Protein 6NMX (pdb70)

CATH classification: 3.40.50.1100 (+1 more: 3.40.50.1100)

Nearest PDB structures (foldseek):
  6cgq-assembly1_B-2  TM=9.811E-01  e=1.646E-68  Bacillus spizizenii
  6cgq-assembly1_A  TM=9.699E-01  e=2.214E-63  Bacillus spizizenii
  3aey-assembly1_B  TM=9.269E-01  e=1.026E-44  Thermus thermophilus HB8
  1uin-assembly1_B  TM=9.259E-01  e=4.878E-44  Thermus thermophilus
  2rkb-assembly1_A  TM=8.582E-01  e=3.346E-19  Homo sapiens

InterPro domains:
  IPR000634 Serine/threonine dehydratase, pyridoxal-phosphate-binding site [PS00165] (50-63)
  IPR001926 Tryptophan synthase beta chain-like, PALP domain [PF00291] (23-315)
  IPR004450 Threonine synthase-like [TIGR00260] (6-322)
  IPR026260 Threonine synthase, bacterial/archaeal [PIRSF038945] (2-335)
  IPR036052 Tryptophan synthase beta chain-like, PALP domain superfamily [G3DSA:3.40.50.1100] (11-323)
  IPR036052 Tryptophan synthase beta chain-like, PALP domain superfamily [G3DSA:3.40.50.1100] (58-154)
  IPR036052 Tryptophan synthase beta chain-like, PALP domain superfamily [SSF53686] (4-346)
  IPR050147 Serine/Threonine Dehydratase [PTHR48078] (28-316)

Structure (mmCIF, N/CA/C/O backbone):
data_6NMX
#
_entry.id   6NMX
#
_cell.length_a   49.532
_cell.length_b   104.174
_cell.length_c   125.573
_cell.angle_alpha   90.00
_cell.angle_beta   99.56
_cell.angle_gamma   90.00
#
_symmetry.space_group_name_H-M   'P 1 21 1'
#
loop_
_entity.id
_entity.type
_entity.pdbx_description
1 polymer 'Threonine synthase'
2 non-polymer '(2E,3Z)-2-{[(Z)-{3-hydroxy-2-methyl-5-[(phosphonooxy)methyl]pyridin-4(1H)-ylidene}methyl]imino}-5-phosphonopent-3-enoic acid'
3 water water
#
loop_
_atom_site.group_PDB
_atom_site.id
_atom_site.type_symbol
_atom_site.label_atom_id
_atom_site.label_alt_id
_atom_site.label_comp_id
_atom_site.label_asym_id
_atom_site.label_entity_id
_atom_site.label_seq_id
_atom_site.pdbx_PDB_ins_code
_atom_site.Cartn_x
_atom_site.Cartn_y
_atom_site.Cartn_z
_atom_site.occupancy
_atom_site.B_iso_or_equiv
_atom_site.auth_seq_id
_atom_site.auth_comp_id
_atom_site.auth_asym_id
_atom_site.auth_atom_id
_atom_site.pdbx_PDB_model_num
ATOM 1 N N . ALA A 1 2 ? 0.338 26.289 -6.170 1.00 47.34 0 ALA A N 1
ATOM 2 C CA . ALA A 1 2 ? 0.417 27.418 -7.091 1.00 43.60 0 ALA A CA 1
ATOM 3 C C . ALA A 1 2 ? -0.731 27.388 -8.110 1.00 52.97 0 ALA A C 1
ATOM 4 O O . ALA A 1 2 ? -1.826 26.903 -7.809 1.00 54.30 0 ALA A O 1
ATOM 6 N N . SER A 1 3 ? -0.477 27.900 -9.311 1.00 43.31 1 SER A N 1
ATOM 7 C CA . SER A 1 3 ? -1.502 28.053 -10.335 1.00 50.78 1 SER A CA 1
ATOM 8 C C . SER A 1 3 ? -1.505 26.862 -11.294 1.00 48.94 1 SER A C 1
ATOM 9 O O . SER A 1 3 ? -0.587 26.036 -11.312 1.00 47.90 1 SER A O 1
ATOM 12 N N . TRP A 1 4 ? -2.567 26.780 -12.098 1.00 35.70 2 TRP A N 1
ATOM 13 C CA . TRP A 1 4 ? -2.697 25.728 -13.104 1.00 35.15 2 TRP A CA 1
ATOM 14 C C . TRP A 1 4 ? -3.331 26.309 -14.363 1.00 31.02 2 TRP A C 1
ATOM 15 O O . TRP A 1 4 ? -4.484 26.751 -14.331 1.00 26.53 2 TRP A O 1
ATOM 26 N N . LYS A 1 5 ? -2.588 26.285 -15.473 1.00 32.11 3 LYS A N 1
ATOM 27 C CA . LYS A 1 5 ? -2.996 26.945 -16.710 1.00 33.73 3 LYS A CA 1
ATOM 28 C C . LYS A 1 5 ? -3.346 25.959 -17.826 1.00 32.56 3 LYS A C 1
ATOM 29 O O . LYS A 1 5 ? -3.365 26.344 -19.003 1.00 32.82 3 LYS A O 1
ATOM 35 N N . GLY A 1 6 ? -3.616 24.701 -17.492 1.00 25.35 4 GLY A N 1
ATOM 36 C CA . GLY A 1 6 ? -3.950 23.723 -18.505 1.00 21.50 4 GLY A CA 1
ATOM 37 C C . GLY A 1 6 ? -2.731 22.986 -19.043 1.00 18.81 4 GLY A C 1
ATOM 38 O O . GLY A 1 6 ? -1.589 23.414 -18.900 1.00 22.40 4 GLY A O 1
ATOM 39 N N . LEU A 1 7 ? -3.008 21.870 -19.716 1.00 19.02 5 LEU A N 1
ATOM 40 C CA . LEU A 1 7 ? -1.965 20.910 -20.063 1.00 19.17 5 LEU A CA 1
ATOM 41 C C . LEU A 1 7 ? -0.933 21.498 -21.017 1.00 19.69 5 LEU A C 1
ATOM 42 O O . LEU A 1 7 ? 0.270 21.307 -20.830 1.00 20.86 5 LEU A O 1
ATOM 47 N N . ILE A 1 8 ? -1.386 22.174 -22.074 1.00 16.32 6 ILE A N 1
ATOM 48 C CA . ILE A 1 8 ? -0.462 22.611 -23.119 1.00 21.17 6 ILE A CA 1
ATOM 49 C C . ILE A 1 8 ? 0.644 23.477 -22.531 1.00 20.83 6 ILE A C 1
ATOM 50 O O . ILE A 1 8 ? 1.825 23.301 -22.844 1.00 26.09 6 ILE A O 1
ATOM 55 N N . HIS A 1 9 ? 0.285 24.414 -21.665 1.00 23.38 7 HIS A N 1
ATOM 56 C CA . HIS A 1 9 ? 1.305 25.201 -20.991 1.00 27.72 7 HIS A CA 1
ATOM 57 C C . HIS A 1 9 ? 2.142 24.330 -20.062 1.00 27.23 7 HIS A C 1
ATOM 58 O O . HIS A 1 9 ? 3.378 24.345 -20.121 1.00 27.06 7 HIS A O 1
ATOM 65 N N . GLN A 1 10 ? 1.484 23.538 -19.214 1.00 25.21 8 GLN A N 1
ATOM 66 C CA . GLN A 1 10 ? 2.199 22.903 -18.115 1.00 25.92 8 GLN A CA 1
ATOM 67 C C . GLN A 1 10 ? 3.104 21.784 -18.600 1.00 19.37 8 GLN A C 1
ATOM 68 O O . GLN A 1 10 ? 4.155 21.553 -18.002 1.00 21.71 8 GLN A O 1
ATOM 74 N N . TYR A 1 11 ? 2.749 21.096 -19.684 1.00 16.85 9 TYR A N 1
ATOM 75 C CA . TYR A 1 11 ? 3.575 20.003 -20.182 1.00 18.38 9 TYR A CA 1
ATOM 76 C C . TYR A 1 11 ? 4.145 20.288 -21.568 1.00 21.65 9 TYR A C 1
ATOM 77 O O . TYR A 1 11 ? 4.356 19.363 -22.361 1.00 20.50 9 TYR A O 1
ATOM 86 N N . LYS A 1 12 ? 4.436 21.562 -21.853 1.00 22.73 10 LYS A N 1
ATOM 87 C CA . LYS A 1 12 ? 4.830 21.966 -23.203 1.00 25.52 10 LYS A CA 1
ATOM 88 C C . LYS A 1 12 ? 6.048 21.204 -23.714 1.00 24.20 10 LYS A C 1
ATOM 89 O O . LYS A 1 12 ? 6.141 20.929 -24.912 1.00 22.58 10 LYS A O 1
ATOM 95 N N . GLU A 1 13 ? 6.985 20.851 -22.837 1.00 25.84 11 GLU A N 1
ATOM 96 C CA . GLU A 1 13 ? 8.198 20.179 -23.284 1.00 28.44 11 GLU A CA 1
ATOM 97 C C . GLU A 1 13 ? 7.938 18.752 -23.745 1.00 28.72 11 GLU A C 1
ATOM 98 O O . GLU A 1 13 ? 8.766 18.193 -24.471 1.00 25.03 11 GLU A O 1
ATOM 104 N N . PHE A 1 14 ? 6.825 18.145 -23.323 1.00 20.91 12 PHE A N 1
ATOM 105 C CA . PHE A 1 14 ? 6.452 16.797 -23.721 1.00 18.86 12 PHE A CA 1
ATOM 106 C C . PHE A 1 14 ? 5.500 16.776 -24.912 1.00 22.50 12 PHE A C 1
ATOM 107 O O . PHE A 1 14 ? 5.049 15.697 -25.303 1.00 20.10 12 PHE A O 1
ATOM 115 N N . LEU A 1 15 ? 5.168 17.932 -25.481 1.00 19.64 13 LEU A N 1
ATOM 116 C CA . LEU A 1 15 ? 4.056 18.038 -26.409 1.00 21.70 13 LEU A CA 1
ATOM 117 C C . LEU A 1 15 ? 4.483 18.730 -27.695 1.00 20.46 13 LEU A C 1
ATOM 118 O O . LEU A 1 15 ? 5.403 19.550 -27.691 1.00 21.50 13 LEU A O 1
ATOM 123 N N . PRO A 1 16 ? 3.828 18.421 -28.811 1.00 22.40 14 PRO A N 1
ATOM 124 C CA . PRO A 1 16 ? 4.196 19.045 -30.093 1.00 27.07 14 PRO A CA 1
ATOM 125 C C . PRO A 1 16 ? 3.646 20.466 -30.210 1.00 19.28 14 PRO A C 1
ATOM 126 O O . PRO A 1 16 ? 2.820 20.785 -31.056 1.00 21.83 14 PRO A O 1
ATOM 130 N N . VAL A 1 17 ? 4.125 21.335 -29.342 1.00 20.05 15 VAL A N 1
ATOM 131 C CA . VAL A 1 17 ? 3.691 22.724 -29.268 1.00 22.81 15 VAL A CA 1
ATOM 132 C C . VAL A 1 17 ? 4.762 23.604 -29.896 1.00 27.46 15 VAL A C 1
ATOM 133 O O . VAL A 1 17 ? 5.960 23.409 -29.652 1.00 31.99 15 VAL A O 1
ATOM 137 N N . THR A 1 18 ? 4.338 24.567 -30.711 1.00 25.65 16 THR A N 1
ATOM 138 C CA . THR A 1 18 ? 5.205 25.575 -31.310 1.00 24.04 16 THR A CA 1
ATOM 139 C C . THR A 1 18 ? 4.753 26.949 -30.839 1.00 31.48 16 THR A C 1
ATOM 140 O O . THR A 1 18 ? 3.793 27.090 -30.072 1.00 26.23 16 THR A O 1
ATOM 144 N N . ASP A 1 19 ? 5.454 27.979 -31.309 1.00 36.97 17 ASP A N 1
ATOM 145 C CA . ASP A 1 19 ? 5.037 29.333 -30.975 1.00 38.56 17 ASP A CA 1
ATOM 146 C C . ASP A 1 19 ? 3.712 29.684 -31.625 1.00 33.44 17 ASP A C 1
ATOM 147 O O . ASP A 1 19 ? 3.019 30.578 -31.136 1.00 34.27 17 ASP A O 1
ATOM 152 N N . GLN A 1 20 ? 3.349 28.993 -32.701 1.00 25.32 18 GLN A N 1
ATOM 153 C CA . GLN A 1 20 ? 2.094 29.193 -33.411 1.00 30.66 18 GLN A CA 1
ATOM 154 C C . GLN A 1 20 ? 0.958 28.332 -32.872 1.00 27.54 18 GLN A C 1
ATOM 155 O O . GLN A 1 20 ? -0.142 28.379 -33.422 1.00 23.24 18 GLN A O 1
ATOM 161 N N . THR A 1 21 ? 1.185 27.543 -31.830 1.00 27.33 19 THR A N 1
ATOM 162 C CA . THR A 1 21 ? 0.105 26.737 -31.278 1.00 21.80 19 THR A CA 1
ATOM 163 C C . THR A 1 21 ? -0.807 27.640 -30.447 1.00 23.44 19 THR A C 1
ATOM 164 O O . THR A 1 21 ? -0.317 28.319 -29.546 1.00 18.98 19 THR A O 1
ATOM 168 N N . PRO A 1 22 ? -2.103 27.707 -30.752 1.00 20.82 20 PRO A N 1
ATOM 169 C CA . PRO A 1 22 ? -2.993 28.569 -29.954 1.00 24.01 20 PRO A CA 1
ATOM 170 C C . PRO A 1 22 ? -2.977 28.148 -28.495 1.00 21.43 20 PRO A C 1
ATOM 171 O O . PRO A 1 22 ? -2.806 26.970 -28.173 1.00 20.07 20 PRO A O 1
ATOM 175 N N . ALA A 1 23 ? -3.157 29.130 -27.604 1.00 22.71 21 ALA A N 1
ATOM 176 C CA . ALA A 1 23 ? -3.181 28.886 -26.159 1.00 22.66 21 ALA A CA 1
ATOM 177 C C . ALA A 1 23 ? -4.568 28.415 -25.697 1.00 17.77 21 ALA A C 1
ATOM 178 O O . ALA A 1 23 ? -5.226 29.013 -24.847 1.00 24.63 21 ALA A O 1
ATOM 180 N N . LEU A 1 24 ? -5.002 27.303 -26.262 1.00 16.03 22 LEU A N 1
ATOM 181 C CA . LEU A 1 24 ? -6.317 26.758 -25.953 1.00 14.62 22 LEU A CA 1
ATOM 182 C C . LEU A 1 24 ? -6.288 26.026 -24.611 1.00 18.39 22 LEU A C 1
ATOM 183 O O . LEU A 1 24 ? -5.457 25.139 -24.405 1.00 12.58 22 LEU A O 1
ATOM 188 N N . THR A 1 25 ? -7.190 26.394 -23.695 1.00 15.78 23 THR A N 1
ATOM 189 C CA . THR A 1 25 ? -7.303 25.663 -22.440 1.00 12.21 23 THR A CA 1
ATOM 190 C C . THR A 1 25 ? -8.700 25.825 -21.846 1.00 13.78 23 THR A C 1
ATOM 191 O O . THR A 1 25 ? -9.294 26.903 -21.919 1.00 12.97 23 THR A O 1
ATOM 195 N N . LEU A 1 26 ? -9.201 24.745 -21.237 1.00 13.75 24 LEU A N 1
ATOM 196 C CA . LEU A 1 26 ? -10.317 24.801 -20.297 1.00 14.86 24 LEU A CA 1
ATOM 197 C C . LEU A 1 26 ? -9.858 24.422 -18.895 1.00 15.59 24 LEU A C 1
ATOM 198 O O . LEU A 1 26 ? -10.678 24.048 -18.041 1.00 13.46 24 LEU A O 1
ATOM 203 N N . HIS A 1 27 ? -8.549 24.526 -18.657 1.00 13.86 25 HIS A N 1
ATOM 204 C CA . HIS A 1 27 ? -7.890 24.195 -17.393 1.00 13.80 25 HIS A CA 1
ATOM 205 C C . HIS A 1 27 ? -7.958 22.707 -17.085 1.00 14.41 25 HIS A C 1
ATOM 206 O O . HIS A 1 27 ? -7.900 22.294 -15.920 1.00 18.71 25 HIS A O 1
ATOM 213 N N . GLU A 1 28 ? -8.064 21.904 -18.137 1.00 11.63 26 GLU A N 1
ATOM 214 C CA . GLU A 1 28 ? -8.072 20.458 -18.018 1.00 15.16 26 GLU A CA 1
ATOM 215 C C . GLU A 1 28 ? -6.780 19.957 -17.374 1.00 13.65 26 GLU A C 1
ATOM 216 O O . GLU A 1 28 ? -5.772 20.665 -17.302 1.00 10.81 26 GLU A O 1
ATOM 222 N N . GLY A 1 29 ? -6.825 18.705 -16.912 1.00 14.24 27 GLY A N 1
ATOM 223 C CA . GLY A 1 29 ? -5.679 18.077 -16.287 1.00 14.07 27 GLY A CA 1
ATOM 224 C C . GLY A 1 29 ? -5.570 18.448 -14.818 1.00 14.67 27 GLY A C 1
ATOM 225 O O . GLY A 1 29 ? -6.448 19.086 -14.236 1.00 12.63 27 GLY A O 1
ATOM 226 N N . ASN A 1 30 ? -4.452 18.028 -14.213 1.00 14.13 28 ASN A N 1
ATOM 227 C CA . ASN A 1 30 ? -4.198 18.242 -12.782 1.00 13.46 28 ASN A CA 1
ATOM 228 C C . ASN A 1 30 ? -5.340 17.686 -11.930 1.00 15.71 28 ASN A C 1
ATOM 229 O O . ASN A 1 30 ? -5.790 18.309 -10.966 1.00 13.96 28 ASN A O 1
ATOM 234 N N . THR A 1 31 ? -5.825 16.512 -12.289 1.00 11.85 29 THR A N 1
ATOM 235 C CA . THR A 1 31 ? -6.949 15.965 -11.555 1.00 12.01 29 THR A CA 1
ATOM 236 C C . THR A 1 31 ? -6.465 15.254 -10.300 1.00 10.37 29 THR A C 1
ATOM 237 O O . THR A 1 31 ? -5.334 14.773 -10.244 1.00 13.60 29 THR A O 1
ATOM 241 N N . PRO A 1 32 ? -7.311 15.177 -9.275 1.00 10.38 30 PRO A N 1
ATOM 242 C CA . PRO A 1 32 ? -6.907 14.505 -8.035 1.00 11.09 30 PRO A CA 1
ATOM 243 C C . PRO A 1 32 ? -6.504 13.049 -8.251 1.00 11.84 30 PRO A C 1
ATOM 244 O O . PRO A 1 32 ? -7.042 12.349 -9.115 1.00 11.14 30 PRO A O 1
ATOM 248 N N . LEU A 1 33 ? -5.523 12.622 -7.463 1.00 9.96 31 LEU A N 1
ATOM 249 C CA . LEU A 1 33 ? -5.213 11.221 -7.197 1.00 11.78 31 LEU A CA 1
ATOM 250 C C . LEU A 1 33 ? -5.625 10.962 -5.748 1.00 10.52 31 LEU A C 1
ATOM 251 O O . LEU A 1 33 ? -4.927 11.372 -4.819 1.00 10.84 31 LEU A O 1
ATOM 256 N N . ILE A 1 34 ? -6.749 10.283 -5.549 1.00 14.26 32 ILE A N 1
ATOM 257 C CA . ILE A 1 34 ? -7.347 10.140 -4.223 1.00 7.92 32 ILE A CA 1
ATOM 258 C C . ILE A 1 34 ? -7.039 8.762 -3.643 1.00 10.67 32 ILE A C 1
ATOM 259 O O . ILE A 1 34 ? -7.359 7.728 -4.249 1.00 9.58 32 ILE A O 1
ATOM 264 N N . HIS A 1 35 ? -6.462 8.744 -2.443 1.00 10.37 33 HIS A N 1
ATOM 265 C CA . HIS A 1 35 ? -6.264 7.487 -1.732 1.00 12.10 33 HIS A CA 1
ATOM 266 C C . HIS A 1 35 ? -7.599 6.976 -1.195 1.00 10.96 33 HIS A C 1
ATOM 267 O O . HIS A 1 35 ? -8.398 7.748 -0.659 1.00 11.69 33 HIS A O 1
ATOM 274 N N . LEU A 1 36 ? -7.853 5.672 -1.376 1.00 10.83 34 LEU A N 1
ATOM 275 C CA . LEU A 1 36 ? -9.052 4.995 -0.877 1.00 11.07 34 LEU A CA 1
ATOM 276 C C . LEU A 1 36 ? -8.696 4.124 0.322 1.00 14.26 34 LEU A C 1
ATOM 277 O O . LEU A 1 36 ? -8.431 2.919 0.165 1.00 11.17 34 LEU A O 1
ATOM 282 N N . PRO A 1 37 ? -8.704 4.671 1.539 1.00 14.31 35 PRO A N 1
ATOM 283 C CA . PRO A 1 37 ? -8.201 3.905 2.687 1.00 14.71 35 PRO A CA 1
ATOM 284 C C . PRO A 1 37 ? -9.086 2.746 3.107 1.00 15.91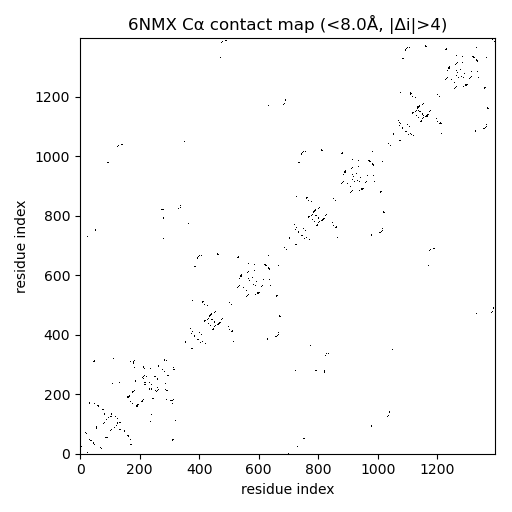 35 PRO A C 1
ATOM 285 O O . PRO A 1 37 ? -8.549 1.735 3.575 1.00 12.31 35 PRO A O 1
ATOM 289 N N . LYS A 1 38 ? -10.411 2.851 2.984 1.00 14.41 36 LYS A N 1
ATOM 290 C CA . LYS A 1 38 ? -11.255 1.724 3.370 1.00 16.25 36 LYS A CA 1
ATOM 291 C C . LYS A 1 38 ? -11.103 0.568 2.391 1.00 15.96 36 LYS A C 1
ATOM 292 O O . LYS A 1 38 ? -10.895 -0.582 2.799 1.00 15.95 36 LYS A O 1
ATOM 298 N N . LEU A 1 39 ? -11.178 0.854 1.088 1.00 17.16 37 LEU A N 1
ATOM 299 C CA . LEU A 1 39 ? -10.996 -0.200 0.098 1.00 13.92 37 LEU A CA 1
ATOM 300 C C . LEU A 1 39 ? -9.582 -0.758 0.128 1.00 16.71 37 LEU A C 1
ATOM 301 O O . LEU A 1 39 ? -9.388 -1.952 -0.128 1.00 13.50 37 LEU A O 1
ATOM 306 N N . SER A 1 40 ? -8.586 0.087 0.414 1.00 11.92 38 SER A N 1
ATOM 307 C CA . SER A 1 40 ? -7.221 -0.415 0.580 1.00 14.68 38 SER A CA 1
ATOM 308 C C . SER A 1 40 ? -7.158 -1.437 1.708 1.00 16.49 38 SER A C 1
ATOM 309 O O . SER A 1 40 ? -6.615 -2.534 1.540 1.00 22.09 38 SER A O 1
ATOM 312 N N . GLU A 1 41 ? -7.717 -1.085 2.868 1.00 17.43 39 GLU A N 1
ATOM 313 C CA . GLU A 1 41 ? -7.763 -2.018 3.988 1.00 21.03 39 GLU A CA 1
ATOM 314 C C . GLU A 1 41 ? -8.436 -3.322 3.586 1.00 19.20 39 GLU A C 1
ATOM 315 O O . GLU A 1 41 ? -7.886 -4.404 3.801 1.00 20.74 39 GLU A O 1
ATOM 321 N N . GLN A 1 42 ? -9.624 -3.234 2.984 1.00 16.20 40 GLN A N 1
ATOM 322 C CA . GLN A 1 42 ? -10.368 -4.435 2.621 1.00 15.19 40 GLN A CA 1
ATOM 323 C C . GLN A 1 42 ? -9.615 -5.294 1.610 1.00 19.40 40 GLN A C 1
ATOM 324 O O . GLN A 1 42 ? -9.716 -6.526 1.641 1.00 18.16 40 GLN A O 1
ATOM 330 N N . LEU A 1 43 ? -8.893 -4.670 0.681 1.00 13.00 41 LEU A N 1
ATOM 331 C CA . LEU A 1 43 ? -8.232 -5.422 -0.382 1.00 15.54 41 LEU A CA 1
ATOM 332 C C . LEU A 1 43 ? -6.822 -5.854 -0.024 1.00 14.23 41 LEU A C 1
ATOM 333 O O . LEU A 1 43 ? -6.277 -6.758 -0.677 1.00 15.32 41 LEU A O 1
ATOM 338 N N . GLY A 1 44 ? -6.210 -5.225 0.973 1.00 16.04 42 GLY A N 1
ATOM 339 C CA . GLY A 1 44 ? -4.827 -5.529 1.280 1.00 14.42 42 GLY A CA 1
ATOM 340 C C . GLY A 1 44 ? -3.842 -4.972 0.278 1.00 16.29 42 GLY A C 1
ATOM 341 O O . GLY A 1 44 ? -2.771 -5.545 0.087 1.00 17.20 42 GLY A O 1
ATOM 342 N N . ILE A 1 45 ? -4.185 -3.867 -0.382 1.00 13.43 43 ILE A N 1
ATOM 343 C CA . ILE A 1 45 ? -3.278 -3.156 -1.268 1.00 13.39 43 ILE A CA 1
ATOM 344 C C . ILE A 1 45 ? -3.343 -1.672 -0.918 1.00 14.42 43 ILE A C 1
ATOM 345 O O . ILE A 1 45 ? -4.159 -1.240 -0.104 1.00 12.10 43 ILE A O 1
ATOM 350 N N . GLU A 1 46 ? -2.486 -0.882 -1.564 1.00 15.84 44 GLU A N 1
ATOM 351 C CA . GLU A 1 46 ? -2.555 0.574 -1.454 1.00 16.57 44 GLU A CA 1
ATOM 352 C C . GLU A 1 46 ? -3.193 1.087 -2.742 1.00 15.66 44 GLU A C 1
ATOM 353 O O . GLU A 1 46 ? -2.536 1.180 -3.783 1.00 12.07 44 GLU A O 1
ATOM 359 N N . LEU A 1 47 ? -4.484 1.400 -2.672 1.00 12.31 45 LEU A N 1
ATOM 360 C CA . LEU A 1 47 ? -5.273 1.744 -3.846 1.00 10.12 45 LEU A CA 1
ATOM 361 C C . LEU A 1 47 ? -5.499 3.251 -3.895 1.00 10.09 45 LEU A C 1
ATOM 362 O O . LEU A 1 47 ? -5.986 3.844 -2.922 1.00 10.45 45 LEU A O 1
ATOM 367 N N . HIS A 1 48 ? -5.137 3.865 -5.016 1.00 9.09 46 HIS A N 1
ATOM 368 C CA . HIS A 1 48 ? -5.490 5.251 -5.310 1.00 9.20 46 HIS A CA 1
ATOM 369 C C . HIS A 1 48 ? -6.309 5.266 -6.588 1.00 11.16 46 HIS A C 1
ATOM 370 O O . HIS A 1 48 ? -6.139 4.386 -7.440 1.00 11.39 46 HIS A O 1
ATOM 377 N N . VAL A 1 49 ? -7.193 6.266 -6.729 1.00 8.88 47 VAL A N 1
ATOM 378 C CA . VAL A 1 49 ? -7.963 6.463 -7.956 1.00 7.66 47 VAL A CA 1
ATOM 379 C C . VAL A 1 49 ? -7.612 7.822 -8.545 1.00 10.30 47 VAL A C 1
ATOM 380 O O . VAL A 1 49 ? -7.639 8.845 -7.844 1.00 9.35 47 VAL A O 1
ATOM 384 N N . LYS A 1 50 ? -7.272 7.822 -9.826 1.00 8.97 48 LYS A N 1
ATOM 385 C CA . LYS A 1 50 ? -7.097 9.046 -10.604 1.00 11.57 48 LYS A CA 1
ATOM 386 C C . LYS A 1 50 ? -8.475 9.471 -11.108 1.00 10.36 48 LYS A C 1
ATOM 387 O O . LYS A 1 50 ? -9.062 8.798 -11.960 1.00 11.92 48 LYS A O 1
ATOM 393 N N . THR A 1 51 ? -9.022 10.563 -10.574 1.00 11.48 49 THR A N 1
ATOM 394 C CA . THR A 1 51 ? -10.429 10.902 -10.806 1.00 9.36 49 THR A CA 1
ATOM 395 C C . THR A 1 51 ? -10.501 11.900 -11.957 1.00 8.18 49 THR A C 1
ATOM 396 O O . THR A 1 51 ? -10.524 13.118 -11.754 1.00 7.30 49 THR A O 1
ATOM 400 N N . GLU A 1 52 ? -10.580 11.360 -13.167 1.00 6.99 50 GLU A N 1
ATOM 401 C CA . GLU A 1 52 ? -10.622 12.145 -14.387 1.00 10.96 50 GLU A CA 1
ATOM 402 C C . GLU A 1 52 ? -11.980 12.782 -14.638 1.00 10.46 50 GLU A C 1
ATOM 403 O O . GLU A 1 52 ? -12.107 13.561 -15.584 1.00 9.54 50 GLU A O 1
ATOM 409 N N . GLY A 1 53 ? -12.990 12.465 -13.826 1.00 11.33 51 GLY A N 1
ATOM 410 C CA . GLY A 1 53 ? -14.296 13.087 -13.937 1.00 9.02 51 GLY A CA 1
ATOM 411 C C . GLY A 1 53 ? -14.344 14.550 -13.530 1.00 11.01 51 GLY A C 1
ATOM 412 O O . GLY A 1 53 ? -15.376 15.199 -13.745 1.00 12.26 51 GLY A O 1
ATOM 413 N N . VAL A 1 54 ? -13.274 15.089 -12.948 1.00 10.49 52 VAL A N 1
ATOM 414 C CA . VAL A 1 54 ? -13.264 16.510 -12.611 1.00 18.27 52 VAL A CA 1
ATOM 415 C C . VAL A 1 54 ? -12.582 17.337 -13.694 1.00 10.57 52 VAL A C 1
ATOM 416 O O . VAL A 1 54 ? -12.397 18.540 -13.518 1.00 11.78 52 VAL A O 1
ATOM 420 N N . ASN A 1 55 ? -12.204 16.713 -14.823 1.00 11.20 53 ASN A N 1
ATOM 421 C CA . ASN A 1 55 ? -11.827 17.467 -16.009 1.00 13.20 53 ASN A CA 1
ATOM 422 C C . ASN A 1 55 ? -13.017 18.306 -16.472 1.00 13.33 53 ASN A C 1
ATOM 423 O O . ASN A 1 55 ? -14.161 18.001 -16.138 1.00 10.97 53 ASN A O 1
ATOM 428 N N . PRO A 1 56 ? -12.765 19.363 -17.265 1.00 16.35 54 PRO A N 1
ATOM 429 C CA . PRO A 1 56 ? -13.848 20.307 -17.606 1.00 12.94 54 PRO A CA 1
ATOM 430 C C . PRO A 1 56 ? -15.089 19.685 -18.247 1.00 15.11 54 PRO A C 1
ATOM 431 O O . PRO A 1 56 ? -16.203 20.081 -17.883 1.00 14.81 54 PRO A O 1
ATOM 435 N N . THR A 1 57 ? -14.971 18.742 -19.183 1.00 10.50 55 THR A N 1
ATOM 436 C CA . THR A 1 57 ? -16.179 18.083 -19.670 1.00 11.81 55 THR A CA 1
ATOM 437 C C . THR A 1 57 ? -16.440 16.761 -18.966 1.00 10.19 55 THR A C 1
ATOM 438 O O . THR A 1 57 ? -17.310 16.010 -19.399 1.00 11.60 55 THR A O 1
ATOM 442 N N . GLY A 1 58 ? -15.744 16.483 -17.865 1.00 13.38 56 GLY A N 1
ATOM 443 C CA . GLY A 1 58 ? -16.075 15.339 -17.031 1.00 10.87 56 GLY A CA 1
ATOM 444 C C . GLY A 1 58 ? -15.479 14.014 -17.453 1.00 12.25 56 GLY A C 1
ATOM 445 O O . GLY A 1 58 ? -15.961 12.966 -17.008 1.00 11.17 56 GLY A O 1
ATOM 446 N N . SER A 1 59 ? -14.443 14.015 -18.291 1.00 11.30 57 SER A N 1
ATOM 447 C CA . SER A 1 59 ? -13.760 12.779 -18.640 1.00 10.03 57 SER A CA 1
ATOM 448 C C . SER A 1 59 ? -12.329 13.110 -19.023 1.00 10.82 57 SER A C 1
ATOM 449 O O . SER A 1 59 ? -11.993 14.263 -19.282 1.00 10.85 57 SER A O 1
ATOM 452 N N . PHE A 1 60 ? -11.493 12.065 -19.087 1.00 9.40 58 PHE A N 1
ATOM 453 C CA . PHE A 1 60 ? -10.104 12.208 -19.492 1.00 10.63 58 PHE A CA 1
ATOM 454 C C . PHE A 1 60 ? -9.958 12.624 -20.947 1.00 11.77 58 PHE A C 1
ATOM 455 O O . PHE A 1 60 ? -8.858 13.025 -21.353 1.00 11.02 58 PHE A O 1
ATOM 463 N N . LYS A 1 61 ? -11.028 12.509 -21.740 1.00 11.41 59 LYS A N 1
ATOM 464 C CA . LYS A 1 61 ? -10.941 12.878 -23.146 1.00 11.64 59 LYS A CA 1
ATOM 465 C C . LYS A 1 61 ? -10.465 14.314 -23.330 1.00 13.16 59 LYS A C 1
ATOM 466 O O . LYS A 1 61 ? -9.859 14.634 -24.361 1.00 13.78 59 LYS A O 1
ATOM 472 N N . ASP A 1 62 ? -10.706 15.186 -22.342 1.00 11.13 60 ASP A N 1
ATOM 473 C CA . ASP A 1 62 ? -10.243 16.569 -22.442 1.00 10.77 60 ASP A CA 1
ATOM 474 C C . ASP A 1 62 ? -8.741 16.659 -22.648 1.00 13.06 60 ASP A C 1
ATOM 475 O O . ASP A 1 62 ? -8.271 17.593 -23.311 1.00 10.88 60 ASP A O 1
ATOM 480 N N . ARG A 1 63 ? -7.974 15.718 -22.084 1.00 9.28 61 ARG A N 1
ATOM 481 C CA . ARG A 1 63 ? -6.518 15.757 -22.244 1.00 8.93 61 ARG A CA 1
ATOM 482 C C . ARG A 1 63 ? -6.123 15.656 -23.709 1.00 11.18 61 ARG A C 1
ATOM 483 O O . ARG A 1 63 ? -5.345 16.471 -24.213 1.00 12.32 61 ARG A O 1
ATOM 491 N N . GLY A 1 64 ? -6.637 14.650 -24.407 1.00 10.99 62 GLY A N 1
ATOM 492 C CA . GLY A 1 64 ? -6.326 14.527 -25.819 1.00 12.96 62 GLY A CA 1
ATOM 493 C C . GLY A 1 64 ? -6.975 15.594 -26.671 1.00 12.76 62 GLY A C 1
ATOM 494 O O . GLY A 1 64 ? -6.390 16.041 -27.665 1.00 10.58 62 GLY A O 1
ATOM 495 N N . MET A 1 65 ? -8.190 16.011 -26.311 1.00 11.29 63 MET A N 1
ATOM 496 C CA . MET A 1 65 ? -8.925 16.920 -27.179 1.00 8.81 63 MET A CA 1
ATOM 497 C C . MET A 1 65 ? -8.321 18.318 -27.182 1.00 9.97 63 MET A C 1
ATOM 498 O O . MET A 1 65 ? -8.319 18.983 -28.218 1.00 12.74 63 MET A O 1
ATOM 503 N N . VAL A 1 66 ? -7.841 18.807 -26.037 1.00 10.08 64 VAL A N 1
ATOM 504 C CA . VAL A 1 66 ? -7.243 20.139 -26.060 1.00 12.55 64 VAL A CA 1
ATOM 505 C C . VAL A 1 66 ? -6.056 20.152 -27.019 1.00 10.52 64 VAL A C 1
ATOM 506 O O . VAL A 1 66 ? -5.873 21.096 -27.788 1.00 12.66 64 VAL A O 1
ATOM 510 N N . MET A 1 67 ? -5.293 19.063 -27.051 1.00 12.54 65 MET A N 1
ATOM 511 C CA . MET A 1 67 ? -4.139 18.971 -27.944 1.00 16.35 65 MET A CA 1
ATOM 512 C C . MET A 1 67 ? -4.594 18.860 -29.393 1.00 17.29 65 MET A C 1
ATOM 513 O O . MET A 1 67 ? -4.140 19.618 -30.259 1.00 16.04 65 MET A O 1
ATOM 518 N N . ALA A 1 68 ? -5.516 17.934 -29.665 1.00 13.60 66 ALA A N 1
ATOM 519 C CA . ALA A 1 68 ? -5.988 17.730 -31.028 1.00 13.33 66 ALA A CA 1
ATOM 520 C C . ALA A 1 68 ? -6.596 19.006 -31.605 1.00 15.93 66 ALA A C 1
ATOM 521 O O . ALA A 1 68 ? -6.299 19.392 -32.744 1.00 14.02 66 ALA A O 1
ATOM 523 N N . VAL A 1 69 ? -7.455 19.678 -30.835 1.00 15.25 67 VAL A N 1
ATOM 524 C CA . VAL A 1 69 ? -8.147 20.847 -31.372 1.00 12.49 67 VAL A CA 1
ATOM 525 C C . VAL A 1 69 ? -7.190 22.017 -31.535 1.00 13.28 67 VAL A C 1
ATOM 526 O O . VAL A 1 69 ? -7.305 22.802 -32.487 1.00 13.26 67 VAL A O 1
ATOM 530 N N . ALA A 1 70 ? -6.252 22.182 -30.597 1.00 15.14 68 ALA A N 1
ATOM 531 C CA . ALA A 1 70 ? -5.274 23.255 -30.741 1.00 17.28 68 ALA A CA 1
ATOM 532 C C . ALA A 1 70 ? -4.405 23.038 -31.978 1.00 15.08 68 ALA A C 1
ATOM 533 O O . ALA A 1 70 ? -4.122 23.986 -32.720 1.00 15.31 68 ALA A O 1
ATOM 535 N N . LYS A 1 71 ? -3.981 21.794 -32.215 1.00 13.43 69 LYS A N 1
ATOM 536 C CA . LYS A 1 71 ? -3.200 21.497 -33.414 1.00 14.99 69 LYS A CA 1
ATOM 537 C C . LYS A 1 71 ? -4.052 21.596 -34.672 1.00 17.45 69 LYS A C 1
ATOM 538 O O . LYS A 1 71 ? -3.577 22.093 -35.694 1.00 13.54 69 LYS A O 1
ATOM 544 N N . ALA A 1 72 ? -5.321 21.152 -34.613 1.00 13.83 70 ALA A N 1
ATOM 545 C CA . ALA A 1 72 ? -6.212 21.301 -35.764 1.00 14.35 70 ALA A CA 1
ATOM 546 C C . ALA A 1 72 ? -6.365 22.761 -36.166 1.00 17.29 70 ALA A C 1
ATOM 547 O O . ALA A 1 72 ? -6.347 23.093 -37.361 1.00 17.86 70 ALA A O 1
ATOM 549 N N . LYS A 1 73 ? -6.531 23.648 -35.182 1.00 15.57 71 LYS A N 1
ATOM 550 C CA . LYS A 1 73 ? -6.631 25.075 -35.471 1.00 17.05 71 LYS A CA 1
ATOM 551 C C . LYS A 1 73 ? -5.305 25.631 -35.980 1.00 20.38 71 LYS A C 1
ATOM 552 O O . LYS A 1 73 ? -5.281 26.433 -36.923 1.00 18.14 71 LYS A O 1
ATOM 558 N N . GLU A 1 74 ? -4.195 25.228 -35.350 1.00 19.86 72 GLU A N 1
ATOM 559 C CA . GLU A 1 74 ? -2.878 25.677 -35.783 1.00 20.93 72 GLU A CA 1
ATOM 560 C C . GLU A 1 74 ? -2.639 25.306 -37.236 1.00 18.55 72 GLU A C 1
ATOM 561 O O . GLU A 1 74 ? -2.110 26.105 -38.016 1.00 21.51 72 GLU A O 1
ATOM 567 N N . GLU A 1 75 ? -3.056 24.112 -37.625 1.00 20.00 73 GLU A N 1
ATOM 568 C CA . GLU A 1 75 ? -2.787 23.600 -38.951 1.00 22.22 73 GLU A CA 1
ATOM 569 C C . GLU A 1 75 ? -3.823 24.050 -39.977 1.00 20.09 73 GLU A C 1
ATOM 570 O O . GLU A 1 75 ? -3.776 23.601 -41.124 1.00 20.88 73 GLU A O 1
ATOM 576 N N . GLY A 1 76 ? -4.726 24.965 -39.612 1.00 19.45 74 GLY A N 1
ATOM 577 C CA . GLY A 1 76 ? -5.537 25.638 -40.610 1.00 21.16 74 GLY A CA 1
ATOM 578 C C . GLY A 1 76 ? -6.907 25.054 -40.883 1.00 20.71 74 GLY A C 1
ATOM 579 O O . GLY A 1 76 ? -7.543 25.443 -41.872 1.00 14.94 74 GLY A O 1
ATOM 580 N N . ASN A 1 77 ? -7.381 24.134 -40.056 1.00 22.12 75 ASN A N 1
ATOM 581 C CA . ASN A 1 77 ? -8.743 23.641 -40.185 1.00 20.70 75 ASN A CA 1
ATOM 582 C C . ASN A 1 77 ? -9.714 24.590 -39.488 1.00 20.12 75 ASN A C 1
ATOM 583 O O . ASN A 1 77 ? -9.326 25.428 -38.671 1.00 20.56 75 ASN A O 1
ATOM 588 N N . ASP A 1 78 ? -10.994 24.441 -39.810 1.00 20.34 76 ASP A N 1
ATOM 589 C CA . ASP A 1 78 ? -12.039 25.169 -39.101 1.00 23.61 76 ASP A CA 1
ATOM 590 C C . ASP A 1 78 ? -13.165 24.278 -38.593 1.00 20.10 76 ASP A C 1
ATOM 591 O O . ASP A 1 78 ? -14.082 24.787 -37.946 1.00 20.49 76 ASP A O 1
ATOM 596 N N . THR A 1 79 ? -13.128 22.981 -38.882 1.00 20.56 77 THR A N 1
ATOM 597 C CA . THR A 1 79 ? -14.180 22.041 -38.532 1.00 20.28 77 THR A CA 1
ATOM 598 C C . THR A 1 79 ? -13.534 20.749 -38.053 1.00 20.19 77 THR A C 1
ATOM 599 O O . THR A 1 79 ? -12.546 20.288 -38.636 1.00 20.22 77 THR A O 1
ATOM 603 N N . ILE A 1 80 ? -14.079 20.171 -36.986 1.00 16.03 78 ILE A N 1
ATOM 604 C CA . ILE A 1 80 ? -13.588 18.899 -36.481 1.00 13.29 78 ILE A CA 1
ATOM 605 C C . ILE A 1 80 ? -14.741 17.906 -36.443 1.00 17.03 78 ILE A C 1
ATOM 606 O O . ILE A 1 80 ? -15.913 18.287 -36.422 1.00 21.07 78 ILE A O 1
ATOM 611 N N . MET A 1 81 ? -14.396 16.614 -36.412 1.00 14.89 79 MET A N 1
ATOM 612 C CA . MET A 1 81 ? -15.398 15.557 -36.361 1.00 18.13 79 MET A CA 1
ATOM 613 C C . MET A 1 81 ? -14.865 14.383 -35.559 1.00 19.13 79 MET A C 1
ATOM 614 O O . MET A 1 81 ? -13.668 14.092 -35.597 1.00 14.88 79 MET A O 1
ATOM 619 N N . CYS A 1 82 ? -15.762 13.700 -34.839 1.00 16.84 80 CYS A N 1
ATOM 620 C CA . CYS A 1 82 ? -15.409 12.425 -34.230 1.00 14.75 80 CYS A CA 1
ATOM 621 C C . CYS A 1 82 ? -16.642 11.546 -34.098 1.00 19.05 80 CYS A C 1
ATOM 622 O O . CYS A 1 82 ? -17.773 12.034 -34.047 1.00 19.69 80 CYS A O 1
ATOM 625 N N . ALA A 1 83 ? -16.399 10.236 -34.044 1.00 14.76 81 ALA A N 1
ATOM 626 C CA . ALA A 1 83 ? -17.360 9.249 -33.565 1.00 16.63 81 ALA A CA 1
ATOM 627 C C . ALA A 1 83 ? -17.182 9.045 -32.062 1.00 16.83 81 ALA A C 1
ATOM 628 O O . ALA A 1 83 ? -16.065 9.109 -31.536 1.00 18.50 81 ALA A O 1
ATOM 630 N N . SER A 1 84 ? -18.283 8.808 -31.360 1.00 13.91 82 SER A N 1
ATOM 631 C CA . SER A 1 84 ? -18.130 8.761 -29.913 1.00 17.45 82 SER A CA 1
ATOM 632 C C . SER A 1 84 ? -19.211 7.913 -29.267 1.00 17.20 82 SER A C 1
ATOM 633 O O . SER A 1 84 ? -20.353 7.868 -29.736 1.00 19.43 82 SER A O 1
ATOM 636 N N . THR A 1 85 ? -18.834 7.256 -28.167 1.00 14.96 83 THR A N 1
ATOM 637 C CA . THR A 1 85 ? -19.829 6.762 -27.227 1.00 15.10 83 THR A CA 1
ATOM 638 C C . THR A 1 85 ? -20.311 7.858 -26.279 1.00 18.30 83 THR A C 1
ATOM 639 O O . THR A 1 85 ? -21.116 7.572 -25.386 1.00 15.96 83 THR A O 1
ATOM 643 N N . GLY A 1 86 ? -19.841 9.094 -26.462 1.00 16.19 84 GLY A N 1
ATOM 644 C CA . GLY A 1 86 ? -20.339 10.227 -25.713 1.00 16.81 84 GLY A CA 1
ATOM 645 C C . GLY A 1 86 ? -19.297 11.110 -25.049 1.00 15.72 84 GLY A C 1
ATOM 646 O O . GLY A 1 86 ? -19.477 12.328 -24.961 1.00 14.08 84 GLY A O 1
ATOM 647 N N . ASN A 1 87 ? -18.203 10.543 -24.562 1.00 13.12 85 ASN A N 1
ATOM 648 C CA . ASN A 1 87 ? -17.274 11.429 -23.873 1.00 14.41 85 ASN A CA 1
ATOM 649 C C . ASN A 1 87 ? -16.354 12.173 -24.845 1.00 14.11 85 ASN A C 1
ATOM 650 O O . ASN A 1 87 ? -16.051 13.351 -24.626 1.00 12.53 85 ASN A O 1
ATOM 655 N N . THR A 1 88 ? -15.916 11.525 -25.925 1.00 12.21 86 THR A N 1
ATOM 656 C CA . THR A 1 88 ? -15.073 12.212 -26.905 1.00 13.88 86 THR A CA 1
ATOM 657 C C . THR A 1 88 ? -15.852 13.306 -27.637 1.00 12.22 86 THR A C 1
ATOM 658 O O . THR A 1 88 ? -15.320 14.399 -27.877 1.00 13.66 86 THR A O 1
ATOM 662 N N . SER A 1 89 ? -17.125 13.048 -27.961 1.00 13.68 87 SER A N 1
ATOM 663 C CA . SER A 1 89 ? -17.951 14.067 -28.610 1.00 14.61 87 SER A CA 1
ATOM 664 C C . SER A 1 89 ? -18.214 15.252 -27.690 1.00 13.49 87 SER A C 1
ATOM 665 O O . SER A 1 89 ? -18.225 16.402 -28.143 1.00 11.82 87 SER A O 1
ATOM 668 N N . ALA A 1 90 ? -18.431 15.000 -26.397 1.00 12.78 88 ALA A N 1
ATOM 669 C CA . ALA A 1 90 ? -18.591 16.117 -25.467 1.00 14.94 88 ALA A CA 1
ATOM 670 C C . ALA A 1 90 ? -17.330 16.970 -25.417 1.00 12.13 88 ALA A C 1
ATOM 671 O O . ALA A 1 90 ? -17.404 18.207 -25.440 1.00 11.67 88 ALA A O 1
ATOM 673 N N . ALA A 1 91 ? -16.164 16.327 -25.339 1.00 11.39 89 ALA A N 1
ATOM 674 C CA . ALA A 1 91 ? -14.907 17.071 -25.302 1.00 10.45 89 ALA A CA 1
ATOM 675 C C . ALA A 1 91 ? -14.690 17.843 -26.596 1.00 10.13 89 ALA A C 1
ATOM 676 O O . ALA A 1 91 ? -14.347 19.033 -26.572 1.00 10.04 89 ALA A O 1
ATOM 678 N N . ALA A 1 92 ? -14.917 17.184 -27.738 1.00 9.69 90 ALA A N 1
ATOM 679 C CA . ALA A 1 92 ? -14.708 17.847 -29.018 1.00 11.75 90 ALA A CA 1
ATOM 680 C C . ALA A 1 92 ? -15.595 19.076 -29.138 1.00 12.15 90 ALA A C 1
ATOM 681 O O . ALA A 1 92 ? -15.134 20.148 -29.556 1.00 12.01 90 ALA A O 1
ATOM 683 N N . ALA A 1 93 ? -16.859 18.947 -28.719 1.00 15.17 91 ALA A N 1
ATOM 684 C CA . ALA A 1 93 ? -17.805 20.050 -28.816 1.00 13.76 91 ALA A CA 1
ATOM 685 C C . ALA A 1 93 ? -17.383 21.226 -27.947 1.00 10.96 91 ALA A C 1
ATOM 686 O O . ALA A 1 93 ? -17.418 22.373 -28.402 1.00 12.11 91 ALA A O 1
ATOM 688 N N . ALA A 1 94 ? -16.959 20.963 -26.703 1.00 14.68 92 ALA A N 1
ATOM 689 C CA . ALA A 1 94 ? -16.550 22.042 -25.803 1.00 11.27 92 ALA A CA 1
ATOM 690 C C . ALA A 1 94 ? -15.312 22.771 -26.318 1.00 13.62 92 ALA A C 1
ATOM 691 O O . ALA A 1 94 ? -15.264 24.010 -26.329 1.00 13.89 92 ALA A O 1
ATOM 693 N N . TYR A 1 95 ? -14.275 22.020 -26.694 1.00 8.86 93 TYR A N 1
ATOM 694 C CA . TYR A 1 95 ? -13.058 22.658 -27.194 1.00 15.11 93 TYR A CA 1
ATOM 695 C C . TYR A 1 95 ? -13.266 23.331 -28.555 1.00 12.73 93 TYR A C 1
ATOM 696 O O . TYR A 1 95 ? -12.632 24.354 -28.837 1.00 12.61 93 TYR A O 1
ATOM 705 N N . ALA A 1 96 ? -14.138 22.791 -29.406 1.00 12.95 94 ALA A N 1
ATOM 706 C CA . ALA A 1 96 ? -14.443 23.491 -30.657 1.00 14.49 94 ALA A CA 1
ATOM 707 C C . ALA A 1 96 ? -15.123 24.832 -30.388 1.00 15.35 94 ALA A C 1
ATOM 708 O O . ALA A 1 96 ? -14.806 25.842 -31.032 1.00 12.79 94 ALA A O 1
ATOM 710 N N . ALA A 1 97 ? -16.056 24.871 -29.431 1.00 12.76 95 ALA A N 1
ATOM 711 C CA . ALA A 1 97 ? -16.718 26.137 -29.117 1.00 11.42 95 ALA A CA 1
ATOM 712 C C . ALA A 1 97 ? -15.716 27.132 -28.564 1.00 17.06 95 ALA A C 1
ATOM 713 O O . ALA A 1 97 ? -15.704 28.309 -28.953 1.00 18.13 95 ALA A O 1
ATOM 715 N N . ARG A 1 98 ? -14.859 26.663 -27.658 1.00 14.97 96 ARG A N 1
ATOM 716 C CA . ARG A 1 98 ? -13.825 27.509 -27.078 1.00 17.66 96 ARG A CA 1
ATOM 717 C C . ARG A 1 98 ? -12.882 28.040 -28.152 1.00 19.40 96 ARG A C 1
ATOM 718 O O . ARG A 1 98 ? -12.451 29.199 -28.092 1.00 21.06 96 ARG A O 1
ATOM 726 N N . ALA A 1 99 ? -12.567 27.215 -29.151 1.00 15.22 97 ALA A N 1
ATOM 727 C CA . ALA A 1 99 ? -11.576 27.546 -30.174 1.00 17.56 97 ALA A CA 1
ATOM 728 C C . ALA A 1 99 ? -12.167 28.247 -31.390 1.00 19.13 97 ALA A C 1
ATOM 729 O O . ALA A 1 99 ? -11.411 28.595 -32.303 1.00 18.84 97 ALA A O 1
ATOM 731 N N . ASN A 1 100 ? -13.496 28.413 -31.429 1.00 19.01 98 ASN A N 1
ATOM 732 C CA . ASN A 1 100 ? -14.242 28.996 -32.550 1.00 18.87 98 ASN A CA 1
ATOM 733 C C . ASN A 1 100 ? -14.180 28.132 -33.802 1.00 18.41 98 ASN A C 1
ATOM 734 O O . ASN A 1 100 ? -14.001 28.630 -34.915 1.00 19.54 98 ASN A O 1
ATOM 739 N N . MET A 1 101 ? -14.355 26.832 -33.627 1.00 19.57 99 MET A N 1
ATOM 740 C CA . MET A 1 101 ? -14.410 25.906 -34.742 1.00 18.02 99 MET A CA 1
ATOM 741 C C . MET A 1 101 ? -15.748 25.195 -34.725 1.00 18.98 99 MET A C 1
ATOM 742 O O . MET A 1 101 ? -16.373 25.066 -33.669 1.00 16.64 99 MET A O 1
ATOM 747 N N . LYS A 1 102 ? -16.179 24.740 -35.903 1.00 17.45 100 LYS A N 1
ATOM 748 C CA . LYS A 1 102 ? -17.381 23.931 -36.036 1.00 19.88 100 LYS A CA 1
ATOM 749 C C . LYS A 1 102 ? -17.078 22.499 -35.622 1.00 21.99 100 LYS A C 1
ATOM 750 O O . LYS A 1 102 ? -15.955 22.014 -35.785 1.00 16.26 100 LYS A O 1
ATOM 756 N N . CYS A 1 103 ? -18.087 21.823 -35.075 1.00 15.37 101 CYS A N 1
ATOM 757 C CA . CYS A 1 103 ? -17.927 20.477 -34.546 1.00 14.59 101 CYS A CA 1
ATOM 758 C C . CYS A 1 103 ? -19.076 19.594 -35.017 1.00 23.20 101 CYS A C 1
ATOM 759 O O . CYS A 1 103 ? -20.247 19.967 -34.883 1.00 21.18 101 CYS A O 1
ATOM 762 N N . ILE A 1 104 ? -18.745 18.423 -35.556 1.00 18.83 102 ILE A N 1
ATOM 763 C CA . ILE A 1 104 ? -19.731 17.443 -35.997 1.00 17.85 102 ILE A CA 1
ATOM 764 C C . ILE A 1 104 ? -19.414 16.129 -35.305 1.00 17.38 102 ILE A C 1
ATOM 765 O O . ILE A 1 104 ? -18.256 15.704 -35.275 1.00 15.09 102 ILE A O 1
ATOM 770 N N . VAL A 1 105 ? -20.427 15.481 -34.747 1.00 17.77 103 VAL A N 1
ATOM 771 C CA . VAL A 1 105 ? -20.203 14.238 -34.021 1.00 19.83 103 VAL A CA 1
ATOM 772 C C . VAL A 1 105 ? -21.197 13.188 -34.493 1.00 19.54 103 VAL A C 1
ATOM 773 O O . VAL A 1 105 ? -22.350 13.502 -34.814 1.00 20.46 103 VAL A O 1
ATOM 777 N N . ILE A 1 106 ? -20.729 11.945 -34.573 1.00 16.57 104 ILE A N 1
ATOM 778 C CA . ILE A 1 106 ? -21.556 10.805 -34.953 1.00 17.26 104 ILE A CA 1
ATOM 779 C C . ILE A 1 106 ? -21.609 9.866 -33.761 1.00 18.79 104 ILE A C 1
ATOM 780 O O . ILE A 1 106 ? -20.558 9.458 -33.246 1.00 14.95 104 ILE A O 1
ATOM 785 N N . ILE A 1 107 ? -22.823 9.543 -33.310 1.00 18.63 105 ILE A N 1
ATOM 786 C CA . ILE A 1 107 ? -23.010 8.778 -32.078 1.00 18.61 105 ILE A CA 1
ATOM 787 C C . ILE A 1 107 ? -23.940 7.598 -32.320 1.00 19.55 105 ILE A C 1
ATOM 788 O O . ILE A 1 107 ? -24.781 7.644 -33.232 1.00 20.82 105 ILE A O 1
ATOM 793 N N . PRO A 1 108 ? -23.837 6.534 -31.526 1.00 18.37 106 PRO A N 1
ATOM 794 C CA . PRO A 1 108 ? -24.720 5.377 -31.710 1.00 20.47 106 PRO A CA 1
ATOM 795 C C . PRO A 1 108 ? -26.046 5.609 -31.022 1.00 21.59 106 PRO A C 1
ATOM 796 O O . PRO A 1 108 ? -26.130 5.692 -29.782 1.00 20.19 106 PRO A O 1
ATOM 800 N N . ASN A 1 109 ? -27.109 5.722 -31.818 1.00 21.32 107 ASN A N 1
ATOM 801 C CA . ASN A 1 109 ? -28.446 6.042 -31.343 1.00 24.30 107 ASN A CA 1
ATOM 802 C C . ASN A 1 109 ? -28.852 5.173 -30.162 1.00 22.78 107 ASN A C 1
ATOM 803 O O . ASN A 1 109 ? -28.718 3.947 -30.196 1.00 19.69 107 ASN A O 1
ATOM 808 N N . GLY A 1 110 ? -29.341 5.820 -29.106 1.00 24.76 108 GLY A N 1
ATOM 809 C CA . GLY A 1 110 ? -29.760 5.086 -27.930 1.00 21.61 108 GLY A CA 1
ATOM 810 C C . GLY A 1 110 ? -28.653 4.413 -27.149 1.00 24.63 108 GLY A C 1
ATOM 811 O O . GLY A 1 110 ? -28.946 3.597 -26.269 1.00 27.47 108 GLY A O 1
ATOM 812 N N . LYS A 1 111 ? -27.386 4.722 -27.430 1.00 23.52 109 LYS A N 1
ATOM 813 C CA . LYS A 1 111 ? -26.277 4.033 -26.777 1.00 23.76 109 LYS A CA 1
ATOM 814 C C . LYS A 1 111 ? -25.229 5.017 -26.266 1.00 23.60 109 LYS A C 1
ATOM 815 O O . LYS A 1 111 ? -24.054 4.667 -26.126 1.00 19.84 109 LYS A O 1
ATOM 821 N N . ILE A 1 112 ? -25.630 6.255 -25.994 1.00 20.89 110 ILE A N 1
ATOM 822 C CA . ILE A 1 112 ? -24.782 7.170 -25.247 1.00 22.24 110 ILE A CA 1
ATOM 823 C C . ILE A 1 112 ? -25.578 7.740 -24.083 1.00 24.25 110 ILE A C 1
ATOM 824 O O . ILE A 1 112 ? -26.796 7.941 -24.162 1.00 17.80 110 ILE A O 1
ATOM 829 N N . ALA A 1 113 ? -24.864 8.006 -22.996 1.00 15.64 111 ALA A N 1
ATOM 830 C CA . ALA A 1 113 ? -25.490 8.379 -21.744 1.00 14.56 111 ALA A CA 1
ATOM 831 C C . ALA A 1 113 ? -26.110 9.772 -21.820 1.00 12.92 111 ALA A C 1
ATOM 832 O O . ALA A 1 113 ? -25.671 10.635 -22.586 1.00 18.97 111 ALA A O 1
ATOM 834 N N . PHE A 1 114 ? -27.157 9.968 -21.013 1.00 16.33 112 PHE A N 1
ATOM 835 C CA . PHE A 1 114 ? -27.943 11.204 -21.008 1.00 12.94 112 PHE A CA 1
ATOM 836 C C . PHE A 1 114 ? -27.065 12.439 -20.823 1.00 14.62 112 PHE A C 1
ATOM 837 O O . PHE A 1 114 ? -27.223 13.446 -21.528 1.00 15.48 112 PHE A O 1
ATOM 845 N N . GLY A 1 115 ? -26.137 12.391 -19.862 1.00 14.62 113 GLY A N 1
ATOM 846 C CA . GLY A 1 115 ? -25.321 13.567 -19.592 1.00 14.39 113 GLY A CA 1
ATOM 847 C C . GLY A 1 115 ? -24.432 13.930 -20.767 1.00 13.24 113 GLY A C 1
ATOM 848 O O . GLY A 1 115 ? -24.246 15.109 -21.086 1.00 10.41 113 GLY A O 1
ATOM 849 N N . LYS A 1 116 ? -23.872 12.920 -21.428 1.00 12.96 114 LYS A N 1
ATOM 850 C CA . LYS A 1 116 ? -23.035 13.173 -22.596 1.00 14.46 114 LYS A CA 1
ATOM 851 C C . LYS A 1 116 ? -23.846 13.791 -23.725 1.00 16.30 114 LYS A C 1
ATOM 852 O O . LYS A 1 116 ? -23.356 14.670 -24.448 1.00 15.04 114 LYS A O 1
ATOM 858 N N . LEU A 1 117 ? -25.091 13.340 -23.903 1.00 14.93 115 LEU A N 1
ATOM 859 C CA . LEU A 1 117 ? -25.932 13.944 -24.929 1.00 16.25 115 LEU A CA 1
ATOM 860 C C . LEU A 1 117 ? -26.215 15.401 -24.595 1.00 16.26 115 LEU A C 1
ATOM 861 O O . LEU A 1 117 ? -26.127 16.276 -25.466 1.00 16.25 115 LEU A O 1
ATOM 866 N N . ALA A 1 118 ? -26.530 15.686 -23.326 1.00 16.51 116 ALA A N 1
ATOM 867 C CA . ALA A 1 118 ? -26.824 17.062 -22.936 1.00 17.70 116 ALA A CA 1
ATOM 868 C C . ALA A 1 118 ? -25.644 17.990 -23.230 1.00 14.54 116 ALA A C 1
ATOM 869 O O . ALA A 1 118 ? -25.833 19.129 -23.683 1.00 18.02 116 ALA A O 1
ATOM 871 N N . GLN A 1 119 ? -24.415 17.514 -23.000 1.00 14.21 117 GLN A N 1
ATOM 872 C CA . GLN A 1 119 ? -23.241 18.340 -23.275 1.00 11.99 117 GLN A CA 1
ATOM 873 C C . GLN A 1 119 ? -23.122 18.651 -24.760 1.00 13.01 117 GLN A C 1
ATOM 874 O O . GLN A 1 119 ? -22.866 19.798 -25.148 1.00 11.33 117 GLN A O 1
ATOM 880 N N . ALA A 1 120 ? -23.239 17.623 -25.601 1.00 12.00 118 ALA A N 1
ATOM 881 C CA . ALA A 1 120 ? -23.065 17.818 -27.036 1.00 16.93 118 ALA A CA 1
ATOM 882 C C . ALA A 1 120 ? -24.073 18.824 -27.560 1.00 16.27 118 ALA A C 1
ATOM 883 O O . ALA A 1 120 ? -23.722 19.730 -28.326 1.00 13.88 118 ALA A O 1
ATOM 885 N N . VAL A 1 121 ? -25.319 18.722 -27.090 1.00 17.44 119 VAL A N 1
ATOM 886 C CA . VAL A 1 121 ? -26.327 19.704 -27.466 1.00 19.30 119 VAL A CA 1
ATOM 887 C C . VAL A 1 121 ? -25.938 21.092 -26.960 1.00 16.67 119 VAL A C 1
ATOM 888 O O . VAL A 1 121 ? -25.962 22.075 -27.710 1.00 16.03 119 VAL A O 1
ATOM 892 N N . MET A 1 122 ? -25.518 21.188 -25.701 1.00 12.93 120 MET A N 1
ATOM 893 C CA . MET A 1 122 ? -25.260 22.512 -25.138 1.00 13.99 120 MET A CA 1
ATOM 894 C C . MET A 1 122 ? -24.043 23.167 -25.776 1.00 19.41 120 MET A C 1
ATOM 895 O O . MET A 1 122 ? -24.051 24.375 -26.055 1.00 13.17 120 MET A O 1
ATOM 900 N N . TYR A 1 123 ? -22.981 22.395 -26.003 1.00 13.60 121 TYR A N 1
ATOM 901 C CA . TYR A 1 123 ? -21.779 22.996 -26.548 1.00 13.78 121 TYR A CA 1
ATOM 902 C C . TYR A 1 123 ? -21.927 23.389 -28.007 1.00 19.95 121 TYR A C 1
ATOM 903 O O . TYR A 1 123 ? -21.058 24.100 -28.520 1.00 19.79 121 TYR A O 1
ATOM 912 N N . GLY A 1 124 ? -22.972 22.928 -28.686 1.00 18.85 122 GLY A N 1
ATOM 913 C CA . GLY A 1 124 ? -23.282 23.400 -30.017 1.00 20.99 122 GLY A CA 1
ATOM 914 C C . GLY A 1 124 ? -22.780 22.542 -31.155 1.00 24.28 122 GLY A C 1
ATOM 915 O O . GLY A 1 124 ? -22.584 23.066 -32.260 1.00 20.29 122 GLY A O 1
ATOM 916 N N . ALA A 1 125 ? -22.567 21.252 -30.926 1.00 15.67 123 ALA A N 1
ATOM 917 C CA . ALA A 1 125 ? -22.176 20.361 -32.003 1.00 17.15 123 ALA A CA 1
ATOM 918 C C . ALA A 1 125 ? -23.339 20.117 -32.952 1.00 20.50 123 ALA A C 1
ATOM 919 O O . ALA A 1 125 ? -24.509 20.180 -32.566 1.00 20.42 123 ALA A O 1
ATOM 921 N N . GLU A 1 126 ? -23.008 19.824 -34.208 1.00 18.09 124 GLU A N 1
ATOM 922 C CA . GLU A 1 126 ? -23.965 19.197 -35.105 1.00 18.29 124 GLU A CA 1
ATOM 923 C C . GLU A 1 126 ? -23.913 17.696 -34.862 1.00 21.51 124 GLU A C 1
ATOM 924 O O . GLU A 1 126 ? -22.863 17.074 -35.056 1.00 20.80 124 GLU A O 1
ATOM 930 N N . ILE A 1 127 ? -25.023 17.121 -34.398 1.00 22.62 125 ILE A N 1
ATOM 931 C CA . ILE A 1 127 ? -25.046 15.760 -33.867 1.00 22.57 125 ILE A CA 1
ATOM 932 C C . ILE A 1 127 ? -25.771 14.856 -34.853 1.00 26.95 125 ILE A C 1
ATOM 933 O O . ILE A 1 127 ? -26.947 15.084 -35.164 1.00 25.84 125 ILE A O 1
ATOM 938 N N . ILE A 1 128 ? -25.073 13.823 -35.332 1.00 22.65 126 ILE A N 1
ATOM 939 C CA . ILE A 1 128 ? -25.634 12.815 -36.227 1.00 24.71 126 ILE A CA 1
ATOM 940 C C . ILE A 1 128 ? -25.703 11.489 -35.484 1.00 23.32 126 ILE A C 1
ATOM 941 O O . ILE A 1 128 ? -24.690 11.015 -34.960 1.00 21.05 126 ILE A O 1
ATOM 946 N N . ALA A 1 129 ? -26.887 10.887 -35.443 1.00 22.33 127 ALA A N 1
ATOM 947 C CA . ALA A 1 129 ? -27.090 9.605 -34.785 1.00 24.05 127 ALA A CA 1
ATOM 948 C C . ALA A 1 129 ? -27.318 8.513 -35.826 1.00 25.88 127 ALA A C 1
ATOM 949 O O . ALA A 1 129 ? -28.004 8.727 -36.830 1.00 27.96 127 ALA A O 1
ATOM 951 N N . ILE A 1 130 ? -26.730 7.345 -35.593 1.00 22.91 128 ILE A N 1
ATOM 952 C CA . ILE A 1 130 ? -26.895 6.204 -36.480 1.00 26.61 128 ILE A CA 1
ATOM 953 C C . ILE A 1 130 ? -27.445 5.042 -35.664 1.00 27.40 128 ILE A C 1
ATOM 954 O O . ILE A 1 130 ? -27.265 4.962 -34.447 1.00 22.41 128 ILE A O 1
ATOM 959 N N . ASP A 1 131 ? -28.129 4.125 -36.343 1.00 26.45 129 ASP A N 1
ATOM 960 C CA . ASP A 1 131 ? -28.582 2.951 -35.614 1.00 27.52 129 ASP A CA 1
ATOM 961 C C . ASP A 1 131 ? -27.489 1.904 -35.470 1.00 26.82 129 ASP A C 1
ATOM 962 O O . ASP A 1 131 ? -27.701 0.908 -34.774 1.00 31.80 129 ASP A O 1
ATOM 967 N N . GLY A 1 132 ? -26.328 2.119 -36.081 1.00 25.01 130 GLY A N 1
ATOM 968 C CA . GLY A 1 132 ? -25.176 1.278 -35.840 1.00 23.61 130 GLY A CA 1
ATOM 969 C C . GLY A 1 132 ? -24.531 1.584 -34.498 1.00 26.17 130 GLY A C 1
ATOM 970 O O . GLY A 1 132 ? -24.986 2.433 -33.729 1.00 22.51 130 GLY A O 1
ATOM 971 N N . ASN A 1 133 ? -23.442 0.859 -34.209 1.00 23.01 131 ASN A N 1
ATOM 972 C CA . ASN A 1 133 ? -22.719 1.032 -32.951 1.00 24.89 131 ASN A CA 1
ATOM 973 C C . ASN A 1 133 ? -21.558 2.016 -33.130 1.00 21.99 131 ASN A C 1
ATOM 974 O O . ASN A 1 133 ? -21.371 2.610 -34.199 1.00 17.81 131 ASN A O 1
ATOM 979 N N . PHE A 1 134 ? -20.771 2.197 -32.060 1.00 21.42 132 PHE A N 1
ATOM 980 C CA . PHE A 1 134 ? -19.610 3.074 -32.148 1.00 17.63 132 PHE A CA 1
ATOM 981 C C . PHE A 1 134 ? -18.699 2.673 -33.303 1.00 18.34 132 PHE A C 1
ATOM 982 O O . PHE A 1 134 ? -18.203 3.533 -34.040 1.00 18.88 132 PHE A O 1
ATOM 990 N N . ASP A 1 135 ? -18.444 1.369 -33.455 1.00 17.79 133 ASP A N 1
ATOM 991 C CA . ASP A 1 135 ? -17.498 0.910 -34.471 1.00 21.87 133 ASP A CA 1
ATOM 992 C C . ASP A 1 135 ? -17.954 1.320 -35.862 1.00 22.41 133 ASP A C 1
ATOM 993 O O . ASP A 1 135 ? -17.139 1.749 -36.690 1.00 22.84 133 ASP A O 1
ATOM 998 N N . ASP A 1 136 ? -19.257 1.188 -36.133 1.00 22.82 134 ASP A N 1
ATOM 999 C CA . ASP A 1 136 ? -19.829 1.705 -37.373 1.00 21.59 134 ASP A CA 1
ATOM 1000 C C . ASP A 1 136 ? -19.544 3.186 -37.520 1.00 20.79 134 ASP A C 1
ATOM 1001 O O . ASP A 1 136 ? -19.111 3.647 -38.581 1.00 26.67 134 ASP A O 1
ATOM 1006 N N . ALA A 1 137 ? -19.809 3.953 -36.461 1.00 19.53 135 ALA A N 1
ATOM 1007 C CA . ALA A 1 137 ? -19.615 5.395 -36.525 1.00 21.03 135 ALA A CA 1
ATOM 1008 C C . ALA A 1 137 ? -18.165 5.742 -36.827 1.00 20.76 135 ALA A C 1
ATOM 1009 O O . ALA A 1 137 ? -17.888 6.608 -37.669 1.00 19.91 135 ALA A O 1
ATOM 1011 N N . LEU A 1 138 ? -17.219 5.061 -36.169 1.00 19.17 136 LEU A N 1
ATOM 1012 C CA . LEU A 1 138 ? -15.807 5.372 -36.393 1.00 20.65 136 LEU A CA 1
ATOM 1013 C C . LEU A 1 138 ? -15.410 5.155 -37.851 1.00 20.79 136 LEU A C 1
ATOM 1014 O O . LEU A 1 138 ? -14.722 5.993 -38.443 1.00 21.00 136 LEU A O 1
ATOM 1019 N N . LYS A 1 139 ? -15.825 4.030 -38.438 1.00 22.94 137 LYS A N 1
ATOM 1020 C CA . LYS A 1 139 ? -15.559 3.769 -39.853 1.00 24.98 137 LYS A CA 1
ATOM 1021 C C . LYS A 1 139 ? -16.058 4.912 -40.731 1.00 23.73 137 LYS A C 1
ATOM 1022 O O . LYS A 1 139 ? -15.349 5.387 -41.629 1.00 24.81 137 LYS A O 1
ATOM 1028 N N . ILE A 1 140 ? -17.288 5.361 -40.483 1.00 20.11 138 ILE A N 1
ATOM 1029 C CA . ILE A 1 140 ? -17.874 6.434 -41.277 1.00 24.62 138 ILE A CA 1
ATOM 1030 C C . ILE A 1 140 ? -17.111 7.737 -41.069 1.00 26.50 138 ILE A C 1
ATOM 1031 O O . ILE A 1 140 ? -16.832 8.475 -42.027 1.00 20.86 138 ILE A O 1
ATOM 1036 N N . VAL A 1 141 ? -16.757 8.043 -39.818 1.00 21.95 139 VAL A N 1
ATOM 1037 C CA . VAL A 1 141 ? -16.079 9.306 -39.533 1.00 19.70 139 VAL A CA 1
ATOM 1038 C C . VAL A 1 141 ? -14.707 9.337 -40.201 1.00 22.74 139 VAL A C 1
ATOM 1039 O O . VAL A 1 141 ? -14.308 10.347 -40.800 1.00 21.81 139 VAL A O 1
ATOM 1043 N N . ARG A 1 142 ? -13.965 8.237 -40.116 1.00 19.91 140 ARG A N 1
ATOM 1044 C CA . ARG A 1 142 ? -12.634 8.230 -40.714 1.00 23.84 140 ARG A CA 1
ATOM 1045 C C . ARG A 1 142 ? -12.720 8.374 -42.228 1.00 26.99 140 ARG A C 1
ATOM 1046 O O . ARG A 1 142 ? -11.904 9.074 -42.841 1.00 27.11 140 ARG A O 1
ATOM 1054 N N . SER A 1 143 ? -13.712 7.720 -42.844 1.00 27.68 141 SER A N 1
ATOM 1055 C CA . SER A 1 143 ? -13.930 7.857 -44.281 1.00 30.46 141 SER A CA 1
ATOM 1056 C C . SER A 1 143 ? -14.162 9.318 -44.659 1.00 28.28 141 SER A C 1
ATOM 1057 O O . SER A 1 143 ? -13.541 9.839 -45.593 1.00 26.83 141 SER A O 1
ATOM 1060 N N . ILE A 1 144 ? -15.014 10.010 -43.899 1.00 23.02 142 ILE A N 1
ATOM 1061 C CA . ILE A 1 144 ? -15.398 11.381 -44.233 1.00 27.24 142 ILE A CA 1
ATOM 1062 C C . ILE A 1 144 ? -14.217 12.340 -44.079 1.00 27.03 142 ILE A C 1
ATOM 1063 O O . ILE A 1 144 ? -13.979 13.198 -44.938 1.00 26.91 142 ILE A O 1
ATOM 1068 N N . CYS A 1 145 ? -13.467 12.232 -42.978 1.00 25.87 143 CYS A N 1
ATOM 1069 C CA . CYS A 1 145 ? -12.324 13.128 -42.810 1.00 26.32 143 CYS A CA 1
ATOM 1070 C C . CYS A 1 145 ? -11.221 12.845 -43.836 1.00 28.73 143 CYS A C 1
ATOM 1071 O O . CYS A 1 145 ? -10.448 13.748 -44.186 1.00 25.89 143 CYS A O 1
ATOM 1074 N N . GLU A 1 146 ? -11.137 11.610 -44.332 1.00 31.24 144 GLU A N 1
ATOM 1075 C CA . GLU A 1 146 ? -10.261 11.338 -45.469 1.00 34.03 144 GLU A CA 1
ATOM 1076 C C . GLU A 1 146 ? -10.746 12.044 -46.729 1.00 31.36 144 GLU A C 1
ATOM 1077 O O . GLU A 1 146 ? -9.927 12.444 -47.564 1.00 38.76 144 GLU A O 1
ATOM 1083 N N . LYS A 1 147 ? -12.061 12.212 -46.884 1.00 29.87 145 LYS A N 1
ATOM 1084 C CA . LYS A 1 147 ? -12.633 12.735 -48.118 1.00 31.30 145 LYS A CA 1
ATOM 1085 C C . LYS A 1 147 ? -13.093 14.188 -48.000 1.00 37.80 145 LYS A C 1
ATOM 1086 O O . LYS A 1 147 ? -13.852 14.656 -48.855 1.00 41.06 145 LYS A O 1
ATOM 1092 N N . SER A 1 148 ? -12.646 14.911 -46.977 1.00 36.25 146 SER A N 1
ATOM 1093 C CA . SER A 1 148 ? -13.055 16.294 -46.774 1.00 34.17 146 SER A CA 1
ATOM 1094 C C . SER A 1 148 ? -11.935 17.014 -46.023 1.00 31.38 146 SER A C 1
ATOM 1095 O O . SER A 1 148 ? -10.994 16.371 -45.549 1.00 34.07 146 SER A O 1
ATOM 1098 N N . PRO A 1 149 ? -12.005 18.339 -45.935 1.00 33.24 147 PRO A N 1
ATOM 1099 C CA . PRO A 1 149 ? -11.039 19.079 -45.097 1.00 31.43 147 PRO A CA 1
ATOM 1100 C C . PRO A 1 149 ? -11.387 19.117 -43.616 1.00 30.88 147 PRO A C 1
ATOM 1101 O O . PRO A 1 149 ? -10.775 19.895 -42.878 1.00 32.68 147 PRO A O 1
ATOM 1105 N N . ILE A 1 150 ? -12.346 18.313 -43.168 1.00 27.37 148 ILE A N 1
ATOM 1106 C CA . ILE A 1 150 ? -12.723 18.250 -41.757 1.00 26.21 148 ILE A CA 1
ATOM 1107 C C . ILE A 1 150 ? -11.675 17.452 -40.989 1.00 19.17 148 ILE A C 1
ATOM 1108 O O . ILE A 1 150 ? -11.292 16.351 -41.402 1.00 19.28 148 ILE A O 1
ATOM 1113 N N . ALA A 1 151 ? -11.230 17.991 -39.854 1.00 19.61 149 ALA A N 1
ATOM 1114 C CA . ALA A 1 151 ? -10.158 17.372 -39.081 1.00 17.54 149 ALA A CA 1
ATOM 1115 C C . ALA A 1 151 ? -10.702 16.278 -38.169 1.00 14.51 149 ALA A C 1
ATOM 1116 O O . ALA A 1 151 ? -11.629 16.511 -37.388 1.00 14.96 149 ALA A O 1
ATOM 1118 N N . LEU A 1 152 ? -10.117 15.083 -38.262 1.00 14.59 150 LEU A N 1
ATOM 1119 C CA . LEU A 1 152 ? -10.510 13.964 -37.409 1.00 13.26 150 LEU A CA 1
ATOM 1120 C C . LEU A 1 152 ? -9.889 14.098 -36.020 1.00 17.11 150 LEU A C 1
ATOM 1121 O O . LEU A 1 152 ? -8.668 14.229 -35.887 1.00 12.93 150 LEU A O 1
ATOM 1126 N N . VAL A 1 153 ? -10.724 14.041 -34.977 1.00 16.42 151 VAL A N 1
ATOM 1127 C CA . VAL A 1 153 ? -10.218 14.204 -33.617 1.00 11.21 151 VAL A CA 1
ATOM 1128 C C . VAL A 1 153 ? -10.508 12.985 -32.750 1.00 14.79 151 VAL A C 1
ATOM 1129 O O . VAL A 1 153 ? -10.449 13.067 -31.516 1.00 15.34 151 VAL A O 1
ATOM 1133 N N . ASN A 1 154 ? -10.777 11.842 -33.377 1.00 12.20 152 ASN A N 1
ATOM 1134 C CA . ASN A 1 154 ? -10.754 10.581 -32.654 1.00 16.09 152 ASN A CA 1
ATOM 1135 C C . ASN A 1 154 ? -9.320 10.235 -32.250 1.00 17.86 152 ASN A C 1
ATOM 1136 O O . ASN A 1 154 ? -8.351 10.856 -32.693 1.00 20.24 152 ASN A O 1
ATOM 1141 N N . SER A 1 155 ? -9.192 9.204 -31.413 1.00 18.09 153 SER A N 1
ATOM 1142 C CA . SER A 1 155 ? -7.904 8.838 -30.827 1.00 19.22 153 SER A CA 1
ATOM 1143 C C . SER A 1 155 ? -6.868 8.367 -31.845 1.00 19.94 153 SER A C 1
ATOM 1144 O O . SER A 1 155 ? -5.684 8.284 -31.496 1.00 22.24 153 SER A O 1
ATOM 1147 N N . VAL A 1 156 ? -7.272 8.045 -33.075 1.00 20.27 154 VAL A N 1
ATOM 1148 C CA . VAL A 1 156 ? -6.285 7.698 -34.092 1.00 19.12 154 VAL A CA 1
ATOM 1149 C C . VAL A 1 156 ? -5.466 8.921 -34.488 1.00 19.36 154 VAL A C 1
ATOM 1150 O O . VAL A 1 156 ? -4.308 8.788 -34.906 1.00 21.37 154 VAL A O 1
ATOM 1154 N N . ASN A 1 157 ? -6.033 10.118 -34.368 1.00 19.14 155 ASN A N 1
ATOM 1155 C CA . ASN A 1 157 ? -5.249 11.349 -34.407 1.00 16.98 155 ASN A CA 1
ATOM 1156 C C . ASN A 1 157 ? -4.165 11.272 -33.331 1.00 19.07 155 ASN A C 1
ATOM 1157 O O . ASN A 1 157 ? -4.493 11.172 -32.139 1.00 16.38 155 ASN A O 1
ATOM 1162 N N . PRO A 1 158 ? -2.880 11.302 -33.692 1.00 18.68 156 PRO A N 1
ATOM 1163 C CA . PRO A 1 158 ? -1.840 11.089 -32.671 1.00 16.86 156 PRO A CA 1
ATOM 1164 C C . PRO A 1 158 ? -1.755 12.196 -31.635 1.00 14.39 156 PRO A C 1
ATOM 1165 O O . PRO A 1 158 ? -1.266 11.946 -30.528 1.00 16.58 156 PRO A O 1
ATOM 1169 N N . TYR A 1 159 ? -2.193 13.414 -31.954 1.00 13.27 157 TYR A N 1
ATOM 1170 C CA . TYR A 1 159 ? -2.199 14.464 -30.944 1.00 15.09 157 TYR A CA 1
ATOM 1171 C C . TYR A 1 159 ? -3.092 14.106 -29.752 1.00 17.79 157 TYR A C 1
ATOM 1172 O O . TYR A 1 159 ? -2.851 14.578 -28.635 1.00 16.93 157 TYR A O 1
ATOM 1181 N N . ARG A 1 160 ? -4.113 13.266 -29.964 1.00 16.60 158 ARG A N 1
ATOM 1182 C CA . ARG A 1 160 ? -4.952 12.815 -28.857 1.00 15.19 158 ARG A CA 1
ATOM 1183 C C . ARG A 1 160 ? -4.133 12.024 -27.843 1.00 16.21 158 ARG A C 1
ATOM 1184 O O . ARG A 1 160 ? -4.220 12.261 -26.635 1.00 14.45 158 ARG A O 1
ATOM 1192 N N . LEU A 1 161 ? -3.326 11.076 -28.318 1.00 17.22 159 LEU A N 1
ATOM 1193 C CA . LEU A 1 161 ? -2.549 10.271 -27.388 1.00 17.61 159 LEU A CA 1
ATOM 1194 C C . LEU A 1 161 ? -1.429 11.074 -26.743 1.00 14.91 159 LEU A C 1
ATOM 1195 O O . LEU A 1 161 ? -1.038 10.774 -25.612 1.00 13.70 159 LEU A O 1
ATOM 1200 N N . GLU A 1 162 ? -0.881 12.072 -27.450 1.00 15.53 160 GLU A N 1
ATOM 1201 C CA . GLU A 1 162 ? 0.105 12.958 -26.835 1.00 16.31 160 GLU A CA 1
ATOM 1202 C C . GLU A 1 162 ? -0.493 13.730 -25.663 1.00 15.11 160 GLU A C 1
ATOM 1203 O O . GLU A 1 162 ? 0.154 13.889 -24.618 1.00 11.44 160 GLU A O 1
ATOM 1209 N N . GLY A 1 163 ? -1.718 14.241 -25.824 1.00 13.39 161 GLY A N 1
ATOM 1210 C CA . GLY A 1 163 ? -2.373 14.901 -24.704 1.00 11.57 161 GLY A CA 1
ATOM 1211 C C . GLY A 1 163 ? -2.703 13.935 -23.580 1.00 12.79 161 GLY A C 1
ATOM 1212 O O . GLY A 1 163 ? -2.511 14.248 -22.398 1.00 11.36 161 GLY A O 1
ATOM 1213 N N . GLN A 1 164 ? -3.164 12.734 -23.930 1.00 12.00 162 GLN A N 1
ATOM 1214 C CA . GLN A 1 164 ? -3.633 11.812 -22.894 1.00 13.62 162 GLN A CA 1
ATOM 1215 C C . GLN A 1 164 ? -2.489 11.210 -22.076 1.00 12.28 162 GLN A C 1
ATOM 1216 O O . GLN A 1 164 ? -2.719 10.788 -20.942 1.00 10.01 162 GLN A O 1
ATOM 1222 N N . LYS A 1 165 ? -1.258 11.186 -22.607 1.00 12.82 163 LYS A N 1
ATOM 1223 C CA . LYS A 1 165 ? -0.144 10.614 -21.851 1.00 12.36 163 LYS A CA 1
ATOM 1224 C C . LYS A 1 165 ? 0.198 11.434 -20.611 1.00 14.56 163 LYS A C 1
ATOM 1225 O O . LYS A 1 165 ? 0.859 10.917 -19.701 1.00 12.60 163 LYS A O 1
ATOM 1231 N N . THR A 1 166 ? -0.241 12.694 -20.546 1.00 10.94 164 THR A N 1
ATOM 1232 C CA . THR A 1 166 ? 0.082 13.522 -19.390 1.00 9.63 164 THR A CA 1
ATOM 1233 C C . THR A 1 166 ? -0.537 12.975 -18.121 1.00 13.27 164 THR A C 1
ATOM 1234 O O . THR A 1 166 ? -0.079 13.317 -17.023 1.00 12.76 164 THR A O 1
ATOM 1238 N N . ALA A 1 167 ? -1.585 12.155 -18.246 1.00 10.73 165 ALA A N 1
ATOM 1239 C CA . ALA A 1 167 ? -2.179 11.563 -17.060 1.00 11.60 165 ALA A CA 1
ATOM 1240 C C . ALA A 1 167 ? -1.190 10.643 -16.357 1.00 12.98 165 ALA A C 1
ATOM 1241 O O . ALA A 1 167 ? -1.186 10.571 -15.118 1.00 12.22 165 ALA A O 1
ATOM 1243 N N . ALA A 1 168 ? -0.323 9.958 -17.116 1.00 8.76 166 ALA A N 1
ATOM 1244 C CA . ALA A 1 168 ? 0.700 9.132 -16.478 1.00 12.14 166 ALA A CA 1
ATOM 1245 C C . ALA A 1 168 ? 1.751 9.997 -15.802 1.00 10.60 166 ALA A C 1
ATOM 1246 O O . ALA A 1 168 ? 2.235 9.650 -14.716 1.00 9.26 166 ALA A O 1
ATOM 1248 N N . PHE A 1 169 ? 2.119 11.126 -16.428 1.00 11.01 167 PHE A N 1
ATOM 1249 C CA . PHE A 1 169 ? 3.026 12.066 -15.772 1.00 12.52 167 PHE A CA 1
ATOM 1250 C C . PHE A 1 169 ? 2.473 12.478 -14.421 1.00 10.42 167 PHE A C 1
ATOM 1251 O O . PHE A 1 169 ? 3.179 12.441 -13.404 1.00 11.62 167 PHE A O 1
ATOM 1259 N N . GLU A 1 170 ? 1.216 12.929 -14.408 1.00 10.54 168 GLU A N 1
ATOM 1260 C CA . GLU A 1 170 ? 0.613 13.430 -13.176 1.00 10.79 168 GLU A CA 1
ATOM 1261 C C . GLU A 1 170 ? 0.581 12.360 -12.095 1.00 11.93 168 GLU A C 1
ATOM 1262 O O . GLU A 1 170 ? 0.892 12.643 -10.935 1.00 8.67 168 GLU A O 1
ATOM 1268 N N . VAL A 1 171 ? 0.200 11.129 -12.453 1.00 10.69 169 VAL A N 1
ATOM 1269 C CA . VAL A 1 171 ? 0.168 10.044 -11.471 1.00 10.94 169 VAL A CA 1
ATOM 1270 C C . VAL A 1 171 ? 1.536 9.874 -10.803 1.00 13.24 169 VAL A C 1
ATOM 1271 O O . VAL A 1 171 ? 1.635 9.710 -9.581 1.00 12.23 169 VAL A O 1
ATOM 1275 N N . CYS A 1 172 ? 2.614 9.877 -11.598 1.00 11.58 170 CYS A N 1
ATOM 1276 C CA . CYS A 1 172 ? 3.949 9.762 -11.005 1.00 12.47 170 CYS A CA 1
ATOM 1277 C C . CYS A 1 172 ? 4.238 10.919 -10.046 1.00 12.77 170 CYS A C 1
ATOM 1278 O O . CYS A 1 172 ? 4.768 10.713 -8.946 1.00 13.18 170 CYS A O 1
ATOM 1281 N N . GLU A 1 173 ? 3.877 12.142 -10.438 1.00 9.50 171 GLU A N 1
ATOM 1282 C CA . GLU A 1 173 ? 4.153 13.305 -9.600 1.00 16.30 171 GLU A CA 1
ATOM 1283 C C . GLU A 1 173 ? 3.306 13.298 -8.337 1.00 13.44 171 GLU A C 1
ATOM 1284 O O . GLU A 1 173 ? 3.780 13.678 -7.262 1.00 16.20 171 GLU A O 1
ATOM 1290 N N . GLN A 1 174 ? 2.053 12.866 -8.444 1.00 14.19 172 GLN A N 1
ATOM 1291 C CA . GLN A 1 174 ? 1.159 12.900 -7.294 1.00 13.55 172 GLN A CA 1
ATOM 1292 C C . GLN A 1 174 ? 1.439 11.767 -6.316 1.00 16.41 172 GLN A C 1
ATOM 1293 O O . GLN A 1 174 ? 1.277 11.941 -5.104 1.00 15.93 172 GLN A O 1
ATOM 1299 N N . LEU A 1 175 ? 1.861 10.609 -6.818 1.00 15.72 173 LEU A N 1
ATOM 1300 C CA . LEU A 1 175 ? 2.241 9.492 -5.964 1.00 15.62 173 LEU A CA 1
ATOM 1301 C C . LEU A 1 175 ? 3.667 9.625 -5.432 1.00 17.67 173 LEU A C 1
ATOM 1302 O O . LEU A 1 175 ? 3.986 9.056 -4.382 1.00 18.45 173 LEU A O 1
ATOM 1307 N N . GLY A 1 176 ? 4.519 10.383 -6.113 1.00 14.92 174 GLY A N 1
ATOM 1308 C CA . GLY A 1 176 ? 5.911 10.493 -5.751 1.00 18.38 174 GLY A CA 1
ATOM 1309 C C . GLY A 1 176 ? 6.789 9.449 -6.398 1.00 21.44 174 GLY A C 1
ATOM 1310 O O . GLY A 1 176 ? 8.004 9.442 -6.157 1.00 21.29 174 GLY A O 1
ATOM 1311 N N . GLU A 1 177 ? 6.208 8.578 -7.217 1.00 15.47 175 GLU A N 1
ATOM 1312 C CA . GLU A 1 177 ? 6.864 7.455 -7.868 1.00 20.24 175 GLU A CA 1
ATOM 1313 C C . GLU A 1 177 ? 5.824 6.820 -8.775 1.00 15.66 175 GLU A C 1
ATOM 1314 O O . GLU A 1 177 ? 4.623 7.077 -8.627 1.00 15.34 175 GLU A O 1
ATOM 1320 N N . ALA A 1 178 ? 6.290 6.004 -9.718 1.00 12.28 176 ALA A N 1
ATOM 1321 C CA . ALA A 1 178 ? 5.362 5.220 -10.516 1.00 12.71 176 ALA A CA 1
ATOM 1322 C C . ALA A 1 178 ? 4.743 4.118 -9.659 1.00 13.94 176 ALA A C 1
ATOM 1323 O O . ALA A 1 178 ? 5.417 3.546 -8.795 1.00 13.79 176 ALA A O 1
ATOM 1325 N N . PRO A 1 179 ? 3.463 3.815 -9.861 1.00 12.53 177 PRO A N 1
ATOM 1326 C CA . PRO A 1 179 ? 2.831 2.717 -9.119 1.00 9.87 177 PRO A CA 1
ATOM 1327 C C . PRO A 1 179 ? 3.287 1.359 -9.647 1.00 11.17 177 PRO A C 1
ATOM 1328 O O . PRO A 1 179 ? 3.851 1.243 -10.733 1.00 10.07 177 PRO A O 1
ATOM 1332 N N . ASP A 1 180 ? 3.063 0.322 -8.838 1.00 11.32 178 ASP A N 1
ATOM 1333 C CA . ASP A 1 180 ? 3.292 -1.046 -9.305 1.00 13.13 178 ASP A CA 1
ATOM 1334 C C . ASP A 1 180 ? 2.349 -1.407 -10.442 1.00 13.59 178 ASP A C 1
ATOM 1335 O O . ASP A 1 180 ? 2.729 -2.117 -11.376 1.00 11.59 178 ASP A O 1
ATOM 1340 N N . VAL A 1 181 ? 1.095 -0.977 -10.353 1.00 12.57 179 VAL A N 1
ATOM 1341 C CA . VAL A 1 181 ? 0.068 -1.373 -11.310 1.00 11.53 179 VAL A CA 1
ATOM 1342 C C . VAL A 1 181 ? -0.722 -0.135 -11.695 1.00 11.20 179 VAL A C 1
ATOM 1343 O O . VAL A 1 181 ? -1.124 0.637 -10.821 1.00 10.77 179 VAL A O 1
ATOM 1347 N N . LEU A 1 182 ? -0.932 0.058 -12.992 1.00 10.73 180 LEU A N 1
ATOM 1348 C CA . LEU A 1 182 ? -1.882 1.037 -13.513 1.00 10.65 180 LEU A CA 1
ATOM 1349 C C . LEU A 1 182 ? -3.055 0.241 -14.068 1.00 10.32 180 LEU A C 1
ATOM 1350 O O . LEU A 1 182 ? -2.911 -0.437 -15.094 1.00 10.22 180 LEU A O 1
ATOM 1355 N N . ALA A 1 183 ? -4.209 0.341 -13.398 1.00 9.51 181 ALA A N 1
ATOM 1356 C CA . ALA A 1 183 ? -5.442 -0.335 -13.796 1.00 12.05 181 ALA A CA 1
ATOM 1357 C C . ALA A 1 183 ? -6.352 0.642 -14.537 1.00 9.89 181 ALA A C 1
ATOM 1358 O O . ALA A 1 183 ? -6.539 1.781 -14.098 1.00 9.75 181 ALA A O 1
ATOM 1360 N N . ILE A 1 184 ? -6.922 0.208 -15.658 1.00 9.47 182 ILE A N 1
ATOM 1361 C CA . ILE A 1 184 ? -7.498 1.180 -16.588 1.00 10.64 182 ILE A CA 1
ATOM 1362 C C . ILE A 1 184 ? -8.558 0.497 -17.449 1.00 10.09 182 ILE A C 1
ATOM 1363 O O . ILE A 1 184 ? -8.373 -0.664 -17.839 1.00 11.36 182 ILE A O 1
ATOM 1368 N N . PRO A 1 185 ? -9.678 1.160 -17.746 1.00 10.17 183 PRO A N 1
ATOM 1369 C CA . PRO A 1 185 ? -10.650 0.589 -18.685 1.00 10.52 183 PRO A CA 1
ATOM 1370 C C . PRO A 1 185 ? -10.103 0.616 -20.096 1.00 12.31 183 PRO A C 1
ATOM 1371 O O . PRO A 1 185 ? -9.295 1.470 -20.460 1.00 11.68 183 PRO A O 1
ATOM 1375 N N . VAL A 1 186 ? -10.561 -0.329 -20.903 1.00 12.06 184 VAL A N 1
ATOM 1376 C CA . VAL A 1 186 ? -10.167 -0.389 -22.299 1.00 11.66 184 VAL A CA 1
ATOM 1377 C C . VAL A 1 186 ? -11.440 -0.393 -23.131 1.00 11.36 184 VAL A C 1
ATOM 1378 O O . VAL A 1 186 ? -12.270 -1.290 -22.990 1.00 11.24 184 VAL A O 1
ATOM 1382 N N . GLY A 1 187 ? -11.616 0.632 -23.950 1.00 13.27 185 GLY A N 1
ATOM 1383 C CA . GLY A 1 187 ? -12.645 0.611 -24.969 1.00 12.61 185 GLY A CA 1
ATOM 1384 C C . GLY A 1 187 ? -11.994 0.581 -26.342 1.00 17.55 185 GLY A C 1
ATOM 1385 O O . GLY A 1 187 ? -11.802 -0.491 -26.930 1.00 14.79 185 GLY A O 1
ATOM 1386 N N . ASN A 1 188 ? -11.635 1.759 -26.854 1.00 13.01 186 ASN A N 1
ATOM 1387 C CA . ASN A 1 188 ? -10.914 1.875 -28.119 1.00 15.87 186 ASN A CA 1
ATOM 1388 C C . ASN A 1 188 ? -9.404 1.711 -27.950 1.00 20.87 186 ASN A C 1
ATOM 1389 O O . ASN A 1 188 ? -8.670 1.822 -28.941 1.00 19.97 186 ASN A O 1
ATOM 1394 N N . ALA A 1 189 ? -8.944 1.491 -26.717 1.00 13.22 187 ALA A N 1
ATOM 1395 C CA . ALA A 1 189 ? -7.581 1.161 -26.302 1.00 17.31 187 ALA A CA 1
ATOM 1396 C C . ALA A 1 189 ? -6.571 2.298 -26.464 1.00 16.24 187 ALA A C 1
ATOM 1397 O O . ALA A 1 189 ? -5.386 2.067 -26.243 1.00 18.16 187 ALA A O 1
ATOM 1399 N N . GLY A 1 190 ? -6.990 3.512 -26.829 1.00 15.79 188 GLY A N 1
ATOM 1400 C CA . GLY A 1 190 ? -6.035 4.608 -26.902 1.00 14.58 188 GLY A CA 1
ATOM 1401 C C . GLY A 1 190 ? -5.460 4.994 -25.547 1.00 15.10 188 GLY A C 1
ATOM 1402 O O . GLY A 1 190 ? -4.282 5.342 -25.443 1.00 12.96 188 GLY A O 1
ATOM 1403 N N . ASN A 1 191 ? -6.265 4.908 -24.484 1.00 11.42 189 ASN A N 1
ATOM 1404 C CA . ASN A 1 191 ? -5.826 5.445 -23.192 1.00 11.60 189 ASN A CA 1
ATOM 1405 C C . ASN A 1 191 ? -4.728 4.593 -22.569 1.00 12.72 189 ASN A C 1
ATOM 1406 O O . ASN A 1 191 ? -3.741 5.131 -22.054 1.00 12.90 189 ASN A O 1
ATOM 1411 N N . ILE A 1 192 ? -4.883 3.265 -22.575 1.00 12.22 190 ILE A N 1
ATOM 1412 C CA . ILE A 1 192 ? -3.827 2.428 -22.019 1.00 9.51 190 ILE A CA 1
ATOM 1413 C C . ILE A 1 192 ? -2.532 2.613 -22.803 1.00 10.30 190 ILE A C 1
ATOM 1414 O O . ILE A 1 192 ? -1.440 2.585 -22.223 1.00 11.60 190 ILE A O 1
ATOM 1419 N N . SER A 1 193 ? -2.632 2.818 -24.120 1.00 11.34 191 SER A N 1
ATOM 1420 C CA . SER A 1 193 ? -1.452 3.084 -24.939 1.00 12.29 191 SER A CA 1
ATOM 1421 C C . SER A 1 193 ? -0.776 4.383 -24.529 1.00 11.86 191 SER A C 1
ATOM 1422 O O . SER A 1 193 ? 0.461 4.458 -24.475 1.00 11.83 191 SER A O 1
ATOM 1425 N N . ALA A 1 194 ? -1.577 5.424 -24.260 1.00 11.06 192 ALA A N 1
ATOM 1426 C CA . ALA A 1 194 ? -1.040 6.732 -23.890 1.00 11.82 192 ALA A CA 1
ATOM 1427 C C . ALA A 1 194 ? -0.370 6.694 -22.520 1.00 10.90 192 ALA A C 1
ATOM 1428 O O . ALA A 1 194 ? 0.730 7.231 -22.342 1.00 12.03 192 ALA A O 1
ATOM 1430 N N . TYR A 1 195 ? -1.021 6.076 -21.532 1.00 8.65 193 TYR A N 1
ATOM 1431 C CA . TYR A 1 195 ? -0.386 5.929 -20.221 1.00 9.42 193 TYR A CA 1
ATOM 1432 C C . TYR A 1 195 ? 0.966 5.230 -20.342 1.00 10.63 193 TYR A C 1
ATOM 1433 O O . TYR A 1 195 ? 1.960 5.675 -19.761 1.00 9.72 193 TYR A O 1
ATOM 1442 N N . TRP A 1 196 ? 1.011 4.111 -21.065 1.00 10.54 194 TRP A N 1
ATOM 1443 C CA . TRP A 1 196 ? 2.271 3.384 -21.206 1.00 12.51 194 TRP A CA 1
ATOM 1444 C C . TRP A 1 196 ? 3.323 4.254 -21.878 1.00 10.73 194 TRP A C 1
ATOM 1445 O O . TRP A 1 196 ? 4.460 4.338 -21.408 1.00 11.29 194 TRP A O 1
ATOM 1456 N N . LYS A 1 197 ? 2.956 4.927 -22.970 1.00 11.99 195 LYS A N 1
ATOM 1457 C CA . LYS A 1 197 ? 3.891 5.866 -23.588 1.00 14.68 195 LYS A CA 1
ATOM 1458 C C . LYS A 1 197 ? 4.368 6.903 -22.574 1.00 12.23 195 LYS A C 1
ATOM 1459 O O . LYS A 1 197 ? 5.567 7.216 -22.498 1.00 13.74 195 LYS A O 1
ATOM 1465 N N . GLY A 1 198 ? 3.449 7.412 -21.756 1.00 10.26 196 GLY A N 1
ATOM 1466 C CA . GLY A 1 198 ? 3.827 8.361 -20.718 1.00 11.96 196 GLY A CA 1
ATOM 1467 C C . GLY A 1 198 ? 4.785 7.781 -19.693 1.00 15.83 196 GLY A C 1
ATOM 1468 O O . GLY A 1 198 ? 5.770 8.421 -19.318 1.00 13.07 196 GLY A O 1
ATOM 1469 N N . PHE A 1 199 ? 4.501 6.568 -19.205 1.00 12.26 197 PHE A N 1
ATOM 1470 C CA . PHE A 1 199 ? 5.383 5.978 -18.198 1.00 12.93 197 PHE A CA 1
ATOM 1471 C C . PHE A 1 199 ? 6.790 5.750 -18.757 1.00 11.42 197 PHE A C 1
ATOM 1472 O O . PHE A 1 199 ? 7.787 5.927 -18.042 1.00 12.32 197 PHE A O 1
ATOM 1480 N N . LYS A 1 200 ? 6.893 5.337 -20.023 1.00 13.13 198 LYS A N 1
ATOM 1481 C CA . LYS A 1 200 ? 8.216 5.127 -20.620 1.00 14.21 198 LYS A CA 1
ATOM 1482 C C . LYS A 1 200 ? 8.986 6.438 -20.735 1.00 14.18 198 LYS A C 1
ATOM 1483 O O . LYS A 1 200 ? 10.184 6.488 -20.427 1.00 12.13 198 LYS A O 1
ATOM 1489 N N . GLU A 1 201 ? 8.322 7.509 -21.189 1.00 12.32 199 GLU A N 1
ATOM 1490 C CA . GLU A 1 201 ? 9.001 8.795 -21.319 1.00 14.04 199 GLU A CA 1
ATOM 1491 C C . GLU A 1 201 ? 9.463 9.310 -19.968 1.00 14.40 199 GLU A C 1
ATOM 1492 O O . GLU A 1 201 ? 10.563 9.858 -19.849 1.00 14.75 199 GLU A O 1
ATOM 1498 N N . TYR A 1 202 ? 8.636 9.137 -18.934 1.00 13.70 200 TYR A N 1
ATOM 1499 C CA . TYR A 1 202 ? 9.014 9.589 -17.603 1.00 14.14 200 TYR A CA 1
ATOM 1500 C C . TYR A 1 202 ? 10.124 8.724 -17.017 1.00 12.75 200 TYR A C 1
ATOM 1501 O O . TYR A 1 202 ? 10.991 9.218 -16.288 1.00 13.49 200 TYR A O 1
ATOM 1510 N N . HIS A 1 203 ? 10.074 7.421 -17.284 1.00 11.94 201 HIS A N 1
ATOM 1511 C CA . HIS A 1 203 ? 11.173 6.531 -16.925 1.00 12.09 201 HIS A CA 1
ATOM 1512 C C . HIS A 1 203 ? 12.494 7.023 -17.520 1.00 14.65 201 HIS A C 1
ATOM 1513 O O . HIS A 1 203 ? 13.518 7.086 -16.823 1.00 15.29 201 HIS A O 1
ATOM 1520 N N . GLU A 1 204 ? 12.485 7.396 -18.803 1.00 12.93 202 GLU A N 1
ATOM 1521 C CA . GLU A 1 204 ? 13.724 7.809 -19.467 1.00 13.42 202 GLU A CA 1
ATOM 1522 C C . GLU A 1 204 ? 14.224 9.156 -18.956 1.00 14.33 202 GLU A C 1
ATOM 1523 O O . GLU A 1 204 ? 15.436 9.360 -18.801 1.00 16.17 202 GLU A O 1
ATOM 1529 N N . LYS A 1 205 ? 13.317 10.097 -18.709 1.00 13.38 203 LYS A N 1
ATOM 1530 C CA . LYS A 1 205 ? 13.707 11.454 -18.347 1.00 14.12 203 LYS A CA 1
ATOM 1531 C C . LYS A 1 205 ? 13.894 11.662 -16.847 1.00 15.72 203 LYS A C 1
ATOM 1532 O O . LYS A 1 205 ? 14.741 12.470 -16.446 1.00 16.38 203 LYS A O 1
ATOM 1538 N N . ASN A 1 206 ? 13.146 10.947 -16.008 1.00 12.69 204 ASN A N 1
ATOM 1539 C CA . ASN A 1 206 ? 13.153 11.201 -14.573 1.00 12.64 204 ASN A CA 1
ATOM 1540 C C . ASN A 1 206 ? 13.450 9.969 -13.718 1.00 14.16 204 ASN A C 1
ATOM 1541 O O . ASN A 1 206 ? 13.491 10.085 -12.487 1.00 14.74 204 ASN A O 1
ATOM 1546 N N . GLY A 1 207 ? 13.626 8.797 -14.316 1.00 13.59 205 GLY A N 1
ATOM 1547 C CA . GLY A 1 207 ? 14.034 7.643 -13.547 1.00 14.12 205 GLY A CA 1
ATOM 1548 C C . GLY A 1 207 ? 12.934 6.917 -12.806 1.00 17.02 205 GLY A C 1
ATOM 1549 O O . GLY A 1 207 ? 13.238 6.018 -12.019 1.00 19.56 205 GLY A O 1
ATOM 1550 N N . THR A 1 208 ? 11.671 7.276 -13.015 1.00 13.50 206 THR A N 1
ATOM 1551 C CA . THR A 1 208 ? 10.578 6.519 -12.421 1.00 15.66 206 THR A CA 1
ATOM 1552 C C . THR A 1 208 ? 10.517 5.105 -13.010 1.00 12.02 206 THR A C 1
ATOM 1553 O O . THR A 1 208 ? 10.989 4.841 -14.118 1.00 14.41 206 THR A O 1
ATOM 1557 N N . SER A 1 209 ? 9.906 4.195 -12.259 1.00 12.25 207 SER A N 1
ATOM 1558 C CA . SER A 1 209 ? 9.846 2.798 -12.662 1.00 15.47 207 SER A CA 1
ATOM 1559 C C . SER A 1 209 ? 8.714 2.581 -13.670 1.00 16.16 207 SER A C 1
ATOM 1560 O O . SER A 1 209 ? 7.981 3.502 -14.035 1.00 12.21 207 SER A O 1
ATOM 1563 N N . LEU A 1 210 ? 8.581 1.345 -14.143 1.00 13.75 208 LEU A N 1
ATOM 1564 C CA . LEU A 1 210 ? 7.633 1.027 -15.199 1.00 11.92 208 LEU A CA 1
ATOM 1565 C C . LEU A 1 210 ? 6.485 0.212 -14.623 1.00 15.57 208 LEU A C 1
ATOM 1566 O O . LEU A 1 210 ? 6.694 -0.951 -14.241 1.00 12.77 208 LEU A O 1
ATOM 1571 N N . PRO A 1 211 ? 5.271 0.751 -14.533 1.00 13.86 209 PRO A N 1
ATOM 1572 C CA . PRO A 1 211 ? 4.168 -0.032 -13.967 1.00 8.52 209 PRO A CA 1
ATOM 1573 C C . PRO A 1 211 ? 3.764 -1.172 -14.880 1.00 11.97 209 PRO A C 1
ATOM 1574 O O . PRO A 1 211 ? 3.980 -1.144 -16.093 1.00 13.62 209 PRO A O 1
ATOM 1578 N N . LYS A 1 212 ? 3.144 -2.186 -14.277 1.00 12.93 210 LYS A N 1
ATOM 1579 C CA . LYS A 1 212 ? 2.417 -3.165 -15.068 1.00 15.27 210 LYS A CA 1
ATOM 1580 C C . LYS A 1 212 ? 1.094 -2.550 -15.514 1.00 13.89 210 LYS A C 1
ATOM 1581 O O . LYS A 1 212 ? 0.334 -2.032 -14.690 1.00 11.87 210 LYS A O 1
ATOM 1587 N N . MET A 1 213 ? 0.847 -2.569 -16.821 1.00 11.26 211 MET A N 1
ATOM 1588 C CA . MET A 1 213 ? -0.359 -2.004 -17.404 1.00 11.55 211 MET A CA 1
ATOM 1589 C C . MET A 1 213 ? -1.453 -3.065 -17.383 1.00 14.35 211 MET A C 1
ATOM 1590 O O . MET A 1 213 ? -1.310 -4.115 -18.022 1.00 13.22 211 MET A O 1
ATOM 1595 N N . ARG A 1 214 ? -2.537 -2.804 -16.652 1.00 8.83 212 ARG A N 1
ATOM 1596 C CA . ARG A 1 214 ? -3.592 -3.796 -16.454 1.00 9.19 212 ARG A CA 1
ATOM 1597 C C . ARG A 1 214 ? -4.908 -3.219 -16.959 1.00 11.12 212 ARG A C 1
ATOM 1598 O O . ARG A 1 214 ? -5.575 -2.442 -16.262 1.00 11.12 212 ARG A O 1
ATOM 1606 N N . GLY A 1 215 ? -5.260 -3.593 -18.186 1.00 14.63 213 GLY A N 1
ATOM 1607 C CA . GLY A 1 215 ? -6.440 -3.079 -18.852 1.00 12.89 213 GLY A CA 1
ATOM 1608 C C . GLY A 1 215 ? -7.612 -4.032 -18.720 1.00 14.79 213 GLY A C 1
ATOM 1609 O O . GLY A 1 215 ? -7.444 -5.250 -18.658 1.00 11.33 213 GLY A O 1
ATOM 1610 N N . PHE A 1 216 ? -8.814 -3.464 -18.715 1.00 12.51 214 PHE A N 1
ATOM 1611 C CA . PHE A 1 216 ? -10.021 -4.257 -18.525 1.00 12.22 214 PHE A CA 1
ATOM 1612 C C . PHE A 1 216 ? -11.099 -3.830 -19.507 1.00 11.61 214 PHE A C 1
ATOM 1613 O O . PHE A 1 216 ? -11.573 -2.692 -19.466 1.00 10.55 214 PHE A O 1
ATOM 1621 N N . GLU A 1 217 ? -11.485 -4.759 -20.382 1.00 14.60 215 GLU A N 1
ATOM 1622 C CA . GLU A 1 217 ? -12.643 -4.621 -21.249 1.00 12.43 215 GLU A CA 1
ATOM 1623 C C . GLU A 1 217 ? -13.894 -5.165 -20.562 1.00 11.06 215 GLU A C 1
ATOM 1624 O O . GLU A 1 217 ? -13.826 -6.040 -19.698 1.00 13.43 215 GLU A O 1
ATOM 1630 N N . ALA A 1 218 ? -15.047 -4.642 -20.958 1.00 13.31 216 ALA A N 1
ATOM 1631 C CA . ALA A 1 218 ? -16.304 -5.278 -20.582 1.00 15.76 216 ALA A CA 1
ATOM 1632 C C . ALA A 1 218 ? -16.428 -6.613 -21.309 1.00 13.80 216 ALA A C 1
ATOM 1633 O O . ALA A 1 218 ? -16.206 -6.682 -22.520 1.00 11.27 216 ALA A O 1
ATOM 1635 N N . GLU A 1 219 ? -16.790 -7.668 -20.573 1.00 14.13 217 GLU A N 1
ATOM 1636 C CA . GLU A 1 219 ? -16.872 -9.009 -21.164 1.00 14.47 217 GLU A CA 1
ATOM 1637 C C . GLU A 1 219 ? -17.620 -9.014 -22.499 1.00 20.57 217 GLU A C 1
ATOM 1638 O O . GLU A 1 219 ? -17.186 -9.657 -23.466 1.00 17.15 217 GLU A O 1
ATOM 1644 N N . GLY A 1 220 ? -18.720 -8.272 -22.589 1.00 16.65 218 GLY A N 1
ATOM 1645 C CA . GLY A 1 220 ? -19.475 -8.264 -23.830 1.00 18.61 218 GLY A CA 1
ATOM 1646 C C . GLY A 1 220 ? -18.809 -7.557 -24.993 1.00 19.16 218 GLY A C 1
ATOM 1647 O O . GLY A 1 220 ? -19.307 -7.666 -26.118 1.00 18.62 218 GLY A O 1
ATOM 1648 N N . SER A 1 221 ? -17.712 -6.835 -24.759 1.00 17.50 219 SER A N 1
ATOM 1649 C CA . SER A 1 221 ? -17.003 -6.124 -25.816 1.00 16.86 219 SER A CA 1
ATOM 1650 C C . SER A 1 221 ? -15.505 -6.422 -25.772 1.00 16.91 219 SER A C 1
ATOM 1651 O O . SER A 1 221 ? -14.707 -5.617 -26.228 1.00 17.64 219 SER A O 1
ATOM 1654 N N . ALA A 1 222 ? -15.110 -7.577 -25.224 1.00 15.03 220 ALA A N 1
ATOM 1655 C CA . ALA A 1 222 ? -13.702 -7.866 -24.939 1.00 16.55 220 ALA A CA 1
ATOM 1656 C C . ALA A 1 222 ? -12.994 -8.415 -26.178 1.00 18.12 220 ALA A C 1
ATOM 1657 O O . ALA A 1 222 ? -12.494 -9.539 -26.203 1.00 17.59 220 ALA A O 1
ATOM 1659 N N . ALA A 1 223 ? -12.942 -7.572 -27.210 1.00 14.29 221 ALA A N 1
ATOM 1660 C CA . ALA A 1 223 ? -12.380 -7.992 -28.487 1.00 17.85 221 ALA A CA 1
ATOM 1661 C C . ALA A 1 223 ? -10.916 -8.381 -28.343 1.00 22.67 221 ALA A C 1
ATOM 1662 O O . ALA A 1 223 ? -10.463 -9.359 -28.949 1.00 19.76 221 ALA A O 1
ATOM 1664 N N . ILE A 1 224 ? -10.164 -7.638 -27.528 1.00 21.07 222 ILE A N 1
ATOM 1665 C CA . ILE A 1 224 ? -8.743 -7.929 -27.370 1.00 21.95 222 ILE A CA 1
ATOM 1666 C C . ILE A 1 224 ? -8.544 -9.228 -26.594 1.00 21.65 222 ILE A C 1
ATOM 1667 O O . ILE A 1 224 ? -7.676 -10.042 -26.939 1.00 17.38 222 ILE A O 1
ATOM 1672 N N . VAL A 1 225 ? -9.357 -9.456 -25.554 1.00 17.43 223 VAL A N 1
ATOM 1673 C CA . VAL A 1 225 ? -9.227 -10.675 -24.749 1.00 18.09 223 VAL A CA 1
ATOM 1674 C C . VAL A 1 225 ? -9.560 -11.910 -25.583 1.00 23.66 223 VAL A C 1
ATOM 1675 O O . VAL A 1 225 ? -8.901 -12.952 -25.467 1.00 19.48 223 VAL A O 1
ATOM 1679 N N . ARG A 1 226 ? -10.616 -11.827 -26.397 1.00 20.97 224 ARG A N 1
ATOM 1680 C CA . ARG A 1 226 ? -11.005 -12.913 -27.288 1.00 21.07 224 ARG A CA 1
ATOM 1681 C C . ARG A 1 226 ? -10.098 -13.023 -28.503 1.00 22.40 224 ARG A C 1
ATOM 1682 O O . ARG A 1 226 ? -10.186 -14.017 -29.232 1.00 26.62 224 ARG A O 1
ATOM 1690 N N . ASN A 1 227 ? -9.248 -12.024 -28.743 1.00 22.08 225 ASN A N 1
ATOM 1691 C CA . ASN A 1 227 ? -8.415 -11.955 -29.944 1.00 21.14 225 ASN A CA 1
ATOM 1692 C C . ASN A 1 227 ? -9.274 -12.015 -31.206 1.00 30.28 225 ASN A C 1
ATOM 1693 O O . ASN A 1 227 ? -8.875 -12.586 -32.223 1.00 26.50 225 ASN A O 1
ATOM 1698 N N . GLU A 1 228 ? -10.465 -11.414 -31.143 1.00 23.63 226 GLU A N 1
ATOM 1699 C CA . GLU A 1 228 ? -11.354 -11.378 -32.291 1.00 29.29 226 GLU A CA 1
ATOM 1700 C C . GLU A 1 228 ? -12.172 -10.096 -32.268 1.00 26.82 226 GLU A C 1
ATOM 1701 O O . GLU A 1 228 ? -12.621 -9.658 -31.202 1.00 23.17 226 GLU A O 1
ATOM 1707 N N . VAL A 1 229 ? -12.356 -9.505 -33.455 1.00 19.18 227 VAL A N 1
ATOM 1708 C CA . VAL A 1 229 ? -13.314 -8.420 -33.625 1.00 24.48 227 VAL A CA 1
ATOM 1709 C C . VAL A 1 229 ? -14.697 -8.905 -33.220 1.00 26.30 227 VAL A C 1
ATOM 1710 O O . VAL A 1 229 ? -15.121 -10.007 -33.587 1.00 23.96 227 VAL A O 1
ATOM 1714 N N . ILE A 1 230 ? -15.393 -8.097 -32.429 1.00 26.02 228 ILE A N 1
ATOM 1715 C CA . ILE A 1 230 ? -16.757 -8.391 -32.007 1.00 21.98 228 ILE A CA 1
ATOM 1716 C C . ILE A 1 230 ? -17.692 -7.514 -32.827 1.00 20.93 228 ILE A C 1
ATOM 1717 O O . ILE A 1 230 ? -17.626 -6.280 -32.747 1.00 19.50 228 ILE A O 1
ATOM 1722 N N . GLU A 1 231 ? -18.557 -8.151 -33.629 1.00 26.94 229 GLU A N 1
ATOM 1723 C CA . GLU A 1 231 ? -19.388 -7.407 -34.571 1.00 23.49 229 GLU A CA 1
ATOM 1724 C C . GLU A 1 231 ? -20.582 -6.752 -33.893 1.00 22.08 229 GLU A C 1
ATOM 1725 O O . GLU A 1 231 ? -21.087 -5.742 -34.393 1.00 27.06 229 GLU A O 1
ATOM 1731 N N . ASN A 1 232 ? -21.037 -7.294 -32.768 1.00 18.97 230 ASN A N 1
ATOM 1732 C CA . ASN A 1 232 ? -22.164 -6.743 -32.015 1.00 24.79 230 ASN A CA 1
ATOM 1733 C C . ASN A 1 232 ? -21.778 -6.643 -30.545 1.00 24.70 230 ASN A C 1
ATOM 1734 O O . ASN A 1 232 ? -22.325 -7.360 -29.697 1.00 21.10 230 ASN A O 1
ATOM 1739 N N . PRO A 1 233 ? -20.843 -5.748 -30.206 1.00 21.35 231 PRO A N 1
ATOM 1740 C CA . PRO A 1 233 ? -20.432 -5.615 -28.802 1.00 21.63 231 PRO A CA 1
ATOM 1741 C C . PRO A 1 233 ? -21.613 -5.219 -27.933 1.00 19.44 231 PRO A C 1
ATOM 1742 O O . PRO A 1 233 ? -22.531 -4.518 -28.364 1.00 19.62 231 PRO A O 1
ATOM 1746 N N . GLU A 1 234 ? -21.592 -5.689 -26.696 1.00 16.01 232 GLU A N 1
ATOM 1747 C CA . GLU A 1 234 ? -22.644 -5.326 -25.760 1.00 19.87 232 GLU A CA 1
ATOM 1748 C C . GLU A 1 234 ? -22.004 -4.988 -24.428 1.00 22.31 232 GLU A C 1
ATOM 1749 O O . GLU A 1 234 ? -20.883 -5.414 -24.150 1.00 18.04 232 GLU A O 1
ATOM 1755 N N . THR A 1 235 ? -22.713 -4.179 -23.636 1.00 17.73 233 THR A N 1
ATOM 1756 C CA . THR A 1 235 ? -22.419 -3.923 -22.229 1.00 16.76 233 THR A CA 1
ATOM 1757 C C . THR A 1 235 ? -23.250 -2.742 -21.757 1.00 18.10 233 THR A C 1
ATOM 1758 O O . THR A 1 235 ? -23.464 -1.795 -22.523 1.00 14.17 233 THR A O 1
ATOM 1762 N N . ILE A 1 236 ? -23.723 -2.792 -20.503 1.00 14.95 234 ILE A N 1
ATOM 1763 C CA . ILE A 1 236 ? -24.424 -1.649 -19.932 1.00 16.92 234 ILE A CA 1
ATOM 1764 C C . ILE A 1 236 ? -23.490 -0.454 -19.794 1.00 17.00 234 ILE A C 1
ATOM 1765 O O . ILE A 1 236 ? -23.950 0.686 -19.752 1.00 15.94 234 ILE A O 1
ATOM 1770 N N . ALA A 1 237 ? -22.175 -0.687 -19.767 1.00 16.03 235 ALA A N 1
ATOM 1771 C CA . ALA A 1 237 ? -21.176 0.375 -19.658 1.00 13.72 235 ALA A CA 1
ATOM 1772 C C . ALA A 1 237 ? -20.906 0.921 -21.055 1.00 19.10 235 ALA A C 1
ATOM 1773 O O . ALA A 1 237 ? -19.895 0.612 -21.695 1.00 12.30 235 ALA A O 1
ATOM 1775 N N . THR A 1 238 ? -21.834 1.767 -21.528 1.00 14.81 236 THR A N 1
ATOM 1776 C CA . THR A 1 238 ? -21.845 2.139 -22.937 1.00 14.61 236 THR A CA 1
ATOM 1777 C C . THR A 1 238 ? -20.605 2.920 -23.349 1.00 18.93 236 THR A C 1
ATOM 1778 O O . THR A 1 238 ? -20.303 2.986 -24.551 1.00 15.51 236 THR A O 1
ATOM 1782 N N . ALA A 1 239 ? -19.879 3.506 -22.390 1.00 12.79 237 ALA A N 1
ATOM 1783 C CA . ALA A 1 239 ? -18.626 4.186 -22.721 1.00 16.02 237 ALA A CA 1
ATOM 1784 C C . ALA A 1 239 ? -17.656 3.270 -23.458 1.00 13.73 237 ALA A C 1
ATOM 1785 O O . ALA A 1 239 ? -16.927 3.729 -24.343 1.00 17.53 237 ALA A O 1
ATOM 1787 N N . ILE A 1 240 ? -17.644 1.978 -23.125 1.00 13.88 238 ILE A N 1
ATOM 1788 C CA . ILE A 1 240 ? -16.621 1.056 -23.616 1.00 12.02 238 ILE A CA 1
ATOM 1789 C C . ILE A 1 240 ? -17.253 -0.063 -24.444 1.00 16.73 238 ILE A C 1
ATOM 1790 O O . ILE A 1 240 ? -16.704 -1.170 -24.545 1.00 15.14 238 ILE A O 1
ATOM 1795 N N . ARG A 1 241 ? -18.395 0.238 -25.064 1.00 13.29 239 ARG A N 1
ATOM 1796 C CA . ARG A 1 241 ? -19.140 -0.711 -25.898 1.00 17.76 239 ARG A CA 1
ATOM 1797 C C . ARG A 1 241 ? -18.569 -0.673 -27.315 1.00 14.38 239 ARG A C 1
ATOM 1798 O O . ARG A 1 241 ? -19.128 -0.088 -28.244 1.00 18.81 239 ARG A O 1
ATOM 1806 N N . ILE A 1 242 ? -17.398 -1.294 -27.456 1.00 17.26 240 ILE A N 1
ATOM 1807 C CA . ILE A 1 242 ? -16.529 -1.111 -28.619 1.00 16.25 240 ILE A CA 1
ATOM 1808 C C . ILE A 1 242 ? -15.903 -2.458 -28.947 1.00 18.45 240 ILE A C 1
ATOM 1809 O O . ILE A 1 242 ? -15.190 -3.031 -28.115 1.00 16.25 240 ILE A O 1
ATOM 1814 N N . GLY A 1 243 ? -16.160 -2.963 -30.146 1.00 16.96 241 GLY A N 1
ATOM 1815 C CA . GLY A 1 243 ? -15.744 -4.308 -30.471 1.00 15.79 241 GLY A CA 1
ATOM 1816 C C . GLY A 1 243 ? -14.594 -4.432 -31.454 1.00 17.54 241 GLY A C 1
ATOM 1817 O O . GLY A 1 243 ? -14.211 -5.554 -31.785 1.00 19.11 241 GLY A O 1
ATOM 1818 N N . ASN A 1 244 ? -14.039 -3.317 -31.930 1.00 17.16 242 ASN A N 1
ATOM 1819 C CA . ASN A 1 244 ? -12.864 -3.330 -32.814 1.00 17.76 242 ASN A CA 1
ATOM 1820 C C . ASN A 1 244 ? -11.952 -2.165 -32.457 1.00 15.10 242 ASN A C 1
ATOM 1821 O O . ASN A 1 244 ? -11.874 -1.173 -33.191 1.00 16.32 242 ASN A O 1
ATOM 1826 N N . PRO A 1 245 ? -11.269 -2.234 -31.310 1.00 17.87 243 PRO A N 1
ATOM 1827 C CA . PRO A 1 245 ? -10.509 -1.065 -30.828 1.00 16.73 243 PRO A CA 1
ATOM 1828 C C . PRO A 1 245 ? -9.477 -0.603 -31.840 1.00 19.78 243 PRO A C 1
ATOM 1829 O O . PRO A 1 245 ? -8.692 -1.401 -32.361 1.00 16.42 243 PRO A O 1
ATOM 1833 N N . ALA A 1 246 ? -9.472 0.709 -32.099 1.00 16.18 244 ALA A N 1
ATOM 1834 C CA . ALA A 1 246 ? -8.564 1.267 -33.096 1.00 20.64 244 ALA A CA 1
ATOM 1835 C C . ALA A 1 246 ? -7.104 1.220 -32.665 1.00 19.95 244 ALA A C 1
ATOM 1836 O O . ALA A 1 246 ? -6.222 1.252 -33.528 1.00 20.02 244 ALA A O 1
ATOM 1838 N N . SER A 1 247 ? -6.820 1.159 -31.363 1.00 17.33 245 SER A N 1
ATOM 1839 C CA . SER A 1 247 ? -5.447 1.081 -30.872 1.00 17.05 245 SER A CA 1
ATOM 1840 C C . SER A 1 247 ? -5.128 -0.301 -30.312 1.00 20.43 245 SER A C 1
ATOM 1841 O O . SER A 1 247 ? -4.290 -0.446 -29.415 1.00 20.31 245 SER A O 1
ATOM 1844 N N . TRP A 1 248 ? -5.812 -1.318 -30.838 1.00 19.03 246 TRP A N 1
ATOM 1845 C CA . TRP A 1 248 ? -5.575 -2.712 -30.481 1.00 19.54 246 TRP A CA 1
ATOM 1846 C C . TRP A 1 248 ? -4.090 -3.076 -30.368 1.00 17.01 246 TRP A C 1
ATOM 1847 O O . TRP A 1 248 ? -3.644 -3.615 -29.344 1.00 15.31 246 TRP A O 1
ATOM 1858 N N . ASP A 1 249 ? -3.304 -2.803 -31.416 1.00 18.68 247 ASP A N 1
ATOM 1859 C CA . ASP A 1 249 ? -1.916 -3.281 -31.420 1.00 15.44 247 ASP A CA 1
ATOM 1860 C C . ASP A 1 249 ? -1.057 -2.536 -30.399 1.00 18.68 247 ASP A C 1
ATOM 1861 O O . ASP A 1 249 ? -0.250 -3.158 -29.697 1.00 21.23 247 ASP A O 1
ATOM 1866 N N . LYS A 1 250 ? -1.228 -1.213 -30.282 1.00 15.47 248 LYS A N 1
ATOM 1867 C CA . LYS A 1 250 ? -0.520 -0.463 -29.245 1.00 17.31 248 LYS A CA 1
ATOM 1868 C C . LYS A 1 250 ? -0.864 -0.973 -27.848 1.00 16.27 248 LYS A C 1
ATOM 1869 O O . LYS A 1 250 ? 0.001 -1.025 -26.968 1.00 17.85 248 LYS A O 1
ATOM 1875 N N . ALA A 1 251 ? -2.131 -1.324 -27.614 1.00 15.36 249 ALA A N 1
ATOM 1876 C CA . ALA A 1 251 ? -2.543 -1.778 -26.289 1.00 14.66 249 ALA A CA 1
ATOM 1877 C C . ALA A 1 251 ? -1.948 -3.140 -25.954 1.00 14.10 249 ALA A C 1
ATOM 1878 O O . ALA A 1 251 ? -1.514 -3.379 -24.818 1.00 14.95 249 ALA A O 1
ATOM 1880 N N . VAL A 1 252 ? -1.974 -4.066 -26.911 1.00 14.20 250 VAL A N 1
ATOM 1881 C CA . VAL A 1 252 ? -1.323 -5.353 -26.698 1.00 16.01 250 VAL A CA 1
ATOM 1882 C C . VAL A 1 252 ? 0.173 -5.152 -26.473 1.00 16.20 250 VAL A C 1
ATOM 1883 O O . VAL A 1 252 ? 0.764 -5.755 -25.576 1.00 17.40 250 VAL A O 1
ATOM 1887 N N . LYS A 1 253 ? 0.792 -4.252 -27.239 1.00 18.61 251 LYS A N 1
ATOM 1888 C CA . LYS A 1 253 ? 2.201 -3.939 -27.004 1.00 20.84 251 LYS A CA 1
ATOM 1889 C C . LYS A 1 253 ? 2.420 -3.376 -25.599 1.00 19.73 251 LYS A C 1
ATOM 1890 O O . LYS A 1 253 ? 3.350 -3.788 -24.894 1.00 17.97 251 LYS A O 1
ATOM 1896 N N . ALA A 1 254 ? 1.545 -2.473 -25.148 1.00 15.66 252 ALA A N 1
ATOM 1897 C CA . ALA A 1 254 ? 1.691 -1.934 -23.798 1.00 14.97 252 ALA A CA 1
ATOM 1898 C C . ALA A 1 254 ? 1.642 -3.043 -22.755 1.00 13.41 252 ALA A C 1
ATOM 1899 O O . ALA A 1 254 ? 2.458 -3.082 -21.825 1.00 16.44 252 ALA A O 1
ATOM 1901 N N . ALA A 1 255 ? 0.678 -3.954 -22.889 1.00 18.20 253 ALA A N 1
ATOM 1902 C CA . ALA A 1 255 ? 0.579 -5.056 -21.943 1.00 15.07 253 ALA A CA 1
ATOM 1903 C C . ALA A 1 255 ? 1.841 -5.898 -21.975 1.00 17.50 253 ALA A C 1
ATOM 1904 O O . ALA A 1 255 ? 2.390 -6.251 -20.926 1.00 18.15 253 ALA A O 1
ATOM 1906 N N . GLU A 1 256 ? 2.337 -6.192 -23.173 1.00 18.13 254 GLU A N 1
ATOM 1907 C CA . GLU A 1 256 ? 3.500 -7.058 -23.296 1.00 19.57 254 GLU A CA 1
ATOM 1908 C C . GLU A 1 256 ? 4.761 -6.368 -22.794 1.00 17.68 254 GLU A C 1
ATOM 1909 O O . GLU A 1 256 ? 5.491 -6.924 -21.972 1.00 21.65 254 GLU A O 1
ATOM 1915 N N . GLU A 1 257 ? 5.018 -5.141 -23.250 1.00 19.41 255 GLU A N 1
ATOM 1916 C CA . GLU A 1 257 ? 6.243 -4.466 -22.838 1.00 18.36 255 GLU A CA 1
ATOM 1917 C C . GLU A 1 257 ? 6.266 -4.206 -21.337 1.00 18.16 255 GLU A C 1
ATOM 1918 O O . GLU A 1 257 ? 7.346 -4.195 -20.735 1.00 15.07 255 GLU A O 1
ATOM 1924 N N . SER A 1 258 ? 5.098 -4.011 -20.710 1.00 16.03 256 SER A N 1
ATOM 1925 C CA . SER A 1 258 ? 5.030 -3.689 -19.287 1.00 12.60 256 SER A CA 1
ATOM 1926 C C . SER A 1 258 ? 4.936 -4.910 -18.388 1.00 12.19 256 SER A C 1
ATOM 1927 O O . SER A 1 258 ? 4.914 -4.748 -17.161 1.00 14.22 256 SER A O 1
ATOM 1930 N N . ASN A 1 259 ? 4.863 -6.116 -18.954 1.00 15.10 257 ASN A N 1
ATOM 1931 C CA . ASN A 1 259 ? 4.558 -7.330 -18.188 1.00 14.30 257 ASN A CA 1
ATOM 1932 C C . ASN A 1 259 ? 3.178 -7.223 -17.531 1.00 15.63 257 ASN A C 1
ATOM 1933 O O . ASN A 1 259 ? 2.949 -7.717 -16.423 1.00 14.95 257 ASN A O 1
ATOM 1938 N N . GLY A 1 260 ? 2.252 -6.583 -18.224 1.00 17.07 258 GLY A N 1
ATOM 1939 C CA . GLY A 1 260 ? 0.876 -6.446 -17.777 1.00 16.41 258 GLY A CA 1
ATOM 1940 C C . GLY A 1 260 ? -0.062 -7.390 -18.501 1.00 16.98 258 GLY A C 1
ATOM 1941 O O . GLY A 1 260 ? 0.297 -8.517 -18.856 1.00 15.30 258 GLY A O 1
ATOM 1942 N N . LYS A 1 261 ? -1.295 -6.937 -18.717 1.00 15.08 259 LYS A N 1
ATOM 1943 C CA . LYS A 1 261 ? -2.310 -7.859 -19.206 1.00 13.21 259 LYS A CA 1
ATOM 1944 C C . LYS A 1 261 ? -3.561 -7.077 -19.561 1.00 13.48 259 LYS A C 1
ATOM 1945 O O . LYS A 1 261 ? -3.906 -6.108 -18.880 1.00 14.36 259 LYS A O 1
ATOM 1951 N N . ILE A 1 262 ? -4.247 -7.514 -20.609 1.00 13.52 260 ILE A N 1
ATOM 1952 C CA . ILE A 1 262 ? -5.593 -7.046 -20.892 1.00 15.69 260 ILE A CA 1
ATOM 1953 C C . ILE A 1 262 ? -6.542 -8.174 -20.516 1.00 16.79 260 ILE A C 1
ATOM 1954 O O . ILE A 1 262 ? -6.394 -9.313 -20.981 1.00 16.69 260 ILE A O 1
ATOM 1959 N N . ASP A 1 263 ? -7.467 -7.867 -19.628 1.00 14.17 261 ASP A N 1
ATOM 1960 C CA . ASP A 1 263 ? -8.394 -8.804 -19.018 1.00 12.73 261 ASP A CA 1
ATOM 1961 C C . ASP A 1 263 ? -9.795 -8.308 -19.326 1.00 13.30 261 ASP A C 1
ATOM 1962 O O . ASP A 1 263 ? -9.972 -7.280 -19.987 1.00 14.45 261 ASP A O 1
ATOM 1967 N N . GLU A 1 264 ? -10.794 -9.038 -18.834 1.00 11.97 262 GLU A N 1
ATOM 1968 C CA . GLU A 1 264 ? -12.193 -8.683 -19.021 1.00 13.61 262 GLU A CA 1
ATOM 1969 C C . GLU A 1 264 ? -12.907 -8.730 -17.676 1.00 11.16 262 GLU A C 1
ATOM 1970 O O . GLU A 1 264 ? -12.491 -9.428 -16.751 1.00 15.17 262 GLU A O 1
ATOM 1976 N N . VAL A 1 265 ? -13.994 -7.972 -17.575 1.00 14.06 263 VAL A N 1
ATOM 1977 C CA . VAL A 1 265 ? -14.834 -7.958 -16.382 1.00 14.01 263 VAL A CA 1
ATOM 1978 C C . VAL A 1 265 ? -16.280 -8.050 -16.845 1.00 12.04 263 VAL A C 1
ATOM 1979 O O . VAL A 1 265 ? -16.638 -7.504 -17.891 1.00 11.80 263 VAL A O 1
ATOM 1983 N N . THR A 1 266 ? -17.101 -8.777 -16.099 1.00 13.93 264 THR A N 1
ATOM 1984 C CA . THR A 1 266 ? -18.510 -8.859 -16.468 1.00 17.27 264 THR A CA 1
ATOM 1985 C C . THR A 1 266 ? -19.232 -7.565 -16.106 1.00 14.56 264 THR A C 1
ATOM 1986 O O . THR A 1 266 ? -18.761 -6.761 -15.297 1.00 13.69 264 THR A O 1
ATOM 1990 N N . ASP A 1 267 ? -20.416 -7.389 -16.695 1.00 15.03 265 ASP A N 1
ATOM 1991 C CA . ASP A 1 267 ? -21.259 -6.259 -16.320 1.00 12.94 265 ASP A CA 1
ATOM 1992 C C . ASP A 1 267 ? -21.596 -6.290 -14.835 1.00 12.18 265 ASP A C 1
ATOM 1993 O O . ASP A 1 267 ? -21.606 -5.245 -14.176 1.00 10.32 265 ASP A O 1
ATOM 1998 N N . ASP A 1 268 ? -21.858 -7.478 -14.280 1.00 11.88 266 ASP A N 1
ATOM 1999 C CA . ASP A 1 268 ? -22.156 -7.553 -12.854 1.00 13.98 266 ASP A CA 1
ATOM 2000 C C . ASP A 1 268 ? -20.946 -7.137 -12.022 1.00 12.53 266 ASP A C 1
ATOM 2001 O O . ASP A 1 268 ? -21.087 -6.514 -10.963 1.00 9.57 266 ASP A O 1
ATOM 2006 N N . GLU A 1 269 ? -19.743 -7.502 -12.473 1.00 12.63 267 GLU A N 1
ATOM 2007 C CA . GLU A 1 269 ? -18.544 -7.067 -11.769 1.00 8.82 267 GLU A CA 1
ATOM 2008 C C . GLU A 1 269 ? -18.382 -5.551 -11.853 1.00 9.25 267 GLU A C 1
ATOM 2009 O O . GLU A 1 269 ? -18.041 -4.894 -10.859 1.00 12.21 267 GLU A O 1
ATOM 2015 N N . ILE A 1 270 ? -18.634 -4.987 -13.032 1.00 8.86 268 ILE A N 1
ATOM 2016 C CA . ILE A 1 270 ? -18.561 -3.544 -13.217 1.00 8.38 268 ILE A CA 1
ATOM 2017 C C . ILE A 1 270 ? -19.557 -2.844 -12.307 1.00 9.53 268 ILE A C 1
ATOM 2018 O O . ILE A 1 270 ? -19.212 -1.886 -11.603 1.00 9.67 268 ILE A O 1
ATOM 2023 N N . LEU A 1 271 ? -20.807 -3.328 -12.280 1.00 8.19 269 LEU A N 1
ATOM 2024 C CA . LEU A 1 271 ? -21.835 -2.626 -11.507 1.00 9.20 269 LEU A CA 1
ATOM 2025 C C . LEU A 1 271 ? -21.593 -2.735 -10.010 1.00 12.21 269 LEU A C 1
ATOM 2026 O O . LEU A 1 271 ? -21.978 -1.835 -9.237 1.00 10.70 269 LEU A O 1
ATOM 2031 N N . HIS A 1 272 ? -20.979 -3.832 -9.573 1.00 12.18 270 HIS A N 1
ATOM 2032 C CA . HIS A 1 272 ? -20.622 -3.943 -8.167 1.00 15.31 270 HIS A CA 1
ATOM 2033 C C . HIS A 1 272 ? -19.560 -2.913 -7.797 1.00 12.13 270 HIS A C 1
ATOM 2034 O O . HIS A 1 272 ? -19.667 -2.239 -6.766 1.00 13.55 270 HIS A O 1
ATOM 2041 N N . ALA A 1 273 ? -18.519 -2.782 -8.625 1.00 11.74 271 ALA A N 1
ATOM 2042 C CA . ALA A 1 273 ? -17.466 -1.814 -8.336 1.00 11.70 271 ALA A CA 1
ATOM 2043 C C . ALA A 1 273 ? -18.010 -0.399 -8.407 1.00 11.55 271 ALA A C 1
ATOM 2044 O O . ALA A 1 273 ? -17.610 0.467 -7.622 1.00 11.23 271 ALA A O 1
ATOM 2046 N N . TYR A 1 274 ? -18.924 -0.165 -9.351 1.00 10.30 272 TYR A N 1
ATOM 2047 C CA . TYR A 1 274 ? -19.620 1.113 -9.505 1.00 10.93 272 TYR A CA 1
ATOM 2048 C C . TYR A 1 274 ? -20.284 1.541 -8.197 1.00 12.52 272 TYR A C 1
ATOM 2049 O O . TYR A 1 274 ? -20.076 2.661 -7.711 1.00 12.63 272 TYR A O 1
ATOM 2058 N N . GLN A 1 275 ? -21.055 0.639 -7.581 1.00 9.97 273 GLN A N 1
ATOM 2059 C CA . GLN A 1 275 ? -21.703 0.987 -6.319 1.00 12.89 273 GLN A CA 1
ATOM 2060 C C . GLN A 1 275 ? -20.703 1.006 -5.170 1.00 12.64 273 GLN A C 1
ATOM 2061 O O . GLN A 1 275 ? -20.801 1.837 -4.256 1.00 11.88 273 GLN A O 1
ATOM 2067 N N . LEU A 1 276 ? -19.729 0.101 -5.211 1.00 11.66 274 LEU A N 1
ATOM 2068 C CA . LEU A 1 276 ? -18.773 -0.040 -4.121 1.00 12.86 274 LEU A CA 1
ATOM 2069 C C . LEU A 1 276 ? -18.063 1.276 -3.822 1.00 13.68 274 LEU A C 1
ATOM 2070 O O . LEU A 1 276 ? -18.086 1.765 -2.687 1.00 13.80 274 LEU A O 1
ATOM 2075 N N . ILE A 1 277 ? -17.437 1.879 -4.834 1.00 12.46 275 ILE A N 1
ATOM 2076 C CA . ILE A 1 277 ? -16.624 3.059 -4.543 1.00 12.14 275 ILE A CA 1
ATOM 2077 C C . ILE A 1 277 ? -17.485 4.233 -4.108 1.00 12.50 275 ILE A C 1
ATOM 2078 O O . ILE A 1 277 ? -17.048 5.064 -3.302 1.00 11.57 275 ILE A O 1
ATOM 2083 N N . ALA A 1 278 ? -18.702 4.342 -4.638 1.00 10.94 276 ALA A N 1
ATOM 2084 C CA . ALA A 1 278 ? -19.574 5.438 -4.224 1.00 12.49 276 ALA A CA 1
ATOM 2085 C C . ALA A 1 278 ? -20.038 5.258 -2.784 1.00 13.48 276 ALA A C 1
ATOM 2086 O O . ALA A 1 278 ? -20.004 6.216 -1.997 1.00 12.46 276 ALA A O 1
ATOM 2088 N N . ARG A 1 279 ? -20.452 4.031 -2.415 1.00 12.15 277 ARG A N 1
ATOM 2089 C CA . ARG A 1 279 ? -20.990 3.774 -1.077 1.00 14.01 277 ARG A CA 1
ATOM 2090 C C . ARG A 1 279 ? -19.907 3.802 -0.011 1.00 13.65 277 ARG A C 1
ATOM 2091 O O . ARG A 1 279 ? -20.151 4.260 1.109 1.00 13.99 277 ARG A O 1
ATOM 2099 N N . GLU A 1 280 ? -18.726 3.259 -0.314 1.00 13.22 278 GLU A N 1
ATOM 2100 C CA . GLU A 1 280 ? -17.695 3.129 0.704 1.00 15.24 278 GLU A CA 1
ATOM 2101 C C . GLU A 1 280 ? -16.718 4.291 0.714 1.00 12.17 278 GLU A C 1
ATOM 2102 O O . GLU A 1 280 ? -16.156 4.592 1.765 1.00 14.71 278 GLU A O 1
ATOM 2108 N N . GLU A 1 281 ? -16.499 4.963 -0.409 1.00 10.59 279 GLU A N 1
ATOM 2109 C CA . GLU A 1 281 ? -15.494 6.022 -0.438 1.00 13.17 279 GLU A CA 1
ATOM 2110 C C . GLU A 1 281 ? -16.018 7.384 -0.872 1.00 13.42 279 GLU A C 1
ATOM 2111 O O . GLU A 1 281 ? -15.234 8.338 -0.906 1.00 14.02 279 GLU A O 1
ATOM 2117 N N . GLY A 1 282 ? -17.305 7.516 -1.197 1.00 11.28 280 GLY A N 1
ATOM 2118 C CA . GLY A 1 282 ? -17.805 8.802 -1.654 1.00 11.56 280 GLY A CA 1
ATOM 2119 C C . GLY A 1 282 ? -17.300 9.232 -3.017 1.00 13.76 280 GLY A C 1
ATOM 2120 O O . GLY A 1 282 ? -17.300 10.431 -3.327 1.00 10.86 280 GLY A O 1
ATOM 2121 N N . VAL A 1 283 ? -16.898 8.286 -3.859 1.00 9.84 281 VAL A N 1
ATOM 2122 C CA . VAL A 1 283 ? -16.374 8.592 -5.185 1.00 11.45 281 VAL A CA 1
ATOM 2123 C C . VAL A 1 283 ? -17.318 7.996 -6.214 1.00 13.50 281 VAL A C 1
ATOM 2124 O O . VAL A 1 283 ? -17.544 6.779 -6.221 1.00 10.89 281 VAL A O 1
ATOM 2128 N N . PHE A 1 284 ? -17.832 8.845 -7.104 1.00 11.95 282 PHE A N 1
ATOM 2129 C CA . PHE A 1 284 ? -18.873 8.481 -8.063 1.00 13.61 282 PHE A CA 1
ATOM 2130 C C . PHE A 1 284 ? -18.319 8.587 -9.479 1.00 13.42 282 PHE A C 1
ATOM 2131 O O . PHE A 1 284 ? -18.109 9.693 -9.984 1.00 13.28 282 PHE A O 1
ATOM 2139 N N . ALA A 1 285 ? -18.129 7.447 -10.139 1.00 10.53 283 ALA A N 1
ATOM 2140 C CA . ALA A 1 285 ? -17.670 7.428 -11.522 1.00 9.65 283 ALA A CA 1
ATOM 2141 C C . ALA A 1 285 ? -18.649 6.655 -12.400 1.00 8.91 283 ALA A C 1
ATOM 2142 O O . ALA A 1 285 ? -19.379 5.777 -11.921 1.00 10.84 283 ALA A O 1
ATOM 2144 N N . GLU A 1 286 ? -18.656 6.975 -13.702 1.00 11.73 284 GLU A N 1
ATOM 2145 C CA . GLU A 1 286 ? -19.587 6.308 -14.609 1.00 11.51 284 GLU A CA 1
ATOM 2146 C C . GLU A 1 286 ? -19.231 4.820 -14.744 1.00 11.08 284 GLU A C 1
ATOM 2147 O O . GLU A 1 286 ? -18.114 4.400 -14.409 1.00 10.80 284 GLU A O 1
ATOM 2153 N N . PRO A 1 287 ? -20.197 3.989 -15.169 1.00 11.54 285 PRO A N 1
ATOM 2154 C CA . PRO A 1 287 ? -19.962 2.530 -15.164 1.00 12.94 285 PRO A CA 1
ATOM 2155 C C . PRO A 1 287 ? -18.705 2.092 -15.893 1.00 12.65 285 PRO A C 1
ATOM 2156 O O . PRO A 1 287 ? -17.932 1.294 -15.343 1.00 12.34 285 PRO A O 1
ATOM 2160 N N . GLY A 1 288 ? -18.458 2.613 -17.100 1.00 9.36 286 GLY A N 1
ATOM 2161 C CA . GLY A 1 288 ? -17.296 2.175 -17.861 1.00 11.86 286 GLY A CA 1
ATOM 2162 C C . GLY A 1 288 ? -15.995 2.423 -17.117 1.00 13.66 286 GLY A C 1
ATOM 2163 O O . GLY A 1 288 ? -15.064 1.613 -17.176 1.00 10.79 286 GLY A O 1
ATOM 2164 N N . SER A 1 289 ? -15.934 3.530 -16.377 1.00 11.84 287 SER A N 1
ATOM 2165 C CA . SER A 1 289 ? -14.771 3.832 -15.555 1.00 8.77 287 SER A CA 1
ATOM 2166 C C . SER A 1 289 ? -14.527 2.758 -14.504 1.00 12.88 287 SER A C 1
ATOM 2167 O O . SER A 1 289 ? -13.373 2.415 -14.204 1.00 9.46 287 SER A O 1
ATOM 2170 N N . CYS A 1 290 ? -15.599 2.208 -13.938 1.00 8.39 288 CYS A N 1
ATOM 2171 C CA . CYS A 1 290 ? -15.461 1.251 -12.851 1.00 12.41 288 CYS A CA 1
ATOM 2172 C C . CYS A 1 290 ? -14.982 -0.125 -13.320 1.00 10.90 288 CYS A C 1
ATOM 2173 O O . CYS A 1 290 ? -14.783 -1.019 -12.488 1.00 12.41 288 CYS A O 1
ATOM 2176 N N . ALA A 1 291 ? -14.760 -0.313 -14.619 1.00 9.97 289 ALA A N 1
ATOM 2177 C CA . ALA A 1 291 ? -14.073 -1.519 -15.066 1.00 11.37 289 ALA A CA 1
ATOM 2178 C C . ALA A 1 291 ? -12.689 -1.630 -14.437 1.00 11.47 289 ALA A C 1
ATOM 2179 O O . ALA A 1 291 ? -12.215 -2.739 -14.170 1.00 12.13 289 ALA A O 1
ATOM 2181 N N . SER A 1 292 ? -12.022 -0.500 -14.195 1.00 13.21 290 SER A N 1
ATOM 2182 C CA . SER A 1 292 ? -10.681 -0.571 -13.619 1.00 11.47 290 SER A CA 1
ATOM 2183 C C . SER A 1 292 ? -10.739 -1.068 -12.182 1.00 11.11 290 SER A C 1
ATOM 2184 O O . SER A 1 292 ? -9.921 -1.900 -11.773 1.00 11.92 290 SER A O 1
ATOM 2187 N N . ILE A 1 293 ? -11.725 -0.594 -11.409 1.00 11.76 291 ILE A N 1
ATOM 2188 C CA . ILE A 1 293 ? -11.870 -1.046 -10.030 1.00 12.91 291 ILE A CA 1
ATOM 2189 C C . ILE A 1 293 ? -12.323 -2.503 -9.994 1.00 11.26 291 ILE A C 1
ATOM 2190 O O . ILE A 1 293 ? -11.802 -3.310 -9.220 1.00 11.56 291 ILE A O 1
ATOM 2195 N N . ALA A 1 294 ? -13.323 -2.850 -10.811 1.00 12.39 292 ALA A N 1
ATOM 2196 C CA . ALA A 1 294 ? -13.714 -4.251 -10.945 1.00 11.79 292 ALA A CA 1
ATOM 2197 C C . ALA A 1 294 ? -12.511 -5.112 -11.320 1.00 13.21 292 ALA A C 1
ATOM 2198 O O . ALA A 1 294 ? -12.333 -6.220 -10.800 1.00 11.69 292 ALA A O 1
ATOM 2200 N N . GLY A 1 295 ? -11.662 -4.599 -12.212 1.00 10.80 293 GLY A N 1
ATOM 2201 C CA . GLY A 1 295 ? -10.462 -5.329 -12.579 1.00 10.88 293 GLY A CA 1
ATOM 2202 C C . GLY A 1 295 ? -9.500 -5.515 -11.420 1.00 11.62 293 GLY A C 1
ATOM 2203 O O . GLY A 1 295 ? -8.859 -6.569 -11.290 1.00 13.50 293 GLY A O 1
ATOM 2204 N N . VAL A 1 296 ? -9.393 -4.506 -10.557 1.00 10.62 294 VAL A N 1
ATOM 2205 C CA . VAL A 1 296 ? -8.531 -4.636 -9.385 1.00 10.93 294 VAL A CA 1
ATOM 2206 C C . VAL A 1 296 ? -9.086 -5.684 -8.437 1.00 12.07 294 VAL A C 1
ATOM 2207 O O . VAL A 1 296 ? -8.340 -6.510 -7.909 1.00 11.37 294 VAL A O 1
ATOM 2211 N N . LEU A 1 297 ? -10.402 -5.671 -8.197 1.00 9.20 295 LEU A N 1
ATOM 2212 C CA . LEU A 1 297 ? -10.968 -6.674 -7.297 1.00 12.75 295 LEU A CA 1
ATOM 2213 C C . LEU A 1 297 ? -10.743 -8.082 -7.830 1.00 11.57 295 LEU A C 1
ATOM 2214 O O . LEU A 1 297 ? -10.430 -8.998 -7.062 1.00 12.44 295 LEU A O 1
ATOM 2219 N N . LYS A 1 298 ? -10.940 -8.279 -9.136 1.00 13.17 296 LYS A N 1
ATOM 2220 C CA . LYS A 1 298 ? -10.728 -9.595 -9.739 1.00 11.21 296 LYS A CA 1
ATOM 2221 C C . LYS A 1 298 ? -9.274 -10.046 -9.591 1.00 14.07 296 LYS A C 1
ATOM 2222 O O . LYS A 1 298 ? -9.003 -11.196 -9.221 1.00 14.97 296 LYS A O 1
ATOM 2228 N N . GLN A 1 299 ? -8.321 -9.157 -9.842 1.00 13.67 297 GLN A N 1
ATOM 2229 C CA . GLN A 1 299 ? -6.939 -9.622 -9.862 1.00 14.08 297 GLN A CA 1
ATOM 2230 C C . GLN A 1 299 ? -6.280 -9.592 -8.488 1.00 12.96 297 GLN A C 1
ATOM 2231 O O . GLN A 1 299 ? -5.275 -10.285 -8.280 1.00 16.70 297 GLN A O 1
ATOM 2237 N N . VAL A 1 300 ? -6.806 -8.814 -7.549 1.00 13.03 298 VAL A N 1
ATOM 2238 C CA . VAL A 1 300 ? -6.381 -8.963 -6.162 1.00 11.91 298 VAL A CA 1
ATOM 2239 C C . VAL A 1 300 ? -6.821 -10.323 -5.628 1.00 15.00 298 VAL A C 1
ATOM 2240 O O . VAL A 1 300 ? -6.055 -11.022 -4.943 1.00 15.25 298 VAL A O 1
ATOM 2244 N N . LYS A 1 301 ? -8.057 -10.722 -5.950 1.00 12.29 299 LYS A N 1
ATOM 2245 C CA . LYS A 1 301 ? -8.576 -12.025 -5.550 1.00 15.16 299 LYS A CA 1
ATOM 2246 C C . LYS A 1 301 ? -7.693 -13.161 -6.059 1.00 15.48 299 LYS A C 1
ATOM 2247 O O . LYS A 1 301 ? -7.380 -14.096 -5.316 1.00 18.67 299 LYS A O 1
ATOM 2253 N N . SER A 1 302 ? -7.279 -13.092 -7.317 1.00 14.74 300 SER A N 1
ATOM 2254 C CA . SER A 1 302 ? -6.512 -14.169 -7.926 1.00 21.42 300 SER A CA 1
ATOM 2255 C C . SER A 1 302 ? -5.041 -14.149 -7.535 1.00 22.43 300 SER A C 1
ATOM 2256 O O . SER A 1 302 ? -4.349 -15.148 -7.745 1.00 20.55 300 SER A O 1
ATOM 2259 N N . GLY A 1 303 ? -4.544 -13.046 -6.975 1.00 21.18 301 GLY A N 1
ATOM 2260 C CA . GLY A 1 303 ? -3.123 -12.885 -6.740 1.00 18.72 301 GLY A CA 1
ATOM 2261 C C . GLY A 1 303 ? -2.344 -12.241 -7.873 1.00 19.26 301 GLY A C 1
ATOM 2262 O O . GLY A 1 303 ? -1.147 -11.966 -7.703 1.00 21.63 301 GLY A O 1
ATOM 2263 N N . GLU A 1 304 ? -2.969 -12.000 -9.026 1.00 17.35 302 GLU A N 1
ATOM 2264 C CA . GLU A 1 304 ? -2.263 -11.334 -10.117 1.00 17.22 302 GLU A CA 1
ATOM 2265 C C . GLU A 1 304 ? -1.854 -9.918 -9.747 1.00 17.58 302 GLU A C 1
ATOM 2266 O O . GLU A 1 304 ? -0.926 -9.368 -10.354 1.00 16.27 302 GLU A O 1
ATOM 2272 N N . ILE A 1 305 ? -2.570 -9.300 -8.819 1.00 13.78 303 ILE A N 1
ATOM 2273 C CA . ILE A 1 305 ? -2.111 -8.086 -8.137 1.00 12.59 303 ILE A CA 1
ATOM 2274 C C . ILE A 1 305 ? -1.690 -8.504 -6.736 1.00 13.61 303 ILE A C 1
ATOM 2275 O O . ILE A 1 305 ? -2.549 -8.804 -5.892 1.00 16.08 303 ILE A O 1
ATOM 2280 N N . PRO A 1 306 ? -0.395 -8.593 -6.447 1.00 19.33 304 PRO A N 1
ATOM 2281 C CA . PRO A 1 306 ? 0.034 -9.064 -5.125 1.00 16.93 304 PRO A CA 1
ATOM 2282 C C . PRO A 1 306 ? -0.432 -8.130 -4.026 1.00 17.07 304 PRO A C 1
ATOM 2283 O O . PRO A 1 306 ? -0.494 -6.913 -4.209 1.00 18.47 304 PRO A O 1
ATOM 2287 N N . LYS A 1 307 ? -0.768 -8.717 -2.875 1.00 15.39 305 LYS A N 1
ATOM 2288 C CA . LYS A 1 307 ? -1.021 -7.936 -1.674 1.00 15.06 305 LYS A CA 1
ATOM 2289 C C . LYS A 1 307 ? 0.127 -6.964 -1.440 1.00 18.16 305 LYS A C 1
ATOM 2290 O O . LYS A 1 307 ? 1.284 -7.264 -1.746 1.00 18.07 305 LYS A O 1
ATOM 2296 N N . GLY A 1 308 ? -0.205 -5.780 -0.930 1.00 15.34 306 GLY A N 1
ATOM 2297 C CA . GLY A 1 308 ? 0.782 -4.744 -0.690 1.00 16.47 306 GLY A CA 1
ATOM 2298 C C . GLY A 1 308 ? 1.141 -3.890 -1.890 1.00 16.38 306 GLY A C 1
ATOM 2299 O O . GLY A 1 308 ? 1.878 -2.912 -1.731 1.00 19.42 306 GLY A O 1
ATOM 2300 N N . SER A 1 309 ? 0.649 -4.219 -3.081 1.00 17.07 307 SER A N 1
ATOM 2301 C CA . SER A 1 309 ? 0.951 -3.427 -4.269 1.00 14.95 307 SER A CA 1
ATOM 2302 C C . SER A 1 309 ? 0.398 -2.010 -4.135 1.00 15.89 307 SER A C 1
ATOM 2303 O O . SER A 1 309 ? -0.660 -1.784 -3.546 1.00 13.31 307 SER A O 1
ATOM 2306 N N . LYS A 1 310 ? 1.113 -1.055 -4.714 1.00 13.27 308 LYS A N 1
ATOM 2307 C CA . LYS A 1 310 ? 0.618 0.312 -4.855 1.00 14.95 308 LYS A CA 1
ATOM 2308 C C . LYS A 1 310 ? -0.060 0.404 -6.220 1.00 13.61 308 LYS A C 1
ATOM 2309 O O . LYS A 1 310 ? 0.592 0.275 -7.263 1.00 11.95 308 LYS A O 1
ATOM 2315 N N . VAL A 1 311 ? -1.379 0.566 -6.209 1.00 12.26 309 VAL A N 1
ATOM 2316 C CA . VAL A 1 311 ? -2.200 0.437 -7.402 1.00 11.05 309 VAL A CA 1
ATOM 2317 C C . VAL A 1 311 ? -2.909 1.755 -7.648 1.00 10.90 309 VAL A C 1
ATOM 2318 O O . VAL A 1 311 ? -3.474 2.347 -6.719 1.00 11.63 309 VAL A O 1
ATOM 2322 N N . VAL A 1 312 ? -2.882 2.201 -8.897 1.00 8.60 310 VAL A N 1
ATOM 2323 C CA . VAL A 1 312 ? -3.647 3.351 -9.356 1.00 11.12 310 VAL A CA 1
ATOM 2324 C C . VAL A 1 312 ? -4.689 2.838 -10.338 1.00 7.92 310 VAL A C 1
ATOM 2325 O O . VAL A 1 312 ? -4.339 2.247 -11.363 1.00 10.13 310 VAL A O 1
ATOM 2329 N N . ALA A 1 313 ? -5.963 3.053 -10.017 1.00 8.44 311 ALA A N 1
ATOM 2330 C CA . ALA A 1 313 ? -7.064 2.769 -10.926 1.00 9.71 311 ALA A CA 1
ATOM 2331 C C . ALA A 1 313 ? -7.549 4.081 -11.521 1.00 8.65 311 ALA A C 1
ATOM 2332 O O . ALA A 1 313 ? -7.812 5.045 -10.787 1.00 9.46 311 ALA A O 1
ATOM 2334 N N . VAL A 1 314 ? -7.642 4.125 -12.845 1.00 6.67 312 VAL A N 1
ATOM 2335 C CA . VAL A 1 314 ? -8.097 5.325 -13.540 1.00 7.36 312 VAL A CA 1
ATOM 2336 C C . VAL A 1 314 ? -9.619 5.337 -13.556 1.00 11.05 312 VAL A C 1
ATOM 2337 O O . VAL A 1 314 ? -10.251 4.412 -14.085 1.00 8.87 312 VAL A O 1
ATOM 2341 N N . LEU A 1 315 ? -10.212 6.395 -12.999 1.00 9.93 313 LEU A N 1
ATOM 2342 C CA . LEU A 1 315 ? -11.667 6.586 -13.044 1.00 11.08 313 LEU A CA 1
ATOM 2343 C C . LEU A 1 315 ? -11.933 7.626 -14.129 1.00 10.05 313 LEU A C 1
ATOM 2344 O O . LEU A 1 315 ? -11.891 8.840 -13.899 1.00 9.70 313 LEU A O 1
ATOM 2349 N N . THR A 1 316 ? -12.239 7.114 -15.318 1.00 6.54 314 THR A N 1
ATOM 2350 C CA . THR A 1 316 ? -12.123 7.873 -16.555 1.00 9.66 314 THR A CA 1
ATOM 2351 C C . THR A 1 316 ? -13.213 8.929 -16.712 1.00 12.80 314 THR A C 1
ATOM 2352 O O . THR A 1 316 ? -13.021 9.910 -17.440 1.00 10.01 314 THR A O 1
ATOM 2356 N N . GLY A 1 317 ? -14.358 8.746 -16.066 1.00 10.28 315 GLY A N 1
ATOM 2357 C CA . GLY A 1 317 ? -15.504 9.598 -16.338 1.00 10.61 315 GLY A CA 1
ATOM 2358 C C . GLY A 1 317 ? -16.335 9.853 -15.103 1.00 10.19 315 GLY A C 1
ATOM 2359 O O . GLY A 1 317 ? -16.457 8.997 -14.218 1.00 8.02 315 GLY A O 1
ATOM 2360 N N . ASN A 1 318 ? -16.937 11.046 -15.068 1.00 7.25 316 ASN A N 1
ATOM 2361 C CA . ASN A 1 318 ? -17.776 11.499 -13.972 1.00 9.39 316 ASN A CA 1
ATOM 2362 C C . ASN A 1 318 ? -19.046 10.665 -13.900 1.00 7.97 316 ASN A C 1
ATOM 2363 O O . ASN A 1 318 ? -19.688 10.422 -14.918 1.00 7.72 316 ASN A O 1
ATOM 2368 N N . GLY A 1 319 ? -19.419 10.235 -12.689 1.00 10.67 317 GLY A N 1
ATOM 2369 C CA . GLY A 1 319 ? -20.661 9.490 -12.526 1.00 8.94 317 GLY A CA 1
ATOM 2370 C C . GLY A 1 319 ? -21.894 10.245 -13.011 1.00 9.94 317 GLY A C 1
ATOM 2371 O O . GLY A 1 319 ? -22.888 9.628 -13.407 1.00 9.28 317 GLY A O 1
ATOM 2372 N N . LEU A 1 320 ? -21.853 11.578 -12.977 1.00 7.99 318 LEU A N 1
ATOM 2373 C CA . LEU A 1 320 ? -22.955 12.393 -13.485 1.00 10.69 318 LEU A CA 1
ATOM 2374 C C . LEU A 1 320 ? -23.180 12.224 -14.982 1.00 11.76 318 LEU A C 1
ATOM 2375 O O . LEU A 1 320 ? -24.234 12.629 -15.480 1.00 13.12 318 LEU A O 1
ATOM 2380 N N . LYS A 1 321 ? -22.228 11.630 -15.713 1.00 9.96 319 LYS A N 1
ATOM 2381 C CA . LYS A 1 321 ? -22.452 11.352 -17.132 1.00 11.57 319 LYS A CA 1
ATOM 2382 C C . LYS A 1 321 ? -23.672 10.464 -17.363 1.00 11.97 319 LYS A C 1
ATOM 2383 O O . LYS A 1 321 ? -24.330 10.573 -18.404 1.00 10.77 319 LYS A O 1
ATOM 2389 N N . ASP A 1 322 ? -23.954 9.542 -16.448 1.00 10.88 320 ASP A N 1
ATOM 2390 C CA . ASP A 1 322 ? -24.929 8.479 -16.694 1.00 8.10 320 ASP A CA 1
ATOM 2391 C C . ASP A 1 322 ? -25.864 8.328 -15.503 1.00 10.03 320 ASP A C 1
ATOM 2392 O O . ASP A 1 322 ? -25.794 7.348 -14.749 1.00 9.80 320 ASP A O 1
ATOM 2397 N N . PRO A 1 323 ? -26.785 9.268 -15.324 1.00 10.68 321 PRO A N 1
ATOM 2398 C CA . PRO A 1 323 ? -27.712 9.156 -14.192 1.00 10.79 321 PRO A CA 1
ATOM 2399 C C . PRO A 1 323 ? -28.683 7.988 -14.307 1.00 11.76 321 PRO A C 1
ATOM 2400 O O . PRO A 1 323 ? -29.166 7.505 -13.276 1.00 12.13 321 PRO A O 1
ATOM 2404 N N . ASN A 1 324 ? -28.981 7.508 -15.512 1.00 11.53 322 ASN A N 1
ATOM 2405 C CA . ASN A 1 324 ? -29.965 6.433 -15.638 1.00 13.02 322 ASN A CA 1
ATOM 2406 C C . ASN A 1 324 ? -29.486 5.133 -14.991 1.00 13.20 322 ASN A C 1
ATOM 2407 O O . ASN A 1 324 ? -30.230 4.502 -14.233 1.00 11.44 322 ASN A O 1
ATOM 2412 N N . THR A 1 325 ? -28.258 4.700 -15.288 1.00 10.86 323 THR A N 1
ATOM 2413 C CA . THR A 1 325 ? -27.755 3.479 -14.656 1.00 11.50 323 THR A CA 1
ATOM 2414 C C . THR A 1 325 ? -27.797 3.597 -13.138 1.00 10.93 323 THR A C 1
ATOM 2415 O O . THR A 1 325 ? -28.245 2.676 -12.445 1.00 13.40 323 THR A O 1
ATOM 2419 N N . ALA A 1 326 ? -27.377 4.743 -12.608 1.00 12.26 324 ALA A N 1
ATOM 2420 C CA . ALA A 1 326 ? -27.363 4.943 -11.164 1.00 15.00 324 ALA A CA 1
ATOM 2421 C C . ALA A 1 326 ? -28.728 4.652 -10.550 1.00 16.06 324 ALA A C 1
ATOM 2422 O O . ALA A 1 326 ? -28.846 3.853 -9.614 1.00 18.98 324 ALA A O 1
ATOM 2424 N N . VAL A 1 327 ? -29.780 5.259 -11.094 1.00 13.01 325 VAL A N 1
ATOM 2425 C CA . VAL A 1 327 ? -31.099 5.079 -10.486 1.00 16.80 325 VAL A CA 1
ATOM 2426 C C . VAL A 1 327 ? -31.679 3.720 -10.860 1.00 20.20 325 VAL A C 1
ATOM 2427 O O . VAL A 1 327 ? -32.401 3.108 -10.064 1.00 22.18 325 VAL A O 1
ATOM 2431 N N . ASP A 1 328 ? -31.344 3.210 -12.046 1.00 18.45 326 ASP A N 1
ATOM 2432 C CA . ASP A 1 328 ? -31.907 1.942 -12.503 1.00 19.34 326 ASP A CA 1
ATOM 2433 C C . ASP A 1 328 ? -31.444 0.770 -11.646 1.00 25.09 326 ASP A C 1
ATOM 2434 O O . ASP A 1 328 ? -32.213 -0.167 -11.406 1.00 26.42 326 ASP A O 1
ATOM 2439 N N . ILE A 1 329 ? -30.191 0.781 -11.190 1.00 20.55 327 ILE A N 1
ATOM 2440 C CA . ILE A 1 329 ? -29.632 -0.423 -10.586 1.00 25.18 327 ILE A CA 1
ATOM 2441 C C . ILE A 1 329 ? -29.680 -0.347 -9.072 1.00 31.98 327 ILE A C 1
ATOM 2442 O O . ILE A 1 329 ? -29.747 -1.376 -8.392 1.00 27.11 327 ILE A O 1
ATOM 2447 N N . SER A 1 330 ? -29.648 0.863 -8.531 1.00 32.99 328 SER A N 1
ATOM 2448 C CA . SER A 1 330 ? -29.431 1.014 -7.106 1.00 35.43 328 SER A CA 1
ATOM 2449 C C . SER A 1 330 ? -30.686 0.665 -6.327 1.00 34.64 328 SER A C 1
ATOM 2450 O O . SER A 1 330 ? -31.800 1.056 -6.688 1.00 33.37 328 SER A O 1
ATOM 2453 N N . GLU A 1 331 ? -30.477 -0.105 -5.259 1.00 42.06 329 GLU A N 1
ATOM 2454 C CA . GLU A 1 331 ? -31.534 -0.538 -4.359 1.00 39.51 329 GLU A CA 1
ATOM 2455 C C . GLU A 1 331 ? -32.053 0.603 -3.495 1.00 36.14 329 GLU A C 1
ATOM 2456 O O . GLU A 1 331 ? -33.116 0.469 -2.881 1.00 31.50 329 GLU A O 1
ATOM 2462 N N . ILE A 1 332 ? -31.325 1.714 -3.437 1.00 35.42 330 ILE A N 1
ATOM 2463 C CA . ILE A 1 332 ? -31.721 2.867 -2.635 1.00 36.67 330 ILE A CA 1
ATOM 2464 C C . ILE A 1 332 ? -32.709 3.701 -3.443 1.00 32.93 330 ILE A C 1
ATOM 2465 O O . ILE A 1 332 ? -32.425 4.102 -4.577 1.00 29.81 330 ILE A O 1
ATOM 2470 N N . LYS A 1 333 ? -33.882 3.942 -2.874 1.00 34.34 331 LYS A N 1
ATOM 2471 C CA . LYS A 1 333 ? -34.878 4.747 -3.556 1.00 36.68 331 LYS A CA 1
ATOM 2472 C C . LYS A 1 333 ? -35.444 5.782 -2.596 1.00 34.13 331 LYS A C 1
ATOM 2473 O O . LYS A 1 333 ? -35.526 5.536 -1.388 1.00 33.83 331 LYS A O 1
ATOM 2479 N N . PRO A 1 334 ? -35.840 6.950 -3.106 1.00 28.66 332 PRO A N 1
ATOM 2480 C CA . PRO A 1 334 ? -36.509 7.937 -2.247 1.00 23.48 332 PRO A CA 1
ATOM 2481 C C . PRO A 1 334 ? -37.854 7.407 -1.770 1.00 29.37 332 PRO A C 1
ATOM 2482 O O . PRO A 1 334 ? -38.674 6.947 -2.566 1.00 30.18 332 PRO A O 1
ATOM 2486 N N . VAL A 1 335 ? -38.073 7.471 -0.466 1.00 28.05 333 VAL A N 1
ATOM 2487 C CA . VAL A 1 335 ? -39.362 7.153 0.135 1.00 24.09 333 VAL A CA 1
ATOM 2488 C C . VAL A 1 335 ? -40.116 8.463 0.319 1.00 25.13 333 VAL A C 1
ATOM 2489 O O . VAL A 1 335 ? -39.535 9.466 0.758 1.00 21.03 333 VAL A O 1
ATOM 2493 N N . THR A 1 336 ? -41.394 8.477 -0.051 1.00 23.18 334 THR A N 1
ATOM 2494 C CA . THR A 1 336 ? -42.187 9.700 -0.058 1.00 24.10 334 THR A CA 1
ATOM 2495 C C . THR A 1 336 ? -43.024 9.756 1.212 1.00 27.31 334 THR A C 1
ATOM 2496 O O . THR A 1 336 ? -43.774 8.820 1.507 1.00 29.92 334 THR A O 1
ATOM 2500 N N . LEU A 1 337 ? -42.890 10.847 1.955 1.00 22.07 335 LEU A N 1
ATOM 2501 C CA . LEU A 1 337 ? -43.512 11.021 3.258 1.00 22.54 335 LEU A CA 1
ATOM 2502 C C . LEU A 1 337 ? -44.301 12.320 3.265 1.00 21.53 335 LEU A C 1
ATOM 2503 O O . LEU A 1 337 ? -43.996 13.240 2.492 1.00 23.40 335 LEU A O 1
ATOM 2508 N N . PRO A 1 338 ? -45.325 12.427 4.111 1.00 26.07 336 PRO A N 1
ATOM 2509 C CA . PRO A 1 338 ? -46.045 13.700 4.212 1.00 25.89 336 PRO A CA 1
ATOM 2510 C C . PRO A 1 338 ? -45.146 14.763 4.820 1.00 20.48 336 PRO A C 1
ATOM 2511 O O . PRO A 1 338 ? -44.194 14.462 5.543 1.00 22.52 336 PRO A O 1
ATOM 2515 N N . THR A 1 339 ? -45.441 16.021 4.491 1.00 25.05 337 THR A N 1
ATOM 2516 C CA . THR A 1 339 ? -44.664 17.153 4.993 1.00 24.60 337 THR A CA 1
ATOM 2517 C C . THR A 1 339 ? -45.076 17.365 6.443 1.00 23.31 337 THR A C 1
ATOM 2518 O O . THR A 1 339 ? -45.848 18.257 6.798 1.00 24.04 337 THR A O 1
ATOM 2522 N N . ASN A 1 340 ? -44.558 16.496 7.291 1.00 20.74 338 ASN A N 1
ATOM 2523 C CA . ASN A 1 340 ? -44.990 16.437 8.677 1.00 28.49 338 ASN A CA 1
ATOM 2524 C C . ASN A 1 340 ? -43.819 15.933 9.498 1.00 23.54 338 ASN A C 1
ATOM 2525 O O . ASN A 1 340 ? -43.372 14.797 9.306 1.00 20.84 338 ASN A O 1
ATOM 2530 N N . GLU A 1 341 ? -43.341 16.770 10.419 1.00 24.09 339 GLU A N 1
ATOM 2531 C CA . GLU A 1 341 ? -42.146 16.427 11.178 1.00 25.52 339 GLU A CA 1
ATOM 2532 C C . GLU A 1 341 ? -42.315 15.116 11.944 1.00 26.86 339 GLU A C 1
ATOM 2533 O O . GLU A 1 341 ? -41.383 14.306 12.019 1.00 23.26 339 GLU A O 1
ATOM 2539 N N . ASP A 1 342 ? -43.497 14.888 12.517 1.00 28.59 340 ASP A N 1
ATOM 2540 C CA . ASP A 1 342 ? -43.703 13.701 13.344 1.00 25.29 340 ASP A CA 1
ATOM 2541 C C . ASP A 1 342 ? -43.631 12.423 12.524 1.00 24.79 340 ASP A C 1
ATOM 2542 O O . ASP A 1 342 ? -43.029 11.437 12.961 1.00 26.07 340 ASP A O 1
ATOM 2547 N N . SER A 1 343 ? -44.272 12.404 11.352 1.00 19.88 341 SER A N 1
ATOM 2548 C CA . SER A 1 343 ? -44.185 11.236 10.480 1.00 24.96 341 SER A CA 1
ATOM 2549 C C . SER A 1 343 ? -42.742 10.967 10.076 1.00 24.22 341 SER A C 1
ATOM 2550 O O . SER A 1 343 ? -42.259 9.834 10.166 1.00 26.78 341 SER A O 1
ATOM 2553 N N . ILE A 1 344 ? -42.025 12.015 9.669 1.00 23.78 342 ILE A N 1
ATOM 2554 C CA . ILE A 1 344 ? -40.653 11.852 9.192 1.00 24.01 342 ILE A CA 1
ATOM 2555 C C . ILE A 1 344 ? -39.759 11.329 10.305 1.00 23.90 342 ILE A C 1
ATOM 2556 O O . ILE A 1 344 ? -39.014 10.358 10.124 1.00 24.10 342 ILE A O 1
ATOM 2561 N N . LEU A 1 345 ? -39.823 11.966 11.476 1.00 26.56 343 LEU A N 1
ATOM 2562 C CA . LEU A 1 345 ? -39.020 11.520 12.608 1.00 25.41 343 LEU A CA 1
ATOM 2563 C C . LEU A 1 345 ? -39.360 10.086 12.977 1.00 25.82 343 LEU A C 1
ATOM 2564 O O . LEU A 1 345 ? -38.471 9.289 13.294 1.00 25.82 343 LEU A O 1
ATOM 2569 N N . GLU A 1 346 ? -40.646 9.740 12.938 1.00 23.89 344 GLU A N 1
ATOM 2570 C CA . GLU A 1 346 ? -41.047 8.363 13.200 1.00 31.00 344 GLU A CA 1
ATOM 2571 C C . GLU A 1 346 ? -40.435 7.412 12.182 1.00 29.58 344 GLU A C 1
ATOM 2572 O O . GLU A 1 346 ? -39.937 6.339 12.546 1.00 30.84 344 GLU A O 1
ATOM 2578 N N . TYR A 1 347 ? -40.467 7.785 10.900 1.00 22.53 345 TYR A N 1
ATOM 2579 C CA . TYR A 1 347 ? -39.830 6.967 9.875 1.00 25.86 345 TYR A CA 1
ATOM 2580 C C . TYR A 1 347 ? -38.329 6.855 10.114 1.00 25.79 345 TYR A C 1
ATOM 2581 O O . TYR A 1 347 ? -37.748 5.770 9.993 1.00 27.72 345 TYR A O 1
ATOM 2590 N N . VAL A 1 348 ? -37.677 7.983 10.413 1.00 22.00 346 VAL A N 1
ATOM 2591 C CA . VAL A 1 348 ? -36.241 7.983 10.698 1.00 24.13 346 VAL A CA 1
ATOM 2592 C C . VAL A 1 348 ? -35.906 6.988 11.803 1.00 27.86 346 VAL A C 1
ATOM 2593 O O . VAL A 1 348 ? -34.950 6.209 11.691 1.00 27.55 346 VAL A O 1
ATOM 2597 N N . LYS A 1 349 ? -36.687 6.992 12.886 1.00 27.48 347 LYS A N 1
ATOM 2598 C CA . LYS A 1 349 ? -36.379 6.101 14.001 1.00 35.06 347 LYS A CA 1
ATOM 2599 C C . LYS A 1 349 ? -36.792 4.663 13.716 1.00 28.15 347 LYS A C 1
ATOM 2600 O O . LYS A 1 349 ? -36.124 3.732 14.172 1.00 38.95 347 LYS A O 1
ATOM 2606 N N . GLY A 1 350 ? -37.860 4.455 12.958 1.00 27.68 348 GLY A N 1
ATOM 2607 C CA . GLY A 1 350 ? -38.324 3.110 12.684 1.00 34.50 348 GLY A CA 1
ATOM 2608 C C . GLY A 1 350 ? -37.831 2.559 11.363 1.00 34.37 348 GLY A C 1
ATOM 2609 O O . GLY A 1 350 ? -38.620 2.034 10.570 1.00 40.88 348 GLY A O 1
ATOM 2610 N N . ALA A 1 351 ? -36.527 2.672 11.122 1.00 39.96 349 ALA A N 1
ATOM 2611 C CA . ALA A 1 351 ? -35.918 2.276 9.853 1.00 41.76 349 ALA A CA 1
ATOM 2612 C C . ALA A 1 351 ? -34.402 2.383 9.935 1.00 36.22 349 ALA A C 1
ATOM 2613 O O . ALA A 1 351 ? -33.779 3.010 9.084 1.00 40.64 349 ALA A O 1
ATOM 2615 N N . ALA B 1 2 ? -39.439 13.272 43.696 1.00 50.57 0 ALA B N 1
ATOM 2616 C CA . ALA B 1 2 ? -38.252 13.801 43.022 1.00 50.24 0 ALA B CA 1
ATOM 2617 C C . ALA B 1 2 ? -37.464 12.698 42.299 1.00 46.28 0 ALA B C 1
ATOM 2618 O O . ALA B 1 2 ? -36.286 12.474 42.598 1.00 51.30 0 ALA B O 1
ATOM 2620 N N . SER B 1 3 ? -38.107 12.023 41.344 1.00 38.17 1 SER B N 1
ATOM 2621 C CA . SER B 1 3 ? -37.510 10.846 40.724 1.00 40.62 1 SER B CA 1
ATOM 2622 C C . SER B 1 3 ? -36.273 11.228 39.916 1.00 41.08 1 SER B C 1
ATOM 2623 O O . SER B 1 3 ? -36.237 12.277 39.263 1.00 38.86 1 SER B O 1
ATOM 2626 N N . TRP B 1 4 ? -35.249 10.375 39.969 1.00 36.34 2 TRP B N 1
ATOM 2627 C CA . TRP B 1 4 ? -33.998 10.654 39.267 1.00 31.31 2 TRP B CA 1
ATOM 2628 C C . TRP B 1 4 ? -33.347 9.350 38.842 1.00 25.90 2 TRP B C 1
ATOM 2629 O O . TRP B 1 4 ? -33.003 8.521 39.689 1.00 24.72 2 TRP B O 1
ATOM 2640 N N . LYS B 1 5 ? -33.152 9.173 37.538 1.00 23.68 3 LYS B N 1
ATOM 2641 C CA . LYS B 1 5 ? -32.635 7.912 37.025 1.00 27.10 3 LYS B CA 1
ATOM 2642 C C . LYS B 1 5 ? -31.249 8.039 36.399 1.00 22.82 3 LYS B C 1
ATOM 2643 O O . LYS B 1 5 ? -30.735 7.047 35.881 1.00 21.07 3 LYS B O 1
ATOM 2649 N N . GLY B 1 6 ? -30.632 9.212 36.445 1.00 18.63 4 GLY B N 1
ATOM 2650 C CA . GLY B 1 6 ? -29.320 9.434 35.867 1.00 17.58 4 GLY B CA 1
ATOM 2651 C C . GLY B 1 6 ? -29.389 10.336 34.643 1.00 17.12 4 GLY B C 1
ATOM 2652 O O . GLY B 1 6 ? -30.458 10.710 34.161 1.00 18.52 4 GLY B O 1
ATOM 2653 N N . LEU B 1 7 ? -28.205 10.662 34.120 1.00 15.20 5 LEU B N 1
ATOM 2654 C CA . LEU B 1 7 ? -28.112 11.731 33.128 1.00 15.78 5 LEU B CA 1
ATOM 2655 C C . LEU B 1 7 ? -28.684 11.311 31.786 1.00 15.59 5 LEU B C 1
ATOM 2656 O O . LEU B 1 7 ? -29.300 12.122 31.087 1.00 16.73 5 LEU B O 1
ATOM 2661 N N . ILE B 1 8 ? -28.438 10.065 31.385 1.00 15.67 6 ILE B N 1
ATOM 2662 C CA . ILE B 1 8 ? -28.803 9.635 30.043 1.00 19.24 6 ILE B CA 1
ATOM 2663 C C . ILE B 1 8 ? -30.310 9.671 29.859 1.00 17.95 6 ILE B C 1
ATOM 2664 O O . ILE B 1 8 ? -30.801 10.048 28.788 1.00 20.96 6 ILE B O 1
ATOM 2669 N N . HIS B 1 9 ? -31.069 9.342 30.905 1.00 14.98 7 HIS B N 1
ATOM 2670 C CA . HIS B 1 9 ? -32.521 9.428 30.822 1.00 22.30 7 HIS B CA 1
ATOM 2671 C C . HIS B 1 9 ? -33.011 10.868 30.942 1.00 27.72 7 HIS B C 1
ATOM 2672 O O . HIS B 1 9 ? -33.849 11.320 30.149 1.00 20.40 7 HIS B O 1
ATOM 2679 N N . GLN B 1 10 ? -32.507 11.598 31.941 1.00 22.33 8 GLN B N 1
ATOM 2680 C CA . GLN B 1 10 ? -33.095 12.887 32.284 1.00 20.83 8 GLN B CA 1
ATOM 2681 C C . GLN B 1 10 ? -32.769 13.966 31.262 1.00 22.86 8 GLN B C 1
ATOM 2682 O O . GLN B 1 10 ? -33.595 14.850 31.018 1.00 25.00 8 GLN B O 1
ATOM 2688 N N . TYR B 1 11 ? -31.584 13.924 30.653 1.00 21.01 9 TYR B N 1
ATOM 2689 C CA . TYR B 1 11 ? -31.176 14.942 29.692 1.00 20.96 9 TYR B CA 1
ATOM 2690 C C . TYR B 1 11 ? -31.017 14.369 28.282 1.00 21.22 9 TYR B C 1
ATOM 2691 O O . TYR B 1 11 ? -30.221 14.873 27.489 1.00 21.07 9 TYR B O 1
ATOM 2700 N N . LYS B 1 12 ? -31.788 13.321 27.966 1.00 19.74 10 LYS B N 1
ATOM 2701 C CA . LYS B 1 12 ? -31.702 12.635 26.674 1.00 20.77 10 LYS B CA 1
ATOM 2702 C C . LYS B 1 12 ? -31.729 13.604 25.500 1.00 20.30 10 LYS B C 1
ATOM 2703 O O . LYS B 1 12 ? -30.974 13.446 24.534 1.00 24.66 10 LYS B O 1
ATOM 2709 N N . GLU B 1 13 ? -32.589 14.619 25.572 1.00 22.39 11 GLU B N 1
ATOM 2710 C CA . GLU B 1 13 ? -32.752 15.552 24.463 1.00 28.63 11 GLU B CA 1
ATOM 2711 C C . GLU B 1 13 ? -31.490 16.361 24.182 1.00 26.64 11 GLU B C 1
ATOM 2712 O O . GLU B 1 13 ? -31.322 16.854 23.061 1.00 28.38 11 GLU B O 1
ATOM 2718 N N . PHE B 1 14 ? -30.590 16.490 25.160 1.00 22.57 12 PHE B N 1
ATOM 2719 C CA . PHE B 1 14 ? -29.387 17.300 25.013 1.00 22.51 12 PHE B CA 1
ATOM 2720 C C . PHE B 1 14 ? -28.133 16.463 24.819 1.00 18.73 12 PHE B C 1
ATOM 2721 O O . PHE B 1 14 ? -27.019 17.009 24.836 1.00 22.29 12 PHE B O 1
ATOM 2729 N N . LEU B 1 15 ? -28.272 15.156 24.659 1.00 19.63 13 LEU B N 1
ATOM 2730 C CA . LEU B 1 15 ? -27.143 14.250 24.672 1.00 19.78 13 LEU B CA 1
ATOM 2731 C C . LEU B 1 15 ? -27.153 13.396 23.409 1.00 19.45 13 LEU B C 1
ATOM 2732 O O . LEU B 1 15 ? -28.203 13.211 22.796 1.00 16.41 13 LEU B O 1
ATOM 2737 N N . PRO B 1 16 ? -25.990 12.866 23.006 1.00 20.43 14 PRO B N 1
ATOM 2738 C CA . PRO B 1 16 ? -25.955 11.936 21.854 1.00 21.84 14 PRO B CA 1
ATOM 2739 C C . PRO B 1 16 ? -26.448 10.545 22.234 1.00 21.08 14 PRO B C 1
ATOM 2740 O O . PRO B 1 16 ? -25.707 9.554 22.238 1.00 20.61 14 PRO B O 1
ATOM 2744 N N . VAL B 1 17 ? -27.736 10.449 22.576 1.00 19.02 15 VAL B N 1
ATOM 2745 C CA . VAL B 1 17 ? -28.332 9.201 23.038 1.00 19.01 15 VAL B CA 1
ATOM 2746 C C . VAL B 1 17 ? -29.495 8.837 22.128 1.00 20.14 15 VAL B C 1
ATOM 2747 O O . VAL B 1 17 ? -30.348 9.682 21.831 1.00 18.27 15 VAL B O 1
ATOM 2751 N N . THR B 1 18 ? -29.502 7.588 21.656 1.00 21.33 16 THR B N 1
ATOM 2752 C CA . THR B 1 18 ? -30.647 7.021 20.947 1.00 25.94 16 THR B CA 1
ATOM 2753 C C . THR B 1 18 ? -31.054 5.689 21.554 1.00 31.03 16 THR B C 1
ATOM 2754 O O . THR B 1 18 ? -30.528 5.289 22.597 1.00 23.47 16 THR B O 1
ATOM 2758 N N . ASP B 1 19 ? -31.963 4.983 20.871 1.00 31.50 17 ASP B N 1
ATOM 2759 C CA . ASP B 1 19 ? -32.356 3.642 21.296 1.00 32.28 17 ASP B CA 1
ATOM 2760 C C . ASP B 1 19 ? -31.185 2.665 21.292 1.00 24.23 17 ASP B C 1
ATOM 2761 O O . ASP B 1 19 ? -31.201 1.680 22.038 1.00 25.84 17 ASP B O 1
ATOM 2766 N N . GLN B 1 20 ? -30.175 2.903 20.449 1.00 23.17 18 GLN B N 1
ATOM 2767 C CA . GLN B 1 20 ? -28.967 2.082 20.467 1.00 23.73 18 GLN B CA 1
ATOM 2768 C C . GLN B 1 20 ? -28.133 2.275 21.723 1.00 22.27 18 GLN B C 1
ATOM 2769 O O . GLN B 1 20 ? -27.274 1.434 22.016 1.00 21.73 18 GLN B O 1
ATOM 2775 N N . THR B 1 21 ? -28.318 3.373 22.434 1.00 21.20 19 THR B N 1
ATOM 2776 C CA . THR B 1 21 ? -27.434 3.650 23.556 1.00 22.86 19 THR B CA 1
ATOM 2777 C C . THR B 1 21 ? -27.822 2.777 24.740 1.00 17.36 19 THR B C 1
ATOM 2778 O O . THR B 1 21 ? -28.998 2.763 25.132 1.00 14.23 19 THR B O 1
ATOM 2782 N N . PRO B 1 22 ? -26.869 2.061 25.336 1.00 17.57 20 PRO B N 1
ATOM 2783 C CA . PRO B 1 22 ? -27.153 1.317 26.571 1.00 20.85 20 PRO B CA 1
ATOM 2784 C C . PRO B 1 22 ? -27.676 2.236 27.659 1.00 16.27 20 PRO B C 1
ATOM 2785 O O . PRO B 1 22 ? -27.228 3.376 27.794 1.00 18.92 20 PRO B O 1
ATOM 2789 N N . ALA B 1 23 ? -28.603 1.717 28.467 1.00 17.54 21 ALA B N 1
ATOM 2790 C CA . ALA B 1 23 ? -29.155 2.463 29.604 1.00 20.34 21 ALA B CA 1
ATOM 2791 C C . ALA B 1 23 ? -28.214 2.399 30.813 1.00 20.85 21 ALA B C 1
ATOM 2792 O O . ALA B 1 23 ? -28.536 1.872 31.882 1.00 21.50 21 ALA B O 1
ATOM 2794 N N . LEU B 1 24 ? -27.023 2.953 30.631 1.00 16.48 22 LEU B N 1
ATOM 2795 C CA . LEU B 1 24 ? -26.008 2.916 31.673 1.00 18.36 22 LEU B CA 1
ATOM 2796 C C . LEU B 1 24 ? -26.259 4.034 32.678 1.00 16.55 22 LEU B C 1
ATOM 2797 O O . LEU B 1 24 ? -26.399 5.195 32.289 1.00 15.43 22 LEU B O 1
ATOM 2802 N N . THR B 1 25 ? -26.291 3.692 33.972 1.00 16.09 23 THR B N 1
ATOM 2803 C CA . THR B 1 25 ? -26.506 4.707 34.994 1.00 12.18 23 THR B CA 1
ATOM 2804 C C . THR B 1 25 ? -26.004 4.220 36.350 1.00 17.95 23 THR B C 1
ATOM 2805 O O . THR B 1 25 ? -26.141 3.041 36.701 1.00 13.60 23 THR B O 1
ATOM 2809 N N . LEU B 1 26 ? -25.375 5.133 37.084 1.00 11.84 24 LEU B N 1
ATOM 2810 C CA . LEU B 1 26 ? -25.212 5.017 38.526 1.00 16.70 24 LEU B CA 1
ATOM 2811 C C . LEU B 1 26 ? -25.991 6.117 39.243 1.00 12.93 24 LEU B C 1
ATOM 2812 O O . LEU B 1 26 ? -25.677 6.463 40.389 1.00 13.59 24 LEU B O 1
ATOM 2817 N N . HIS B 1 27 ? -26.997 6.677 38.562 1.00 12.53 25 HIS B N 1
ATOM 2818 C CA . HIS B 1 27 ? -27.859 7.742 39.081 1.00 16.74 25 HIS B CA 1
ATOM 2819 C C . HIS B 1 27 ? -27.071 9.022 39.349 1.00 16.00 25 HIS B C 1
ATOM 2820 O O . HIS B 1 27 ? -27.444 9.830 40.204 1.00 16.80 25 HIS B O 1
ATOM 2827 N N . GLU B 1 28 ? -25.995 9.222 38.592 1.00 14.29 26 GLU B N 1
ATOM 2828 C CA . GLU B 1 28 ? -25.181 10.424 38.689 1.00 14.34 26 GLU B CA 1
ATOM 2829 C C . GLU B 1 28 ? -25.981 11.679 38.315 1.00 15.53 26 GLU B C 1
ATOM 2830 O O . GLU B 1 28 ? -27.059 11.624 37.704 1.00 12.50 26 GLU B O 1
ATOM 2836 N N . GLY B 1 29 ? -25.444 12.825 38.709 1.00 13.93 27 GLY B N 1
ATOM 2837 C CA . GLY B 1 29 ? -26.095 14.081 38.412 1.00 16.00 27 GLY B CA 1
ATOM 2838 C C . GLY B 1 29 ? -27.139 14.447 39.451 1.00 15.54 27 GLY B C 1
ATOM 2839 O O . GLY B 1 29 ? -27.332 13.757 40.456 1.00 16.74 27 GLY B O 1
ATOM 2840 N N . ASN B 1 30 ? -27.841 15.548 39.174 1.00 15.63 28 ASN B N 1
ATOM 2841 C CA . ASN B 1 30 ? -28.862 16.095 40.075 1.00 15.94 28 ASN B CA 1
ATOM 2842 C C . ASN B 1 30 ? -28.271 16.375 41.455 1.00 17.27 28 ASN B C 1
ATOM 2843 O O . ASN B 1 30 ? -28.862 16.058 42.487 1.00 14.86 28 ASN B O 1
ATOM 2848 N N . THR B 1 31 ? -27.067 16.979 41.463 1.00 16.67 29 THR B N 1
ATOM 2849 C CA . THR B 1 31 ? -26.397 17.158 42.744 1.00 17.34 29 THR B CA 1
ATOM 2850 C C . THR B 1 31 ? -26.828 18.464 43.402 1.00 18.28 29 THR B C 1
ATOM 2851 O O . THR B 1 31 ? -27.224 19.412 42.714 1.00 15.03 29 THR B O 1
ATOM 2855 N N . PRO B 1 32 ? -26.738 18.519 44.734 1.00 19.07 30 PRO B N 1
ATOM 2856 C CA . PRO B 1 32 ? -27.157 19.724 45.462 1.00 20.90 30 PRO B CA 1
ATOM 2857 C C . PRO B 1 32 ? -26.469 20.992 44.985 1.00 21.33 30 PRO B C 1
ATOM 2858 O O . PRO B 1 32 ? -25.293 20.994 44.608 1.00 18.76 30 PRO B O 1
ATOM 2862 N N . LEU B 1 33 ? -27.225 22.085 45.023 1.00 19.36 31 LEU B N 1
ATOM 2863 C CA . LEU B 1 33 ? -26.692 23.437 44.897 1.00 20.89 31 LEU B CA 1
ATOM 2864 C C . LEU B 1 33 ? -27.004 24.138 46.217 1.00 23.34 31 LEU B C 1
ATOM 2865 O O . LEU B 1 33 ? -28.164 24.467 46.494 1.00 21.62 31 LEU B O 1
ATOM 2870 N N . ILE B 1 34 ? -25.979 24.326 47.044 1.00 19.67 32 ILE B N 1
ATOM 2871 C CA . ILE B 1 34 ? -26.143 24.670 48.455 1.00 20.97 32 ILE B CA 1
ATOM 2872 C C . ILE B 1 34 ? -25.805 26.143 48.655 1.00 20.02 32 ILE B C 1
ATOM 2873 O O . ILE B 1 34 ? -24.692 26.581 48.342 1.00 17.22 32 ILE B O 1
ATOM 2878 N N . HIS B 1 35 ? -26.751 26.900 49.205 1.00 24.55 33 HIS B N 1
ATOM 2879 C CA . HIS B 1 35 ? -26.483 28.292 49.550 1.00 19.46 33 HIS B CA 1
ATOM 2880 C C . HIS B 1 35 ? -25.548 28.365 50.754 1.00 20.35 33 HIS B C 1
ATOM 2881 O O . HIS B 1 35 ? -25.689 27.613 51.722 1.00 22.43 33 HIS B O 1
ATOM 2888 N N . LEU B 1 36 ? -24.570 29.267 50.683 1.00 22.31 34 LEU B N 1
ATOM 2889 C CA . LEU B 1 36 ? -23.623 29.477 51.775 1.00 26.30 34 LEU B CA 1
ATOM 2890 C C . LEU B 1 36 ? -23.956 30.810 52.444 1.00 29.68 34 LEU B C 1
ATOM 2891 O O . LEU B 1 36 ? -23.410 31.857 52.069 1.00 26.36 34 LEU B O 1
ATOM 2896 N N . PRO B 1 37 ? -24.860 30.829 53.428 1.00 28.91 35 PRO B N 1
ATOM 2897 C CA . PRO B 1 37 ? -25.320 32.123 53.967 1.00 33.89 35 PRO B CA 1
ATOM 2898 C C . PRO B 1 37 ? -24.265 32.863 54.773 1.00 31.58 35 PRO B C 1
ATOM 2899 O O . PRO B 1 37 ? -24.227 34.099 54.727 1.00 35.68 35 PRO B O 1
ATOM 2903 N N . LYS B 1 38 ? -23.417 32.156 55.519 1.00 30.38 36 LYS B N 1
ATOM 2904 C CA . LYS B 1 38 ? -22.410 32.850 56.311 1.00 31.20 36 LYS B CA 1
ATOM 2905 C C . LYS B 1 38 ? -21.303 33.428 55.445 1.00 36.43 36 LYS B C 1
ATOM 2906 O O . LYS B 1 38 ? -20.862 34.565 55.668 1.00 31.57 36 LYS B O 1
ATOM 2912 N N . LEU B 1 39 ? -20.830 32.663 54.463 1.00 32.60 37 LEU B N 1
ATOM 2913 C CA . LEU B 1 39 ? -19.780 33.182 53.600 1.00 31.14 37 LEU B CA 1
ATOM 2914 C C . LEU B 1 39 ? -20.323 34.283 52.702 1.00 35.82 37 LEU B C 1
ATOM 2915 O O . LEU B 1 39 ? -19.624 35.266 52.431 1.00 32.37 37 LEU B O 1
ATOM 2920 N N . SER B 1 40 ? -21.577 34.137 52.245 1.00 30.50 38 SER B N 1
ATOM 2921 C CA . SER B 1 40 ? -22.230 35.192 51.473 1.00 33.40 38 SER B CA 1
ATOM 2922 C C . SER B 1 40 ? -22.208 36.517 52.222 1.00 34.96 38 SER B C 1
ATOM 2923 O O . SER B 1 40 ? -21.918 37.573 51.639 1.00 35.84 38 SER B O 1
ATOM 2926 N N . GLU B 1 41 ? -22.502 36.473 53.522 1.00 32.71 39 GLU B N 1
ATOM 2927 C CA . GLU B 1 41 ? -22.546 37.688 54.327 1.00 38.27 39 GLU B CA 1
ATOM 2928 C C . GLU B 1 41 ? -21.159 38.295 54.481 1.00 33.55 39 GLU B C 1
ATOM 2929 O O . GLU B 1 41 ? -20.972 39.500 54.278 1.00 38.27 39 GLU B O 1
ATOM 2935 N N . GLN B 1 42 ? -20.170 37.476 54.839 1.00 36.17 40 GLN B N 1
ATOM 2936 C CA . GLN B 1 42 ? -18.817 37.991 55.007 1.00 36.60 40 GLN B CA 1
ATOM 2937 C C . GLN B 1 42 ? -18.321 38.651 53.731 1.00 40.85 40 GLN B C 1
ATOM 2938 O O . GLN B 1 42 ? -17.740 39.741 53.769 1.00 42.94 40 GLN B O 1
ATOM 2944 N N . LEU B 1 43 ? -18.572 38.025 52.590 1.00 33.97 41 LEU B N 1
ATOM 2945 C CA . LEU B 1 43 ? -18.060 38.515 51.321 1.00 36.55 41 LEU B CA 1
ATOM 2946 C C . LEU B 1 43 ? -18.947 39.569 50.679 1.00 34.90 41 LEU B C 1
ATOM 2947 O O . LEU B 1 43 ? -18.476 40.305 49.804 1.00 35.48 41 LEU B O 1
ATOM 2952 N N . GLY B 1 44 ? -20.207 39.673 51.091 1.00 33.39 42 GLY B N 1
ATOM 2953 C CA . GLY B 1 44 ? -21.089 40.619 50.443 1.00 35.30 42 GLY B CA 1
ATOM 2954 C C . GLY B 1 44 ? -21.549 40.183 49.073 1.00 37.87 42 GLY B C 1
ATOM 2955 O O . GLY B 1 44 ? -21.786 41.028 48.202 1.00 35.72 42 GLY B O 1
ATOM 2956 N N . ILE B 1 45 ? -21.676 38.877 48.858 1.00 37.09 43 ILE B N 1
ATOM 2957 C CA . ILE B 1 45 ? -22.176 38.306 47.620 1.00 29.50 43 ILE B CA 1
ATOM 2958 C C . ILE B 1 45 ? -23.249 37.278 47.970 1.00 31.30 43 ILE B C 1
ATOM 2959 O O . ILE B 1 45 ? -23.478 36.969 49.135 1.00 29.41 43 ILE B O 1
ATOM 2964 N N . GLU B 1 46 ? -23.898 36.738 46.945 1.00 28.77 44 GLU B N 1
ATOM 2965 C CA . GLU B 1 46 ? -24.767 35.579 47.102 1.00 32.81 44 GLU B CA 1
ATOM 2966 C C . GLU B 1 46 ? -24.046 34.390 46.474 1.00 29.95 44 GLU B C 1
ATOM 2967 O O . GLU B 1 46 ? -23.931 34.300 45.245 1.00 25.47 44 GLU B O 1
ATOM 2973 N N . LEU B 1 47 ? -23.559 33.489 47.325 1.00 25.89 45 LEU B N 1
ATOM 2974 C CA . LEU B 1 47 ? -22.669 32.403 46.931 1.00 22.85 45 LEU B CA 1
ATOM 2975 C C . LEU B 1 47 ? -23.347 31.066 47.199 1.00 26.08 45 LEU B C 1
ATOM 2976 O O . LEU B 1 47 ? -23.756 30.789 48.333 1.00 25.49 45 LEU B O 1
ATOM 2981 N N . HIS B 1 48 ? -23.481 30.254 46.151 1.00 23.79 46 HIS B N 1
ATOM 2982 C CA . HIS B 1 48 ? -23.877 28.857 46.254 1.00 24.06 46 HIS B CA 1
ATOM 2983 C C . HIS B 1 48 ? -22.730 27.976 45.778 1.00 21.53 46 HIS B C 1
ATOM 2984 O O . HIS B 1 48 ? -21.882 28.403 44.990 1.00 20.75 46 HIS B O 1
ATOM 2991 N N . VAL B 1 49 ? -22.712 26.737 46.256 1.00 21.11 47 VAL B N 1
ATOM 2992 C CA . VAL B 1 49 ? -21.739 25.747 45.809 1.00 17.26 47 VAL B CA 1
ATOM 2993 C C . VAL B 1 49 ? -22.470 24.553 45.191 1.00 20.35 47 VAL B C 1
ATOM 2994 O O . VAL B 1 49 ? -23.392 23.981 45.794 1.00 18.84 47 VAL B O 1
ATOM 2998 N N . LYS B 1 50 ? -22.068 24.197 43.977 1.00 19.03 48 LYS B N 1
ATOM 2999 C CA . LYS B 1 50 ? -22.514 22.970 43.323 1.00 19.67 48 LYS B CA 1
ATOM 3000 C C . LYS B 1 50 ? -21.670 21.821 43.862 1.00 20.27 48 LYS B C 1
ATOM 3001 O O . LYS B 1 50 ? -20.487 21.710 43.518 1.00 17.25 48 LYS B O 1
ATOM 3007 N N . THR B 1 51 ? -22.260 20.967 44.710 1.00 17.15 49 THR B N 1
ATOM 3008 C CA . THR B 1 51 ? -21.501 19.952 45.456 1.00 18.26 49 THR B CA 1
ATOM 3009 C C . THR B 1 51 ? -21.454 18.655 44.654 1.00 18.44 49 THR B C 1
ATOM 3010 O O . THR B 1 51 ? -22.278 17.752 44.825 1.00 17.94 49 THR B O 1
ATOM 3014 N N . GLU B 1 52 ? -20.439 18.539 43.807 1.00 18.04 50 GLU B N 1
ATOM 3015 C CA . GLU B 1 52 ? -20.338 17.393 42.914 1.00 15.91 50 GLU B CA 1
ATOM 3016 C C . GLU B 1 52 ? -19.783 16.144 43.586 1.00 19.75 50 GLU B C 1
ATOM 3017 O O . GLU B 1 52 ? -19.752 15.084 42.946 1.00 15.81 50 GLU B O 1
ATOM 3023 N N . GLY B 1 53 ? -19.338 16.248 44.845 1.00 16.14 51 GLY B N 1
ATOM 3024 C CA . GLY B 1 53 ? -18.862 15.110 45.613 1.00 14.21 51 GLY B CA 1
ATOM 3025 C C . GLY B 1 53 ? -19.928 14.089 45.954 1.00 15.82 51 GLY B C 1
ATOM 3026 O O . GLY B 1 53 ? -19.583 12.990 46.406 1.00 17.62 51 GLY B O 1
ATOM 3027 N N . VAL B 1 54 ? -21.210 14.419 45.749 1.00 13.92 52 VAL B N 1
ATOM 3028 C CA . VAL B 1 54 ? -22.280 13.458 45.993 1.00 13.45 52 VAL B CA 1
ATOM 3029 C C . VAL B 1 54 ? -22.605 12.618 44.763 1.00 15.92 52 VAL B C 1
ATOM 3030 O O . VAL B 1 54 ? -23.540 11.808 44.812 1.00 14.40 52 VAL B O 1
ATOM 3034 N N . ASN B 1 55 ? -21.879 12.800 43.653 1.00 12.48 53 ASN B N 1
ATOM 3035 C CA . ASN B 1 55 ? -21.961 11.867 42.538 1.00 12.65 53 ASN B CA 1
ATOM 3036 C C . ASN B 1 55 ? -21.488 10.485 42.995 1.00 13.99 53 ASN B C 1
ATOM 3037 O O . ASN B 1 55 ? -20.826 10.360 44.030 1.00 17.61 53 ASN B O 1
ATOM 3042 N N . PRO B 1 56 ? -21.847 9.422 42.261 1.00 15.52 54 PRO B N 1
ATOM 3043 C CA . PRO B 1 56 ? -21.592 8.060 42.780 1.00 13.78 54 PRO B CA 1
ATOM 3044 C C . PRO B 1 56 ? -20.141 7.735 43.081 1.00 19.55 54 PRO B C 1
ATOM 3045 O O . PRO B 1 56 ? -19.889 7.068 44.095 1.00 19.35 54 PRO B O 1
ATOM 3049 N N . THR B 1 57 ? -19.179 8.137 42.243 1.00 13.44 55 THR B N 1
ATOM 3050 C CA . THR B 1 57 ? -17.774 7.952 42.610 1.00 14.27 55 THR B CA 1
ATOM 3051 C C . THR B 1 57 ? -17.188 9.169 43.318 1.00 18.93 55 THR B C 1
ATOM 3052 O O . THR B 1 57 ? -15.979 9.195 43.569 1.00 19.78 55 THR B O 1
ATOM 3056 N N . GLY B 1 58 ? -18.010 10.171 43.640 1.00 14.92 56 GLY B N 1
ATOM 3057 C CA . GLY B 1 58 ? -17.555 11.295 44.435 1.00 13.88 56 GLY B CA 1
ATOM 3058 C C . GLY B 1 58 ? -16.912 12.443 43.693 1.00 17.77 56 GLY B C 1
ATOM 3059 O O . GLY B 1 58 ? -16.206 13.245 44.321 1.00 16.58 56 GLY B O 1
ATOM 3060 N N . SER B 1 59 ? -17.130 12.569 42.386 1.00 13.61 57 SER B N 1
ATOM 3061 C CA . SER B 1 59 ? -16.628 13.721 41.654 1.00 13.82 57 SER B CA 1
ATOM 3062 C C . SER B 1 59 ? -17.519 13.968 40.447 1.00 14.36 57 SER B C 1
ATOM 3063 O O . SER B 1 59 ? -18.263 13.082 40.019 1.00 13.70 57 SER B O 1
ATOM 3066 N N . PHE B 1 60 ? -17.428 15.183 39.889 1.00 10.26 58 PHE B N 1
ATOM 3067 C CA . PHE B 1 60 ? -18.174 15.491 38.670 1.00 13.06 58 PHE B CA 1
ATOM 3068 C C . PHE B 1 60 ? -17.775 14.625 37.481 1.00 16.50 58 PHE B C 1
ATOM 3069 O O . PHE B 1 60 ? -18.473 14.669 36.456 1.00 13.47 58 PHE B O 1
ATOM 3077 N N . LYS B 1 61 ? -16.667 13.869 37.573 1.00 13.49 59 LYS B N 1
ATOM 3078 C CA . LYS B 1 61 ? -16.245 13.034 36.442 1.00 14.95 59 LYS B CA 1
ATOM 3079 C C . LYS B 1 61 ? -17.324 12.039 36.021 1.00 14.23 59 LYS B C 1
ATOM 3080 O O . LYS B 1 61 ? -17.357 11.626 34.854 1.00 14.82 59 LYS B O 1
ATOM 3086 N N . ASP B 1 62 ? -18.210 11.651 36.942 1.00 10.77 60 ASP B N 1
ATOM 3087 C CA . ASP B 1 62 ? -19.256 10.696 36.599 1.00 13.07 60 ASP B CA 1
ATOM 3088 C C . ASP B 1 62 ? -20.145 11.207 35.471 1.00 12.20 60 ASP B C 1
ATOM 3089 O O . ASP B 1 62 ? -20.694 10.407 34.708 1.00 12.06 60 ASP B O 1
ATOM 3094 N N . ARG B 1 63 ? -20.356 12.524 35.393 1.00 13.67 61 ARG B N 1
ATOM 3095 C CA . ARG B 1 63 ? -21.228 13.079 34.361 1.00 14.01 61 ARG B CA 1
ATOM 3096 C C . ARG B 1 63 ? -20.673 12.779 32.984 1.00 14.44 61 ARG B C 1
ATOM 3097 O O . ARG B 1 63 ? -21.407 12.378 32.077 1.00 15.67 61 ARG B O 1
ATOM 3105 N N . GLY B 1 64 ? -19.374 13.014 32.801 1.00 13.87 62 GLY B N 1
ATOM 3106 C CA . GLY B 1 64 ? -18.766 12.729 31.513 1.00 10.88 62 GLY B CA 1
ATOM 3107 C C . GLY B 1 64 ? -18.571 11.244 31.303 1.00 14.02 62 GLY B C 1
ATOM 3108 O O . GLY B 1 64 ? -18.736 10.738 30.188 1.00 13.50 62 GLY B O 1
ATOM 3109 N N . MET B 1 65 ? -18.226 10.522 32.378 1.00 13.66 63 MET B N 1
ATOM 3110 C CA . MET B 1 65 ? -17.884 9.113 32.234 1.00 12.67 63 MET B CA 1
ATOM 3111 C C . MET B 1 65 ? -19.094 8.257 31.893 1.00 11.32 63 MET B C 1
ATOM 3112 O O . MET B 1 65 ? -18.960 7.266 31.165 1.00 13.62 63 MET B O 1
ATOM 3117 N N . VAL B 1 66 ? -20.280 8.589 32.404 1.00 12.81 64 VAL B N 1
ATOM 3118 C CA . VAL B 1 66 ? -21.418 7.763 32.031 1.00 12.07 64 VAL B CA 1
ATOM 3119 C C . VAL B 1 66 ? -21.667 7.890 30.533 1.00 15.36 64 VAL B C 1
ATOM 3120 O O . VAL B 1 66 ? -21.929 6.892 29.847 1.00 13.73 64 VAL B O 1
ATOM 3124 N N . MET B 1 67 ? -21.521 9.104 29.989 1.00 13.71 65 MET B N 1
ATOM 3125 C CA . MET B 1 67 ? -21.716 9.285 28.553 1.00 14.42 65 MET B CA 1
ATOM 3126 C C . MET B 1 67 ? -20.620 8.576 27.768 1.00 15.30 65 MET B C 1
ATOM 3127 O O . MET B 1 67 ? -20.901 7.858 26.801 1.00 17.67 65 MET B O 1
ATOM 3132 N N . ALA B 1 68 ? -19.356 8.767 28.166 1.00 13.91 66 ALA B N 1
ATOM 3133 C CA . ALA B 1 68 ? -18.262 8.192 27.389 1.00 13.24 66 ALA B CA 1
ATOM 3134 C C . ALA B 1 68 ? -18.338 6.669 27.375 1.00 18.15 66 ALA B C 1
ATOM 3135 O O . ALA B 1 68 ? -18.156 6.036 26.321 1.00 15.48 66 ALA B O 1
ATOM 3137 N N . VAL B 1 69 ? -18.647 6.062 28.525 1.00 12.10 67 VAL B N 1
ATOM 3138 C CA . VAL B 1 69 ? -18.643 4.604 28.594 1.00 12.43 67 VAL B CA 1
ATOM 3139 C C . VAL B 1 69 ? -19.857 4.024 27.876 1.00 13.19 67 VAL B C 1
ATOM 3140 O O . VAL B 1 69 ? -19.750 3.002 27.185 1.00 12.99 67 VAL B O 1
ATOM 3144 N N . ALA B 1 70 ? -21.026 4.667 28.000 1.00 14.35 68 ALA B N 1
ATOM 3145 C CA . ALA B 1 70 ? -22.193 4.195 27.254 1.00 15.76 68 ALA B CA 1
ATOM 3146 C C . ALA B 1 70 ? -21.959 4.256 25.747 1.00 18.16 68 ALA B C 1
ATOM 3147 O O . ALA B 1 70 ? -22.372 3.349 25.018 1.00 15.57 68 ALA B O 1
ATOM 3149 N N . LYS B 1 71 ? -21.303 5.313 25.255 1.00 16.24 69 LYS B N 1
ATOM 3150 C CA . LYS B 1 71 ? -21.040 5.384 23.820 1.00 18.83 69 LYS B CA 1
ATOM 3151 C C . LYS B 1 71 ? -19.969 4.375 23.403 1.00 17.77 69 LYS B C 1
ATOM 3152 O O . LYS B 1 71 ? -20.070 3.764 22.333 1.00 18.55 69 LYS B O 1
ATOM 3158 N N . ALA B 1 72 ? -18.943 4.176 24.235 1.00 17.65 70 ALA B N 1
ATOM 3159 C CA . ALA B 1 72 ? -17.933 3.162 23.927 1.00 18.43 70 ALA B CA 1
ATOM 3160 C C . ALA B 1 72 ? -18.559 1.774 23.824 1.00 20.02 70 ALA B C 1
ATOM 3161 O O . ALA B 1 72 ? -18.250 1.010 22.903 1.00 20.00 70 ALA B O 1
ATOM 3163 N N . LYS B 1 73 ? -19.443 1.438 24.765 1.00 18.09 71 LYS B N 1
ATOM 3164 C CA . LYS B 1 73 ? -20.144 0.157 24.725 1.00 19.81 71 LYS B CA 1
ATOM 3165 C C . LYS B 1 73 ? -21.081 0.080 23.527 1.00 23.68 71 LYS B C 1
ATOM 3166 O O . LYS B 1 73 ? -21.186 -0.971 22.877 1.00 20.60 71 LYS B O 1
ATOM 3172 N N . GLU B 1 74 ? -21.769 1.189 23.229 1.00 18.74 72 GLU B N 1
ATOM 3173 C CA . GLU B 1 74 ? -22.636 1.264 22.059 1.00 18.73 72 GLU B CA 1
ATOM 3174 C C . GLU B 1 74 ? -21.871 0.938 20.788 1.00 25.34 72 GLU B C 1
ATOM 3175 O O . GLU B 1 74 ? -22.402 0.274 19.886 1.00 26.11 72 GLU B O 1
ATOM 3181 N N . GLU B 1 75 ? -20.620 1.398 20.697 1.00 17.61 73 GLU B N 1
ATOM 3182 C CA . GLU B 1 75 ? -19.800 1.153 19.520 1.00 26.99 73 GLU B CA 1
ATOM 3183 C C . GLU B 1 75 ? -19.261 -0.270 19.458 1.00 25.49 73 GLU B C 1
ATOM 3184 O O . GLU B 1 75 ? -18.683 -0.655 18.437 1.00 29.30 73 GLU B O 1
ATOM 3190 N N . GLY B 1 76 ? -19.441 -1.057 20.505 1.00 26.02 74 GLY B N 1
ATOM 3191 C CA . GLY B 1 76 ? -18.957 -2.416 20.502 1.00 26.14 74 GLY B CA 1
ATOM 3192 C C . GLY B 1 76 ? -17.615 -2.613 21.157 1.00 27.05 74 GLY B C 1
ATOM 3193 O O . GLY B 1 76 ? -17.064 -3.714 21.068 1.00 25.67 74 GLY B O 1
ATOM 3194 N N . ASN B 1 77 ? -17.074 -1.587 21.812 1.00 23.50 75 ASN B N 1
ATOM 3195 C CA . ASN B 1 77 ? -15.837 -1.732 22.563 1.00 22.65 75 ASN B CA 1
ATOM 3196 C C . ASN B 1 77 ? -16.041 -2.629 23.771 1.00 23.86 75 ASN B C 1
ATOM 3197 O O . ASN B 1 77 ? -17.133 -2.701 24.339 1.00 26.79 75 ASN B O 1
ATOM 3202 N N . ASP B 1 78 ? -14.964 -3.283 24.192 1.00 24.95 76 ASP B N 1
ATOM 3203 C CA . ASP B 1 78 ? -14.973 -4.017 25.448 1.00 29.63 76 ASP B CA 1
ATOM 3204 C C . ASP B 1 78 ? -13.987 -3.470 26.472 1.00 19.60 76 ASP B C 1
ATOM 3205 O O . ASP B 1 78 ? -13.982 -3.939 27.612 1.00 25.65 76 ASP B O 1
ATOM 3210 N N . THR B 1 79 ? -13.170 -2.487 26.112 1.00 22.15 77 THR B N 1
ATOM 3211 C CA . THR B 1 79 ? -12.130 -1.967 26.990 1.00 20.47 77 THR B CA 1
ATOM 3212 C C . THR B 1 79 ? -12.087 -0.453 26.858 1.00 25.75 77 THR B C 1
ATOM 3213 O O . THR B 1 79 ? -12.241 0.078 25.754 1.00 20.20 77 THR B O 1
ATOM 3217 N N . ILE B 1 80 ? -11.875 0.235 27.988 1.00 19.13 78 ILE B N 1
ATOM 3218 C CA . ILE B 1 80 ? -11.638 1.671 28.005 1.00 16.73 78 ILE B CA 1
ATOM 3219 C C . ILE B 1 80 ? -10.309 1.940 28.696 1.00 18.25 78 ILE B C 1
ATOM 3220 O O . ILE B 1 80 ? -9.795 1.110 29.449 1.00 14.74 78 ILE B O 1
ATOM 3225 N N . MET B 1 81 ? -9.765 3.130 28.445 1.00 15.07 79 MET B N 1
ATOM 3226 C CA . MET B 1 81 ? -8.503 3.541 29.047 1.00 16.78 79 MET B CA 1
ATOM 3227 C C . MET B 1 81 ? -8.507 5.046 29.287 1.00 17.37 79 MET B C 1
ATOM 3228 O O . MET B 1 81 ? -9.070 5.811 28.499 1.00 16.01 79 MET B O 1
ATOM 3233 N N . CYS B 1 82 ? -7.847 5.468 30.369 1.00 13.59 80 CYS B N 1
ATOM 3234 C CA . CYS B 1 82 ? -7.634 6.889 30.603 1.00 15.43 80 CYS B CA 1
ATOM 3235 C C . CYS B 1 82 ? -6.380 7.095 31.445 1.00 16.26 80 CYS B C 1
ATOM 3236 O O . CYS B 1 82 ? -5.925 6.192 32.151 1.00 17.03 80 CYS B O 1
ATOM 3239 N N . ALA B 1 83 ? -5.804 8.290 31.328 1.00 16.03 81 ALA B N 1
ATOM 3240 C CA . ALA B 1 83 ? -4.855 8.802 32.306 1.00 14.82 81 ALA B CA 1
ATOM 3241 C C . ALA B 1 83 ? -5.628 9.622 33.331 1.00 16.49 81 ALA B C 1
ATOM 3242 O O . ALA B 1 83 ? -6.668 10.195 33.013 1.00 15.12 81 ALA B O 1
ATOM 3244 N N . SER B 1 84 ? -5.135 9.666 34.572 1.00 19.35 82 SER B N 1
ATOM 3245 C CA . SER B 1 84 ? -5.922 10.354 35.590 1.00 18.26 82 SER B CA 1
ATOM 3246 C C . SER B 1 84 ? -5.066 10.798 36.767 1.00 20.89 82 SER B C 1
ATOM 3247 O O . SER B 1 84 ? -4.084 10.144 37.131 1.00 18.03 82 SER B O 1
ATOM 3250 N N . THR B 1 85 ? -5.465 11.918 37.363 1.00 19.29 83 THR B N 1
ATOM 3251 C CA . THR B 1 85 ? -5.003 12.279 38.692 1.00 17.02 83 THR B CA 1
ATOM 3252 C C . THR B 1 85 ? -5.840 11.612 39.782 1.00 20.15 83 THR B C 1
ATOM 3253 O O . THR B 1 85 ? -5.688 11.945 40.964 1.00 19.30 83 THR B O 1
ATOM 3257 N N . GLY B 1 86 ? -6.731 10.695 39.403 1.00 18.79 84 GLY B N 1
ATOM 3258 C CA . GLY B 1 86 ? -7.460 9.901 40.370 1.00 18.95 84 GLY B CA 1
ATOM 3259 C C . GLY B 1 86 ? -8.965 9.865 40.196 1.00 15.05 84 GLY B C 1
ATOM 3260 O O . GLY B 1 86 ? -9.586 8.815 40.381 1.00 17.42 84 GLY B O 1
ATOM 3261 N N . ASN B 1 87 ? -9.579 10.996 39.866 1.00 12.94 85 ASN B N 1
ATOM 3262 C CA . ASN B 1 87 ? -11.040 11.020 39.842 1.00 16.53 85 ASN B CA 1
ATOM 3263 C C . ASN B 1 87 ? -11.608 10.502 38.525 1.00 17.19 85 ASN B C 1
ATOM 3264 O O . ASN B 1 87 ? -12.644 9.818 38.512 1.00 14.08 85 ASN B O 1
ATOM 3269 N N . THR B 1 88 ? -10.954 10.818 37.410 1.00 15.48 86 THR B N 1
ATOM 3270 C CA . THR B 1 88 ? -11.402 10.268 36.140 1.00 16.81 86 THR B CA 1
ATOM 3271 C C . THR B 1 88 ? -11.208 8.759 36.115 1.00 13.76 86 THR B C 1
ATOM 3272 O O . THR B 1 88 ? -12.078 8.029 35.624 1.00 11.49 86 THR B O 1
ATOM 3276 N N . SER B 1 89 ? -10.093 8.266 36.677 1.00 13.83 87 SER B N 1
ATOM 3277 C CA . SER B 1 89 ? -9.891 6.819 36.740 1.00 15.16 87 SER B CA 1
ATOM 3278 C C . SER B 1 89 ? -10.894 6.153 37.678 1.00 16.47 87 SER B C 1
ATOM 3279 O O . SER B 1 89 ? -11.339 5.029 37.417 1.00 15.07 87 SER B O 1
ATOM 3282 N N . ALA B 1 90 ? -11.254 6.809 38.787 1.00 14.58 88 ALA B N 1
ATOM 3283 C CA . ALA B 1 90 ? -12.239 6.182 39.662 1.00 17.19 88 ALA B CA 1
ATOM 3284 C C . ALA B 1 90 ? -13.577 6.062 38.948 1.00 14.51 88 ALA B C 1
ATOM 3285 O O . ALA B 1 90 ? -14.248 5.026 39.036 1.00 15.16 88 ALA B O 1
ATOM 3287 N N . ALA B 1 91 ? -13.956 7.097 38.203 1.00 13.09 89 ALA B N 1
ATOM 3288 C CA . ALA B 1 91 ? -15.212 7.069 37.465 1.00 13.30 89 ALA B CA 1
ATOM 3289 C C . ALA B 1 91 ? -15.168 6.036 36.345 1.00 11.85 89 ALA B C 1
ATOM 3290 O O . ALA B 1 91 ? -16.111 5.257 36.174 1.00 12.04 89 ALA B O 1
ATOM 3292 N N . ALA B 1 92 ? -14.096 6.044 35.543 1.00 10.07 90 ALA B N 1
ATOM 3293 C CA . ALA B 1 92 ? -13.939 5.040 34.495 1.00 12.56 90 ALA B CA 1
ATOM 3294 C C . ALA B 1 92 ? -14.066 3.628 35.052 1.00 13.19 90 ALA B C 1
ATOM 3295 O O . ALA B 1 92 ? -14.754 2.785 34.469 1.00 14.39 90 ALA B O 1
ATOM 3297 N N . ALA B 1 93 ? -13.403 3.348 36.177 1.00 14.15 91 ALA B N 1
ATOM 3298 C CA . ALA B 1 93 ? -13.428 1.992 36.728 1.00 16.17 91 ALA B CA 1
ATOM 3299 C C . ALA B 1 93 ? -14.839 1.583 37.149 1.00 12.60 91 ALA B C 1
ATOM 3300 O O . ALA B 1 93 ? -15.268 0.448 36.892 1.00 12.65 91 ALA B O 1
ATOM 3302 N N . ALA B 1 94 ? -15.579 2.495 37.786 1.00 13.03 92 ALA B N 1
ATOM 3303 C CA . ALA B 1 94 ? -16.924 2.158 38.252 1.00 15.29 92 ALA B CA 1
ATOM 3304 C C . ALA B 1 94 ? -17.880 1.943 37.086 1.00 15.43 92 ALA B C 1
ATOM 3305 O O . ALA B 1 94 ? -18.654 0.976 37.072 1.00 14.00 92 ALA B O 1
ATOM 3307 N N . TYR B 1 95 ? -17.864 2.846 36.103 1.00 12.01 93 TYR B N 1
ATOM 3308 C CA . TYR B 1 95 ? -18.786 2.675 34.985 1.00 12.56 93 TYR B CA 1
ATOM 3309 C C . TYR B 1 95 ? -18.411 1.472 34.126 1.00 14.26 93 TYR B C 1
ATOM 3310 O O . TYR B 1 95 ? -19.297 0.803 33.589 1.00 16.46 93 TYR B O 1
ATOM 3319 N N . ALA B 1 96 ? -17.120 1.167 34.005 1.00 14.32 94 ALA B N 1
ATOM 3320 C CA . ALA B 1 96 ? -16.713 -0.030 33.274 1.00 18.38 94 ALA B CA 1
ATOM 3321 C C . ALA B 1 96 ? -17.217 -1.287 33.966 1.00 17.13 94 ALA B C 1
ATOM 3322 O O . ALA B 1 96 ? -17.711 -2.214 33.311 1.00 18.92 94 ALA B O 1
ATOM 3324 N N . ALA B 1 97 ? -17.081 -1.344 35.291 1.00 15.26 95 ALA B N 1
ATOM 3325 C CA . ALA B 1 97 ? -17.601 -2.485 36.032 1.00 15.76 95 ALA B CA 1
ATOM 3326 C C . ALA B 1 97 ? -19.102 -2.613 35.825 1.00 20.66 95 ALA B C 1
ATOM 3327 O O . ALA B 1 97 ? -19.610 -3.707 35.541 1.00 21.87 95 ALA B O 1
ATOM 3329 N N . ARG B 1 98 ? -19.821 -1.491 35.899 1.00 17.11 96 ARG B N 1
ATOM 3330 C CA . ARG B 1 98 ? -21.262 -1.521 35.692 1.00 17.85 96 ARG B CA 1
ATOM 3331 C C . ARG B 1 98 ? -21.613 -1.959 34.273 1.00 22.25 96 ARG B C 1
ATOM 3332 O O . ARG B 1 98 ? -22.559 -2.730 34.075 1.00 21.88 96 ARG B O 1
ATOM 3340 N N . ALA B 1 99 ? -20.860 -1.485 33.270 1.00 18.45 97 ALA B N 1
ATOM 3341 C CA . ALA B 1 99 ? -21.123 -1.817 31.877 1.00 19.92 97 ALA B CA 1
ATOM 3342 C C . ALA B 1 99 ? -20.474 -3.127 31.431 1.00 21.66 97 ALA B C 1
ATOM 3343 O O . ALA B 1 99 ? -20.538 -3.457 30.244 1.00 25.03 97 ALA B O 1
ATOM 3345 N N . ASN B 1 100 ? -19.849 -3.866 32.343 1.00 20.54 98 ASN B N 1
ATOM 3346 C CA . ASN B 1 100 ? -19.133 -5.101 32.005 1.00 27.27 98 ASN B CA 1
ATOM 3347 C C . ASN B 1 100 ? -18.023 -4.853 30.989 1.00 24.86 98 ASN B C 1
ATOM 3348 O O . ASN B 1 100 ? -17.950 -5.513 29.952 1.00 25.94 98 ASN B O 1
ATOM 3353 N N . MET B 1 101 ? -17.147 -3.896 31.292 1.00 23.85 99 MET B N 1
ATOM 3354 C CA . MET B 1 101 ? -16.031 -3.572 30.416 1.00 20.50 99 MET B CA 1
ATOM 3355 C C . MET B 1 101 ? -14.725 -3.571 31.201 1.00 19.64 99 MET B C 1
ATOM 3356 O O . MET B 1 101 ? -14.697 -3.257 32.393 1.00 23.17 99 MET B O 1
ATOM 3361 N N . LYS B 1 102 ? -13.645 -3.951 30.524 1.00 17.21 100 LYS B N 1
ATOM 3362 C CA . LYS B 1 102 ? -12.317 -3.844 31.110 1.00 21.98 100 LYS B CA 1
ATOM 3363 C C . LYS B 1 102 ? -11.867 -2.386 31.128 1.00 22.00 100 LYS B C 1
ATOM 3364 O O . LYS B 1 102 ? -12.205 -1.596 30.241 1.00 21.96 100 LYS B O 1
ATOM 3370 N N . CYS B 1 103 ? -11.077 -2.029 32.135 1.00 16.31 101 CYS B N 1
ATOM 3371 C CA . CYS B 1 103 ? -10.714 -0.635 32.344 1.00 19.75 101 CYS B CA 1
ATOM 3372 C C . CYS B 1 103 ? -9.238 -0.549 32.689 1.00 20.33 101 CYS B C 1
ATOM 3373 O O . CYS B 1 103 ? -8.806 -1.138 33.685 1.00 22.68 101 CYS B O 1
ATOM 3376 N N . ILE B 1 104 ? -8.471 0.180 31.874 1.00 20.39 102 ILE B N 1
ATOM 3377 C CA . ILE B 1 104 ? -7.048 0.428 32.114 1.00 18.15 102 ILE B CA 1
ATOM 3378 C C . ILE B 1 104 ? -6.869 1.893 32.473 1.00 18.14 102 ILE B C 1
ATOM 3379 O O . ILE B 1 104 ? -7.349 2.776 31.751 1.00 19.01 102 ILE B O 1
ATOM 3384 N N . VAL B 1 105 ? -6.145 2.159 33.554 1.00 16.40 103 VAL B N 1
ATOM 3385 C CA . VAL B 1 105 ? -5.892 3.528 33.990 1.00 19.01 103 VAL B CA 1
ATOM 3386 C C . VAL B 1 105 ? -4.396 3.699 34.207 1.00 18.50 103 VAL B C 1
ATOM 3387 O O . VAL B 1 105 ? -3.739 2.815 34.765 1.00 23.63 103 VAL B O 1
ATOM 3391 N N . ILE B 1 106 ? -3.853 4.827 33.754 1.00 18.17 104 ILE B N 1
ATOM 3392 C CA . ILE B 1 106 ? -2.452 5.165 33.977 1.00 19.01 104 ILE B CA 1
ATOM 3393 C C . ILE B 1 106 ? -2.388 6.375 34.902 1.00 18.77 104 ILE B C 1
ATOM 3394 O O . ILE B 1 106 ? -2.852 7.468 34.551 1.00 16.93 104 ILE B O 1
ATOM 3399 N N . ILE B 1 107 ? -1.789 6.189 36.071 1.00 19.30 105 ILE B N 1
ATOM 3400 C CA . ILE B 1 107 ? -1.773 7.233 37.096 1.00 20.49 105 ILE B CA 1
ATOM 3401 C C . ILE B 1 107 ? -0.343 7.626 37.450 1.00 22.63 105 ILE B C 1
ATOM 3402 O O . ILE B 1 107 ? 0.568 6.793 37.355 1.00 25.01 105 ILE B O 1
ATOM 3407 N N . PRO B 1 108 ? -0.100 8.873 37.861 1.00 22.65 106 PRO B N 1
ATOM 3408 C CA . PRO B 1 108 ? 1.252 9.269 38.277 1.00 22.36 106 PRO B CA 1
ATOM 3409 C C . PRO B 1 108 ? 1.564 8.717 39.663 1.00 27.92 106 PRO B C 1
ATOM 3410 O O . PRO B 1 108 ? 0.824 8.952 40.623 1.00 25.53 106 PRO B O 1
ATOM 3414 N N . ASN B 1 109 ? 2.665 7.981 39.761 1.00 25.58 107 ASN B N 1
ATOM 3415 C CA . ASN B 1 109 ? 3.043 7.372 41.030 1.00 27.20 107 ASN B CA 1
ATOM 3416 C C . ASN B 1 109 ? 3.123 8.418 42.132 1.00 25.83 107 ASN B C 1
ATOM 3417 O O . ASN B 1 109 ? 3.672 9.507 41.937 1.00 22.44 107 ASN B O 1
ATOM 3422 N N . GLY B 1 110 ? 2.541 8.091 43.285 1.00 28.21 108 GLY B N 1
ATOM 3423 C CA . GLY B 1 110 ? 2.584 8.963 44.434 1.00 24.50 108 GLY B CA 1
ATOM 3424 C C . GLY B 1 110 ? 1.823 10.259 44.300 1.00 29.80 108 GLY B C 1
ATOM 3425 O O . GLY B 1 110 ? 1.947 11.125 45.171 1.00 30.97 108 GLY B O 1
ATOM 3426 N N . LYS B 1 111 ? 1.031 10.436 43.243 1.00 23.61 109 LYS B N 1
ATOM 3427 C CA . LYS B 1 111 ? 0.406 11.734 43.033 1.00 28.28 109 LYS B CA 1
ATOM 3428 C C . LYS B 1 111 ? -1.092 11.625 42.765 1.00 24.48 109 LYS B C 1
ATOM 3429 O O . LYS B 1 111 ? -1.660 12.476 42.073 1.00 25.19 109 LYS B O 1
ATOM 3435 N N . ILE B 1 112 ? -1.749 10.593 43.308 1.00 24.72 110 ILE B N 1
ATOM 3436 C CA . ILE B 1 112 ? -3.205 10.582 43.416 1.00 19.58 110 ILE B CA 1
ATOM 3437 C C . ILE B 1 112 ? -3.578 10.270 44.862 1.00 21.22 110 ILE B C 1
ATOM 3438 O O . ILE B 1 112 ? -2.845 9.587 45.590 1.00 23.42 110 ILE B O 1
ATOM 3443 N N . ALA B 1 113 ? -4.733 10.780 45.275 1.00 21.77 111 ALA B N 1
ATOM 3444 C CA . ALA B 1 113 ? -5.134 10.714 46.673 1.00 22.12 111 ALA B CA 1
ATOM 3445 C C . ALA B 1 113 ? -5.515 9.290 47.075 1.00 15.99 111 ALA B C 1
ATOM 3446 O O . ALA B 1 113 ? -5.902 8.461 46.253 1.00 19.06 111 ALA B O 1
ATOM 3448 N N . PHE B 1 114 ? -5.426 9.030 48.382 1.00 22.04 112 PHE B N 1
ATOM 3449 C CA . PHE B 1 114 ? -5.620 7.684 48.918 1.00 19.62 112 PHE B CA 1
ATOM 3450 C C . PHE B 1 114 ? -7.024 7.148 48.631 1.00 17.60 112 PHE B C 1
ATOM 3451 O O . PHE B 1 114 ? -7.191 5.960 48.324 1.00 18.88 112 PHE B O 1
ATOM 3459 N N . GLY B 1 115 ? -8.047 7.996 48.743 1.00 18.71 113 GLY B N 1
ATOM 3460 C CA . GLY B 1 115 ? -9.400 7.536 48.448 1.00 18.03 113 GLY B CA 1
ATOM 3461 C C . GLY B 1 115 ? -9.591 7.141 46.995 1.00 17.89 113 GLY B C 1
ATOM 3462 O O . GLY B 1 115 ? -10.341 6.203 46.693 1.00 17.72 113 GLY B O 1
ATOM 3463 N N . LYS B 1 116 ? -8.906 7.837 46.080 1.00 19.10 114 LYS B N 1
ATOM 3464 C CA . LYS B 1 116 ? -9.033 7.540 44.654 1.00 18.89 114 LYS B CA 1
ATOM 3465 C C . LYS B 1 116 ? -8.348 6.229 44.305 1.00 17.06 114 LYS B C 1
ATOM 3466 O O . LYS B 1 116 ? -8.847 5.460 43.479 1.00 18.53 114 LYS B O 1
ATOM 3472 N N . LEU B 1 117 ? -7.193 5.967 44.910 1.00 19.75 115 LEU B N 1
ATOM 3473 C CA . LEU B 1 117 ? -6.541 4.678 44.732 1.00 18.78 115 LEU B CA 1
ATOM 3474 C C . LEU B 1 117 ? -7.443 3.540 45.199 1.00 18.04 115 LEU B C 1
ATOM 3475 O O . LEU B 1 117 ? -7.600 2.530 44.501 1.00 18.19 115 LEU B O 1
ATOM 3480 N N . ALA B 1 118 ? -8.021 3.679 46.400 1.00 20.18 116 ALA B N 1
ATOM 3481 C CA . ALA B 1 118 ? -8.933 2.660 46.931 1.00 21.85 116 ALA B CA 1
ATOM 3482 C C . ALA B 1 118 ? -10.091 2.384 45.972 1.00 17.17 116 ALA B C 1
ATOM 3483 O O . ALA B 1 118 ? -10.482 1.228 45.773 1.00 15.08 116 ALA B O 1
ATOM 3485 N N . GLN B 1 119 ? -10.642 3.431 45.358 1.00 16.36 117 GLN B N 1
ATOM 3486 C CA . GLN B 1 119 ? -11.728 3.237 44.397 1.00 17.95 117 GLN B CA 1
ATOM 3487 C C . GLN B 1 119 ? -11.273 2.418 43.192 1.00 18.83 117 GLN B C 1
ATOM 3488 O O . GLN B 1 119 ? -11.926 1.435 42.814 1.00 19.13 117 GLN B O 1
ATOM 3494 N N . ALA B 1 120 ? -10.160 2.816 42.564 1.00 17.17 118 ALA B N 1
ATOM 3495 C CA . ALA B 1 120 ? -9.709 2.108 41.365 1.00 19.05 118 ALA B CA 1
ATOM 3496 C C . ALA B 1 120 ? -9.431 0.648 41.680 1.00 20.45 118 ALA B C 1
ATOM 3497 O O . ALA B 1 120 ? -9.766 -0.249 40.894 1.00 18.03 118 ALA B O 1
ATOM 3499 N N . VAL B 1 121 ? -8.850 0.395 42.850 1.00 19.26 119 VAL B N 1
ATOM 3500 C CA . VAL B 1 121 ? -8.593 -0.971 43.291 1.00 20.99 119 VAL B CA 1
ATOM 3501 C C . VAL B 1 121 ? -9.907 -1.725 43.497 1.00 20.04 119 VAL B C 1
ATOM 3502 O O . VAL B 1 121 ? -10.095 -2.843 43.002 1.00 23.36 119 VAL B O 1
ATOM 3506 N N . MET B 1 122 ? -10.853 -1.105 44.200 1.00 20.11 120 MET B N 1
ATOM 3507 C CA . MET B 1 122 ? -12.110 -1.783 44.519 1.00 22.13 120 MET B CA 1
ATOM 3508 C C . MET B 1 122 ? -12.929 -2.093 43.266 1.00 23.96 120 MET B C 1
ATOM 3509 O O . MET B 1 122 ? -13.543 -3.164 43.168 1.00 20.80 120 MET B O 1
ATOM 3514 N N . TYR B 1 123 ? -12.958 -1.174 42.298 1.00 20.58 121 TYR B N 1
ATOM 3515 C CA . TYR B 1 123 ? -13.769 -1.372 41.100 1.00 19.50 121 TYR B CA 1
ATOM 3516 C C . TYR B 1 123 ? -13.126 -2.299 40.072 1.00 23.22 121 TYR B C 1
ATOM 3517 O O . TYR B 1 123 ? -13.792 -2.667 39.096 1.00 20.91 121 TYR B O 1
ATOM 3526 N N . GLY B 1 124 ? -11.861 -2.666 40.239 1.00 22.10 122 GLY B N 1
ATOM 3527 C CA . GLY B 1 124 ? -11.261 -3.690 39.402 1.00 24.50 122 GLY B CA 1
ATOM 3528 C C . GLY B 1 124 ? -10.531 -3.208 38.168 1.00 26.47 122 GLY B C 1
ATOM 3529 O O . GLY B 1 124 ? -10.339 -3.994 37.230 1.00 25.03 122 GLY B O 1
ATOM 3530 N N . ALA B 1 125 ? -10.114 -1.951 38.130 1.00 23.24 123 ALA B N 1
ATOM 3531 C CA . ALA B 1 125 ? -9.344 -1.474 36.991 1.00 26.25 123 ALA B CA 1
ATOM 3532 C C . ALA B 1 125 ? -7.960 -2.111 36.982 1.00 26.49 123 ALA B C 1
ATOM 3533 O O . ALA B 1 125 ? -7.416 -2.475 38.027 1.00 20.45 123 ALA B O 1
ATOM 3535 N N . GLU B 1 126 ? -7.384 -2.240 35.788 1.00 21.76 124 GLU B N 1
ATOM 3536 C CA . GLU B 1 126 ? -5.972 -2.592 35.682 1.00 22.96 124 GLU B CA 1
ATOM 3537 C C . GLU B 1 126 ? -5.176 -1.299 35.820 1.00 24.59 124 GLU B C 1
ATOM 3538 O O . GLU B 1 126 ? -5.213 -0.439 34.930 1.00 23.13 124 GLU B O 1
ATOM 3544 N N . ILE B 1 127 ? -4.493 -1.138 36.958 1.00 18.88 125 ILE B N 1
ATOM 3545 C CA . ILE B 1 127 ? -3.871 0.123 37.343 1.00 20.68 125 ILE B CA 1
ATOM 3546 C C . ILE B 1 127 ? -2.401 0.094 36.944 1.00 23.45 125 ILE B C 1
ATOM 3547 O O . ILE B 1 127 ? -1.663 -0.814 37.340 1.00 25.93 125 ILE B O 1
ATOM 3552 N N . ILE B 1 128 ? -1.971 1.098 36.182 1.00 22.56 126 ILE B N 1
ATOM 3553 C CA . ILE B 1 128 ? -0.580 1.237 35.762 1.00 23.91 126 ILE B CA 1
ATOM 3554 C C . ILE B 1 128 ? -0.060 2.569 36.286 1.00 26.25 126 ILE B C 1
ATOM 3555 O O . ILE B 1 128 ? -0.571 3.628 35.910 1.00 22.90 126 ILE B O 1
ATOM 3560 N N . ALA B 1 129 ? 0.939 2.517 37.167 1.00 26.43 127 ALA B N 1
ATOM 3561 C CA . ALA B 1 129 ? 1.556 3.717 37.712 1.00 25.59 127 ALA B CA 1
ATOM 3562 C C . ALA B 1 129 ? 2.857 4.010 36.974 1.00 28.73 127 ALA B C 1
ATOM 3563 O O . ALA B 1 129 ? 3.613 3.094 36.643 1.00 34.19 127 ALA B O 1
ATOM 3565 N N . ILE B 1 130 ? 3.114 5.288 36.712 1.00 27.98 128 ILE B N 1
ATOM 3566 C CA . ILE B 1 130 ? 4.346 5.701 36.051 1.00 28.32 128 ILE B CA 1
ATOM 3567 C C . ILE B 1 130 ? 5.051 6.734 36.923 1.00 27.90 128 ILE B C 1
ATOM 3568 O O . ILE B 1 130 ? 4.432 7.417 37.744 1.00 23.95 128 ILE B O 1
ATOM 3573 N N . ASP B 1 131 ? 6.377 6.834 36.737 1.00 26.62 129 ASP B N 1
ATOM 3574 C CA . ASP B 1 131 ? 7.167 7.859 37.414 1.00 27.17 129 ASP B CA 1
ATOM 3575 C C . ASP B 1 131 ? 6.804 9.267 36.972 1.00 33.18 129 ASP B C 1
ATOM 3576 O O . ASP B 1 131 ? 7.070 10.218 37.715 1.00 33.32 129 ASP B O 1
ATOM 3581 N N . GLY B 1 132 ? 6.239 9.431 35.780 1.00 31.39 130 GLY B N 1
ATOM 3582 C CA . GLY B 1 132 ? 5.877 10.746 35.302 1.00 30.22 130 GLY B CA 1
ATOM 3583 C C . GLY B 1 132 ? 4.656 11.312 36.015 1.00 25.28 130 GLY B C 1
ATOM 3584 O O . GLY B 1 132 ? 4.125 10.751 36.976 1.00 26.30 130 GLY B O 1
ATOM 3585 N N . ASN B 1 133 ? 4.219 12.472 35.529 1.00 22.93 131 ASN B N 1
ATOM 3586 C CA . ASN B 1 133 ? 3.047 13.145 36.065 1.00 25.13 131 ASN B CA 1
ATOM 3587 C C . ASN B 1 133 ? 1.854 12.856 35.165 1.00 22.32 131 ASN B C 1
ATOM 3588 O O . ASN B 1 133 ? 1.935 12.047 34.233 1.00 23.42 131 ASN B O 1
ATOM 3593 N N . PHE B 1 134 ? 0.723 13.515 35.448 1.00 23.33 132 PHE B N 1
ATOM 3594 C CA . PHE B 1 134 ? -0.478 13.277 34.656 1.00 23.14 132 PHE B CA 1
ATOM 3595 C C . PHE B 1 134 ? -0.239 13.587 33.181 1.00 19.48 132 PHE B C 1
ATOM 3596 O O . PHE B 1 134 ? -0.773 12.902 32.303 1.00 19.57 132 PHE B O 1
ATOM 3604 N N . ASP B 1 135 ? 0.538 14.633 32.893 1.00 20.37 133 ASP B N 1
ATOM 3605 C CA . ASP B 1 135 ? 0.770 15.016 31.506 1.00 24.22 133 ASP B CA 1
ATOM 3606 C C . ASP B 1 135 ? 1.525 13.924 30.754 1.00 22.85 133 ASP B C 1
ATOM 3607 O O . ASP B 1 135 ? 1.186 13.598 29.611 1.00 26.63 133 ASP B O 1
ATOM 3612 N N . ASP B 1 136 ? 2.553 13.348 31.378 1.00 26.44 134 ASP B N 1
ATOM 3613 C CA . ASP B 1 136 ? 3.218 12.193 30.788 1.00 25.60 134 ASP B CA 1
ATOM 3614 C C . ASP B 1 136 ? 2.237 11.053 30.554 1.00 28.29 134 ASP B C 1
ATOM 3615 O O . ASP B 1 136 ? 2.235 10.437 29.483 1.00 26.04 134 ASP B O 1
ATOM 3620 N N . ALA B 1 137 ? 1.373 10.773 31.534 1.00 23.86 135 ALA B N 1
ATOM 3621 C CA . ALA B 1 137 ? 0.438 9.662 31.390 1.00 22.67 135 ALA B CA 1
ATOM 3622 C C . ALA B 1 137 ? -0.575 9.922 30.278 1.00 24.54 135 ALA B C 1
ATOM 3623 O O . ALA B 1 137 ? -0.900 9.016 29.505 1.00 22.57 135 ALA B O 1
ATOM 3625 N N . LEU B 1 138 ? -1.080 11.153 30.171 1.00 20.06 136 LEU B N 1
ATOM 3626 C CA . LEU B 1 138 ? -2.052 11.457 29.123 1.00 22.60 136 LEU B CA 1
ATOM 3627 C C . LEU B 1 138 ? -1.439 11.318 27.729 1.00 25.68 136 LEU B C 1
ATOM 3628 O O . LEU B 1 138 ? -2.083 10.810 26.804 1.00 18.97 136 LEU B O 1
ATOM 3633 N N . LYS B 1 139 ? -0.199 11.772 27.558 1.00 22.66 137 LYS B N 1
ATOM 3634 C CA . LYS B 1 139 ? 0.489 11.580 26.282 1.00 27.52 137 LYS B CA 1
ATOM 3635 C C . LYS B 1 139 ? 0.494 10.106 25.875 1.00 26.96 137 LYS B C 1
ATOM 3636 O O . LYS B 1 139 ? 0.022 9.743 24.791 1.00 28.42 137 LYS B O 1
ATOM 3642 N N . ILE B 1 140 ? 1.007 9.237 26.749 1.00 23.01 138 ILE B N 1
ATOM 3643 C CA . ILE B 1 140 ? 1.077 7.810 26.433 1.00 25.72 138 ILE B CA 1
ATOM 3644 C C . ILE B 1 140 ? -0.305 7.267 26.089 1.00 28.01 138 ILE B C 1
ATOM 3645 O O . ILE B 1 140 ? -0.483 6.557 25.091 1.00 30.49 138 ILE B O 1
ATOM 3650 N N . VAL B 1 141 ? -1.306 7.594 26.913 1.00 23.56 139 VAL B N 1
ATOM 3651 C CA . VAL B 1 141 ? -2.620 6.981 26.770 1.00 25.35 139 VAL B CA 1
ATOM 3652 C C . VAL B 1 141 ? -3.244 7.347 25.429 1.00 25.14 139 VAL B C 1
ATOM 3653 O O . VAL B 1 141 ? -3.841 6.499 24.754 1.00 25.88 139 VAL B O 1
ATOM 3657 N N . ARG B 1 142 ? -3.118 8.611 25.018 1.00 24.80 140 ARG B N 1
ATOM 3658 C CA . ARG B 1 142 ? -3.685 9.005 23.733 1.00 28.93 140 ARG B CA 1
ATOM 3659 C C . ARG B 1 142 ? -2.933 8.360 22.576 1.00 27.33 140 ARG B C 1
ATOM 3660 O O . ARG B 1 142 ? -3.541 8.007 21.558 1.00 36.01 140 ARG B O 1
ATOM 3668 N N . SER B 1 143 ? -1.620 8.193 22.724 1.00 31.93 141 SER B N 1
ATOM 3669 C CA . SER B 1 143 ? -0.831 7.459 21.740 1.00 33.79 141 SER B CA 1
ATOM 3670 C C . SER B 1 143 ? -1.310 6.015 21.620 1.00 35.71 141 SER B C 1
ATOM 3671 O O . SER B 1 143 ? -1.582 5.527 20.517 1.00 38.77 141 SER B O 1
ATOM 3674 N N . ILE B 1 144 ? -1.430 5.319 22.751 1.00 33.04 142 ILE B N 1
ATOM 3675 C CA . ILE B 1 144 ? -1.872 3.925 22.726 1.00 33.97 142 ILE B CA 1
ATOM 3676 C C . ILE B 1 144 ? -3.227 3.807 22.040 1.00 36.19 142 ILE B C 1
ATOM 3677 O O . ILE B 1 144 ? -3.416 2.985 21.135 1.00 35.22 142 ILE B O 1
ATOM 3682 N N . CYS B 1 145 ? -4.190 4.634 22.454 1.00 29.03 143 CYS B N 1
ATOM 3683 C CA . CYS B 1 145 ? -5.542 4.526 21.917 1.00 31.83 143 CYS B CA 1
ATOM 3684 C C . CYS B 1 145 ? -5.632 4.939 20.453 1.00 35.46 143 CYS B C 1
ATOM 3685 O O . CYS B 1 145 ? -6.654 4.675 19.812 1.00 35.35 143 CYS B O 1
ATOM 3688 N N . GLU B 1 146 ? -4.607 5.597 19.913 1.00 37.84 144 GLU B N 1
ATOM 3689 C CA . GLU B 1 146 ? -4.624 5.893 18.484 1.00 44.19 144 GLU B CA 1
ATOM 3690 C C . GLU B 1 146 ? -4.519 4.612 17.667 1.00 42.53 144 GLU B C 1
ATOM 3691 O O . GLU B 1 146 ? -5.230 4.444 16.671 1.00 50.46 144 GLU B O 1
ATOM 3697 N N . LYS B 1 147 ? -3.674 3.680 18.096 1.00 39.62 145 LYS B N 1
ATOM 3698 C CA . LYS B 1 147 ? -3.408 2.465 17.341 1.00 46.63 145 LYS B CA 1
ATOM 3699 C C . LYS B 1 147 ? -3.851 1.218 18.097 1.00 47.55 145 LYS B C 1
ATOM 3700 O O . LYS B 1 147 ? -3.191 0.179 18.047 1.00 50.26 145 LYS B O 1
ATOM 3706 N N . SER B 1 148 ? -4.978 1.289 18.797 1.00 39.53 146 SER B N 1
ATOM 3707 C CA . SER B 1 148 ? -5.477 0.130 19.521 1.00 37.14 146 SER B CA 1
ATOM 3708 C C . SER B 1 148 ? -7.001 0.137 19.476 1.00 38.10 146 SER B C 1
ATOM 3709 O O . SER B 1 148 ? -7.613 1.180 19.239 1.00 37.77 146 SER B O 1
ATOM 3712 N N . PRO B 1 149 ? -7.631 -1.027 19.679 1.00 40.40 147 PRO B N 1
ATOM 3713 C CA . PRO B 1 149 ? -9.099 -1.055 19.760 1.00 43.02 147 PRO B CA 1
ATOM 3714 C C . PRO B 1 149 ? -9.593 -0.787 21.175 1.00 38.76 147 PRO B C 1
ATOM 3715 O O . PRO B 1 149 ? -10.525 -1.437 21.656 1.00 44.45 147 PRO B O 1
ATOM 3719 N N . ILE B 1 150 ? -8.960 0.164 21.854 1.00 31.92 148 ILE B N 1
ATOM 3720 C CA . ILE B 1 150 ? -9.317 0.551 23.212 1.00 30.00 148 ILE B CA 1
ATOM 3721 C C . ILE B 1 150 ? -9.893 1.958 23.151 1.00 25.07 148 ILE B C 1
ATOM 3722 O O . ILE B 1 150 ? -9.272 2.863 22.584 1.00 27.52 148 ILE B O 1
ATOM 3727 N N . ALA B 1 151 ? -11.078 2.136 23.727 1.00 28.37 149 ALA B N 1
ATOM 3728 C CA . ALA B 1 151 ? -11.751 3.426 23.717 1.00 20.94 149 ALA B CA 1
ATOM 3729 C C . ALA B 1 151 ? -11.147 4.348 24.774 1.00 20.48 149 ALA B C 1
ATOM 3730 O O . ALA B 1 151 ? -11.108 4.011 25.962 1.00 18.96 149 ALA B O 1
ATOM 3732 N N . LEU B 1 152 ? -10.704 5.520 24.344 1.00 19.29 150 LEU B N 1
ATOM 3733 C CA . LEU B 1 152 ? -10.145 6.507 25.255 1.00 20.15 150 LEU B CA 1
ATOM 3734 C C . LEU B 1 152 ? -11.270 7.293 25.917 1.00 16.07 150 LEU B C 1
ATOM 3735 O O . LEU B 1 152 ? -12.140 7.835 25.226 1.00 19.90 150 LEU B O 1
ATOM 3740 N N . VAL B 1 153 ? -11.246 7.383 27.246 1.00 14.55 151 VAL B N 1
ATOM 3741 C CA . VAL B 1 153 ? -12.308 8.087 27.962 1.00 16.19 151 VAL B CA 1
ATOM 3742 C C . VAL B 1 153 ? -11.785 9.315 28.716 1.00 16.64 151 VAL B C 1
ATOM 3743 O O . VAL B 1 153 ? -12.452 9.815 29.620 1.00 17.76 151 VAL B O 1
ATOM 3747 N N . ASN B 1 154 ? -10.615 9.833 28.339 1.00 17.65 152 ASN B N 1
ATOM 3748 C CA . ASN B 1 154 ? -10.200 11.141 28.823 1.00 13.53 152 ASN B CA 1
ATOM 3749 C C . ASN B 1 154 ? -11.061 12.239 28.193 1.00 16.60 152 ASN B C 1
ATOM 3750 O O . ASN B 1 154 ? -11.776 12.022 27.215 1.00 17.98 152 ASN B O 1
ATOM 3755 N N . SER B 1 155 ? -10.961 13.448 28.751 1.00 18.41 153 SER B N 1
ATOM 3756 C CA . SER B 1 155 ? -11.846 14.543 28.352 1.00 15.58 153 SER B CA 1
ATOM 3757 C C . SER B 1 155 ? -11.673 14.986 26.898 1.00 18.80 153 SER B C 1
ATOM 3758 O O . SER B 1 155 ? -12.542 15.695 26.384 1.00 20.07 153 SER B O 1
ATOM 3761 N N . VAL B 1 156 ? -10.582 14.617 26.218 1.00 16.43 154 VAL B N 1
ATOM 3762 C CA . VAL B 1 156 ? -10.524 14.897 24.782 1.00 19.67 154 VAL B CA 1
ATOM 3763 C C . VAL B 1 156 ? -11.583 14.103 24.011 1.00 23.16 154 VAL B C 1
ATOM 3764 O O . VAL B 1 156 ? -11.883 14.430 22.856 1.00 24.48 154 VAL B O 1
ATOM 3768 N N . ASN B 1 157 ? -12.148 13.072 24.620 1.00 16.60 155 ASN B N 1
ATOM 3769 C CA . ASN B 1 157 ? -13.319 12.375 24.090 1.00 17.52 155 ASN B CA 1
ATOM 3770 C C . ASN B 1 157 ? -14.520 13.308 24.160 1.00 17.89 155 ASN B C 1
ATOM 3771 O O . ASN B 1 157 ? -14.873 13.762 25.255 1.00 18.92 155 ASN B O 1
ATOM 3776 N N . PRO B 1 158 ? -15.184 13.609 23.040 1.00 17.52 156 PRO B N 1
ATOM 3777 C CA . PRO B 1 158 ? -16.240 14.625 23.077 1.00 18.45 156 PRO B CA 1
ATOM 3778 C C . PRO B 1 158 ? -17.435 14.227 23.919 1.00 17.01 156 PRO B C 1
ATOM 3779 O O . PRO B 1 158 ? -18.156 15.111 24.391 1.00 16.43 156 PRO B O 1
ATOM 3783 N N . TYR B 1 159 ? -17.666 12.937 24.133 1.00 12.50 157 TYR B N 1
ATOM 3784 C CA . TYR B 1 159 ? -18.807 12.543 24.945 1.00 13.23 157 TYR B CA 1
ATOM 3785 C C . TYR B 1 159 ? -18.621 12.943 26.400 1.00 14.11 157 TYR B C 1
ATOM 3786 O O . TYR B 1 159 ? -19.615 13.115 27.114 1.00 15.07 157 TYR B O 1
ATOM 3795 N N . ARG B 1 160 ? -17.373 13.123 26.841 1.00 12.31 158 ARG B N 1
ATOM 3796 C CA . ARG B 1 160 ? -17.121 13.562 28.212 1.00 16.18 158 ARG B CA 1
ATOM 3797 C C . ARG B 1 160 ? -17.688 14.959 28.436 1.00 16.21 158 ARG B C 1
ATOM 3798 O O . ARG B 1 160 ? -18.374 15.209 29.427 1.00 13.74 158 ARG B O 1
ATOM 3806 N N . LEU B 1 161 ? -17.440 15.871 27.489 1.00 16.57 159 LEU B N 1
ATOM 3807 C CA . LEU B 1 161 ? -17.942 17.232 27.614 1.00 15.43 159 LEU B CA 1
ATOM 3808 C C . LEU B 1 161 ? -19.455 17.288 27.460 1.00 15.97 159 LEU B C 1
ATOM 3809 O O . LEU B 1 161 ? -20.099 18.136 28.086 1.00 14.34 159 LEU B O 1
ATOM 3814 N N . GLU B 1 162 ? -20.037 16.405 26.637 1.00 17.30 160 GLU B N 1
ATOM 3815 C CA . GLU B 1 162 ? -21.497 16.346 26.528 1.00 15.72 160 GLU B CA 1
ATOM 3816 C C . GLU B 1 162 ? -22.129 16.007 27.870 1.00 15.75 160 GLU B C 1
ATOM 3817 O O . GLU B 1 162 ? -23.097 16.645 28.294 1.00 20.37 160 GLU B O 1
ATOM 3823 N N . GLY B 1 163 ? -21.604 14.991 28.553 1.00 16.81 161 GLY B N 1
ATOM 3824 C CA . GLY B 1 163 ? -22.147 14.659 29.859 1.00 15.44 161 GLY B CA 1
ATOM 3825 C C . GLY B 1 163 ? -21.903 15.762 30.873 1.00 14.18 161 GLY B C 1
ATOM 3826 O O . GLY B 1 163 ? -22.771 16.075 31.686 1.00 15.31 161 GLY B O 1
ATOM 3827 N N . GLN B 1 164 ? -20.726 16.381 30.820 1.00 15.17 162 GLN B N 1
ATOM 3828 C CA . GLN B 1 164 ? -20.351 17.329 31.856 1.00 15.55 162 GLN B CA 1
ATOM 3829 C C . GLN B 1 164 ? -21.061 18.667 31.716 1.00 15.21 162 GLN B C 1
ATOM 3830 O O . GLN B 1 164 ? -21.182 19.384 32.710 1.00 13.37 162 GLN B O 1
ATOM 3836 N N . LYS B 1 165 ? -21.551 19.017 30.524 1.00 15.14 163 LYS B N 1
ATOM 3837 C CA . LYS B 1 165 ? -22.294 20.267 30.380 1.00 15.13 163 LYS B CA 1
ATOM 3838 C C . LYS B 1 165 ? -23.590 20.263 31.181 1.00 18.92 163 LYS B C 1
ATOM 3839 O O . LYS B 1 165 ? -24.113 21.337 31.501 1.00 14.83 163 LYS B O 1
ATOM 3845 N N . THR B 1 166 ? -24.116 19.083 31.521 1.00 14.55 164 THR B N 1
ATOM 3846 C CA . THR B 1 166 ? -25.392 19.028 32.226 1.00 15.27 164 THR B CA 1
ATOM 3847 C C . THR B 1 166 ? -25.336 19.724 33.575 1.00 15.54 164 THR B C 1
ATOM 3848 O O . THR B 1 166 ? -26.380 20.149 34.079 1.00 18.58 164 THR B O 1
ATOM 3852 N N . ALA B 1 167 ? -24.149 19.859 34.169 1.00 12.56 165 ALA B N 1
ATOM 3853 C CA . ALA B 1 167 ? -24.041 20.596 35.421 1.00 16.19 165 ALA B CA 1
ATOM 3854 C C . ALA B 1 167 ? -24.494 22.039 35.247 1.00 18.29 165 ALA B C 1
ATOM 3855 O O . ALA B 1 167 ? -25.182 22.591 36.116 1.00 18.42 165 ALA B O 1
ATOM 3857 N N . ALA B 1 168 ? -24.139 22.659 34.117 1.00 17.49 166 ALA B N 1
ATOM 3858 C CA . ALA B 1 168 ? -24.611 24.012 33.840 1.00 15.35 166 ALA B CA 1
ATOM 3859 C C . ALA B 1 168 ? -26.132 24.058 33.742 1.00 19.80 166 ALA B C 1
ATOM 3860 O O . ALA B 1 168 ? -26.759 24.997 34.255 1.00 19.28 166 ALA B O 1
ATOM 3862 N N . PHE B 1 169 ? -26.744 23.058 33.083 1.00 15.68 167 PHE B N 1
ATOM 3863 C CA . PHE B 1 169 ? -28.205 22.986 33.028 1.00 22.74 167 PHE B CA 1
ATOM 3864 C C . PHE B 1 169 ? -28.786 22.953 34.436 1.00 22.42 167 PHE B C 1
ATOM 3865 O O . PHE B 1 169 ? -29.721 23.697 34.762 1.00 19.62 167 PHE B O 1
ATOM 3873 N N . GLU B 1 170 ? -28.240 22.079 35.282 1.00 17.15 168 GLU B N 1
ATOM 3874 C CA . GLU B 1 170 ? -28.758 21.932 36.639 1.00 21.71 168 GLU B CA 1
ATOM 3875 C C . GLU B 1 170 ? -28.648 23.234 37.421 1.00 23.61 168 GLU B C 1
ATOM 3876 O O . GLU B 1 170 ? -29.594 23.627 38.115 1.00 24.24 168 GLU B O 1
ATOM 3882 N N . VAL B 1 171 ? -27.506 23.921 37.317 1.00 17.95 169 VAL B N 1
ATOM 3883 C CA . VAL B 1 171 ? -27.330 25.185 38.029 1.00 19.61 169 VAL B CA 1
ATOM 3884 C C . VAL B 1 171 ? -28.413 26.180 37.622 1.00 21.54 169 VAL B C 1
ATOM 3885 O O . VAL B 1 171 ? -29.042 26.819 38.472 1.00 21.22 169 VAL B O 1
ATOM 3889 N N . CYS B 1 172 ? -28.666 26.308 36.318 1.00 22.73 170 CYS B N 1
ATOM 3890 C CA . CYS B 1 172 ? -29.722 27.209 35.860 1.00 26.60 170 CYS B CA 1
ATOM 3891 C C . CYS B 1 172 ? -31.069 26.840 36.469 1.00 29.35 170 CYS B C 1
ATOM 3892 O O . CYS B 1 172 ? -31.779 27.704 37.000 1.00 29.24 170 CYS B O 1
ATOM 3895 N N . GLU B 1 173 ? -31.433 25.557 36.407 1.00 21.71 171 GLU B N 1
ATOM 3896 C CA . GLU B 1 173 ? -32.708 25.110 36.960 1.00 21.87 171 GLU B CA 1
ATOM 3897 C C . GLU B 1 173 ? -32.759 25.295 38.469 1.00 23.41 171 GLU B C 1
ATOM 3898 O O . GLU B 1 173 ? -33.798 25.683 39.015 1.00 29.21 171 GLU B O 1
ATOM 3904 N N . GLN B 1 174 ? -31.658 25.003 39.164 1.00 24.64 172 GLN B N 1
ATOM 3905 C CA . GLN B 1 174 ? -31.671 25.071 40.622 1.00 24.57 172 GLN B CA 1
ATOM 3906 C C . GLN B 1 174 ? -31.656 26.511 41.124 1.00 27.34 172 GLN B C 1
ATOM 3907 O O . GLN B 1 174 ? -32.255 26.807 42.163 1.00 26.12 172 GLN B O 1
ATOM 3913 N N . LEU B 1 175 ? -30.977 27.414 40.416 1.00 24.34 173 LEU B N 1
ATOM 3914 C CA . LEU B 1 175 ? -30.998 28.823 40.786 1.00 25.98 173 LEU B CA 1
ATOM 3915 C C . LEU B 1 175 ? -32.238 29.543 40.278 1.00 27.84 173 LEU B C 1
ATOM 3916 O O . LEU B 1 175 ? -32.566 30.620 40.789 1.00 32.73 173 LEU B O 1
ATOM 3921 N N . GLY B 1 176 ? -32.932 28.977 39.295 1.00 24.86 174 GLY B N 1
ATOM 3922 C CA . GLY B 1 176 ? -33.979 29.681 38.587 1.00 29.60 174 GLY B CA 1
ATOM 3923 C C . GLY B 1 176 ? -33.487 30.676 37.558 1.00 30.87 174 GLY B C 1
ATOM 3924 O O . GLY B 1 176 ? -34.310 31.316 36.895 1.00 29.92 174 GLY B O 1
ATOM 3925 N N . GLU B 1 177 ? -32.176 30.820 37.400 1.00 27.46 175 GLU B N 1
ATOM 3926 C CA . GLU B 1 177 ? -31.554 31.750 36.467 1.00 32.51 175 GLU B CA 1
ATOM 3927 C C . GLU B 1 177 ? -30.098 31.341 36.359 1.00 27.92 175 GLU B C 1
ATOM 3928 O O . GLU B 1 177 ? -29.587 30.608 37.209 1.00 29.87 175 GLU B O 1
ATOM 3934 N N . ALA B 1 178 ? -29.432 31.817 35.320 1.00 25.50 176 ALA B N 1
ATOM 3935 C CA . ALA B 1 178 ? -27.987 31.642 35.275 1.00 27.97 176 ALA B CA 1
ATOM 3936 C C . ALA B 1 178 ? -27.337 32.563 36.306 1.00 29.46 176 ALA B C 1
ATOM 3937 O O . ALA B 1 178 ? -27.843 33.657 36.562 1.00 27.00 176 ALA B O 1
ATOM 3939 N N . PRO B 1 179 ? -26.236 32.152 36.926 1.00 28.84 177 PRO B N 1
ATOM 3940 C CA . PRO B 1 179 ? -25.568 33.025 37.895 1.00 26.15 177 PRO B CA 1
ATOM 3941 C C . PRO B 1 179 ? -24.762 34.101 37.183 1.00 26.86 177 PRO B C 1
ATOM 3942 O O . PRO B 1 179 ? -24.502 34.036 35.978 1.00 32.30 177 PRO B O 1
ATOM 3946 N N . ASP B 1 180 ? -24.372 35.115 37.959 1.00 32.97 178 ASP B N 1
ATOM 3947 C CA . ASP B 1 180 ? -23.505 36.161 37.422 1.00 30.62 178 ASP B CA 1
ATOM 3948 C C . ASP B 1 180 ? -22.120 35.610 37.099 1.00 28.87 178 ASP B C 1
ATOM 3949 O O . ASP B 1 180 ? -21.557 35.906 36.038 1.00 29.15 178 ASP B O 1
ATOM 3954 N N . VAL B 1 181 ? -21.578 34.784 37.991 1.00 29.53 179 VAL B N 1
ATOM 3955 C CA . VAL B 1 181 ? -20.224 34.252 37.908 1.00 24.78 179 VAL B CA 1
ATOM 3956 C C . VAL B 1 181 ? -20.289 32.744 38.135 1.00 28.15 179 VAL B C 1
ATOM 3957 O O . VAL B 1 181 ? -21.020 32.277 39.012 1.00 23.96 179 VAL B O 1
ATOM 3961 N N . LEU B 1 182 ? -19.530 31.974 37.350 1.00 22.92 180 LEU B N 1
ATOM 3962 C CA . LEU B 1 182 ? -19.305 30.564 37.659 1.00 24.39 180 LEU B CA 1
ATOM 3963 C C . LEU B 1 182 ? -17.834 30.365 38.004 1.00 20.83 180 LEU B C 1
ATOM 3964 O O . LEU B 1 182 ? -16.970 30.421 37.127 1.00 25.81 180 LEU B O 1
ATOM 3969 N N . ALA B 1 183 ? -17.550 30.140 39.276 1.00 21.12 181 ALA B N 1
ATOM 3970 C CA . ALA B 1 183 ? -16.193 29.860 39.714 1.00 25.95 181 ALA B CA 1
ATOM 3971 C C . ALA B 1 183 ? -15.959 28.360 39.678 1.00 19.03 181 ALA B C 1
ATOM 3972 O O . ALA B 1 183 ? -16.798 27.588 40.141 1.00 19.84 181 ALA B O 1
ATOM 3974 N N . ILE B 1 184 ? -14.800 27.955 39.162 1.00 19.09 182 ILE B N 1
ATOM 3975 C CA . ILE B 1 184 ? -14.549 26.547 38.860 1.00 18.25 182 ILE B CA 1
ATOM 3976 C C . ILE B 1 184 ? -13.045 26.273 38.833 1.00 19.47 182 ILE B C 1
ATOM 3977 O O . ILE B 1 184 ? -12.269 27.108 38.337 1.00 20.17 182 ILE B O 1
ATOM 3982 N N . PRO B 1 185 ? -12.580 25.146 39.376 1.00 17.05 183 PRO B N 1
ATOM 3983 C CA . PRO B 1 185 ? -11.162 24.798 39.237 1.00 19.08 183 PRO B CA 1
ATOM 3984 C C . PRO B 1 185 ? -10.825 24.459 37.799 1.00 20.69 183 PRO B C 1
ATOM 3985 O O . PRO B 1 185 ? -11.666 23.984 37.035 1.00 17.21 183 PRO B O 1
ATOM 3989 N N . VAL B 1 186 ? -9.561 24.671 37.450 1.00 20.20 184 VAL B N 1
ATOM 3990 C CA . VAL B 1 186 ? -9.042 24.347 36.129 1.00 17.45 184 VAL B CA 1
ATOM 3991 C C . VAL B 1 186 ? -7.837 23.433 36.307 1.00 22.85 184 VAL B C 1
ATOM 3992 O O . VAL B 1 186 ? -6.823 23.832 36.903 1.00 22.50 184 VAL B O 1
ATOM 3996 N N . GLY B 1 187 ? -7.964 22.203 35.821 1.00 17.27 185 GLY B N 1
ATOM 3997 C CA . GLY B 1 187 ? -6.844 21.288 35.731 1.00 21.17 185 GLY B CA 1
ATOM 3998 C C . GLY B 1 187 ? -6.542 21.016 34.273 1.00 22.89 185 GLY B C 1
ATOM 3999 O O . GLY B 1 187 ? -5.736 21.719 33.661 1.00 21.63 185 GLY B O 1
ATOM 4000 N N . ASN B 1 188 ? -7.216 20.019 33.698 1.00 22.80 186 ASN B N 1
ATOM 4001 C CA . ASN B 1 188 ? -7.091 19.714 32.279 1.00 23.29 186 ASN B CA 1
ATOM 4002 C C . ASN B 1 188 ? -7.975 20.594 31.404 1.00 21.38 186 ASN B C 1
ATOM 4003 O O . ASN B 1 188 ? -7.908 20.470 30.174 1.00 23.67 186 ASN B O 1
ATOM 4008 N N . ALA B 1 189 ? -8.814 21.435 32.012 1.00 18.44 187 ALA B N 1
ATOM 4009 C CA . ALA B 1 189 ? -9.607 22.520 31.434 1.00 18.55 187 ALA B CA 1
ATOM 4010 C C . ALA B 1 189 ? -10.884 22.060 30.725 1.00 20.83 187 ALA B C 1
ATOM 4011 O O . ALA B 1 189 ? -11.566 22.899 30.138 1.00 20.54 187 ALA B O 1
ATOM 4013 N N . GLY B 1 190 ? -11.241 20.776 30.778 1.00 18.70 188 GLY B N 1
ATOM 4014 C CA . GLY B 1 190 ? -12.457 20.326 30.126 1.00 20.12 188 GLY B CA 1
ATOM 4015 C C . GLY B 1 190 ? -13.728 20.799 30.810 1.00 17.02 188 GLY B C 1
ATOM 4016 O O . GLY B 1 190 ? -14.721 21.101 30.144 1.00 19.33 188 GLY B O 1
ATOM 4017 N N . ASN B 1 191 ? -13.714 20.897 32.136 1.00 16.67 189 ASN B N 1
ATOM 4018 C CA . ASN B 1 191 ? -14.949 21.199 32.855 1.00 16.55 189 ASN B CA 1
ATOM 4019 C C . ASN B 1 191 ? -15.417 22.629 32.597 1.00 18.80 189 ASN B C 1
ATOM 4020 O O . ASN B 1 191 ? -16.595 22.857 32.303 1.00 14.57 189 ASN B O 1
ATOM 4025 N N . ILE B 1 192 ? -14.511 23.609 32.686 1.00 18.50 190 ILE B N 1
ATOM 4026 C CA . ILE B 1 192 ? -14.916 24.983 32.386 1.00 16.57 190 ILE B CA 1
ATOM 4027 C C . ILE B 1 192 ? -15.439 25.080 30.955 1.00 18.98 190 ILE B C 1
ATOM 4028 O O . ILE B 1 192 ? -16.419 25.785 30.684 1.00 17.07 190 ILE B O 1
ATOM 4033 N N . SER B 1 193 ? -14.824 24.338 30.027 1.00 15.37 191 SER B N 1
ATOM 4034 C CA . SER B 1 193 ? -15.331 24.298 28.661 1.00 18.31 191 SER B CA 1
ATOM 4035 C C . SER B 1 193 ? -16.734 23.708 28.613 1.00 21.44 191 SER B C 1
ATOM 4036 O O . SER B 1 193 ? -17.612 24.230 27.911 1.00 18.68 191 SER B O 1
ATOM 4039 N N . ALA B 1 194 ? -16.968 22.626 29.366 1.00 19.30 192 ALA B N 1
ATOM 4040 C CA . ALA B 1 194 ? -18.273 21.967 29.362 1.00 18.08 192 ALA B CA 1
ATOM 4041 C C . ALA B 1 194 ? -19.361 22.882 29.915 1.00 17.29 192 ALA B C 1
ATOM 4042 O O . ALA B 1 194 ? -20.462 22.969 29.354 1.00 18.60 192 ALA B O 1
ATOM 4044 N N . TYR B 1 195 ? -19.072 23.560 31.025 1.00 19.79 193 TYR B N 1
ATOM 4045 C CA . TYR B 1 195 ? -20.035 24.480 31.623 1.00 18.34 193 TYR B CA 1
ATOM 4046 C C . TYR B 1 195 ? -20.394 25.617 30.680 1.00 17.81 193 TYR B C 1
ATOM 4047 O O . TYR B 1 195 ? -21.558 26.020 30.598 1.00 20.08 193 TYR B O 1
ATOM 4056 N N . TRP B 1 196 ? -19.397 26.188 30.003 1.00 24.09 194 TRP B N 1
ATOM 4057 C CA . TRP B 1 196 ? -19.676 27.279 29.078 1.00 21.16 194 TRP B CA 1
ATOM 4058 C C . TRP B 1 196 ? -20.517 26.793 27.904 1.00 24.23 194 TRP B C 1
ATOM 4059 O O . TRP B 1 196 ? -21.456 27.475 27.471 1.00 21.42 194 TRP B O 1
ATOM 4070 N N . LYS B 1 197 ? -20.205 25.604 27.385 1.00 20.00 195 LYS B N 1
ATOM 4071 C CA . LYS B 1 197 ? -21.066 24.987 26.384 1.00 22.23 195 LYS B CA 1
ATOM 4072 C C . LYS B 1 197 ? -22.485 24.837 26.912 1.00 20.40 195 LYS B C 1
ATOM 4073 O O . LYS B 1 197 ? -23.455 25.193 26.232 1.00 19.47 195 LYS B O 1
ATOM 4079 N N . GLY B 1 198 ? -22.626 24.322 28.140 1.00 20.72 196 GLY B N 1
ATOM 4080 C CA . GLY B 1 198 ? -23.954 24.165 28.715 1.00 18.85 196 GLY B CA 1
ATOM 4081 C C . GLY B 1 198 ? -24.713 25.476 28.822 1.00 22.24 196 GLY B C 1
ATOM 4082 O O . GLY B 1 198 ? -25.906 25.544 28.507 1.00 20.37 196 GLY B O 1
ATOM 4083 N N . PHE B 1 199 ? -24.037 26.534 29.280 1.00 22.68 197 PHE B N 1
ATOM 4084 C CA . PHE B 1 199 ? -24.709 27.820 29.459 1.00 21.77 197 PHE B CA 1
ATOM 4085 C C . PHE B 1 199 ? -25.153 28.390 28.123 1.00 22.45 197 PHE B C 1
ATOM 4086 O O . PHE B 1 199 ? -26.296 28.839 27.976 1.00 23.88 197 PHE B O 1
ATOM 4094 N N . LYS B 1 200 ? -24.252 28.384 27.138 1.00 23.83 198 LYS B N 1
ATOM 4095 C CA . LYS B 1 200 ? -24.612 28.838 25.802 1.00 26.32 198 LYS B CA 1
ATOM 4096 C C . LYS B 1 200 ? -25.810 28.067 25.258 1.00 25.69 198 LYS B C 1
ATOM 4097 O O . LYS B 1 200 ? -26.717 28.657 24.666 1.00 24.46 198 LYS B O 1
ATOM 4103 N N . GLU B 1 201 ? -25.845 26.752 25.475 1.00 27.74 199 GLU B N 1
ATOM 4104 C CA . GLU B 1 201 ? -26.939 25.945 24.943 1.00 28.78 199 GLU B CA 1
ATOM 4105 C C . GLU B 1 201 ? -28.249 26.235 25.671 1.00 29.13 199 GLU B C 1
ATOM 4106 O O . GLU B 1 201 ? -29.317 26.263 25.043 1.00 30.69 199 GLU B O 1
ATOM 4112 N N . TYR B 1 202 ? -28.201 26.457 26.990 1.00 27.01 200 TYR B N 1
ATOM 4113 C CA . TYR B 1 202 ? -29.424 26.858 27.681 1.00 28.45 200 TYR B CA 1
ATOM 4114 C C . TYR B 1 202 ? -29.819 28.289 27.335 1.00 32.54 200 TYR B C 1
ATOM 4115 O O . TYR B 1 202 ? -31.013 28.610 27.301 1.00 31.77 200 TYR B O 1
ATOM 4124 N N . HIS B 1 203 ? -28.839 29.158 27.079 1.00 28.82 201 HIS B N 1
ATOM 4125 C CA . HIS B 1 203 ? -29.149 30.491 26.570 1.00 32.10 201 HIS B CA 1
ATOM 4126 C C . HIS B 1 203 ? -29.941 30.398 25.268 1.00 32.39 201 HIS B C 1
ATOM 4127 O O . HIS B 1 203 ? -31.016 30.999 25.139 1.00 32.11 201 HIS B O 1
ATOM 4134 N N . GLU B 1 204 ? -29.446 29.598 24.310 1.00 32.95 202 GLU B N 1
ATOM 4135 C CA . GLU B 1 204 ? -30.134 29.429 23.029 1.00 37.20 202 GLU B CA 1
ATOM 4136 C C . GLU B 1 204 ? -31.540 28.864 23.193 1.00 37.97 202 GLU B C 1
ATOM 4137 O O . GLU B 1 204 ? -32.439 29.222 22.429 1.00 37.98 202 GLU B O 1
ATOM 4143 N N . LYS B 1 205 ? -31.745 27.961 24.146 1.00 36.79 203 LYS B N 1
ATOM 4144 C CA . LYS B 1 205 ? -33.008 27.236 24.248 1.00 37.54 203 LYS B CA 1
ATOM 4145 C C . LYS B 1 205 ? -33.992 27.865 25.227 1.00 35.10 203 LYS B C 1
ATOM 4146 O O . LYS B 1 205 ? -35.180 27.961 24.918 1.00 36.32 203 LYS B O 1
ATOM 4152 N N . ASN B 1 206 ? -33.538 28.304 26.399 1.00 40.98 204 ASN B N 1
ATOM 4153 C CA . ASN B 1 206 ? -34.433 28.802 27.435 1.00 36.98 204 ASN B CA 1
ATOM 4154 C C . ASN B 1 206 ? -34.262 30.284 27.721 1.00 35.72 204 ASN B C 1
ATOM 4155 O O . ASN B 1 206 ? -34.950 30.807 28.599 1.00 35.32 204 ASN B O 1
ATOM 4160 N N . GLY B 1 207 ? -33.349 30.964 27.030 1.00 39.28 205 GLY B N 1
ATOM 4161 C CA . GLY B 1 207 ? -33.179 32.391 27.209 1.00 35.53 205 GLY B CA 1
ATOM 4162 C C . GLY B 1 207 ? -32.472 32.827 28.472 1.00 39.12 205 GLY B C 1
ATOM 4163 O O . GLY B 1 207 ? -32.564 34.001 28.836 1.00 39.90 205 GLY B O 1
ATOM 4164 N N . THR B 1 208 ? -31.762 31.929 29.155 1.00 35.46 206 THR B N 1
ATOM 4165 C CA . THR B 1 208 ? -31.024 32.324 30.348 1.00 30.64 206 THR B CA 1
ATOM 4166 C C . THR B 1 208 ? -29.800 33.153 29.969 1.00 34.42 206 THR B C 1
ATOM 4167 O O . THR B 1 208 ? -29.299 33.100 28.841 1.00 34.95 206 THR B O 1
ATOM 4171 N N . SER B 1 209 ? -29.311 33.927 30.932 1.00 32.30 207 SER B N 1
ATOM 4172 C CA . SER B 1 209 ? -28.177 34.788 30.638 1.00 34.06 207 SER B CA 1
ATOM 4173 C C . SER B 1 209 ? -26.880 33.979 30.571 1.00 33.51 207 SER B C 1
ATOM 4174 O O . SER B 1 209 ? -26.845 32.770 30.829 1.00 31.07 207 SER B O 1
ATOM 4177 N N . LEU B 1 210 ? -25.801 34.672 30.211 1.00 30.49 208 LEU B N 1
ATOM 4178 C CA . LEU B 1 210 ? -24.488 34.064 30.036 1.00 27.30 208 LEU B CA 1
ATOM 4179 C C . LEU B 1 210 ? -23.581 34.443 31.194 1.00 31.77 208 LEU B C 1
ATOM 4180 O O . LEU B 1 210 ? -23.124 35.598 31.260 1.00 29.02 208 LEU B O 1
ATOM 4185 N N . PRO B 1 211 ? -23.273 33.524 32.109 1.00 28.70 209 PRO B N 1
ATOM 4186 C CA . PRO B 1 211 ? -22.409 33.870 33.242 1.00 26.34 209 PRO B CA 1
ATOM 4187 C C . PRO B 1 211 ? -20.982 34.156 32.797 1.00 25.41 209 PRO B C 1
ATOM 4188 O O . PRO B 1 211 ? -20.542 33.764 31.716 1.00 26.00 209 PRO B O 1
ATOM 4192 N N . LYS B 1 212 ? -20.259 34.857 33.661 1.00 27.87 210 LYS B N 1
ATOM 4193 C CA . LYS B 1 212 ? -18.821 35.014 33.496 1.00 30.53 210 LYS B CA 1
ATOM 4194 C C . LYS B 1 212 ? -18.129 33.736 33.953 1.00 26.98 210 LYS B C 1
ATOM 4195 O O . LYS B 1 212 ? -18.316 33.294 35.093 1.00 24.78 210 LYS B O 1
ATOM 4201 N N . MET B 1 213 ? -17.332 33.144 33.072 1.00 22.76 211 MET B N 1
ATOM 4202 C CA . MET B 1 213 ? -16.586 31.947 33.427 1.00 25.74 211 MET B CA 1
ATOM 4203 C C . MET B 1 213 ? -15.286 32.359 34.112 1.00 23.45 211 MET B C 1
ATOM 4204 O O . MET B 1 213 ? -14.443 33.027 33.504 1.00 23.30 211 MET B O 1
ATOM 4209 N N . ARG B 1 214 ? -15.136 31.986 35.384 1.00 19.30 212 ARG B N 1
ATOM 4210 C CA . ARG B 1 214 ? -13.985 32.355 36.201 1.00 23.11 212 ARG B CA 1
ATOM 4211 C C . ARG B 1 214 ? -13.281 31.085 36.654 1.00 24.52 212 ARG B C 1
ATOM 4212 O O . ARG B 1 214 ? -13.640 30.498 37.674 1.00 24.09 212 ARG B O 1
ATOM 4220 N N . GLY B 1 215 ? -12.271 30.667 35.899 1.00 25.48 213 GLY B N 1
ATOM 4221 C CA . GLY B 1 215 ? -11.517 29.482 36.242 1.00 25.13 213 GLY B CA 1
ATOM 4222 C C . GLY B 1 215 ? -10.294 29.808 37.081 1.00 23.91 213 GLY B C 1
ATOM 4223 O O . GLY B 1 215 ? -9.749 30.911 37.022 1.00 23.65 213 GLY B O 1
ATOM 4224 N N . PHE B 1 216 ? -9.864 28.827 37.870 1.00 23.30 214 PHE B N 1
ATOM 4225 C CA . PHE B 1 216 ? -8.735 29.017 38.773 1.00 23.73 214 PHE B CA 1
ATOM 4226 C C . PHE B 1 216 ? -7.846 27.789 38.747 1.00 24.32 214 PHE B C 1
ATOM 4227 O O . PHE B 1 216 ? -8.279 26.698 39.128 1.00 21.42 214 PHE B O 1
ATOM 4235 N N . GLU B 1 217 ? -6.602 27.983 38.316 1.00 23.67 215 GLU B N 1
ATOM 4236 C CA . GLU B 1 217 ? -5.547 26.988 38.402 1.00 22.13 215 GLU B CA 1
ATOM 4237 C C . GLU B 1 217 ? -4.769 27.145 39.703 1.00 27.76 215 GLU B C 1
ATOM 4238 O O . GLU B 1 217 ? -4.705 28.226 40.294 1.00 27.05 215 GLU B O 1
ATOM 4244 N N . ALA B 1 218 ? -4.148 26.051 40.129 1.00 20.83 216 ALA B N 1
ATOM 4245 C CA . ALA B 1 218 ? -3.146 26.139 41.177 1.00 26.60 216 ALA B CA 1
ATOM 4246 C C . ALA B 1 218 ? -1.907 26.846 40.636 1.00 25.64 216 ALA B C 1
ATOM 4247 O O . ALA B 1 218 ? -1.422 26.526 39.544 1.00 21.66 216 ALA B O 1
ATOM 4249 N N . GLU B 1 219 ? -1.410 27.817 41.403 1.00 28.08 217 GLU B N 1
ATOM 4250 C CA . GLU B 1 219 ? -0.243 28.597 41.005 1.00 27.29 217 GLU B CA 1
ATOM 4251 C C . GLU B 1 219 ? 0.865 27.737 40.408 1.00 25.23 217 GLU B C 1
ATOM 4252 O O . GLU B 1 219 ? 1.369 28.022 39.318 1.00 28.98 217 GLU B O 1
ATOM 4258 N N . GLY B 1 220 ? 1.250 26.675 41.101 1.00 24.96 218 GLY B N 1
ATOM 4259 C CA . GLY B 1 220 ? 2.323 25.844 40.590 1.00 28.11 218 GLY B CA 1
ATOM 4260 C C . GLY B 1 220 ? 1.993 25.044 39.341 1.00 26.76 218 GLY B C 1
ATOM 4261 O O . GLY B 1 220 ? 2.872 24.345 38.824 1.00 29.14 218 GLY B O 1
ATOM 4262 N N . SER B 1 221 ? 0.752 25.111 38.849 1.00 25.86 219 SER B N 1
ATOM 4263 C CA . SER B 1 221 ? 0.358 24.429 37.620 1.00 28.15 219 SER B CA 1
ATOM 4264 C C . SER B 1 221 ? -0.420 25.351 36.691 1.00 25.85 219 SER B C 1
ATOM 4265 O O . SER B 1 221 ? -1.211 24.872 35.872 1.00 24.11 219 SER B O 1
ATOM 4268 N N . ALA B 1 222 ? -0.226 26.664 36.801 1.00 26.43 220 ALA B N 1
ATOM 4269 C CA . ALA B 1 222 ? -1.096 27.620 36.119 1.00 24.28 220 ALA B CA 1
ATOM 4270 C C . ALA B 1 222 ? -0.580 27.877 34.701 1.00 29.41 220 ALA B C 1
ATOM 4271 O O . ALA B 1 222 ? -0.167 28.982 34.339 1.00 25.50 220 ALA B O 1
ATOM 4273 N N . ALA B 1 223 ? -0.633 26.818 33.885 1.00 24.78 221 ALA B N 1
ATOM 4274 C CA . ALA B 1 223 ? -0.046 26.889 32.552 1.00 26.63 221 ALA B CA 1
ATOM 4275 C C . ALA B 1 223 ? -0.794 27.878 31.671 1.00 28.76 221 ALA B C 1
ATOM 4276 O O . ALA B 1 223 ? -0.176 28.612 30.892 1.00 25.74 221 ALA B O 1
ATOM 4278 N N . ILE B 1 224 ? -2.125 27.908 31.775 1.00 23.93 222 ILE B N 1
ATOM 4279 C CA . ILE B 1 224 ? -2.906 28.883 31.021 1.00 27.14 222 ILE B CA 1
ATOM 4280 C C . ILE B 1 224 ? -2.586 30.299 31.484 1.00 26.75 222 ILE B C 1
ATOM 4281 O O . ILE B 1 224 ? -2.418 31.210 30.662 1.00 27.10 222 ILE B O 1
ATOM 4286 N N . VAL B 1 225 ? -2.493 30.507 32.802 1.00 26.22 223 VAL B N 1
ATOM 4287 C CA . VAL B 1 225 ? -2.186 31.836 33.335 1.00 28.55 223 VAL B CA 1
ATOM 4288 C C . VAL B 1 225 ? -0.816 32.302 32.858 1.00 31.12 223 VAL B C 1
ATOM 4289 O O . VAL B 1 225 ? -0.659 33.424 32.359 1.00 28.58 223 VAL B O 1
ATOM 4293 N N . ARG B 1 226 ? 0.202 31.454 33.019 1.00 28.93 224 ARG B N 1
ATOM 4294 C CA . ARG B 1 226 ? 1.532 31.784 32.524 1.00 31.26 224 ARG B CA 1
ATOM 4295 C C . ARG B 1 226 ? 1.601 31.826 31.006 1.00 34.18 224 ARG B C 1
ATOM 4296 O O . ARG B 1 226 ? 2.586 32.350 30.470 1.00 39.08 224 ARG B O 1
ATOM 4304 N N . ASN B 1 227 ? 0.589 31.303 30.313 1.00 28.75 225 ASN B N 1
ATOM 4305 C CA . ASN B 1 227 ? 0.621 31.136 28.864 1.00 31.84 225 ASN B CA 1
ATOM 4306 C C . ASN B 1 227 ? 1.880 30.380 28.439 1.00 34.09 225 ASN B C 1
ATOM 4307 O O . ASN B 1 227 ? 2.600 30.776 27.522 1.00 43.18 225 ASN B O 1
ATOM 4312 N N . GLU B 1 228 ? 2.156 29.285 29.139 1.00 32.13 226 GLU B N 1
ATOM 4313 C CA . GLU B 1 228 ? 3.303 28.446 28.827 1.00 33.22 226 GLU B CA 1
ATOM 4314 C C . GLU B 1 228 ? 3.093 27.075 29.456 1.00 31.03 226 GLU B C 1
ATOM 4315 O O . GLU B 1 228 ? 2.637 26.975 30.599 1.00 31.02 226 GLU B O 1
ATOM 4321 N N . VAL B 1 229 ? 3.414 26.024 28.693 1.00 32.97 227 VAL B N 1
ATOM 4322 C CA . VAL B 1 229 ? 3.368 24.669 29.229 1.00 30.17 227 VAL B CA 1
ATOM 4323 C C . VAL B 1 229 ? 4.308 24.576 30.416 1.00 30.93 227 VAL B C 1
ATOM 4324 O O . VAL B 1 229 ? 5.460 25.026 30.352 1.00 30.43 227 VAL B O 1
ATOM 4328 N N . ILE B 1 230 ? 3.819 24.000 31.513 1.00 26.56 228 ILE B N 1
ATOM 4329 C CA . ILE B 1 230 ? 4.623 23.785 32.707 1.00 31.16 228 ILE B CA 1
ATOM 4330 C C . ILE B 1 230 ? 5.086 22.332 32.696 1.00 34.66 228 ILE B C 1
ATOM 4331 O O . ILE B 1 230 ? 4.271 21.410 32.811 1.00 29.69 228 ILE B O 1
ATOM 4336 N N . GLU B 1 231 ? 6.399 22.128 32.546 1.00 28.30 229 GLU B N 1
ATOM 4337 C CA . GLU B 1 231 ? 6.953 20.780 32.448 1.00 31.72 229 GLU B CA 1
ATOM 4338 C C . GLU B 1 231 ? 6.993 20.062 33.792 1.00 30.92 229 GLU B C 1
ATOM 4339 O O . GLU B 1 231 ? 6.928 18.828 33.831 1.00 27.93 229 GLU B O 1
ATOM 4345 N N . ASN B 1 232 ? 7.114 20.794 34.896 1.00 29.64 230 ASN B N 1
ATOM 4346 C CA . ASN B 1 232 ? 7.077 20.206 36.234 1.00 34.77 230 ASN B CA 1
ATOM 4347 C C . ASN B 1 232 ? 6.028 20.939 37.064 1.00 32.17 230 ASN B C 1
ATOM 4348 O O . ASN B 1 232 ? 6.358 21.741 37.948 1.00 25.87 230 ASN B O 1
ATOM 4353 N N . PRO B 1 233 ? 4.746 20.691 36.791 1.00 27.85 231 PRO B N 1
ATOM 4354 C CA . PRO B 1 233 ? 3.690 21.298 37.605 1.00 23.91 231 PRO B CA 1
ATOM 4355 C C . PRO B 1 233 ? 3.720 20.775 39.027 1.00 28.02 231 PRO B C 1
ATOM 4356 O O . PRO B 1 233 ? 4.019 19.605 39.282 1.00 28.65 231 PRO B O 1
ATOM 4360 N N . GLU B 1 234 ? 3.395 21.660 39.961 1.00 25.59 232 GLU B N 1
ATOM 4361 C CA . GLU B 1 234 ? 3.315 21.285 41.361 1.00 29.34 232 GLU B CA 1
ATOM 4362 C C . GLU B 1 234 ? 2.115 21.957 42.014 1.00 23.50 232 GLU B C 1
ATOM 4363 O O . GLU B 1 234 ? 1.649 23.009 41.569 1.00 24.05 232 GLU B O 1
ATOM 4369 N N . THR B 1 235 ? 1.618 21.308 43.066 1.00 20.70 233 THR B N 1
ATOM 4370 C CA . THR B 1 235 ? 0.552 21.792 43.939 1.00 21.50 233 THR B CA 1
ATOM 4371 C C . THR B 1 235 ? 0.145 20.664 44.869 1.00 24.55 233 THR B C 1
ATOM 4372 O O . THR B 1 235 ? 0.178 19.490 44.484 1.00 22.78 233 THR B O 1
ATOM 4376 N N . ILE B 1 236 ? -0.252 21.013 46.094 1.00 26.32 234 ILE B N 1
ATOM 4377 C CA . ILE B 1 236 ? -0.774 20.012 47.015 1.00 24.13 234 ILE B CA 1
ATOM 4378 C C . ILE B 1 236 ? -2.138 19.494 46.569 1.00 21.18 234 ILE B C 1
ATOM 4379 O O . ILE B 1 236 ? -2.550 18.397 46.962 1.00 19.29 234 ILE B O 1
ATOM 4384 N N . ALA B 1 237 ? -2.847 20.256 45.744 1.00 18.99 235 ALA B N 1
ATOM 4385 C CA . ALA B 1 237 ? -4.135 19.837 45.208 1.00 23.35 235 ALA B CA 1
ATOM 4386 C C . ALA B 1 237 ? -3.855 18.966 43.985 1.00 21.22 235 ALA B C 1
ATOM 4387 O O . ALA B 1 237 ? -3.891 19.413 42.835 1.00 18.80 235 ALA B O 1
ATOM 4389 N N . THR B 1 238 ? -3.541 17.692 44.252 1.00 18.62 236 THR B N 1
ATOM 4390 C CA . THR B 1 238 ? -3.064 16.796 43.198 1.00 20.35 236 THR B CA 1
ATOM 4391 C C . THR B 1 238 ? -4.099 16.555 42.103 1.00 22.21 236 THR B C 1
ATOM 4392 O O . THR B 1 238 ? -3.731 16.140 40.998 1.00 23.59 236 THR B O 1
ATOM 4396 N N . ALA B 1 239 ? -5.378 16.800 42.387 1.00 20.26 237 ALA B N 1
ATOM 4397 C CA . ALA B 1 239 ? -6.402 16.723 41.356 1.00 21.01 237 ALA B CA 1
ATOM 4398 C C . ALA B 1 239 ? -6.037 17.566 40.142 1.00 21.93 237 ALA B C 1
ATOM 4399 O O . ALA B 1 239 ? -6.258 17.150 38.996 1.00 18.77 237 ALA B O 1
ATOM 4401 N N . ILE B 1 240 ? -5.483 18.758 40.372 1.00 19.95 238 ILE B N 1
ATOM 4402 C CA . ILE B 1 240 ? -5.282 19.730 39.302 1.00 21.85 238 ILE B CA 1
ATOM 4403 C C . ILE B 1 240 ? -3.796 19.977 39.048 1.00 19.62 238 ILE B C 1
ATOM 4404 O O . ILE B 1 240 ? -3.403 21.040 38.551 1.00 19.50 238 ILE B O 1
ATOM 4409 N N . ARG B 1 241 ? -2.964 18.981 39.358 1.00 18.78 239 ARG B N 1
ATOM 4410 C CA . ARG B 1 241 ? -1.519 19.047 39.115 1.00 21.01 239 ARG B CA 1
ATOM 4411 C C . ARG B 1 241 ? -1.241 18.722 37.646 1.00 18.64 239 ARG B C 1
ATOM 4412 O O . ARG B 1 241 ? -0.755 17.647 37.286 1.00 16.82 239 ARG B O 1
ATOM 4420 N N . ILE B 1 242 ? -1.573 19.688 36.787 1.00 19.17 240 ILE B N 1
ATOM 4421 C CA . ILE B 1 242 ? -1.636 19.483 35.342 1.00 19.87 240 ILE B CA 1
ATOM 4422 C C . ILE B 1 242 ? -1.028 20.701 34.659 1.00 25.13 240 ILE B C 1
ATOM 4423 O O . ILE B 1 242 ? -1.540 21.820 34.802 1.00 20.46 240 ILE B O 1
ATOM 4428 N N . GLY B 1 243 ? 0.065 20.486 33.924 1.00 21.76 241 GLY B N 1
ATOM 4429 C CA . GLY B 1 243 ? 0.851 21.548 33.332 1.00 25.86 241 GLY B CA 1
ATOM 4430 C C . GLY B 1 243 ? 0.653 21.775 31.852 1.00 26.56 241 GLY B C 1
ATOM 4431 O O . GLY B 1 243 ? 1.276 22.683 31.286 1.00 25.44 241 GLY B O 1
ATOM 4432 N N . ASN B 1 244 ? -0.199 20.979 31.202 1.00 22.53 242 ASN B N 1
ATOM 4433 C CA . ASN B 1 244 ? -0.448 21.104 29.765 1.00 24.21 242 ASN B CA 1
ATOM 4434 C C . ASN B 1 244 ? -1.900 20.735 29.488 1.00 23.18 242 ASN B C 1
ATOM 4435 O O . ASN B 1 244 ? -2.194 19.674 28.931 1.00 23.28 242 ASN B O 1
ATOM 4440 N N . PRO B 1 245 ? -2.845 21.589 29.893 1.00 21.90 243 PRO B N 1
ATOM 4441 C CA . PRO B 1 245 ? -4.263 21.198 29.827 1.00 22.53 243 PRO B CA 1
ATOM 4442 C C . PRO B 1 245 ? -4.711 20.915 28.401 1.00 24.48 243 PRO B C 1
ATOM 4443 O O . PRO B 1 245 ? -4.513 21.725 27.487 1.00 20.31 243 PRO B O 1
ATOM 4447 N N . ALA B 1 246 ? -5.317 19.737 28.218 1.00 23.09 244 ALA B N 1
ATOM 4448 C CA . ALA B 1 246 ? -5.696 19.293 26.883 1.00 23.98 244 ALA B CA 1
ATOM 4449 C C . ALA B 1 246 ? -6.833 20.114 26.288 1.00 24.59 244 ALA B C 1
ATOM 4450 O O . ALA B 1 246 ? -7.008 20.103 25.067 1.00 27.80 244 ALA B O 1
ATOM 4452 N N . SER B 1 247 ? -7.604 20.833 27.106 1.00 22.03 245 SER B N 1
ATOM 4453 C CA . SER B 1 247 ? -8.668 21.691 26.599 1.00 24.62 245 SER B CA 1
ATOM 4454 C C . SER B 1 247 ? -8.312 23.168 26.725 1.00 21.99 245 SER B C 1
ATOM 4455 O O . SER B 1 247 ? -9.204 24.018 26.776 1.00 21.71 245 SER B O 1
ATOM 4458 N N . TRP B 1 248 ? -7.011 23.467 26.787 1.00 20.77 246 TRP B N 1
ATOM 4459 C CA . TRP B 1 248 ? -6.488 24.825 26.897 1.00 23.27 246 TRP B CA 1
ATOM 4460 C C . TRP B 1 248 ? -7.188 25.821 25.976 1.00 25.57 246 TRP B C 1
ATOM 4461 O O . TRP B 1 248 ? -7.646 26.879 26.420 1.00 26.56 246 TRP B O 1
ATOM 4472 N N . ASP B 1 249 ? -7.275 25.500 24.680 1.00 26.04 247 ASP B N 1
ATOM 4473 C CA . ASP B 1 249 ? -7.833 26.452 23.726 1.00 28.40 247 ASP B CA 1
ATOM 4474 C C . ASP B 1 249 ? -9.319 26.656 23.968 1.00 27.92 247 ASP B C 1
ATOM 4475 O O . ASP B 1 249 ? -9.816 27.786 23.903 1.00 27.01 247 ASP B O 1
ATOM 4480 N N . LYS B 1 250 ? -10.042 25.569 24.253 1.00 27.42 248 LYS B N 1
ATOM 4481 C CA . LYS B 1 250 ? -11.459 25.679 24.578 1.00 24.61 248 LYS B CA 1
ATOM 4482 C C . LYS B 1 250 ? -11.673 26.507 25.838 1.00 24.24 248 LYS B C 1
ATOM 4483 O O . LYS B 1 250 ? -12.617 27.300 25.914 1.00 24.15 248 LYS B O 1
ATOM 4489 N N . ALA B 1 251 ? -10.821 26.312 26.851 1.00 22.53 249 ALA B N 1
ATOM 4490 C CA . ALA B 1 251 ? -10.991 27.027 28.111 1.00 23.63 249 ALA B CA 1
ATOM 4491 C C . ALA B 1 251 ? -10.724 28.516 27.938 1.00 26.32 249 ALA B C 1
ATOM 4492 O O . ALA B 1 251 ? -11.420 29.357 28.527 1.00 23.05 249 ALA B O 1
ATOM 4494 N N . VAL B 1 252 ? -9.709 28.860 27.145 1.00 25.24 250 VAL B N 1
ATOM 4495 C CA . VAL B 1 252 ? -9.453 30.264 26.846 1.00 28.07 250 VAL B CA 1
ATOM 4496 C C . VAL B 1 252 ? -10.648 30.878 26.131 1.00 27.34 250 VAL B C 1
ATOM 4497 O O . VAL B 1 252 ? -11.158 31.932 26.531 1.00 30.52 250 VAL B O 1
ATOM 4501 N N . LYS B 1 253 ? -11.123 30.213 25.071 1.00 31.06 251 LYS B N 1
ATOM 4502 C CA . LYS B 1 253 ? -12.283 30.712 24.334 1.00 30.73 251 LYS B CA 1
ATOM 4503 C C . LYS B 1 253 ? -13.478 30.914 25.255 1.00 31.21 251 LYS B C 1
ATOM 4504 O O . LYS B 1 253 ? -14.241 31.876 25.097 1.00 27.55 251 LYS B O 1
ATOM 4510 N N . ALA B 1 254 ? -13.675 30.005 26.213 1.00 31.10 252 ALA B N 1
ATOM 4511 C CA . ALA B 1 254 ? -14.783 30.180 27.144 1.00 26.16 252 ALA B CA 1
ATOM 4512 C C . ALA B 1 254 ? -14.586 31.434 27.983 1.00 27.66 252 ALA B C 1
ATOM 4513 O O . ALA B 1 254 ? -15.547 32.160 28.261 1.00 32.16 252 ALA B O 1
ATOM 4515 N N . ALA B 1 255 ? -13.343 31.711 28.384 1.00 27.90 253 ALA B N 1
ATOM 4516 C CA . ALA B 1 255 ? -13.068 32.899 29.185 1.00 27.26 253 ALA B CA 1
ATOM 4517 C C . ALA B 1 255 ? -13.324 34.166 28.380 1.00 31.07 253 ALA B C 1
ATOM 4518 O O . ALA B 1 255 ? -13.977 35.100 28.863 1.00 34.19 253 ALA B O 1
ATOM 4520 N N . GLU B 1 256 ? -12.834 34.205 27.141 1.00 25.59 254 GLU B N 1
ATOM 4521 C CA . GLU B 1 256 ? -13.031 35.376 26.295 1.00 28.38 254 GLU B CA 1
ATOM 4522 C C . GLU B 1 256 ? -14.502 35.564 25.942 1.00 33.92 254 GLU B C 1
ATOM 4523 O O . GLU B 1 256 ? -15.061 36.643 26.160 1.00 29.33 254 GLU B O 1
ATOM 4529 N N . GLU B 1 257 ? -15.157 34.516 25.424 1.00 29.61 255 GLU B N 1
ATOM 4530 C CA . GLU B 1 257 ? -16.560 34.635 25.032 1.00 28.26 255 GLU B CA 1
ATOM 4531 C C . GLU B 1 257 ? -17.483 35.010 26.187 1.00 28.70 255 GLU B C 1
ATOM 4532 O O . GLU B 1 257 ? -18.563 35.559 25.941 1.00 30.10 255 GLU B O 1
ATOM 4538 N N . SER B 1 258 ? -17.104 34.715 27.430 1.00 26.75 256 SER B N 1
ATOM 4539 C CA . SER B 1 258 ? -17.957 34.987 28.581 1.00 29.78 256 SER B CA 1
ATOM 4540 C C . SER B 1 258 ? -17.562 36.244 29.336 1.00 34.78 256 SER B C 1
ATOM 4541 O O . SER B 1 258 ? -18.153 36.521 30.392 1.00 27.27 256 SER B O 1
ATOM 4544 N N . ASN B 1 259 ? -16.590 37.009 28.830 1.00 29.43 257 ASN B N 1
ATOM 4545 C CA . ASN B 1 259 ? -16.037 38.142 29.571 1.00 33.10 257 ASN B CA 1
ATOM 4546 C C . ASN B 1 259 ? -15.535 37.681 30.933 1.00 33.84 257 ASN B C 1
ATOM 4547 O O . ASN B 1 259 ? -15.639 38.389 31.938 1.00 31.19 257 ASN B O 1
ATOM 4552 N N . GLY B 1 260 ? -15.006 36.462 30.965 1.00 31.96 258 GLY B N 1
ATOM 4553 C CA . GLY B 1 260 ? -14.444 35.881 32.160 1.00 29.85 258 GLY B CA 1
ATOM 4554 C C . GLY B 1 260 ? -12.929 35.953 32.178 1.00 31.45 258 GLY B C 1
ATOM 4555 O O . GLY B 1 260 ? -12.303 36.766 31.489 1.00 27.40 258 GLY B O 1
ATOM 4556 N N . LYS B 1 261 ? -12.330 35.075 32.973 1.00 27.91 259 LYS B N 1
ATOM 4557 C CA . LYS B 1 261 ? -10.899 35.108 33.215 1.00 25.34 259 LYS B CA 1
ATOM 4558 C C . LYS B 1 261 ? -10.485 33.753 33.756 1.00 26.91 259 LYS B C 1
ATOM 4559 O O . LYS B 1 261 ? -11.233 33.131 34.514 1.00 25.79 259 LYS B O 1
ATOM 4565 N N . ILE B 1 262 ? -9.306 33.295 33.351 1.00 24.11 260 ILE B N 1
ATOM 4566 C CA . ILE B 1 262 ? -8.658 32.166 34.001 1.00 26.59 260 ILE B CA 1
ATOM 4567 C C . ILE B 1 262 ? -7.535 32.728 34.858 1.00 27.89 260 ILE B C 1
ATOM 4568 O O . ILE B 1 262 ? -6.625 33.393 34.349 1.00 25.68 260 ILE B O 1
ATOM 4573 N N . ASP B 1 263 ? -7.632 32.487 36.159 1.00 24.82 261 ASP B N 1
ATOM 4574 C CA . ASP B 1 263 ? -6.807 33.059 37.214 1.00 29.77 261 ASP B CA 1
ATOM 4575 C C . ASP B 1 263 ? -6.117 31.919 37.957 1.00 30.01 261 ASP B C 1
ATOM 4576 O O . ASP B 1 263 ? -6.357 30.736 37.692 1.00 25.22 261 ASP B O 1
ATOM 4581 N N . GLU B 1 264 ? -5.247 32.275 38.896 1.00 28.45 262 GLU B N 1
ATOM 4582 C CA . GLU B 1 264 ? -4.526 31.289 39.682 1.00 27.23 262 GLU B CA 1
ATOM 4583 C C . GLU B 1 264 ? -4.694 31.600 41.160 1.00 28.88 262 GLU B C 1
ATOM 4584 O O . GLU B 1 264 ? -5.051 32.718 41.543 1.00 30.63 262 GLU B O 1
ATOM 4590 N N . VAL B 1 265 ? -4.446 30.589 41.987 1.00 23.70 263 VAL B N 1
ATOM 4591 C CA . VAL B 1 265 ? -4.500 30.724 43.437 1.00 25.39 263 VAL B CA 1
ATOM 4592 C C . VAL B 1 265 ? -3.368 29.899 44.025 1.00 29.29 263 VAL B C 1
ATOM 4593 O O . VAL B 1 265 ? -3.040 28.827 43.509 1.00 26.02 263 VAL B O 1
ATOM 4597 N N . THR B 1 266 ? -2.751 30.411 45.090 1.00 30.62 264 THR B N 1
ATOM 4598 C CA . THR B 1 266 ? -1.661 29.684 45.723 1.00 28.27 264 THR B CA 1
ATOM 4599 C C . THR B 1 266 ? -2.206 28.505 46.525 1.00 22.62 264 THR B C 1
ATOM 4600 O O . THR B 1 266 ? -3.396 28.425 46.836 1.00 25.82 264 THR B O 1
ATOM 4604 N N . ASP B 1 267 ? -1.304 27.571 46.839 1.00 23.08 265 ASP B N 1
ATOM 4605 C CA . ASP B 1 267 ? -1.656 26.433 47.683 1.00 24.20 265 ASP B CA 1
ATOM 4606 C C . ASP B 1 267 ? -2.174 26.875 49.045 1.00 28.79 265 ASP B C 1
ATOM 4607 O O . ASP B 1 267 ? -3.042 26.209 49.627 1.00 25.23 265 ASP B O 1
ATOM 4612 N N . ASP B 1 268 ? -1.649 27.979 49.578 1.00 27.82 266 ASP B N 1
ATOM 4613 C CA . ASP B 1 268 ? -2.132 28.455 50.869 1.00 31.81 266 ASP B CA 1
ATOM 4614 C C . ASP B 1 268 ? -3.544 29.018 50.746 1.00 28.43 266 ASP B C 1
ATOM 4615 O O . ASP B 1 268 ? -4.388 28.778 51.618 1.00 26.20 266 ASP B O 1
ATOM 4620 N N . GLU B 1 269 ? -3.816 29.768 49.671 1.00 25.10 267 GLU B N 1
ATOM 4621 C CA . GLU B 1 269 ? -5.179 30.210 49.404 1.00 25.35 267 GLU B CA 1
ATOM 4622 C C . GLU B 1 269 ? -6.107 29.012 49.246 1.00 26.78 267 GLU B C 1
ATOM 4623 O O . GLU B 1 269 ? -7.233 29.020 49.754 1.00 27.95 267 GLU B O 1
ATOM 4629 N N . ILE B 1 270 ? -5.638 27.967 48.552 1.00 25.78 268 ILE B N 1
ATOM 4630 C CA . ILE B 1 270 ? -6.436 26.754 48.372 1.00 29.06 268 ILE B CA 1
ATOM 4631 C C . ILE B 1 270 ? -6.740 26.115 49.720 1.00 25.54 268 ILE B C 1
ATOM 4632 O O . ILE B 1 270 ? -7.893 25.778 50.022 1.00 26.12 268 ILE B O 1
ATOM 4637 N N . LEU B 1 271 ? -5.704 25.924 50.543 1.00 23.03 269 LEU B N 1
ATOM 4638 C CA . LEU B 1 271 ? -5.895 25.269 51.832 1.00 25.19 269 LEU B CA 1
ATOM 4639 C C . LEU B 1 271 ? -6.700 26.138 52.794 1.00 26.99 269 LEU B C 1
ATOM 4640 O O . LEU B 1 271 ? -7.434 25.614 53.640 1.00 24.10 269 LEU B O 1
ATOM 4645 N N . HIS B 1 272 ? -6.576 27.459 52.696 1.00 26.68 270 HIS B N 1
ATOM 4646 C CA . HIS B 1 272 ? -7.408 28.297 53.543 1.00 28.98 270 HIS B CA 1
ATOM 4647 C C . HIS B 1 272 ? -8.880 28.109 53.192 1.00 29.66 270 HIS B C 1
ATOM 4648 O O . HIS B 1 272 ? -9.714 27.871 54.074 1.00 28.30 270 HIS B O 1
ATOM 4655 N N . ALA B 1 273 ? -9.216 28.195 51.899 1.00 27.22 271 ALA B N 1
ATOM 4656 C CA . ALA B 1 273 ? -10.594 27.958 51.478 1.00 25.81 271 ALA B CA 1
ATOM 4657 C C . ALA B 1 273 ? -11.048 26.550 51.833 1.00 26.36 271 ALA B C 1
ATOM 4658 O O . ALA B 1 273 ? -12.225 26.338 52.145 1.00 25.75 271 ALA B O 1
ATOM 4660 N N . TYR B 1 274 ? -10.118 25.593 51.817 1.00 20.76 272 TYR B N 1
ATOM 4661 C CA . TYR B 1 274 ? -10.412 24.200 52.138 1.00 23.01 272 TYR B CA 1
ATOM 4662 C C . TYR B 1 274 ? -10.894 24.050 53.578 1.00 28.06 272 TYR B C 1
ATOM 4663 O O . TYR B 1 274 ? -11.908 23.388 53.845 1.00 23.03 272 TYR B O 1
ATOM 4672 N N . GLN B 1 275 ? -10.175 24.661 54.525 1.00 24.37 273 GLN B N 1
ATOM 4673 C CA . GLN B 1 275 ? -10.613 24.637 55.919 1.00 25.70 273 GLN B CA 1
ATOM 4674 C C . GLN B 1 275 ? -11.827 25.526 56.147 1.00 21.49 273 GLN B C 1
ATOM 4675 O O . GLN B 1 275 ? -12.682 25.202 56.976 1.00 24.01 273 GLN B O 1
ATOM 4681 N N . LEU B 1 276 ? -11.928 26.632 55.411 1.00 21.56 274 LEU B N 1
ATOM 4682 C CA . LEU B 1 276 ? -12.942 27.636 55.709 1.00 23.36 274 LEU B CA 1
ATOM 4683 C C . LEU B 1 276 ? -14.349 27.133 55.408 1.00 27.20 274 LEU B C 1
ATOM 4684 O O . LEU B 1 276 ? -15.277 27.391 56.184 1.00 27.23 274 LEU B O 1
ATOM 4689 N N . ILE B 1 277 ? -14.552 26.435 54.283 1.00 21.79 275 ILE B N 1
ATOM 4690 C CA . ILE B 1 277 ? -15.926 26.027 53.990 1.00 20.89 275 ILE B CA 1
ATOM 4691 C C . ILE B 1 277 ? -16.344 24.887 54.899 1.00 20.17 275 ILE B C 1
ATOM 4692 O O . ILE B 1 277 ? -17.523 24.770 55.252 1.00 26.06 275 ILE B O 1
ATOM 4697 N N . ALA B 1 278 ? -15.393 24.064 55.344 1.00 22.27 276 ALA B N 1
ATOM 4698 C CA . ALA B 1 278 ? -15.743 22.951 56.220 1.00 22.22 276 ALA B CA 1
ATOM 4699 C C . ALA B 1 278 ? -16.100 23.436 57.628 1.00 25.75 276 ALA B C 1
ATOM 4700 O O . ALA B 1 278 ? -17.123 23.027 58.199 1.00 24.13 276 ALA B O 1
ATOM 4702 N N . ARG B 1 279 ? -15.285 24.331 58.194 1.00 25.07 277 ARG B N 1
ATOM 4703 C CA . ARG B 1 279 ? -15.545 24.806 59.554 1.00 28.99 277 ARG B CA 1
ATOM 4704 C C . ARG B 1 279 ? -16.770 25.708 59.608 1.00 23.08 277 ARG B C 1
ATOM 4705 O O . ARG B 1 279 ? -17.528 25.674 60.578 1.00 29.42 277 ARG B O 1
ATOM 4713 N N . GLU B 1 280 ? -16.962 26.543 58.591 1.00 26.03 278 GLU B N 1
ATOM 4714 C CA . GLU B 1 280 ? -18.008 27.554 58.625 1.00 23.86 278 GLU B CA 1
ATOM 4715 C C . GLU B 1 280 ? -19.356 27.037 58.132 1.00 31.14 278 GLU B C 1
ATOM 4716 O O . GLU B 1 280 ? -20.390 27.363 58.716 1.00 27.44 278 GLU B O 1
ATOM 4722 N N . GLU B 1 281 ? -19.378 26.241 57.064 1.00 25.11 279 GLU B N 1
ATOM 4723 C CA . GLU B 1 281 ? -20.626 25.870 56.420 1.00 20.54 279 GLU B CA 1
ATOM 4724 C C . GLU B 1 281 ? -20.920 24.385 56.466 1.00 23.11 279 GLU B C 1
ATOM 4725 O O . GLU B 1 281 ? -22.013 23.982 56.053 1.00 23.77 279 GLU B O 1
ATOM 4731 N N . GLY B 1 282 ? -19.990 23.564 56.952 1.00 20.99 280 GLY B N 1
ATOM 4732 C CA . GLY B 1 282 ? -20.215 22.135 57.017 1.00 22.21 280 GLY B CA 1
ATOM 4733 C C . GLY B 1 282 ? -20.096 21.420 55.690 1.00 24.75 280 GLY B C 1
ATOM 4734 O O . GLY B 1 282 ? -20.612 20.306 55.545 1.00 20.51 280 GLY B O 1
ATOM 4735 N N . VAL B 1 283 ? -19.434 22.034 54.713 1.00 23.65 281 VAL B N 1
ATOM 4736 C CA . VAL B 1 283 ? -19.251 21.462 53.384 1.00 20.32 281 VAL B CA 1
ATOM 4737 C C . VAL B 1 283 ? -17.771 21.124 53.227 1.00 22.91 281 VAL B C 1
ATOM 4738 O O . VAL B 1 283 ? -16.915 22.009 53.333 1.00 20.70 281 VAL B O 1
ATOM 4742 N N . PHE B 1 284 ? -17.477 19.837 52.982 1.00 19.98 282 PHE B N 1
ATOM 4743 C CA . PHE B 1 284 ? -16.125 19.285 52.905 1.00 21.70 282 PHE B CA 1
ATOM 4744 C C . PHE B 1 284 ? -15.842 18.848 51.462 1.00 24.51 282 PHE B C 1
ATOM 4745 O O . PHE B 1 284 ? -16.377 17.836 50.997 1.00 21.40 282 PHE B O 1
ATOM 4753 N N . ALA B 1 285 ? -15.006 19.605 50.751 1.00 22.73 283 ALA B N 1
ATOM 4754 C CA . ALA B 1 285 ? -14.600 19.255 49.392 1.00 20.46 283 ALA B CA 1
ATOM 4755 C C . ALA B 1 285 ? -13.107 18.963 49.370 1.00 19.62 283 ALA B C 1
ATOM 4756 O O . ALA B 1 285 ? -12.362 19.419 50.238 1.00 17.08 283 ALA B O 1
ATOM 4758 N N . GLU B 1 286 ? -12.666 18.197 48.367 1.00 17.65 284 GLU B N 1
ATOM 4759 C CA . GLU B 1 286 ? -11.255 17.849 48.284 1.00 18.05 284 GLU B CA 1
ATOM 4760 C C . GLU B 1 286 ? -10.453 19.091 47.902 1.00 15.88 284 GLU B C 1
ATOM 4761 O O . GLU B 1 286 ? -11.001 20.041 47.340 1.00 17.71 284 GLU B O 1
ATOM 4767 N N . PRO B 1 287 ? -9.152 19.123 48.216 1.00 17.94 285 PRO B N 1
ATOM 4768 C CA . PRO B 1 287 ? -8.421 20.398 48.090 1.00 17.02 285 PRO B CA 1
ATOM 4769 C C . PRO B 1 287 ? -8.501 21.025 46.708 1.00 19.53 285 PRO B C 1
ATOM 4770 O O . PRO B 1 287 ? -8.696 22.241 46.606 1.00 20.08 285 PRO B O 1
ATOM 4774 N N . GLY B 1 288 ? -8.373 20.238 45.638 1.00 19.47 286 GLY B N 1
ATOM 4775 C CA . GLY B 1 288 ? -8.468 20.813 44.300 1.00 14.78 286 GLY B CA 1
ATOM 4776 C C . GLY B 1 288 ? -9.782 21.534 44.051 1.00 16.66 286 GLY B C 1
ATOM 4777 O O . GLY B 1 288 ? -9.821 22.560 43.358 1.00 16.77 286 GLY B O 1
ATOM 4778 N N . SER B 1 289 ? -10.878 21.013 44.615 1.00 13.44 287 SER B N 1
ATOM 4779 C CA . SER B 1 289 ? -12.179 21.655 44.429 1.00 14.51 287 SER B CA 1
ATOM 4780 C C . SER B 1 289 ? -12.208 23.057 45.019 1.00 15.05 287 SER B C 1
ATOM 4781 O O . SER B 1 289 ? -12.889 23.947 44.487 1.00 17.20 287 SER B O 1
ATOM 4784 N N . CYS B 1 290 ? -11.478 23.274 46.110 1.00 19.82 288 CYS B N 1
ATOM 4785 C CA . CYS B 1 290 ? -11.530 24.542 46.826 1.00 17.63 288 CYS B CA 1
ATOM 4786 C C . CYS B 1 290 ? -10.748 25.655 46.146 1.00 25.11 288 CYS B C 1
ATOM 4787 O O . CYS B 1 290 ? -10.807 26.805 46.606 1.00 25.89 288 CYS B O 1
ATOM 4790 N N . ALA B 1 291 ? -10.029 25.356 45.062 1.00 22.48 289 ALA B N 1
ATOM 4791 C CA . ALA B 1 291 ? -9.508 26.432 44.230 1.00 24.75 289 ALA B CA 1
ATOM 4792 C C . ALA B 1 291 ? -10.625 27.360 43.775 1.00 24.24 289 ALA B C 1
ATOM 4793 O O . ALA B 1 291 ? -10.397 28.558 43.573 1.00 20.94 289 ALA B O 1
ATOM 4795 N N . SER B 1 292 ? -11.846 26.838 43.623 1.00 22.24 290 SER B N 1
ATOM 4796 C CA . SER B 1 292 ? -12.943 27.698 43.196 1.00 20.63 290 SER B CA 1
ATOM 4797 C C . SER B 1 292 ? -13.346 28.663 44.306 1.00 24.50 290 SER B C 1
ATOM 4798 O O . SER B 1 292 ? -13.602 29.843 44.044 1.00 24.07 290 SER B O 1
ATOM 4801 N N . ILE B 1 293 ? -13.403 28.182 45.549 1.00 21.74 291 ILE B N 1
ATOM 4802 C CA . ILE B 1 293 ? -13.688 29.066 46.678 1.00 27.19 291 ILE B CA 1
ATOM 4803 C C . ILE B 1 293 ? -12.534 30.035 46.901 1.00 29.26 291 ILE B C 1
ATOM 4804 O O . ILE B 1 293 ? -12.742 31.236 47.125 1.00 27.89 291 ILE B O 1
ATOM 4809 N N . ALA B 1 294 ? -11.302 29.525 46.859 1.00 23.83 292 ALA B N 1
ATOM 4810 C CA . ALA B 1 294 ? -10.133 30.386 46.973 1.00 27.17 292 ALA B CA 1
ATOM 4811 C C . ALA B 1 294 ? -10.184 31.501 45.947 1.00 28.60 292 ALA B C 1
ATOM 4812 O O . ALA B 1 294 ? -9.884 32.660 46.258 1.00 32.07 292 ALA B O 1
ATOM 4814 N N . GLY B 1 295 ? -10.587 31.169 44.720 1.00 24.50 293 GLY B N 1
ATOM 4815 C CA . GLY B 1 295 ? -10.662 32.177 43.683 1.00 26.36 293 GLY B CA 1
ATOM 4816 C C . GLY B 1 295 ? -11.723 33.220 43.961 1.00 29.88 293 GLY B C 1
ATOM 4817 O O . GLY B 1 295 ? -11.537 34.402 43.656 1.00 28.29 293 GLY B O 1
ATOM 4818 N N . VAL B 1 296 ? -12.848 32.802 44.548 1.00 28.27 294 VAL B N 1
ATOM 4819 C CA . VAL B 1 296 ? -13.905 33.751 44.890 1.00 27.03 294 VAL B CA 1
ATOM 4820 C C . VAL B 1 296 ? -13.394 34.775 45.901 1.00 28.38 294 VAL B C 1
ATOM 4821 O O . VAL B 1 296 ? -13.551 35.987 45.709 1.00 29.53 294 VAL B O 1
ATOM 4825 N N . LEU B 1 297 ? -12.775 34.305 46.993 1.00 27.86 295 LEU B N 1
ATOM 4826 C CA . LEU B 1 297 ? -12.204 35.234 47.968 1.00 29.56 295 LEU B CA 1
ATOM 4827 C C . LEU B 1 297 ? -11.218 36.188 47.304 1.00 32.32 295 LEU B C 1
ATOM 4828 O O . LEU B 1 297 ? -11.232 37.397 47.569 1.00 32.44 295 LEU B O 1
ATOM 4833 N N . LYS B 1 298 ? -10.365 35.658 46.427 1.00 31.38 296 LYS B N 1
ATOM 4834 C CA . LYS B 1 298 ? -9.369 36.478 45.746 1.00 30.03 296 LYS B CA 1
ATOM 4835 C C . LYS B 1 298 ? -10.029 37.575 44.915 1.00 35.69 296 LYS B C 1
ATOM 4836 O O . LYS B 1 298 ? -9.647 38.748 45.001 1.00 35.61 296 LYS B O 1
ATOM 4842 N N . GLN B 1 299 ? -11.037 37.218 44.115 1.00 28.29 297 GLN B N 1
ATOM 4843 C CA . GLN B 1 299 ? -11.641 38.165 43.188 1.00 30.72 297 GLN B CA 1
ATOM 4844 C C . GLN B 1 299 ? -12.751 39.004 43.812 1.00 32.42 297 GLN B C 1
ATOM 4845 O O . GLN B 1 299 ? -13.152 40.015 43.223 1.00 31.81 297 GLN B O 1
ATOM 4851 N N . VAL B 1 300 ? -13.258 38.618 44.977 1.00 29.54 298 VAL B N 1
ATOM 4852 C CA . VAL B 1 300 ? -14.070 39.539 45.760 1.00 32.74 298 VAL B CA 1
ATOM 4853 C C . VAL B 1 300 ? -13.181 40.579 46.431 1.00 37.22 298 VAL B C 1
ATOM 4854 O O . VAL B 1 300 ? -13.470 41.780 46.400 1.00 36.73 298 VAL B O 1
ATOM 4858 N N . LYS B 1 301 ? -12.073 40.128 47.031 1.00 37.91 299 LYS B N 1
ATOM 4859 C CA . LYS B 1 301 ? -11.145 41.051 47.677 1.00 40.11 299 LYS B CA 1
ATOM 4860 C C . LYS B 1 301 ? -10.528 42.011 46.672 1.00 42.04 299 LYS B C 1
ATOM 4861 O O . LYS B 1 301 ? -10.121 43.119 47.041 1.00 45.34 299 LYS B O 1
ATOM 4867 N N . SER B 1 302 ? -10.460 41.618 45.403 1.00 37.42 300 SER B N 1
ATOM 4868 C CA . SER B 1 302 ? -9.920 42.490 44.375 1.00 39.20 300 SER B CA 1
ATOM 4869 C C . SER B 1 302 ? -10.996 43.289 43.657 1.00 34.79 300 SER B C 1
ATOM 4870 O O . SER B 1 302 ? -10.664 44.188 42.880 1.00 34.07 300 SER B O 1
ATOM 4873 N N . GLY B 1 303 ? -12.268 42.990 43.891 1.00 35.21 301 GLY B N 1
ATOM 4874 C CA . GLY B 1 303 ? -13.333 43.657 43.177 1.00 32.19 301 GLY B CA 1
ATOM 4875 C C . GLY B 1 303 ? -13.598 43.141 41.780 1.00 37.39 301 GLY B C 1
ATOM 4876 O O . GLY B 1 303 ? -14.417 43.734 41.066 1.00 36.62 301 GLY B O 1
ATOM 4877 N N . GLU B 1 304 ? -12.921 42.071 41.352 1.00 38.07 302 GLU B N 1
ATOM 4878 C CA . GLU B 1 304 ? -13.284 41.437 40.088 1.00 36.96 302 GLU B CA 1
ATOM 4879 C C . GLU B 1 304 ? -14.640 40.740 40.173 1.00 36.72 302 GLU B C 1
ATOM 4880 O O . GLU B 1 304 ? -15.301 40.557 39.144 1.00 35.77 302 GLU B O 1
ATOM 4886 N N . ILE B 1 305 ? -15.066 40.344 41.369 1.00 30.34 303 ILE B N 1
ATOM 4887 C CA . ILE B 1 305 ? -16.454 39.952 41.595 1.00 36.23 303 ILE B CA 1
ATOM 4888 C C . ILE B 1 305 ? -17.108 41.083 42.380 1.00 32.26 303 ILE B C 1
ATOM 4889 O O . ILE B 1 305 ? -16.855 41.226 43.585 1.00 32.21 303 ILE B O 1
ATOM 4894 N N . PRO B 1 306 ? -17.925 41.920 41.748 1.00 36.68 304 PRO B N 1
ATOM 4895 C CA . PRO B 1 306 ? -18.519 43.050 42.470 1.00 38.57 304 PRO B CA 1
ATOM 4896 C C . PRO B 1 306 ? -19.489 42.578 43.538 1.00 38.74 304 PRO B C 1
ATOM 4897 O O . PRO B 1 306 ? -20.119 41.526 43.413 1.00 35.68 304 PRO B O 1
ATOM 4901 N N . LYS B 1 307 ? -19.596 43.374 44.604 1.00 38.62 305 LYS B N 1
ATOM 4902 C CA . LYS B 1 307 ? -20.533 43.077 45.680 1.00 35.32 305 LYS B CA 1
ATOM 4903 C C . LYS B 1 307 ? -21.941 42.914 45.122 1.00 33.84 305 LYS B C 1
ATOM 4904 O O . LYS B 1 307 ? -22.324 43.581 44.159 1.00 38.80 305 LYS B O 1
ATOM 4910 N N . GLY B 1 308 ? -22.703 41.996 45.714 1.00 37.34 306 GLY B N 1
ATOM 4911 C CA . GLY B 1 308 ? -24.038 41.699 45.240 1.00 38.00 306 GLY B CA 1
ATOM 4912 C C . GLY B 1 308 ? -24.120 40.721 44.087 1.00 38.13 306 GLY B C 1
ATOM 4913 O O . GLY B 1 308 ? -25.231 40.425 43.628 1.00 41.14 306 GLY B O 1
ATOM 4914 N N . SER B 1 309 ? -22.991 40.213 43.603 1.00 34.38 307 SER B N 1
ATOM 4915 C CA . SER B 1 309 ? -23.010 39.221 42.537 1.00 33.80 307 SER B CA 1
ATOM 4916 C C . SER B 1 309 ? -23.616 37.907 43.023 1.00 29.14 307 SER B C 1
ATOM 4917 O O . SER B 1 309 ? -23.413 37.498 44.168 1.00 29.90 307 SER B O 1
ATOM 4920 N N . LYS B 1 310 ? -24.350 37.233 42.138 1.00 30.82 308 LYS B N 1
ATOM 4921 C CA . LYS B 1 310 ? -24.809 35.868 42.385 1.00 31.86 308 LYS B CA 1
ATOM 4922 C C . LYS B 1 310 ? -23.778 34.908 41.788 1.00 27.64 308 LYS B C 1
ATOM 4923 O O . LYS B 1 310 ? -23.619 34.838 40.563 1.00 28.71 308 LYS B O 1
ATOM 4929 N N . VAL B 1 311 ? -23.091 34.162 42.655 1.00 25.49 309 VAL B N 1
ATOM 4930 C CA . VAL B 1 311 ? -21.928 33.356 42.291 1.00 25.59 309 VAL B CA 1
ATOM 4931 C C . VAL B 1 311 ? -22.201 31.891 42.620 1.00 26.75 309 VAL B C 1
ATOM 4932 O O . VAL B 1 311 ? -22.656 31.570 43.728 1.00 21.79 309 VAL B O 1
ATOM 4936 N N . VAL B 1 312 ? -21.908 31.005 41.667 1.00 20.98 310 VAL B N 1
ATOM 4937 C CA . VAL B 1 312 ? -21.920 29.561 41.889 1.00 22.30 310 VAL B CA 1
ATOM 4938 C C . VAL B 1 312 ? -20.487 29.054 41.737 1.00 20.02 310 VAL B C 1
ATOM 4939 O O . VAL B 1 312 ? -19.856 29.254 40.692 1.00 21.39 310 VAL B O 1
ATOM 4943 N N . ALA B 1 313 ? -19.969 28.418 42.783 1.00 21.64 311 ALA B N 1
ATOM 4944 C CA . ALA B 1 313 ? -18.631 27.845 42.769 1.00 18.00 311 ALA B CA 1
ATOM 4945 C C . ALA B 1 313 ? -18.763 26.331 42.784 1.00 20.57 311 ALA B C 1
ATOM 4946 O O . ALA B 1 313 ? -19.518 25.777 43.593 1.00 17.57 311 ALA B O 1
ATOM 4948 N N . VAL B 1 314 ? -18.036 25.663 41.899 1.00 18.37 312 VAL B N 1
ATOM 4949 C CA . VAL B 1 314 ? -18.192 24.221 41.734 1.00 17.75 312 VAL B CA 1
ATOM 4950 C C . VAL B 1 314 ? -17.241 23.502 42.679 1.00 14.81 312 VAL B C 1
ATOM 4951 O O . VAL B 1 314 ? -16.015 23.644 42.575 1.00 16.70 312 VAL B O 1
ATOM 4955 N N . LEU B 1 315 ? -17.795 22.707 43.586 1.00 15.11 313 LEU B N 1
ATOM 4956 C CA . LEU B 1 315 ? -16.982 21.853 44.446 1.00 15.27 313 LEU B CA 1
ATOM 4957 C C . LEU B 1 315 ? -16.929 20.494 43.761 1.00 18.26 313 LEU B C 1
ATOM 4958 O O . LEU B 1 315 ? -17.806 19.643 43.933 1.00 16.29 313 LEU B O 1
ATOM 4963 N N . THR B 1 316 ? -15.836 20.293 43.018 1.00 16.71 314 THR B N 1
ATOM 4964 C CA . THR B 1 316 ? -15.733 19.224 42.031 1.00 14.98 314 THR B CA 1
ATOM 4965 C C . THR B 1 316 ? -15.602 17.837 42.648 1.00 15.06 314 THR B C 1
ATOM 4966 O O . THR B 1 316 ? -15.965 16.846 42.005 1.00 16.32 314 THR B O 1
ATOM 4970 N N . GLY B 1 317 ? -15.078 17.723 43.861 1.00 14.19 315 GLY B N 1
ATOM 4971 C CA . GLY B 1 317 ? -14.785 16.418 44.425 1.00 14.76 315 GLY B CA 1
ATOM 4972 C C . GLY B 1 317 ? -15.053 16.352 45.912 1.00 16.67 315 GLY B C 1
ATOM 4973 O O . GLY B 1 317 ? -14.946 17.348 46.633 1.00 18.21 315 GLY B O 1
ATOM 4974 N N . ASN B 1 318 ? -15.368 15.138 46.369 1.00 14.38 316 ASN B N 1
ATOM 4975 C CA . ASN B 1 318 ? -15.702 14.874 47.768 1.00 14.02 316 ASN B CA 1
ATOM 4976 C C . ASN B 1 318 ? -14.471 14.979 48.668 1.00 16.82 316 ASN B C 1
ATOM 4977 O O . ASN B 1 318 ? -13.382 14.516 48.321 1.00 14.87 316 ASN B O 1
ATOM 4982 N N . GLY B 1 319 ? -14.660 15.565 49.851 1.00 17.80 317 GLY B N 1
ATOM 4983 C CA . GLY B 1 319 ? -13.572 15.634 50.812 1.00 17.21 317 GLY B CA 1
ATOM 4984 C C . GLY B 1 319 ? -12.969 14.282 51.131 1.00 16.93 317 GLY B C 1
ATOM 4985 O O . GLY B 1 319 ? -11.760 14.173 51.358 1.00 16.44 317 GLY B O 1
ATOM 4986 N N . LEU B 1 320 ? -13.786 13.227 51.115 1.00 13.48 318 LEU B N 1
ATOM 4987 C CA . LEU B 1 320 ? -13.280 11.903 51.458 1.00 12.91 318 LEU B CA 1
ATOM 4988 C C . LEU B 1 320 ? -12.247 11.376 50.459 1.00 18.38 318 LEU B C 1
ATOM 4989 O O . LEU B 1 320 ? -11.524 10.427 50.787 1.00 17.05 318 LEU B O 1
ATOM 4994 N N . LYS B 1 321 ? -12.146 11.978 49.268 1.00 14.94 319 LYS B N 1
ATOM 4995 C CA . LYS B 1 321 ? -11.117 11.583 48.303 1.00 16.11 319 LYS B CA 1
ATOM 4996 C C . LYS B 1 321 ? -9.710 11.672 48.888 1.00 19.22 319 LYS B C 1
ATOM 4997 O O . LYS B 1 321 ? -8.835 10.877 48.516 1.00 17.82 319 LYS B O 1
ATOM 5003 N N . ASP B 1 322 ? -9.465 12.633 49.781 1.00 15.04 320 ASP B N 1
ATOM 5004 C CA . ASP B 1 322 ? -8.107 12.988 50.209 1.00 15.33 320 ASP B CA 1
ATOM 5005 C C . ASP B 1 322 ? -8.050 13.166 51.725 1.00 15.17 320 ASP B C 1
ATOM 5006 O O . ASP B 1 322 ? -7.956 14.287 52.236 1.00 19.31 320 ASP B O 1
ATOM 5011 N N . PRO B 1 323 ? -8.064 12.063 52.471 1.00 15.24 321 PRO B N 1
ATOM 5012 C CA . PRO B 1 323 ? -7.984 12.178 53.939 1.00 19.21 321 PRO B CA 1
ATOM 5013 C C . PRO B 1 323 ? -6.644 12.697 54.436 1.00 22.93 321 PRO B C 1
ATOM 5014 O O . PRO B 1 323 ? -6.605 13.353 55.484 1.00 20.15 321 PRO B O 1
ATOM 5018 N N . ASN B 1 324 ? -5.549 12.448 53.713 1.00 19.39 322 ASN B N 1
ATOM 5019 C CA . ASN B 1 324 ? -4.235 12.851 54.204 1.00 20.92 322 ASN B CA 1
ATOM 5020 C C . ASN B 1 324 ? -4.129 14.358 54.359 1.00 20.71 322 ASN B C 1
ATOM 5021 O O . ASN B 1 324 ? -3.653 14.851 55.385 1.00 25.30 322 ASN B O 1
ATOM 5026 N N . THR B 1 325 ? -4.576 15.112 53.358 1.00 17.73 323 THR B N 1
ATOM 5027 C CA . THR B 1 325 ? -4.475 16.564 53.453 1.00 22.97 323 THR B CA 1
ATOM 5028 C C . THR B 1 325 ? -5.295 17.095 54.622 1.00 25.01 323 THR B C 1
ATOM 5029 O O . THR B 1 325 ? -4.868 18.026 55.315 1.00 26.88 323 THR B O 1
ATOM 5033 N N . ALA B 1 326 ? -6.466 16.499 54.870 1.00 21.82 324 ALA B N 1
ATOM 5034 C CA . ALA B 1 326 ? -7.322 16.937 55.968 1.00 23.56 324 ALA B CA 1
ATOM 5035 C C . ALA B 1 326 ? -6.591 16.849 57.299 1.00 22.81 324 ALA B C 1
ATOM 5036 O O . ALA B 1 326 ? -6.459 17.844 58.018 1.00 25.44 324 ALA B O 1
ATOM 5038 N N . VAL B 1 327 ? -6.097 15.659 57.640 1.00 23.62 325 VAL B N 1
ATOM 5039 C CA . VAL B 1 327 ? -5.452 15.503 58.940 1.00 27.94 325 VAL B CA 1
ATOM 5040 C C . VAL B 1 327 ? -4.100 16.211 58.978 1.00 32.80 325 VAL B C 1
ATOM 5041 O O . VAL B 1 327 ? -3.654 16.646 60.048 1.00 31.89 325 VAL B O 1
ATOM 5045 N N . ASP B 1 328 ? -3.435 16.360 57.829 1.00 29.50 326 ASP B N 1
ATOM 5046 C CA . ASP B 1 328 ? -2.078 16.901 57.840 1.00 30.87 326 ASP B CA 1
ATOM 5047 C C . ASP B 1 328 ? -2.057 18.398 58.104 1.00 31.53 326 ASP B C 1
ATOM 5048 O O . ASP B 1 328 ? -1.122 18.897 58.739 1.00 37.26 326 ASP B O 1
ATOM 5053 N N . ILE B 1 329 ? -3.048 19.137 57.610 1.00 29.40 327 ILE B N 1
ATOM 5054 C CA . ILE B 1 329 ? -3.002 20.592 57.728 1.00 38.59 327 ILE B CA 1
ATOM 5055 C C . ILE B 1 329 ? -3.744 21.113 58.946 1.00 37.96 327 ILE B C 1
ATOM 5056 O O . ILE B 1 329 ? -3.592 22.291 59.300 1.00 35.99 327 ILE B O 1
ATOM 5061 N N . SER B 1 330 ? -4.543 20.287 59.600 1.00 38.31 328 SER B N 1
ATOM 5062 C CA . SER B 1 330 ? -5.438 20.782 60.631 1.00 46.75 328 SER B CA 1
ATOM 5063 C C . SER B 1 330 ? -4.733 20.747 61.979 1.00 51.17 328 SER B C 1
ATOM 5064 O O . SER B 1 330 ? -4.234 19.697 62.403 1.00 53.14 328 SER B O 1
ATOM 5067 N N . GLU B 1 331 ? -4.688 21.905 62.643 1.00 57.69 329 GLU B N 1
ATOM 5068 C CA . GLU B 1 331 ? -4.150 21.967 63.996 1.00 61.19 329 GLU B CA 1
ATOM 5069 C C . GLU B 1 331 ? -5.011 21.194 64.988 1.00 62.40 329 GLU B C 1
ATOM 5070 O O . GLU B 1 331 ? -4.527 20.849 66.073 1.00 65.85 329 GLU B O 1
ATOM 5076 N N . ILE B 1 332 ? -6.270 20.911 64.639 1.00 61.46 330 ILE B N 1
ATOM 5077 C CA . ILE B 1 332 ? -7.179 20.163 65.503 1.00 59.50 330 ILE B CA 1
ATOM 5078 C C . ILE B 1 332 ? -6.731 18.707 65.582 1.00 60.39 330 ILE B C 1
ATOM 5079 O O . ILE B 1 332 ? -6.976 17.916 64.661 1.00 56.27 330 ILE B O 1
ATOM 5081 N N . LYS B 1 333 ? -6.056 18.342 66.688 1.00 58.68 331 LYS B N 1
ATOM 5082 C CA . LYS B 1 333 ? -5.599 16.976 66.892 1.00 59.93 331 LYS B CA 1
ATOM 5083 C C . LYS B 1 333 ? -6.449 16.278 67.947 1.00 60.61 331 LYS B C 1
ATOM 5084 O O . LYS B 1 333 ? -6.765 16.876 68.983 1.00 60.53 331 LYS B O 1
ATOM 5090 N N . PRO B 1 334 ? -6.837 15.027 67.711 1.00 56.78 332 PRO B N 1
ATOM 5091 C CA . PRO B 1 334 ? -7.556 14.273 68.747 1.00 49.56 332 PRO B CA 1
ATOM 5092 C C . PRO B 1 334 ? -6.690 14.083 69.987 1.00 49.02 332 PRO B C 1
ATOM 5093 O O . PRO B 1 334 ? -5.540 13.646 69.905 1.00 51.11 332 PRO B O 1
ATOM 5097 N N . VAL B 1 335 ? -7.250 14.424 71.142 1.00 45.91 333 VAL B N 1
ATOM 5098 C CA . VAL B 1 335 ? -6.600 14.197 72.428 1.00 45.37 333 VAL B CA 1
ATOM 5099 C C . VAL B 1 335 ? -7.154 12.903 73.013 1.00 42.89 333 VAL B C 1
ATOM 5100 O O . VAL B 1 335 ? -8.369 12.667 72.982 1.00 44.18 333 VAL B O 1
ATOM 5104 N N . THR B 1 336 ? -6.268 12.050 73.523 1.00 42.21 334 THR B N 1
ATOM 5105 C CA . THR B 1 336 ? -6.662 10.769 74.094 1.00 39.26 334 THR B CA 1
ATOM 5106 C C . THR B 1 336 ? -6.763 10.882 75.612 1.00 45.33 334 THR B C 1
ATOM 5107 O O . THR B 1 336 ? -5.923 11.519 76.259 1.00 42.61 334 THR B O 1
ATOM 5111 N N . LEU B 1 337 ? -7.798 10.267 76.169 1.00 44.39 335 LEU B N 1
ATOM 5112 C CA . LEU B 1 337 ? -8.146 10.370 77.575 1.00 41.33 335 LEU B CA 1
ATOM 5113 C C . LEU B 1 337 ? -8.448 8.991 78.142 1.00 39.97 335 LEU B C 1
ATOM 5114 O O . LEU B 1 337 ? -8.783 8.061 77.397 1.00 43.14 335 LEU B O 1
ATOM 5119 N N . PRO B 1 338 ? -8.322 8.818 79.458 1.00 41.43 336 PRO B N 1
ATOM 5120 C CA . PRO B 1 338 ? -8.745 7.554 80.064 1.00 42.58 336 PRO B CA 1
ATOM 5121 C C . PRO B 1 338 ? -10.232 7.325 79.828 1.00 36.85 336 PRO B C 1
ATOM 5122 O O . PRO B 1 338 ? -11.008 8.259 79.608 1.00 38.31 336 PRO B O 1
ATOM 5126 N N . THR B 1 339 ? -10.626 6.054 79.863 1.00 37.78 337 THR B N 1
ATOM 5127 C CA . THR B 1 339 ? -12.029 5.676 79.709 1.00 36.40 337 THR B CA 1
ATOM 5128 C C . THR B 1 339 ? -12.781 5.933 81.020 1.00 36.39 337 THR B C 1
ATOM 5129 O O . THR B 1 339 ? -13.358 5.042 81.637 1.00 39.57 337 THR B O 1
ATOM 5133 N N . ASN B 1 340 ? -12.754 7.197 81.439 1.00 38.13 338 ASN B N 1
ATOM 5134 C CA . ASN B 1 340 ? -13.296 7.637 82.717 1.00 39.61 338 ASN B CA 1
ATOM 5135 C C . ASN B 1 340 ? -14.065 8.931 82.512 1.00 41.71 338 ASN B C 1
ATOM 5136 O O . ASN B 1 340 ? -13.541 9.877 81.913 1.00 40.92 338 ASN B O 1
ATOM 5141 N N . GLU B 1 341 ? -15.293 8.979 83.034 1.00 41.28 339 GLU B N 1
ATOM 5142 C CA . GLU B 1 341 ? -16.181 10.106 82.756 1.00 38.89 339 GLU B CA 1
ATOM 5143 C C . GLU B 1 341 ? -15.659 11.399 83.375 1.00 41.40 339 GLU B C 1
ATOM 5144 O O . GLU B 1 341 ? -15.780 12.476 82.777 1.00 37.59 339 GLU B O 1
ATOM 5150 N N . ASP B 1 342 ? -15.058 11.310 84.565 1.00 45.79 340 ASP B N 1
ATOM 5151 C CA . ASP B 1 342 ? -14.557 12.502 85.244 1.00 41.26 340 ASP B CA 1
ATOM 5152 C C . ASP B 1 342 ? -13.453 13.179 84.444 1.00 41.89 340 ASP B C 1
ATOM 5153 O O . ASP B 1 342 ? -13.431 14.410 84.322 1.00 42.82 340 ASP B O 1
ATOM 5158 N N . SER B 1 343 ? -12.517 12.390 83.905 1.00 39.37 341 SER B N 1
ATOM 5159 C CA . SER B 1 343 ? -11.430 12.956 83.110 1.00 45.43 341 SER B CA 1
ATOM 5160 C C . SER B 1 343 ? -11.970 13.653 81.865 1.00 42.52 341 SER B C 1
ATOM 5161 O O . SER B 1 343 ? -11.641 14.814 81.593 1.00 45.08 341 SER B O 1
ATOM 5164 N N . ILE B 1 344 ? -12.808 12.955 81.096 1.00 42.81 342 ILE B N 1
ATOM 5165 C CA . ILE B 1 344 ? -13.381 13.541 79.889 1.00 36.03 342 ILE B CA 1
ATOM 5166 C C . ILE B 1 344 ? -14.170 14.795 80.227 1.00 40.56 342 ILE B C 1
ATOM 5167 O O . ILE B 1 344 ? -14.059 15.820 79.542 1.00 41.51 342 ILE B O 1
ATOM 5172 N N . LEU B 1 345 ? -14.979 14.732 81.288 1.00 43.40 343 LEU B N 1
ATOM 5173 C CA . LEU B 1 345 ? -15.658 15.914 81.801 1.00 39.75 343 LEU B CA 1
ATOM 5174 C C . LEU B 1 345 ? -14.673 17.045 82.034 1.00 43.67 343 LEU B C 1
ATOM 5175 O O . LEU B 1 345 ? -14.772 18.106 81.409 1.00 43.46 343 LEU B O 1
ATOM 5180 N N . GLU B 1 346 ? -13.714 16.822 82.941 1.00 42.51 344 GLU B N 1
ATOM 5181 C CA . GLU B 1 346 ? -12.735 17.849 83.288 1.00 45.32 344 GLU B CA 1
ATOM 5182 C C . GLU B 1 346 ? -12.145 18.508 82.045 1.00 45.62 344 GLU B C 1
ATOM 5183 O O . GLU B 1 346 ? -12.079 19.740 81.951 1.00 45.35 344 GLU B O 1
ATOM 5189 N N . TYR B 1 347 ? -11.720 17.697 81.073 1.00 49.08 345 TYR B N 1
ATOM 5190 C CA . TYR B 1 347 ? -11.163 18.248 79.840 1.00 48.34 345 TYR B CA 1
ATOM 5191 C C . TYR B 1 347 ? -12.176 19.129 79.114 1.00 43.83 345 TYR B C 1
ATOM 5192 O O . TYR B 1 347 ? -11.825 20.207 78.622 1.00 46.15 345 TYR B O 1
ATOM 5201 N N . VAL B 1 348 ? -13.436 18.682 79.037 1.00 40.09 346 VAL B N 1
ATOM 5202 C CA . VAL B 1 348 ? -14.465 19.433 78.315 1.00 44.19 346 VAL B CA 1
ATOM 5203 C C . VAL B 1 348 ? -14.611 20.842 78.880 1.00 46.38 346 VAL B C 1
ATOM 5204 O O . VAL B 1 348 ? -14.723 21.820 78.130 1.00 43.86 346 VAL B O 1
ATOM 5208 N N . LYS B 1 349 ? -14.633 20.969 80.206 1.00 46.29 347 LYS B N 1
ATOM 5209 C CA . LYS B 1 349 ? -14.638 22.283 80.833 1.00 46.16 347 LYS B CA 1
ATOM 5210 C C . LYS B 1 349 ? -13.261 22.924 80.709 1.00 49.93 347 LYS B C 1
ATOM 5211 O O . LYS B 1 349 ? -12.246 22.299 81.032 1.00 51.43 347 LYS B O 1
ATOM 5217 N N . GLY B 1 350 ? -13.231 24.167 80.227 1.00 56.28 348 GLY B N 1
ATOM 5218 C CA . GLY B 1 350 ? -11.984 24.875 79.992 1.00 56.86 348 GLY B CA 1
ATOM 5219 C C . GLY B 1 350 ? -12.100 26.392 80.029 1.00 64.38 348 GLY B C 1
ATOM 5220 O O . GLY B 1 350 ? -13.147 26.968 79.715 1.00 61.17 348 GLY B O 1
ATOM 5221 N N . ALA C 1 2 ? 0.240 22.537 -8.975 1.00 48.94 0 ALA C N 1
ATOM 5222 C CA . ALA C 1 2 ? 1.097 22.086 -7.882 1.00 47.19 0 ALA C CA 1
ATOM 5223 C C . ALA C 1 2 ? 0.549 20.793 -7.298 1.00 46.08 0 ALA C C 1
ATOM 5224 O O . ALA C 1 2 ? 0.180 19.877 -8.036 1.00 53.59 0 ALA C O 1
ATOM 5226 N N . SER C 1 3 ? 0.513 20.723 -5.969 1.00 42.04 1 SER C N 1
ATOM 5227 C CA . SER C 1 3 ? -0.094 19.615 -5.248 1.00 42.71 1 SER C CA 1
ATOM 5228 C C . SER C 1 3 ? -1.297 20.126 -4.464 1.00 37.40 1 SER C C 1
ATOM 5229 O O . SER C 1 3 ? -1.327 21.283 -4.034 1.00 38.40 1 SER C O 1
ATOM 5232 N N . TRP C 1 4 ? -2.289 19.260 -4.276 1.00 30.78 2 TRP C N 1
ATOM 5233 C CA . TRP C 1 4 ? -3.533 19.688 -3.639 1.00 25.32 2 TRP C CA 1
ATOM 5234 C C . TRP C 1 4 ? -4.127 18.538 -2.845 1.00 18.83 2 TRP C C 1
ATOM 5235 O O . TRP C 1 4 ? -4.465 17.504 -3.424 1.00 19.71 2 TRP C O 1
ATOM 5246 N N . LYS C 1 5 ? -4.286 18.728 -1.532 1.00 22.32 3 LYS C N 1
ATOM 5247 C CA . LYS C 1 5 ? -4.781 17.677 -0.645 1.00 21.28 3 LYS C CA 1
ATOM 5248 C C . LYS C 1 5 ? -6.097 18.054 0.045 1.00 20.56 3 LYS C C 1
ATOM 5249 O O . LYS C 1 5 ? -6.450 17.454 1.065 1.00 23.18 3 LYS C O 1
ATOM 5255 N N . GLY C 1 6 ? -6.836 19.024 -0.480 1.00 16.77 4 GLY C N 1
ATOM 5256 C CA . GLY C 1 6 ? -8.117 19.385 0.095 1.00 15.97 4 GLY C CA 1
ATOM 5257 C C . GLY C 1 6 ? -8.035 20.615 0.984 1.00 16.11 4 GLY C C 1
ATOM 5258 O O . GLY C 1 6 ? -6.962 21.110 1.334 1.00 15.52 4 GLY C O 1
ATOM 5259 N N . LEU C 1 7 ? -9.215 21.100 1.371 1.00 14.09 5 LEU C N 1
ATOM 5260 C CA . LEU C 1 7 ? -9.312 22.425 1.980 1.00 15.89 5 LEU C CA 1
ATOM 5261 C C . LEU C 1 7 ? -8.828 22.426 3.422 1.00 19.57 5 LEU C C 1
ATOM 5262 O O . LEU C 1 7 ? -8.191 23.395 3.857 1.00 17.57 5 LEU C O 1
ATOM 5267 N N . ILE C 1 8 ? -9.153 21.374 4.186 1.00 14.37 6 ILE C N 1
ATOM 5268 C CA . ILE C 1 8 ? -8.704 21.297 5.578 1.00 20.83 6 ILE C CA 1
ATOM 5269 C C . ILE C 1 8 ? -7.191 21.474 5.642 1.00 20.34 6 ILE C C 1
ATOM 5270 O O . ILE C 1 8 ? -6.672 22.312 6.390 1.00 24.81 6 ILE C O 1
ATOM 5275 N N . HIS C 1 9 ? -6.465 20.702 4.831 1.00 17.63 7 HIS C N 1
ATOM 5276 C CA . HIS C 1 9 ? -5.009 20.802 4.833 1.00 20.85 7 HIS C CA 1
ATOM 5277 C C . HIS C 1 9 ? -4.552 22.183 4.370 1.00 23.11 7 HIS C C 1
ATOM 5278 O O . HIS C 1 9 ? -3.760 22.849 5.047 1.00 25.06 7 HIS C O 1
ATOM 5285 N N . GLN C 1 10 ? -5.068 22.646 3.229 1.00 20.06 8 GLN C N 1
ATOM 5286 C CA . GLN C 1 10 ? -4.489 23.832 2.611 1.00 18.77 8 GLN C CA 1
ATOM 5287 C C . GLN C 1 10 ? -4.855 25.113 3.349 1.00 20.78 8 GLN C C 1
ATOM 5288 O O . GLN C 1 10 ? -4.040 26.033 3.404 1.00 18.32 8 GLN C O 1
ATOM 5294 N N . TYR C 1 11 ? -6.048 25.201 3.937 1.00 17.10 9 TYR C N 1
ATOM 5295 C CA . TYR C 1 11 ? -6.474 26.438 4.585 1.00 17.38 9 TYR C CA 1
ATOM 5296 C C . TYR C 1 11 ? -6.643 26.287 6.097 1.00 20.25 9 TYR C C 1
ATOM 5297 O O . TYR C 1 11 ? -7.381 27.064 6.716 1.00 18.24 9 TYR C O 1
ATOM 5306 N N . LYS C 1 12 ? -5.968 25.291 6.686 1.00 18.87 10 LYS C N 1
ATOM 5307 C CA . LYS C 1 12 ? -5.948 25.026 8.125 1.00 24.42 10 LYS C CA 1
ATOM 5308 C C . LYS C 1 12 ? -5.947 26.286 8.984 1.00 22.78 10 LYS C C 1
ATOM 5309 O O . LYS C 1 12 ? -6.763 26.428 9.898 1.00 24.61 10 LYS C O 1
ATOM 5315 N N . GLU C 1 13 ? -5.047 27.222 8.689 1.00 22.19 11 GLU C N 1
ATOM 5316 C CA . GLU C 1 13 ? -4.872 28.394 9.541 1.00 29.64 11 GLU C CA 1
ATOM 5317 C C . GLU C 1 13 ? -6.095 29.309 9.579 1.00 25.29 11 GLU C C 1
ATOM 5318 O O . GLU C 1 13 ? -6.217 30.114 10.510 1.00 24.39 11 GLU C O 1
ATOM 5324 N N . PHE C 1 14 ? -6.998 29.207 8.605 1.00 20.31 12 PHE C N 1
ATOM 5325 C CA . PHE C 1 14 ? -8.231 29.985 8.574 1.00 16.56 12 PHE C CA 1
ATOM 5326 C C . PHE C 1 14 ? -9.441 29.183 9.016 1.00 19.58 12 PHE C C 1
ATOM 5327 O O . PHE C 1 14 ? -10.569 29.688 8.945 1.00 17.58 12 PHE C O 1
ATOM 5335 N N . LEU C 1 15 ? -9.244 27.943 9.433 1.00 19.94 13 LEU C N 1
ATOM 5336 C CA . LEU C 1 15 ? -10.346 27.037 9.676 1.00 18.16 13 LEU C CA 1
ATOM 5337 C C . LEU C 1 15 ? -10.345 26.583 11.128 1.00 19.06 13 LEU C C 1
ATOM 5338 O O . LEU C 1 15 ? -9.281 26.456 11.742 1.00 18.63 13 LEU C O 1
ATOM 5343 N N . PRO C 1 16 ? -11.521 26.338 11.709 1.00 17.47 14 PRO C N 1
ATOM 5344 C CA . PRO C 1 16 ? -11.568 25.902 13.116 1.00 21.67 14 PRO C CA 1
ATOM 5345 C C . PRO C 1 16 ? -11.182 24.434 13.228 1.00 20.15 14 PRO C C 1
ATOM 5346 O O . PRO C 1 16 ? -11.994 23.553 13.530 1.00 21.11 14 PRO C O 1
ATOM 5350 N N . VAL C 1 17 ? -9.907 24.159 12.966 1.00 20.04 15 VAL C N 1
ATOM 5351 C CA . VAL C 1 17 ? -9.395 22.799 12.864 1.00 24.93 15 VAL C CA 1
ATOM 5352 C C . VAL C 1 17 ? -8.437 22.565 14.020 1.00 27.60 15 VAL C C 1
ATOM 5353 O O . VAL C 1 17 ? -7.490 23.337 14.217 1.00 22.04 15 VAL C O 1
ATOM 5357 N N . THR C 1 18 ? -8.694 21.507 14.786 1.00 25.50 16 THR C N 1
ATOM 5358 C CA . THR C 1 18 ? -7.871 21.110 15.917 1.00 28.29 16 THR C CA 1
ATOM 5359 C C . THR C 1 18 ? -7.033 19.900 15.516 1.00 31.26 16 THR C C 1
ATOM 5360 O O . THR C 1 18 ? -7.161 19.355 14.416 1.00 22.94 16 THR C O 1
ATOM 5364 N N . ASP C 1 19 ? -6.169 19.456 16.427 1.00 31.64 17 ASP C N 1
ATOM 5365 C CA . ASP C 1 19 ? -5.495 18.196 16.161 1.00 34.34 17 ASP C CA 1
ATOM 5366 C C . ASP C 1 19 ? -6.438 17.011 16.309 1.00 27.87 17 ASP C C 1
ATOM 5367 O O . ASP C 1 19 ? -6.076 15.906 15.905 1.00 29.07 17 ASP C O 1
ATOM 5372 N N . GLN C 1 20 ? -7.640 17.225 16.845 1.00 27.65 18 GLN C N 1
ATOM 5373 C CA . GLN C 1 20 ? -8.684 16.209 16.896 1.00 29.99 18 GLN C CA 1
ATOM 5374 C C . GLN C 1 20 ? -9.553 16.160 15.644 1.00 23.52 18 GLN C C 1
ATOM 5375 O O . GLN C 1 20 ? -10.370 15.242 15.515 1.00 19.16 18 GLN C O 1
ATOM 5381 N N . THR C 1 21 ? -9.417 17.105 14.730 1.00 20.79 19 THR C N 1
ATOM 5382 C CA . THR C 1 21 ? -10.303 17.127 13.560 1.00 18.69 19 THR C CA 1
ATOM 5383 C C . THR C 1 21 ? -9.891 16.035 12.584 1.00 19.82 19 THR C C 1
ATOM 5384 O O . THR C 1 21 ? -8.728 15.995 12.172 1.00 22.48 19 THR C O 1
ATOM 5388 N N . PRO C 1 22 ? -10.791 15.137 12.183 1.00 18.95 20 PRO C N 1
ATOM 5389 C CA . PRO C 1 22 ? -10.399 14.103 11.219 1.00 19.51 20 PRO C CA 1
ATOM 5390 C C . PRO C 1 22 ? -9.945 14.706 9.895 1.00 21.85 20 PRO C C 1
ATOM 5391 O O . PRO C 1 22 ? -10.418 15.764 9.469 1.00 18.77 20 PRO C O 1
ATOM 5395 N N . ALA C 1 23 ? -9.013 14.003 9.247 1.00 16.74 21 ALA C N 1
ATOM 5396 C CA . ALA C 1 23 ? -8.370 14.458 8.015 1.00 20.62 21 ALA C CA 1
ATOM 5397 C C . ALA C 1 23 ? -9.240 14.135 6.797 1.00 21.17 21 ALA C C 1
ATOM 5398 O O . ALA C 1 23 ? -8.829 13.475 5.842 1.00 22.00 21 ALA C O 1
ATOM 5400 N N . LEU C 1 24 ? -10.464 14.639 6.841 1.00 14.89 22 LEU C N 1
ATOM 5401 C CA . LEU C 1 24 ? -11.456 14.339 5.825 1.00 13.85 22 LEU C CA 1
ATOM 5402 C C . LEU C 1 24 ? -11.170 15.139 4.554 1.00 12.59 22 LEU C C 1
ATOM 5403 O O . LEU C 1 24 ? -11.018 16.360 4.610 1.00 12.87 22 LEU C O 1
ATOM 5408 N N . THR C 1 25 ? -11.088 14.456 3.412 1.00 12.19 23 THR C N 1
ATOM 5409 C CA . THR C 1 25 ? -10.941 15.170 2.151 1.00 10.84 23 THR C CA 1
ATOM 5410 C C . THR C 1 25 ? -11.420 14.303 0.993 1.00 12.40 23 THR C C 1
ATOM 5411 O O . THR C 1 25 ? -11.274 13.079 1.008 1.00 13.02 23 THR C O 1
ATOM 5415 N N . LEU C 1 26 ? -12.002 14.965 -0.007 1.00 12.32 24 LEU C N 1
ATOM 5416 C CA . LEU C 1 26 ? -12.182 14.406 -1.346 1.00 11.55 24 LEU C CA 1
ATOM 5417 C C . LEU C 1 26 ? -11.416 15.243 -2.363 1.00 15.06 24 LEU C C 1
ATOM 5418 O O . LEU C 1 26 ? -11.730 15.216 -3.558 1.00 12.84 24 LEU C O 1
ATOM 5423 N N . HIS C 1 27 ? -10.419 15.995 -1.883 1.00 10.42 25 HIS C N 1
ATOM 5424 C CA . HIS C 1 27 ? -9.607 16.922 -2.679 1.00 12.99 25 HIS C CA 1
ATOM 5425 C C . HIS C 1 27 ? -10.436 18.070 -3.251 1.00 11.73 25 HIS C C 1
ATOM 5426 O O . HIS C 1 27 ? -10.123 18.601 -4.322 1.00 13.18 25 HIS C O 1
ATOM 5433 N N . GLU C 1 28 ? -11.461 18.486 -2.517 1.00 11.28 26 GLU C N 1
ATOM 5434 C CA . GLU C 1 28 ? -12.298 19.611 -2.912 1.00 10.14 26 GLU C CA 1
ATOM 5435 C C . GLU C 1 28 ? -11.500 20.917 -2.921 1.00 12.61 26 GLU C C 1
ATOM 5436 O O . GLU C 1 28 ? -10.415 21.020 -2.347 1.00 11.10 26 GLU C O 1
ATOM 5442 N N . GLY C 1 29 ? -12.045 21.918 -3.601 1.00 12.77 27 GLY C N 1
ATOM 5443 C CA . GLY C 1 29 ? -11.381 23.210 -3.693 1.00 10.14 27 GLY C CA 1
ATOM 5444 C C . GLY C 1 29 ? -10.374 23.289 -4.820 1.00 11.41 27 GLY C C 1
ATOM 5445 O O . GLY C 1 29 ? -10.242 22.388 -5.647 1.00 9.71 27 GLY C O 1
ATOM 5446 N N . ASN C 1 30 ? -9.669 24.423 -4.862 1.00 12.29 28 ASN C N 1
ATOM 5447 C CA . ASN C 1 30 ? -8.641 24.673 -5.876 1.00 12.53 28 ASN C CA 1
ATOM 5448 C C . ASN C 1 30 ? -9.231 24.602 -7.287 1.00 15.01 28 ASN C C 1
ATOM 5449 O O . ASN C 1 30 ? -8.622 24.076 -8.221 1.00 11.36 28 ASN C O 1
ATOM 5454 N N . THR C 1 31 ? -10.417 25.112 -7.436 1.00 10.62 29 THR C N 1
ATOM 5455 C CA . THR C 1 31 ? -11.082 25.002 -8.723 1.00 10.11 29 THR C CA 1
ATOM 5456 C C . THR C 1 31 ? -10.634 26.111 -9.678 1.00 10.64 29 THR C C 1
ATOM 5457 O O . THR C 1 31 ? -10.257 27.203 -9.238 1.00 10.91 29 THR C O 1
ATOM 5461 N N . PRO C 1 32 ? -10.716 25.866 -10.990 1.00 9.81 30 PRO C N 1
ATOM 5462 C CA . PRO C 1 32 ? -10.241 26.856 -11.971 1.00 12.68 30 PRO C CA 1
ATOM 5463 C C . PRO C 1 32 ? -10.972 28.191 -11.905 1.00 14.17 30 PRO C C 1
ATOM 5464 O O . PRO C 1 32 ? -12.180 28.267 -11.643 1.00 10.34 30 PRO C O 1
ATOM 5468 N N . LEU C 1 33 ? -10.205 29.253 -12.152 1.00 12.70 31 LEU C N 1
ATOM 5469 C CA . LEU C 1 33 ? -10.729 30.571 -12.485 1.00 11.55 31 LEU C CA 1
ATOM 5470 C C . LEU C 1 33 ? -10.424 30.754 -13.967 1.00 14.78 31 LEU C C 1
ATOM 5471 O O . LEU C 1 33 ? -9.255 30.805 -14.360 1.00 13.93 31 LEU C O 1
ATOM 5476 N N . ILE C 1 34 ? -11.466 30.768 -14.797 1.00 12.25 32 ILE C N 1
ATOM 5477 C CA . ILE C 1 34 ? -11.320 30.724 -16.246 1.00 12.32 32 ILE C CA 1
ATOM 5478 C C . ILE C 1 34 ? -11.723 32.079 -16.830 1.00 15.62 32 ILE C C 1
ATOM 5479 O O . ILE C 1 34 ? -12.859 32.538 -16.655 1.00 11.96 32 ILE C O 1
ATOM 5484 N N . HIS C 1 35 ? -10.776 32.727 -17.497 1.00 14.72 33 HIS C N 1
ATOM 5485 C CA . HIS C 1 35 ? -11.063 33.959 -18.218 1.00 16.82 33 HIS C CA 1
ATOM 5486 C C . HIS C 1 35 ? -11.965 33.658 -19.411 1.00 13.58 33 HIS C C 1
ATOM 5487 O O . HIS C 1 35 ? -11.778 32.660 -20.113 1.00 16.56 33 HIS C O 1
ATOM 5494 N N . LEU C 1 36 ? -12.964 34.500 -19.626 1.00 14.81 34 LEU C N 1
ATOM 5495 C CA . LEU C 1 36 ? -13.853 34.313 -20.769 1.00 15.46 34 LEU C CA 1
ATOM 5496 C C . LEU C 1 36 ? -13.611 35.424 -21.785 1.00 16.75 34 LEU C C 1
ATOM 5497 O O . LEU C 1 36 ? -14.310 36.446 -21.754 1.00 15.03 34 LEU C O 1
ATOM 5502 N N . PRO C 1 37 ? -12.634 35.266 -22.687 1.00 17.88 35 PRO C N 1
ATOM 5503 C CA . PRO C 1 37 ? -12.218 36.407 -23.524 1.00 20.04 35 PRO C CA 1
ATOM 5504 C C . PRO C 1 37 ? -13.264 36.869 -24.521 1.00 16.96 35 PRO C C 1
ATOM 5505 O O . PRO C 1 37 ? -13.294 38.060 -24.858 1.00 17.93 35 PRO C O 1
ATOM 5509 N N . LYS C 1 38 ? -14.109 35.977 -25.027 1.00 18.49 36 LYS C N 1
ATOM 5510 C CA . LYS C 1 38 ? -15.106 36.414 -25.997 1.00 19.23 36 LYS C CA 1
ATOM 5511 C C . LYS C 1 38 ? -16.252 37.175 -25.332 1.00 21.53 36 LYS C C 1
ATOM 5512 O O . LYS C 1 38 ? -16.630 38.262 -25.779 1.00 20.21 36 LYS C O 1
ATOM 5518 N N . LEU C 1 39 ? -16.826 36.613 -24.270 1.00 16.43 37 LEU C N 1
ATOM 5519 C CA . LEU C 1 39 ? -17.849 37.336 -23.527 1.00 16.87 37 LEU C CA 1
ATOM 5520 C C . LEU C 1 39 ? -17.305 38.653 -22.980 1.00 17.45 37 LEU C C 1
ATOM 5521 O O . LEU C 1 39 ? -17.991 39.681 -23.010 1.00 17.98 37 LEU C O 1
ATOM 5526 N N . SER C 1 40 ? -16.079 38.634 -22.459 1.00 18.50 38 SER C N 1
ATOM 5527 C CA . SER C 1 40 ? -15.435 39.865 -22.017 1.00 15.26 38 SER C CA 1
ATOM 5528 C C . SER C 1 40 ? -15.478 40.913 -23.122 1.00 19.18 38 SER C C 1
ATOM 5529 O O . SER C 1 40 ? -15.908 42.049 -22.904 1.00 19.55 38 SER C O 1
ATOM 5532 N N . GLU C 1 41 ? -15.064 40.527 -24.328 1.00 21.82 39 GLU C N 1
ATOM 5533 C CA . GLU C 1 41 ? -15.026 41.468 -25.444 1.00 24.75 39 GLU C CA 1
ATOM 5534 C C . GLU C 1 41 ? -16.413 42.016 -25.759 1.00 22.57 39 GLU C C 1
ATOM 5535 O O . GLU C 1 41 ? -16.581 43.225 -25.956 1.00 24.96 39 GLU C O 1
ATOM 5541 N N . GLN C 1 42 ? -17.421 41.143 -25.801 1.00 19.75 40 GLN C N 1
ATOM 5542 C CA . GLN C 1 42 ? -18.768 41.584 -26.141 1.00 25.69 40 GLN C CA 1
ATOM 5543 C C . GLN C 1 42 ? -19.369 42.478 -25.059 1.00 22.66 40 GLN C C 1
ATOM 5544 O O . GLN C 1 42 ? -20.186 43.349 -25.367 1.00 21.59 40 GLN C O 1
ATOM 5550 N N . LEU C 1 43 ? -18.967 42.302 -23.799 1.00 18.92 41 LEU C N 1
ATOM 5551 C CA . LEU C 1 43 ? -19.545 43.073 -22.708 1.00 14.57 41 LEU C CA 1
ATOM 5552 C C . LEU C 1 43 ? -18.755 44.325 -22.339 1.00 18.86 41 LEU C C 1
ATOM 5553 O O . LEU C 1 43 ? -19.306 45.212 -21.676 1.00 19.99 41 LEU C O 1
ATOM 5558 N N . GLY C 1 44 ? -17.482 44.413 -22.710 1.00 20.43 42 GLY C N 1
ATOM 5559 C CA . GLY C 1 44 ? -16.682 45.548 -22.288 1.00 19.64 42 GLY C CA 1
ATOM 5560 C C . GLY C 1 44 ? -16.156 45.455 -20.879 1.00 19.71 42 GLY C C 1
ATOM 5561 O O . GLY C 1 44 ? -15.799 46.483 -20.287 1.00 19.56 42 GLY C O 1
ATOM 5562 N N . ILE C 1 45 ? -16.105 44.249 -20.310 1.00 17.34 43 ILE C N 1
ATOM 5563 C CA . ILE C 1 45 ? -15.543 44.008 -18.991 1.00 16.21 43 ILE C CA 1
ATOM 5564 C C . ILE C 1 45 ? -14.518 42.886 -19.108 1.00 13.83 43 ILE C C 1
ATOM 5565 O O . ILE C 1 45 ? -14.418 42.212 -20.129 1.00 22.85 43 ILE C O 1
ATOM 5570 N N . GLU C 1 46 ? -13.753 42.690 -18.037 1.00 15.13 44 GLU C N 1
ATOM 5571 C CA . GLU C 1 46 ? -12.877 41.534 -17.900 1.00 15.88 44 GLU C CA 1
ATOM 5572 C C . GLU C 1 46 ? -13.587 40.525 -17.006 1.00 16.34 44 GLU C C 1
ATOM 5573 O O . GLU C 1 46 ? -13.676 40.720 -15.789 1.00 16.32 44 GLU C O 1
ATOM 5579 N N . LEU C 1 47 ? -14.090 39.452 -17.611 1.00 14.30 45 LEU C N 1
ATOM 5580 C CA . LEU C 1 47 ? -14.965 38.507 -16.936 1.00 17.03 45 LEU C CA 1
ATOM 5581 C C . LEU C 1 47 ? -14.257 37.168 -16.784 1.00 16.11 45 LEU C C 1
ATOM 5582 O O . LEU C 1 47 ? -13.737 36.615 -17.763 1.00 15.62 45 LEU C O 1
ATOM 5587 N N . HIS C 1 48 ? -14.229 36.664 -15.552 1.00 14.45 46 HIS C N 1
ATOM 5588 C CA . HIS C 1 48 ? -13.733 35.332 -15.243 1.00 13.84 46 HIS C CA 1
ATOM 5589 C C . HIS C 1 48 ? -14.837 34.565 -14.541 1.00 15.51 46 HIS C C 1
ATOM 5590 O O . HIS C 1 48 ? -15.687 35.165 -13.883 1.00 9.61 46 HIS C O 1
ATOM 5597 N N . VAL C 1 49 ? -14.804 33.238 -14.660 1.00 10.17 47 VAL C N 1
ATOM 5598 C CA . VAL C 1 49 ? -15.760 32.371 -13.982 1.00 11.23 47 VAL C CA 1
ATOM 5599 C C . VAL C 1 49 ? -15.013 31.417 -13.054 1.00 7.88 47 VAL C C 1
ATOM 5600 O O . VAL C 1 49 ? -14.045 30.768 -13.459 1.00 11.46 47 VAL C O 1
ATOM 5604 N N . LYS C 1 50 ? -15.484 31.334 -11.822 1.00 10.58 48 LYS C N 1
ATOM 5605 C CA . LYS C 1 50 ? -15.003 30.381 -10.836 1.00 9.88 48 LYS C CA 1
ATOM 5606 C C . LYS C 1 50 ? -15.828 29.112 -11.013 1.00 10.61 48 LYS C C 1
ATOM 5607 O O . LYS C 1 50 ? -17.033 29.103 -10.731 1.00 9.15 48 LYS C O 1
ATOM 5613 N N . THR C 1 51 ? -15.206 28.055 -11.539 1.00 10.52 49 THR C N 1
ATOM 5614 C CA . THR C 1 51 ? -15.957 26.897 -12.027 1.00 10.59 49 THR C CA 1
ATOM 5615 C C . THR C 1 51 ? -16.002 25.843 -10.922 1.00 11.37 49 THR C C 1
ATOM 5616 O O . THR C 1 51 ? -15.223 24.888 -10.904 1.00 9.32 49 THR C O 1
ATOM 5620 N N . GLU C 1 52 ? -16.979 25.989 -10.024 1.00 10.43 50 GLU C N 1
ATOM 5621 C CA . GLU C 1 52 ? -17.100 25.102 -8.871 1.00 7.88 50 GLU C CA 1
ATOM 5622 C C . GLU C 1 52 ? -17.661 23.736 -9.229 1.00 9.66 50 GLU C C 1
ATOM 5623 O O . GLU C 1 52 ? -17.737 22.859 -8.356 1.00 8.84 50 GLU C O 1
ATOM 5629 N N . GLY C 1 53 ? -18.057 23.544 -10.486 1.00 11.01 51 GLY C N 1
ATOM 5630 C CA . GLY C 1 53 ? -18.538 22.259 -10.947 1.00 7.71 51 GLY C CA 1
ATOM 5631 C C . GLY C 1 53 ? -17.495 21.164 -10.943 1.00 12.19 51 GLY C C 1
ATOM 5632 O O . GLY C 1 53 ? -17.853 19.982 -11.015 1.00 12.03 51 GLY C O 1
ATOM 5633 N N . VAL C 1 54 ? -16.208 21.515 -10.865 1.00 9.93 52 VAL C N 1
ATOM 5634 C CA . VAL C 1 54 ? -15.192 20.467 -10.855 1.00 12.43 52 VAL C CA 1
ATOM 5635 C C . VAL C 1 54 ? -14.798 20.036 -9.443 1.00 11.66 52 VAL C C 1
ATOM 5636 O O . VAL C 1 54 ? -13.878 19.224 -9.298 1.00 13.31 52 VAL C O 1
ATOM 5640 N N . ASN C 1 55 ? -15.478 20.542 -8.397 1.00 13.26 53 ASN C N 1
ATOM 5641 C CA . ASN C 1 55 ? -15.407 19.945 -7.065 1.00 12.97 53 ASN C CA 1
ATOM 5642 C C . ASN C 1 55 ? -15.852 18.480 -7.123 1.00 11.76 53 ASN C C 1
ATOM 5643 O O . ASN C 1 55 ? -16.538 18.083 -8.063 1.00 10.23 53 ASN C O 1
ATOM 5648 N N . PRO C 1 56 ? -15.468 17.653 -6.122 1.00 9.14 54 PRO C N 1
ATOM 5649 C CA . PRO C 1 56 ? -15.726 16.200 -6.226 1.00 12.88 54 PRO C CA 1
ATOM 5650 C C . PRO C 1 56 ? -17.172 15.799 -6.497 1.00 13.17 54 PRO C C 1
ATOM 5651 O O . PRO C 1 56 ? -17.396 14.845 -7.251 1.00 12.94 54 PRO C O 1
ATOM 5655 N N . THR C 1 57 ? -18.161 16.460 -5.907 1.00 11.36 55 THR C N 1
ATOM 5656 C CA . THR C 1 57 ? -19.549 16.120 -6.216 1.00 9.05 55 THR C CA 1
ATOM 5657 C C . THR C 1 57 ? -20.187 17.111 -7.175 1.00 8.98 55 THR C C 1
ATOM 5658 O O . THR C 1 57 ? -21.408 17.097 -7.345 1.00 10.59 55 THR C O 1
ATOM 5662 N N . GLY C 1 58 ? -19.386 17.954 -7.819 1.00 11.44 56 GLY C N 1
ATOM 5663 C CA . GLY C 1 58 ? -19.896 18.784 -8.892 1.00 11.49 56 GLY C CA 1
ATOM 5664 C C . GLY C 1 58 ? -20.501 20.104 -8.481 1.00 9.57 56 GLY C C 1
ATOM 5665 O O . GLY C 1 58 ? -21.165 20.737 -9.316 1.00 8.31 56 GLY C O 1
ATOM 5666 N N . SER C 1 59 ? -20.277 20.560 -7.243 1.00 8.37 57 SER C N 1
ATOM 5667 C CA . SER C 1 59 ? -20.752 21.882 -6.832 1.00 7.49 57 SER C CA 1
ATOM 5668 C C . SER C 1 59 ? -19.898 22.415 -5.690 1.00 6.84 57 SER C C 1
ATOM 5669 O O . SER C 1 59 ? -19.149 21.672 -5.047 1.00 7.53 57 SER C O 1
ATOM 5672 N N . PHE C 1 60 ? -20.050 23.724 -5.422 1.00 8.78 58 PHE C N 1
ATOM 5673 C CA . PHE C 1 60 ? -19.325 24.363 -4.317 1.00 7.48 58 PHE C CA 1
ATOM 5674 C C . PHE C 1 60 ? -19.708 23.823 -2.949 1.00 9.82 58 PHE C C 1
ATOM 5675 O O . PHE C 1 60 ? -18.968 24.065 -1.986 1.00 9.79 58 PHE C O 1
ATOM 5683 N N . LYS C 1 61 ? -20.837 23.114 -2.825 1.00 8.71 59 LYS C N 1
ATOM 5684 C CA . LYS C 1 61 ? -21.254 22.622 -1.517 1.00 9.64 59 LYS C CA 1
ATOM 5685 C C . LYS C 1 61 ? -20.170 21.782 -0.856 1.00 9.75 59 LYS C C 1
ATOM 5686 O O . LYS C 1 61 ? -20.084 21.749 0.384 1.00 8.61 59 LYS C O 1
ATOM 5692 N N . ASP C 1 62 ? -19.300 21.154 -1.655 1.00 8.65 60 ASP C N 1
ATOM 5693 C CA . ASP C 1 62 ? -18.217 20.349 -1.094 1.00 9.82 60 ASP C CA 1
ATOM 5694 C C . ASP C 1 62 ? -17.329 21.158 -0.159 1.00 9.89 60 ASP C C 1
ATOM 5695 O O . ASP C 1 62 ? -16.737 20.593 0.762 1.00 10.25 60 ASP C O 1
ATOM 5700 N N . ARG C 1 63 ? -17.200 22.468 -0.395 1.00 9.15 61 ARG C N 1
ATOM 5701 C CA . ARG C 1 63 ? -16.330 23.293 0.438 1.00 8.88 61 ARG C CA 1
ATOM 5702 C C . ARG C 1 63 ? -16.848 23.340 1.865 1.00 8.85 61 ARG C C 1
ATOM 5703 O O . ARG C 1 63 ? -16.085 23.183 2.822 1.00 9.91 61 ARG C O 1
ATOM 5711 N N . GLY C 1 64 ? -18.143 23.569 2.021 1.00 9.21 62 GLY C N 1
ATOM 5712 C CA . GLY C 1 64 ? -18.729 23.678 3.330 1.00 8.41 62 GLY C CA 1
ATOM 5713 C C . GLY C 1 64 ? -18.899 22.309 3.931 1.00 10.17 62 GLY C C 1
ATOM 5714 O O . GLY C 1 64 ? -18.716 22.121 5.136 1.00 8.91 62 GLY C O 1
ATOM 5715 N N . MET C 1 65 ? -19.227 21.339 3.081 1.00 9.65 63 MET C N 1
ATOM 5716 C CA . MET C 1 65 ? -19.594 20.025 3.594 1.00 8.98 63 MET C CA 1
ATOM 5717 C C . MET C 1 65 ? -18.384 19.304 4.168 1.00 8.82 63 MET C C 1
ATOM 5718 O O . MET C 1 65 ? -18.503 18.586 5.163 1.00 9.73 63 MET C O 1
ATOM 5723 N N . VAL C 1 66 ? -17.204 19.483 3.572 1.00 9.81 64 VAL C N 1
ATOM 5724 C CA . VAL C 1 66 ? -16.042 18.798 4.130 1.00 8.49 64 VAL C CA 1
ATOM 5725 C C . VAL C 1 66 ? -15.767 19.309 5.539 1.00 10.08 64 VAL C C 1
ATOM 5726 O O . VAL C 1 66 ? -15.460 18.523 6.442 1.00 13.09 64 VAL C O 1
ATOM 5730 N N . MET C 1 67 ? -15.946 20.613 5.766 1.00 8.01 65 MET C N 1
ATOM 5731 C CA . MET C 1 67 ? -15.748 21.167 7.106 1.00 12.51 65 MET C CA 1
ATOM 5732 C C . MET C 1 67 ? -16.861 20.737 8.060 1.00 12.80 65 MET C C 1
ATOM 5733 O O . MET C 1 67 ? -16.593 20.305 9.187 1.00 12.10 65 MET C O 1
ATOM 5738 N N . ALA C 1 68 ? -18.121 20.839 7.624 1.00 11.36 66 ALA C N 1
ATOM 5739 C CA . ALA C 1 68 ? -19.236 20.491 8.503 1.00 12.28 66 ALA C CA 1
ATOM 5740 C C . ALA C 1 68 ? -19.200 19.022 8.903 1.00 15.42 66 ALA C C 1
ATOM 5741 O O . ALA C 1 68 ? -19.508 18.683 10.053 1.00 12.60 66 ALA C O 1
ATOM 5743 N N . VAL C 1 69 ? -18.846 18.134 7.964 1.00 10.19 67 VAL C N 1
ATOM 5744 C CA . VAL C 1 69 ? -18.839 16.711 8.278 1.00 10.22 67 VAL C CA 1
ATOM 5745 C C . VAL C 1 69 ? -17.622 16.347 9.122 1.00 11.89 67 VAL C C 1
ATOM 5746 O O . VAL C 1 69 ? -17.731 15.555 10.064 1.00 10.61 67 VAL C O 1
ATOM 5750 N N . ALA C 1 70 ? -16.451 16.922 8.822 1.00 9.63 68 ALA C N 1
ATOM 5751 C CA . ALA C 1 70 ? -15.292 16.678 9.682 1.00 11.98 68 ALA C CA 1
ATOM 5752 C C . ALA C 1 70 ? -15.580 17.117 11.116 1.00 13.15 68 ALA C C 1
ATOM 5753 O O . ALA C 1 70 ? -15.356 16.362 12.071 1.00 10.90 68 ALA C O 1
ATOM 5755 N N . LYS C 1 71 ? -16.104 18.329 11.288 1.00 11.39 69 LYS C N 1
ATOM 5756 C CA . LYS C 1 71 ? -16.398 18.804 12.633 1.00 13.99 69 LYS C CA 1
ATOM 5757 C C . LYS C 1 71 ? -17.490 17.965 13.293 1.00 15.85 69 LYS C C 1
ATOM 5758 O O . LYS C 1 71 ? -17.443 17.724 14.506 1.00 13.51 69 LYS C O 1
ATOM 5764 N N . ALA C 1 72 ? -18.487 17.517 12.517 1.00 13.38 70 ALA C N 1
ATOM 5765 C CA . ALA C 1 72 ? -19.540 16.689 13.097 1.00 13.62 70 ALA C CA 1
ATOM 5766 C C . ALA C 1 72 ? -18.965 15.395 13.652 1.00 12.61 70 ALA C C 1
ATOM 5767 O O . ALA C 1 72 ? -19.366 14.938 14.727 1.00 15.58 70 ALA C O 1
ATOM 5769 N N . LYS C 1 73 ? -18.034 14.782 12.924 1.00 14.68 71 LYS C N 1
ATOM 5770 C CA . LYS C 1 73 ? -17.433 13.550 13.417 1.00 16.85 71 LYS C CA 1
ATOM 5771 C C . LYS C 1 73 ? -16.566 13.822 14.639 1.00 17.33 71 LYS C C 1
ATOM 5772 O O . LYS C 1 73 ? -16.584 13.047 15.600 1.00 17.48 71 LYS C O 1
ATOM 5778 N N . GLU C 1 74 ? -15.825 14.935 14.627 1.00 15.70 72 GLU C N 1
ATOM 5779 C CA . GLU C 1 74 ? -14.973 15.288 15.760 1.00 18.67 72 GLU C CA 1
ATOM 5780 C C . GLU C 1 74 ? -15.790 15.442 17.034 1.00 20.43 72 GLU C C 1
ATOM 5781 O O . GLU C 1 74 ? -15.359 15.025 18.119 1.00 18.63 72 GLU C O 1
ATOM 5787 N N . GLU C 1 75 ? -16.991 16.000 16.915 1.00 16.21 73 GLU C N 1
ATOM 5788 C CA . GLU C 1 75 ? -17.830 16.272 18.069 1.00 18.05 73 GLU C CA 1
ATOM 5789 C C . GLU C 1 75 ? -18.645 15.062 18.505 1.00 19.37 73 GLU C C 1
ATOM 5790 O O . GLU C 1 75 ? -19.399 15.171 19.474 1.00 22.81 73 GLU C O 1
ATOM 5796 N N . GLY C 1 76 ? -18.487 13.914 17.848 1.00 18.02 74 GLY C N 1
ATOM 5797 C CA . GLY C 1 76 ? -19.061 12.662 18.317 1.00 19.11 74 GLY C CA 1
ATOM 5798 C C . GLY C 1 76 ? -20.284 12.155 17.581 1.00 19.70 74 GLY C C 1
ATOM 5799 O O . GLY C 1 76 ? -20.882 11.167 18.021 1.00 19.53 74 GLY C O 1
ATOM 5800 N N . ASN C 1 77 ? -20.659 12.778 16.470 1.00 16.55 75 ASN C N 1
ATOM 5801 C CA . ASN C 1 77 ? -21.841 12.381 15.718 1.00 17.47 75 ASN C CA 1
ATOM 5802 C C . ASN C 1 77 ? -21.587 11.143 14.866 1.00 15.47 75 ASN C C 1
ATOM 5803 O O . ASN C 1 77 ? -20.461 10.887 14.431 1.00 17.48 75 ASN C O 1
ATOM 5808 N N . ASP C 1 78 ? -22.652 10.369 14.632 1.00 18.24 76 ASP C N 1
ATOM 5809 C CA . ASP C 1 78 ? -22.619 9.290 13.655 1.00 17.48 76 ASP C CA 1
ATOM 5810 C C . ASP C 1 78 ? -23.607 9.496 12.518 1.00 15.80 76 ASP C C 1
ATOM 5811 O O . ASP C 1 78 ? -23.654 8.667 11.604 1.00 19.61 76 ASP C O 1
ATOM 5816 N N . THR C 1 79 ? -24.400 10.561 12.554 1.00 15.30 77 THR C N 1
ATOM 5817 C CA . THR C 1 79 ? -25.416 10.813 11.544 1.00 17.32 77 THR C CA 1
ATOM 5818 C C . THR C 1 79 ? -25.443 12.293 11.227 1.00 13.54 77 THR C C 1
ATOM 5819 O O . THR C 1 79 ? -25.284 13.122 12.121 1.00 16.69 77 THR C O 1
ATOM 5823 N N . ILE C 1 80 ? -25.667 12.620 9.957 1.00 12.35 78 ILE C N 1
ATOM 5824 C CA . ILE C 1 80 ? -25.859 13.997 9.531 1.00 11.08 78 ILE C CA 1
ATOM 5825 C C . ILE C 1 80 ? -27.174 14.054 8.782 1.00 8.34 78 ILE C C 1
ATOM 5826 O O . ILE C 1 80 ? -27.670 13.047 8.282 1.00 11.15 78 ILE C O 1
ATOM 5831 N N . MET C 1 81 ? -27.743 15.247 8.715 1.00 8.02 79 MET C N 1
ATOM 5832 C CA . MET C 1 81 ? -29.003 15.431 8.015 1.00 11.70 79 MET C CA 1
ATOM 5833 C C . MET C 1 81 ? -29.017 16.783 7.330 1.00 9.00 79 MET C C 1
ATOM 5834 O O . MET C 1 81 ? -28.444 17.754 7.829 1.00 9.57 79 MET C O 1
ATOM 5839 N N . CYS C 1 82 ? -29.682 16.851 6.180 1.00 11.06 80 CYS C N 1
ATOM 5840 C CA . CYS C 1 82 ? -29.895 18.158 5.580 1.00 12.53 80 CYS C CA 1
ATOM 5841 C C . CYS C 1 82 ? -31.131 18.119 4.701 1.00 11.23 80 CYS C C 1
ATOM 5842 O O . CYS C 1 82 ? -31.554 17.055 4.245 1.00 10.86 80 CYS C O 1
ATOM 5845 N N . ALA C 1 83 ? -31.731 19.288 4.519 1.00 10.12 81 ALA C N 1
ATOM 5846 C CA . ALA C 1 83 ? -32.672 19.538 3.436 1.00 9.15 81 ALA C CA 1
ATOM 5847 C C . ALA C 1 83 ? -31.900 20.025 2.219 1.00 9.82 81 ALA C C 1
ATOM 5848 O O . ALA C 1 83 ? -30.849 20.659 2.355 1.00 11.13 81 ALA C O 1
ATOM 5850 N N . SER C 1 84 ? -32.421 19.745 1.019 1.00 8.12 82 SER C N 1
ATOM 5851 C CA . SER C 1 84 ? -31.636 20.152 -0.141 1.00 12.51 82 SER C CA 1
ATOM 5852 C C . SER C 1 84 ? -32.485 20.217 -1.400 1.00 9.95 82 SER C C 1
ATOM 5853 O O . SER C 1 84 ? -33.411 19.422 -1.589 1.00 11.01 82 SER C O 1
ATOM 5856 N N . THR C 1 85 ? -32.127 21.161 -2.273 1.00 8.25 83 THR C N 1
ATOM 5857 C CA . THR C 1 85 ? -32.548 21.120 -3.671 1.00 10.59 83 THR C CA 1
ATOM 5858 C C . THR C 1 85 ? -31.655 20.210 -4.496 1.00 9.17 83 THR C C 1
ATOM 5859 O O . THR C 1 85 ? -31.807 20.138 -5.723 1.00 9.67 83 THR C O 1
ATOM 5863 N N . GLY C 1 86 ? -30.687 19.561 -3.860 1.00 8.56 84 GLY C N 1
ATOM 5864 C CA . GLY C 1 86 ? -29.972 18.500 -4.536 1.00 10.30 84 GLY C CA 1
ATOM 5865 C C . GLY C 1 86 ? -28.468 18.523 -4.386 1.00 10.78 84 GLY C C 1
ATOM 5866 O O . GLY C 1 86 ? -27.851 17.456 -4.324 1.00 8.77 84 GLY C O 1
ATOM 5867 N N . ASN C 1 87 ? -27.848 19.707 -4.359 1.00 8.73 85 ASN C N 1
ATOM 5868 C CA . ASN C 1 87 ? -26.388 19.703 -4.346 1.00 9.23 85 ASN C CA 1
ATOM 5869 C C . ASN C 1 87 ? -25.846 19.525 -2.932 1.00 9.14 85 ASN C C 1
ATOM 5870 O O . ASN C 1 87 ? -24.848 18.827 -2.723 1.00 8.06 85 ASN C O 1
ATOM 5875 N N . THR C 1 88 ? -26.494 20.141 -1.951 1.00 8.71 86 THR C N 1
ATOM 5876 C CA . THR C 1 88 ? -26.056 19.953 -0.580 1.00 8.85 86 THR C CA 1
ATOM 5877 C C . THR C 1 88 ? -26.244 18.500 -0.154 1.00 9.39 86 THR C C 1
ATOM 5878 O O . THR C 1 88 ? -25.378 17.931 0.511 1.00 8.26 86 THR C O 1
ATOM 5882 N N . SER C 1 89 ? -27.346 17.866 -0.577 1.00 10.46 87 SER C N 1
ATOM 5883 C CA . SER C 1 89 ? -27.543 16.453 -0.248 1.00 8.79 87 SER C CA 1
ATOM 5884 C C . SER C 1 89 ? -26.500 15.564 -0.923 1.00 11.52 87 SER C C 1
ATOM 5885 O O . SER C 1 89 ? -26.048 14.582 -0.325 1.00 10.41 87 SER C O 1
ATOM 5888 N N . ALA C 1 90 ? -26.118 15.869 -2.169 1.00 8.01 88 ALA C N 1
ATOM 5889 C CA . ALA C 1 90 ? -25.100 15.057 -2.835 1.00 10.55 88 ALA C CA 1
ATOM 5890 C C . ALA C 1 90 ? -23.776 15.168 -2.100 1.00 10.24 88 ALA C C 1
ATOM 5891 O O . ALA C 1 90 ? -23.126 14.158 -1.797 1.00 12.43 88 ALA C O 1
ATOM 5893 N N . ALA C 1 91 ? -23.377 16.396 -1.780 1.00 8.09 89 ALA C N 1
ATOM 5894 C CA . ALA C 1 91 ? -22.165 16.602 -0.994 1.00 8.49 89 ALA C CA 1
ATOM 5895 C C . ALA C 1 91 ? -22.255 15.898 0.353 1.00 9.65 89 ALA C C 1
ATOM 5896 O O . ALA C 1 91 ? -21.325 15.185 0.752 1.00 10.29 89 ALA C O 1
ATOM 5898 N N . ALA C 1 92 ? -23.366 16.098 1.076 1.00 9.25 90 ALA C N 1
ATOM 5899 C CA . ALA C 1 92 ? -23.542 15.457 2.377 1.00 9.64 90 ALA C CA 1
ATOM 5900 C C . ALA C 1 92 ? -23.387 13.952 2.256 1.00 9.79 90 ALA C C 1
ATOM 5901 O O . ALA C 1 92 ? -22.701 13.317 3.061 1.00 10.29 90 ALA C O 1
ATOM 5903 N N . ALA C 1 93 ? -24.019 13.370 1.241 1.00 8.51 91 ALA C N 1
ATOM 5904 C CA . ALA C 1 93 ? -23.983 11.925 1.073 1.00 9.12 91 ALA C CA 1
ATOM 5905 C C . ALA C 1 93 ? -22.568 11.433 0.782 1.00 9.06 91 ALA C C 1
ATOM 5906 O O . ALA C 1 93 ? -22.129 10.425 1.347 1.00 9.72 91 ALA C O 1
ATOM 5908 N N . ALA C 1 94 ? -21.839 12.122 -0.100 1.00 8.58 92 ALA C N 1
ATOM 5909 C CA . ALA C 1 94 ? -20.484 11.679 -0.428 1.00 7.81 92 ALA C CA 1
ATOM 5910 C C . ALA C 1 94 ? -19.567 11.754 0.789 1.00 10.52 92 ALA C C 1
ATOM 5911 O O . ALA C 1 94 ? -18.822 10.813 1.079 1.00 10.64 92 ALA C O 1
ATOM 5913 N N . TYR C 1 95 ? -19.579 12.888 1.494 1.00 9.70 93 TYR C N 1
ATOM 5914 C CA . TYR C 1 95 ? -18.662 13.039 2.617 1.00 9.51 93 TYR C CA 1
ATOM 5915 C C . TYR C 1 95 ? -19.033 12.118 3.771 1.00 9.10 93 TYR C C 1
ATOM 5916 O O . TYR C 1 95 ? -18.140 11.600 4.453 1.00 11.57 93 TYR C O 1
ATOM 5925 N N . ALA C 1 96 ? -20.328 11.882 3.984 1.00 7.78 94 ALA C N 1
ATOM 5926 C CA . ALA C 1 96 ? -20.758 10.917 4.992 1.00 11.46 94 ALA C CA 1
ATOM 5927 C C . ALA C 1 96 ? -20.239 9.522 4.676 1.00 13.57 94 ALA C C 1
ATOM 5928 O O . ALA C 1 96 ? -19.723 8.821 5.558 1.00 14.36 94 ALA C O 1
ATOM 5930 N N . ALA C 1 97 ? -20.405 9.088 3.422 1.00 12.66 95 ALA C N 1
ATOM 5931 C CA . ALA C 1 97 ? -19.833 7.814 2.994 1.00 14.10 95 ALA C CA 1
ATOM 5932 C C . ALA C 1 97 ? -18.334 7.768 3.280 1.00 13.53 95 ALA C C 1
ATOM 5933 O O . ALA C 1 97 ? -17.830 6.820 3.897 1.00 16.14 95 ALA C O 1
ATOM 5935 N N . ARG C 1 98 ? -17.616 8.814 2.875 1.00 11.69 96 ARG C N 1
ATOM 5936 C CA . ARG C 1 98 ? -16.175 8.869 3.086 1.00 14.06 96 ARG C CA 1
ATOM 5937 C C . ARG C 1 98 ? -15.815 8.879 4.569 1.00 18.25 96 ARG C C 1
ATOM 5938 O O . ARG C 1 98 ? -14.782 8.326 4.958 1.00 16.57 96 ARG C O 1
ATOM 5946 N N . ALA C 1 99 ? -16.634 9.509 5.405 1.00 13.85 97 ALA C N 1
ATOM 5947 C CA . ALA C 1 99 ? -16.351 9.620 6.830 1.00 19.50 97 ALA C CA 1
ATOM 5948 C C . ALA C 1 99 ? -16.981 8.507 7.657 1.00 16.61 97 ALA C C 1
ATOM 5949 O O . ALA C 1 99 ? -16.948 8.581 8.890 1.00 17.23 97 ALA C O 1
ATOM 5951 N N . ASN C 1 100 ? -17.561 7.495 7.014 1.00 15.37 98 ASN C N 1
ATOM 5952 C CA . ASN C 1 100 ? -18.225 6.393 7.710 1.00 18.48 98 ASN C CA 1
ATOM 5953 C C . ASN C 1 100 ? -19.390 6.877 8.563 1.00 18.36 98 ASN C C 1
ATOM 5954 O O . ASN C 1 100 ? -19.572 6.423 9.691 1.00 24.18 98 ASN C O 1
ATOM 5959 N N . MET C 1 101 ? -20.189 7.803 8.041 1.00 15.90 99 MET C N 1
ATOM 5960 C CA . MET C 1 101 ? -21.363 8.272 8.768 1.00 15.60 99 MET C CA 1
ATOM 5961 C C . MET C 1 101 ? -22.649 7.999 7.997 1.00 13.25 99 MET C C 1
ATOM 5962 O O . MET C 1 101 ? -22.651 7.850 6.777 1.00 18.33 99 MET C O 1
ATOM 5967 N N . LYS C 1 102 ? -23.750 7.924 8.740 1.00 14.19 100 LYS C N 1
ATOM 5968 C CA . LYS C 1 102 ? -25.070 7.878 8.139 1.00 13.80 100 LYS C CA 1
ATOM 5969 C C . LYS C 1 102 ? -25.466 9.267 7.656 1.00 14.70 100 LYS C C 1
ATOM 5970 O O . LYS C 1 102 ? -25.115 10.284 8.256 1.00 15.42 100 LYS C O 1
ATOM 5976 N N . CYS C 1 103 ? -26.237 9.305 6.580 1.00 10.66 101 CYS C N 1
ATOM 5977 C CA . CYS C 1 103 ? -26.678 10.565 6.001 1.00 12.94 101 CYS C CA 1
ATOM 5978 C C . CYS C 1 103 ? -28.166 10.474 5.677 1.00 10.85 101 CYS C C 1
ATOM 5979 O O . CYS C 1 103 ? -28.598 9.568 4.956 1.00 12.15 101 CYS C O 1
ATOM 5982 N N . ILE C 1 104 ? -28.946 11.399 6.218 1.00 10.12 102 ILE C N 1
ATOM 5983 C CA . ILE C 1 104 ? -30.370 11.512 5.927 1.00 11.21 102 ILE C CA 1
ATOM 5984 C C . ILE C 1 104 ? -30.604 12.834 5.209 1.00 10.84 102 ILE C C 1
ATOM 5985 O O . ILE C 1 104 ? -30.203 13.891 5.704 1.00 12.92 102 ILE C O 1
ATOM 5990 N N . VAL C 1 105 ? -31.266 12.787 4.059 1.00 10.18 103 VAL C N 1
ATOM 5991 C CA . VAL C 1 105 ? -31.542 14.003 3.308 1.00 13.18 103 VAL C CA 1
ATOM 5992 C C . VAL C 1 105 ? -33.036 14.089 3.038 1.00 11.29 103 VAL C C 1
ATOM 5993 O O . VAL C 1 105 ? -33.701 13.075 2.801 1.00 12.43 103 VAL C O 1
ATOM 5997 N N . ILE C 1 106 ? -33.570 15.303 3.114 1.00 12.15 104 ILE C N 1
ATOM 5998 C CA . ILE C 1 106 ? -34.977 15.571 2.827 1.00 11.86 104 ILE C CA 1
ATOM 5999 C C . ILE C 1 106 ? -35.030 16.469 1.608 1.00 9.80 104 ILE C C 1
ATOM 6000 O O . ILE C 1 106 ? -34.500 17.584 1.628 1.00 10.66 104 ILE C O 1
ATOM 6005 N N . ILE C 1 107 ? -35.658 15.985 0.543 1.00 9.26 105 ILE C N 1
ATOM 6006 C CA . ILE C 1 107 ? -35.689 16.737 -0.702 1.00 11.31 105 ILE C CA 1
ATOM 6007 C C . ILE C 1 107 ? -37.131 16.967 -1.146 1.00 12.81 105 ILE C C 1
ATOM 6008 O O . ILE C 1 107 ? -38.024 16.172 -0.800 1.00 10.37 105 ILE C O 1
ATOM 6013 N N . PRO C 1 108 ? -37.394 18.021 -1.914 1.00 11.00 106 PRO C N 1
ATOM 6014 C CA . PRO C 1 108 ? -38.741 18.273 -2.447 1.00 12.42 106 PRO C CA 1
ATOM 6015 C C . PRO C 1 108 ? -39.010 17.372 -3.647 1.00 14.18 106 PRO C C 1
ATOM 6016 O O . PRO C 1 108 ? -38.271 17.401 -4.634 1.00 12.14 106 PRO C O 1
ATOM 6020 N N . ASN C 1 109 ? -40.063 16.559 -3.535 1.00 13.26 107 ASN C N 1
ATOM 6021 C CA . ASN C 1 109 ? -40.464 15.631 -4.586 1.00 18.97 107 ASN C CA 1
ATOM 6022 C C . ASN C 1 109 ? -40.514 16.321 -5.943 1.00 13.34 107 ASN C C 1
ATOM 6023 O O . ASN C 1 109 ? -41.101 17.390 -6.081 1.00 12.94 107 ASN C O 1
ATOM 6028 N N . GLY C 1 110 ? -39.843 15.724 -6.930 1.00 16.89 108 GLY C N 1
ATOM 6029 C CA . GLY C 1 110 ? -39.874 16.221 -8.297 1.00 11.58 108 GLY C CA 1
ATOM 6030 C C . GLY C 1 110 ? -39.177 17.537 -8.549 1.00 13.85 108 GLY C C 1
ATOM 6031 O O . GLY C 1 110 ? -39.253 18.057 -9.667 1.00 18.82 108 GLY C O 1
ATOM 6032 N N . LYS C 1 111 ? -38.482 18.099 -7.563 1.00 12.93 109 LYS C N 1
ATOM 6033 C CA . LYS C 1 111 ? -37.853 19.403 -7.740 1.00 14.12 109 LYS C CA 1
ATOM 6034 C C . LYS C 1 111 ? -36.348 19.362 -7.494 1.00 13.34 109 LYS C C 1
ATOM 6035 O O . LYS C 1 111 ? -35.754 20.391 -7.145 1.00 12.24 109 LYS C O 1
ATOM 6041 N N . ILE C 1 112 ? -35.707 18.204 -7.660 1.00 13.16 110 ILE C N 1
ATOM 6042 C CA . ILE C 1 112 ? -34.251 18.159 -7.729 1.00 11.01 110 ILE C CA 1
ATOM 6043 C C . ILE C 1 112 ? -33.844 17.539 -9.056 1.00 11.74 110 ILE C C 1
ATOM 6044 O O . ILE C 1 112 ? -34.503 16.624 -9.561 1.00 10.21 110 ILE C O 1
ATOM 6049 N N . ALA C 1 113 ? -32.762 18.069 -9.623 1.00 11.59 111 ALA C N 1
ATOM 6050 C CA . ALA C 1 113 ? -32.243 17.619 -10.908 1.00 11.51 111 ALA C CA 1
ATOM 6051 C C . ALA C 1 113 ? -31.855 16.142 -10.875 1.00 11.81 111 ALA C C 1
ATOM 6052 O O . ALA C 1 113 ? -31.416 15.611 -9.852 1.00 9.92 111 ALA C O 1
ATOM 6054 N N . PHE C 1 114 ? -31.961 15.507 -12.047 1.00 11.86 112 PHE C N 1
ATOM 6055 C CA . PHE C 1 114 ? -31.771 14.063 -12.193 1.00 10.57 112 PHE C CA 1
ATOM 6056 C C . PHE C 1 114 ? -30.368 13.613 -11.778 1.00 9.06 112 PHE C C 1
ATOM 6057 O O . PHE C 1 114 ? -30.206 12.549 -11.170 1.00 10.81 112 PHE C O 1
ATOM 6065 N N . GLY C 1 115 ? -29.341 14.394 -12.111 1.00 10.28 113 GLY C N 1
ATOM 6066 C CA . GLY C 1 115 ? -27.992 14.021 -11.714 1.00 9.39 113 GLY C CA 1
ATOM 6067 C C . GLY C 1 115 ? -27.786 14.082 -10.213 1.00 9.30 113 GLY C C 1
ATOM 6068 O O . GLY C 1 115 ? -27.044 13.270 -9.650 1.00 8.53 113 GLY C O 1
ATOM 6069 N N . LYS C 1 116 ? -28.464 15.021 -9.542 1.00 9.16 114 LYS C N 1
ATOM 6070 C CA . LYS C 1 116 ? -28.377 15.124 -8.084 1.00 10.90 114 LYS C CA 1
ATOM 6071 C C . LYS C 1 116 ? -29.060 13.952 -7.398 1.00 11.13 114 LYS C C 1
ATOM 6072 O O . LYS C 1 116 ? -28.619 13.503 -6.330 1.00 9.54 114 LYS C O 1
ATOM 6078 N N . LEU C 1 117 ? -30.173 13.482 -7.965 1.00 10.01 115 LEU C N 1
ATOM 6079 C CA . LEU C 1 117 ? -30.833 12.300 -7.430 1.00 8.16 115 LEU C CA 1
ATOM 6080 C C . LEU C 1 117 ? -29.962 11.066 -7.606 1.00 11.16 115 LEU C C 1
ATOM 6081 O O . LEU C 1 117 ? -29.843 10.250 -6.683 1.00 11.78 115 LEU C O 1
ATOM 6086 N N . ALA C 1 118 ? -29.343 10.911 -8.782 1.00 7.86 116 ALA C N 1
ATOM 6087 C CA . ALA C 1 118 ? -28.455 9.775 -9.007 1.00 11.72 116 ALA C CA 1
ATOM 6088 C C . ALA C 1 118 ? -27.313 9.764 -7.999 1.00 10.50 116 ALA C C 1
ATOM 6089 O O . ALA C 1 118 ? -26.929 8.701 -7.497 1.00 12.33 116 ALA C O 1
ATOM 6091 N N . GLN C 1 119 ? -26.784 10.940 -7.655 1.00 10.91 117 GLN C N 1
ATOM 6092 C CA . GLN C 1 119 ? -25.710 11.018 -6.660 1.00 7.91 117 GLN C CA 1
ATOM 6093 C C . GLN C 1 119 ? -26.177 10.543 -5.289 1.00 11.57 117 GLN C C 1
ATOM 6094 O O . GLN C 1 119 ? -25.512 9.725 -4.645 1.00 10.81 117 GLN C O 1
ATOM 6100 N N . ALA C 1 120 ? -27.318 11.056 -4.820 1.00 10.50 118 ALA C N 1
ATOM 6101 C CA . ALA C 1 120 ? -27.786 10.709 -3.481 1.00 10.89 118 ALA C CA 1
ATOM 6102 C C . ALA C 1 120 ? -28.023 9.218 -3.365 1.00 12.54 118 ALA C C 1
ATOM 6103 O O . ALA C 1 120 ? -27.690 8.595 -2.346 1.00 12.00 118 ALA C O 1
ATOM 6105 N N . VAL C 1 121 ? -28.598 8.634 -4.410 1.00 13.85 119 VAL C N 1
ATOM 6106 C CA . VAL C 1 121 ? -28.841 7.198 -4.435 1.00 13.82 119 VAL C CA 1
ATOM 6107 C C . VAL C 1 121 ? -27.513 6.434 -4.390 1.00 14.64 119 VAL C C 1
ATOM 6108 O O . VAL C 1 121 ? -27.339 5.491 -3.605 1.00 12.90 119 VAL C O 1
ATOM 6112 N N . MET C 1 122 ? -26.546 6.848 -5.221 1.00 13.05 120 MET C N 1
ATOM 6113 C CA . MET C 1 122 ? -25.287 6.106 -5.341 1.00 13.95 120 MET C CA 1
ATOM 6114 C C . MET C 1 122 ? -24.430 6.244 -4.088 1.00 15.35 120 MET C C 1
ATOM 6115 O O . MET C 1 122 ? -23.789 5.276 -3.655 1.00 11.70 120 MET C O 1
ATOM 6120 N N . TYR C 1 123 ? -24.355 7.449 -3.525 1.00 11.37 121 TYR C N 1
ATOM 6121 C CA . TYR C 1 123 ? -23.574 7.643 -2.310 1.00 14.10 121 TYR C CA 1
ATOM 6122 C C . TYR C 1 123 ? -24.209 6.993 -1.085 1.00 12.89 121 TYR C C 1
ATOM 6123 O O . TYR C 1 123 ? -23.544 6.909 -0.049 1.00 16.10 121 TYR C O 1
ATOM 6132 N N . GLY C 1 124 ? -25.457 6.541 -1.171 1.00 13.71 122 GLY C N 1
ATOM 6133 C CA . GLY C 1 124 ? -26.055 5.758 -0.104 1.00 11.92 122 GLY C CA 1
ATOM 6134 C C . GLY C 1 124 ? -26.823 6.521 0.950 1.00 16.64 122 GLY C C 1
ATOM 6135 O O . GLY C 1 124 ? -26.938 6.049 2.095 1.00 15.09 122 GLY C O 1
ATOM 6136 N N . ALA C 1 125 ? -27.354 7.690 0.616 1.00 16.81 123 ALA C N 1
ATOM 6137 C CA . ALA C 1 125 ? -28.134 8.444 1.591 1.00 17.16 123 ALA C CA 1
ATOM 6138 C C . ALA C 1 125 ? -29.486 7.778 1.832 1.00 16.56 123 ALA C C 1
ATOM 6139 O O . ALA C 1 125 ? -30.033 7.100 0.960 1.00 13.49 123 ALA C O 1
ATOM 6141 N N . GLU C 1 126 ? -30.003 7.958 3.045 1.00 11.90 124 GLU C N 1
ATOM 6142 C CA . GLU C 1 126 ? -31.412 7.737 3.334 1.00 13.11 124 GLU C CA 1
ATOM 6143 C C . GLU C 1 126 ? -32.191 8.931 2.792 1.00 15.78 124 GLU C C 1
ATOM 6144 O O . GLU C 1 126 ? -32.180 10.017 3.385 1.00 11.05 124 GLU C O 1
ATOM 6150 N N . ILE C 1 127 ? -32.881 8.735 1.673 1.00 13.62 125 ILE C N 1
ATOM 6151 C CA . ILE C 1 127 ? -33.511 9.828 0.942 1.00 13.36 125 ILE C CA 1
ATOM 6152 C C . ILE C 1 127 ? -34.989 9.886 1.301 1.00 14.09 125 ILE C C 1
ATOM 6153 O O . ILE C 1 127 ? -35.742 8.954 1.008 1.00 11.83 125 ILE C O 1
ATOM 6158 N N . ILE C 1 128 ? -35.419 11.005 1.879 1.00 13.28 126 ILE C N 1
ATOM 6159 C CA . ILE C 1 128 ? -36.824 11.234 2.191 1.00 14.73 126 ILE C CA 1
ATOM 6160 C C . ILE C 1 128 ? -37.344 12.339 1.277 1.00 15.74 126 ILE C C 1
ATOM 6161 O O . ILE C 1 128 ? -36.843 13.470 1.307 1.00 15.54 126 ILE C O 1
ATOM 6166 N N . ALA C 1 129 ? -38.344 12.023 0.464 1.00 16.31 127 ALA C N 1
ATOM 6167 C CA . ALA C 1 129 ? -38.955 13.010 -0.422 1.00 15.37 127 ALA C CA 1
ATOM 6168 C C . ALA C 1 129 ? -40.296 13.451 0.149 1.00 19.36 127 ALA C C 1
ATOM 6169 O O . ALA C 1 129 ? -41.082 12.622 0.612 1.00 17.11 127 ALA C O 1
ATOM 6171 N N . ILE C 1 130 ? -40.548 14.762 0.130 1.00 14.73 128 ILE C N 1
ATOM 6172 C CA . ILE C 1 130 ? -41.790 15.303 0.664 1.00 18.80 128 ILE C CA 1
ATOM 6173 C C . ILE C 1 130 ? -42.545 16.013 -0.450 1.00 20.04 128 ILE C C 1
ATOM 6174 O O . ILE C 1 130 ? -41.951 16.513 -1.408 1.00 17.75 128 ILE C O 1
ATOM 6179 N N . ASP C 1 131 ? -43.869 16.088 -0.295 1.00 17.89 129 ASP C N 1
ATOM 6180 C CA . ASP C 1 131 ? -44.687 16.837 -1.244 1.00 25.33 129 ASP C CA 1
ATOM 6181 C C . ASP C 1 131 ? -44.418 18.340 -1.204 1.00 23.46 129 ASP C C 1
ATOM 6182 O O . ASP C 1 131 ? -44.812 19.051 -2.136 1.00 32.54 129 ASP C O 1
ATOM 6187 N N . GLY C 1 132 ? -43.779 18.850 -0.154 1.00 25.21 130 GLY C N 1
ATOM 6188 C CA . GLY C 1 132 ? -43.497 20.265 -0.037 1.00 19.20 130 GLY C CA 1
ATOM 6189 C C . GLY C 1 132 ? -42.233 20.683 -0.775 1.00 19.03 130 GLY C C 1
ATOM 6190 O O . GLY C 1 132 ? -41.632 19.923 -1.537 1.00 19.15 130 GLY C O 1
ATOM 6191 N N . ASN C 1 133 ? -41.831 21.933 -0.543 1.00 18.17 131 ASN C N 1
ATOM 6192 C CA . ASN C 1 133 ? -40.701 22.509 -1.256 1.00 13.64 131 ASN C CA 1
ATOM 6193 C C . ASN C 1 133 ? -39.465 22.505 -0.346 1.00 11.36 131 ASN C C 1
ATOM 6194 O O . ASN C 1 133 ? -39.472 21.919 0.745 1.00 12.23 131 ASN C O 1
ATOM 6199 N N . PHE C 1 134 ? -38.383 23.143 -0.801 1.00 11.04 132 PHE C N 1
ATOM 6200 C CA . PHE C 1 134 ? -37.159 23.140 -0.008 1.00 11.39 132 PHE C CA 1
ATOM 6201 C C . PHE C 1 134 ? -37.392 23.814 1.339 1.00 14.52 132 PHE C C 1
ATOM 6202 O O . PHE C 1 134 ? -36.912 23.334 2.374 1.00 9.99 132 PHE C O 1
ATOM 6210 N N . ASP C 1 135 ? -38.111 24.941 1.335 1.00 11.51 133 ASP C N 1
ATOM 6211 C CA . ASP C 1 135 ? -38.314 25.686 2.565 1.00 13.80 133 ASP C CA 1
ATOM 6212 C C . ASP C 1 135 ? -39.063 24.841 3.586 1.00 13.12 133 ASP C C 1
ATOM 6213 O O . ASP C 1 135 ? -38.744 24.878 4.778 1.00 14.33 133 ASP C O 1
ATOM 6218 N N . ASP C 1 136 ? -40.046 24.054 3.127 1.00 14.80 134 ASP C N 1
ATOM 6219 C CA . ASP C 1 136 ? -40.726 23.108 4.013 1.00 16.44 134 ASP C CA 1
ATOM 6220 C C . ASP C 1 136 ? -39.758 22.070 4.563 1.00 14.43 134 ASP C C 1
ATOM 6221 O O . ASP C 1 136 ? -39.837 21.695 5.739 1.00 14.28 134 ASP C O 1
ATOM 6226 N N . ALA C 1 137 ? -38.852 21.567 3.719 1.00 14.42 135 ALA C N 1
ATOM 6227 C CA . ALA C 1 137 ? -37.943 20.525 4.182 1.00 11.63 135 ALA C CA 1
ATOM 6228 C C . ALA C 1 137 ? -36.940 21.073 5.186 1.00 11.90 135 ALA C C 1
ATOM 6229 O O . ALA C 1 137 ? -36.616 20.403 6.174 1.00 13.03 135 ALA C O 1
ATOM 6231 N N . LEU C 1 138 ? -36.436 22.284 4.948 1.00 11.09 136 LEU C N 1
ATOM 6232 C CA . LEU C 1 138 ? -35.489 22.888 5.882 1.00 12.21 136 LEU C CA 1
ATOM 6233 C C . LEU C 1 138 ? -36.140 23.141 7.237 1.00 11.45 136 LEU C C 1
ATOM 6234 O O . LEU C 1 138 ? -35.537 22.882 8.287 1.00 11.14 136 LEU C O 1
ATOM 6239 N N . LYS C 1 139 ? -37.388 23.611 7.233 1.00 12.78 137 LYS C N 1
ATOM 6240 C CA . LYS C 1 139 ? -38.102 23.809 8.493 1.00 12.87 137 LYS C CA 1
ATOM 6241 C C . LYS C 1 139 ? -38.160 22.508 9.288 1.00 14.65 137 LYS C C 1
ATOM 6242 O O . LYS C 1 139 ? -37.852 22.478 10.487 1.00 16.98 137 LYS C O 1
ATOM 6248 N N . ILE C 1 140 ? -38.483 21.405 8.609 1.00 15.67 138 ILE C N 1
ATOM 6249 C CA . ILE C 1 140 ? -38.567 20.103 9.267 1.00 16.28 138 ILE C CA 1
ATOM 6250 C C . ILE C 1 140 ? -37.196 19.650 9.754 1.00 19.97 138 ILE C C 1
ATOM 6251 O O . ILE C 1 140 ? -37.050 19.166 10.886 1.00 15.01 138 ILE C O 1
ATOM 6256 N N . VAL C 1 141 ? -36.172 19.794 8.904 1.00 11.81 139 VAL C N 1
ATOM 6257 C CA . VAL C 1 141 ? -34.841 19.309 9.264 1.00 14.51 139 VAL C CA 1
ATOM 6258 C C . VAL C 1 141 ? -34.311 20.071 10.477 1.00 12.79 139 VAL C C 1
ATOM 6259 O O . VAL C 1 141 ? -33.807 19.475 11.434 1.00 15.20 139 VAL C O 1
ATOM 6263 N N . ARG C 1 142 ? -34.453 21.395 10.476 1.00 12.43 140 ARG C N 1
ATOM 6264 C CA . ARG C 1 142 ? -33.974 22.185 11.609 1.00 13.49 140 ARG C CA 1
ATOM 6265 C C . ARG C 1 142 ? -34.714 21.811 12.890 1.00 20.70 140 ARG C C 1
ATOM 6266 O O . ARG C 1 142 ? -34.103 21.624 13.953 1.00 19.98 140 ARG C O 1
ATOM 6274 N N . SER C 1 143 ? -36.035 21.686 12.800 1.00 18.26 141 SER C N 1
ATOM 6275 C CA . SER C 1 143 ? -36.824 21.277 13.955 1.00 24.71 141 SER C CA 1
ATOM 6276 C C . SER C 1 143 ? -36.326 19.946 14.504 1.00 24.28 141 SER C C 1
ATOM 6277 O O . SER C 1 143 ? -36.091 19.802 15.712 1.00 22.46 141 SER C O 1
ATOM 6280 N N . ILE C 1 144 ? -36.117 18.974 13.611 1.00 20.89 142 ILE C N 1
ATOM 6281 C CA . ILE C 1 144 ? -35.692 17.639 14.024 1.00 23.29 142 ILE C CA 1
ATOM 6282 C C . ILE C 1 144 ? -34.329 17.687 14.702 1.00 24.48 142 ILE C C 1
ATOM 6283 O O . ILE C 1 144 ? -34.112 17.048 15.739 1.00 25.62 142 ILE C O 1
ATOM 6288 N N . CYS C 1 145 ? -33.391 18.440 14.141 1.00 19.91 143 CYS C N 1
ATOM 6289 C CA . CYS C 1 145 ? -32.044 18.432 14.697 1.00 20.86 143 CYS C CA 1
ATOM 6290 C C . CYS C 1 145 ? -31.927 19.228 15.997 1.00 23.52 143 CYS C C 1
ATOM 6291 O O . CYS C 1 145 ? -30.899 19.133 16.675 1.00 25.32 143 CYS C O 1
ATOM 6294 N N . GLU C 1 146 ? -32.961 19.977 16.375 1.00 22.71 144 GLU C N 1
ATOM 6295 C CA . GLU C 1 146 ? -32.944 20.664 17.662 1.00 29.07 144 GLU C CA 1
ATOM 6296 C C . GLU C 1 146 ? -33.026 19.684 18.829 1.00 29.80 144 GLU C C 1
ATOM 6297 O O . GLU C 1 146 ? -32.489 19.959 19.906 1.00 33.36 144 GLU C O 1
ATOM 6303 N N . LYS C 1 147 ? -33.660 18.533 18.627 1.00 29.59 145 LYS C N 1
ATOM 6304 C CA . LYS C 1 147 ? -33.970 17.606 19.705 1.00 29.95 145 LYS C CA 1
ATOM 6305 C C . LYS C 1 147 ? -33.379 16.216 19.529 1.00 29.28 145 LYS C C 1
ATOM 6306 O O . LYS C 1 147 ? -33.475 15.409 20.455 1.00 34.76 145 LYS C O 1
ATOM 6312 N N . SER C 1 148 ? -32.797 15.899 18.388 1.00 23.46 146 SER C N 1
ATOM 6313 C CA . SER C 1 148 ? -32.264 14.575 18.145 1.00 24.78 146 SER C CA 1
ATOM 6314 C C . SER C 1 148 ? -30.754 14.626 17.988 1.00 22.35 146 SER C C 1
ATOM 6315 O O . SER C 1 148 ? -30.194 15.670 17.640 1.00 26.93 146 SER C O 1
ATOM 6318 N N . PRO C 1 149 ? -30.050 13.513 18.252 1.00 22.01 147 PRO C N 1
ATOM 6319 C CA . PRO C 1 149 ? -28.574 13.502 18.122 1.00 23.58 147 PRO C CA 1
ATOM 6320 C C . PRO C 1 149 ? -28.120 13.323 16.676 1.00 22.39 147 PRO C C 1
ATOM 6321 O O . PRO C 1 149 ? -27.352 12.420 16.326 1.00 27.56 147 PRO C O 1
ATOM 6325 N N . ILE C 1 150 ? -28.590 14.216 15.820 1.00 20.65 148 ILE C N 1
ATOM 6326 C CA . ILE C 1 150 ? -28.282 14.212 14.398 1.00 19.81 148 ILE C CA 1
ATOM 6327 C C . ILE C 1 150 ? -27.693 15.569 14.076 1.00 15.15 148 ILE C C 1
ATOM 6328 O O . ILE C 1 150 ? -28.267 16.596 14.449 1.00 16.20 148 ILE C O 1
ATOM 6333 N N . ALA C 1 151 ? -26.536 15.577 13.425 1.00 17.03 149 ALA C N 1
ATOM 6334 C CA . ALA C 1 151 ? -25.854 16.830 13.118 1.00 16.10 149 ALA C CA 1
ATOM 6335 C C . ALA C 1 151 ? -26.496 17.490 11.898 1.00 15.04 149 ALA C C 1
ATOM 6336 O O . ALA C 1 151 ? -26.519 16.911 10.805 1.00 14.40 149 ALA C O 1
ATOM 6338 N N . LEU C 1 152 ? -26.977 18.713 12.071 1.00 12.78 150 LEU C N 1
ATOM 6339 C CA . LEU C 1 152 ? -27.506 19.470 10.948 1.00 11.86 150 LEU C CA 1
ATOM 6340 C C . LEU C 1 152 ? -26.346 19.966 10.088 1.00 14.32 150 LEU C C 1
ATOM 6341 O O . LEU C 1 152 ? -25.454 20.659 10.592 1.00 15.00 150 LEU C O 1
ATOM 6346 N N . VAL C 1 153 ? -26.330 19.611 8.797 1.00 9.96 151 VAL C N 1
ATOM 6347 C CA . VAL C 1 153 ? -25.246 20.107 7.951 1.00 10.60 151 VAL C CA 1
ATOM 6348 C C . VAL C 1 153 ? -25.755 21.035 6.841 1.00 8.74 151 VAL C C 1
ATOM 6349 O O . VAL C 1 153 ? -25.057 21.261 5.862 1.00 12.65 151 VAL C O 1
ATOM 6353 N N . ASN C 1 154 ? -26.942 21.617 7.006 1.00 9.98 152 ASN C N 1
ATOM 6354 C CA . ASN C 1 154 ? -27.336 22.767 6.199 1.00 9.00 152 ASN C CA 1
ATOM 6355 C C . ASN C 1 154 ? -26.517 23.997 6.600 1.00 11.99 152 ASN C C 1
ATOM 6356 O O . ASN C 1 154 ? -25.841 24.020 7.631 1.00 11.15 152 ASN C O 1
ATOM 6361 N N . SER C 1 155 ? -26.620 25.046 5.782 1.00 10.77 153 SER C N 1
ATOM 6362 C CA . SER C 1 155 ? -25.706 26.183 5.864 1.00 14.42 153 SER C CA 1
ATOM 6363 C C . SER C 1 155 ? -25.934 27.059 7.081 1.00 15.92 153 SER C C 1
ATOM 6364 O O . SER C 1 155 ? -25.154 27.989 7.303 1.00 16.03 153 SER C O 1
ATOM 6367 N N . VAL C 1 156 ? -26.968 26.791 7.879 1.00 14.23 154 VAL C N 1
ATOM 6368 C CA . VAL C 1 156 ? -27.061 27.438 9.180 1.00 15.75 154 VAL C CA 1
ATOM 6369 C C . VAL C 1 156 ? -26.036 26.882 10.157 1.00 18.94 154 VAL C C 1
ATOM 6370 O O . VAL C 1 156 ? -25.770 27.507 11.191 1.00 16.38 154 VAL C O 1
ATOM 6374 N N . ASN C 1 157 ? -25.433 25.739 9.834 1.00 17.67 155 ASN C N 1
ATOM 6375 C CA . ASN C 1 157 ? -24.254 25.252 10.550 1.00 14.93 155 ASN C CA 1
ATOM 6376 C C . ASN C 1 157 ? -23.087 26.164 10.200 1.00 13.34 155 ASN C C 1
ATOM 6377 O O . ASN C 1 157 ? -22.683 26.225 9.025 1.00 10.00 155 ASN C O 1
ATOM 6382 N N . PRO C 1 158 ? -22.524 26.887 11.168 1.00 16.53 156 PRO C N 1
ATOM 6383 C CA . PRO C 1 158 ? -21.447 27.842 10.852 1.00 19.79 156 PRO C CA 1
ATOM 6384 C C . PRO C 1 158 ? -20.260 27.228 10.130 1.00 12.43 156 PRO C C 1
ATOM 6385 O O . PRO C 1 158 ? -19.540 27.948 9.433 1.00 11.72 156 PRO C O 1
ATOM 6389 N N . TYR C 1 159 ? -20.011 25.931 10.312 1.00 10.28 157 TYR C N 1
ATOM 6390 C CA . TYR C 1 159 ? -18.846 25.303 9.704 1.00 11.96 157 TYR C CA 1
ATOM 6391 C C . TYR C 1 159 ? -18.979 25.229 8.191 1.00 11.81 157 TYR C C 1
ATOM 6392 O O . TYR C 1 159 ? -17.969 25.196 7.480 1.00 10.11 157 TYR C O 1
ATOM 6401 N N . ARG C 1 160 ? -20.217 25.205 7.687 1.00 12.61 158 ARG C N 1
ATOM 6402 C CA . ARG C 1 160 ? -20.443 25.298 6.248 1.00 13.24 158 ARG C CA 1
ATOM 6403 C C . ARG C 1 160 ? -19.871 26.593 5.686 1.00 10.72 158 ARG C C 1
ATOM 6404 O O . ARG C 1 160 ? -19.198 26.587 4.650 1.00 11.44 158 ARG C O 1
ATOM 6412 N N . LEU C 1 161 ? -20.157 27.726 6.343 1.00 12.84 159 LEU C N 1
ATOM 6413 C CA . LEU C 1 161 ? -19.634 29.002 5.861 1.00 12.95 159 LEU C CA 1
ATOM 6414 C C . LEU C 1 161 ? -18.129 29.099 6.057 1.00 11.25 159 LEU C C 1
ATOM 6415 O O . LEU C 1 161 ? -17.444 29.723 5.240 1.00 11.02 159 LEU C O 1
ATOM 6420 N N . GLU C 1 162 ? -17.596 28.492 7.122 1.00 10.67 160 GLU C N 1
ATOM 6421 C CA . GLU C 1 162 ? -16.151 28.484 7.294 1.00 13.53 160 GLU C CA 1
ATOM 6422 C C . GLU C 1 162 ? -15.465 27.824 6.102 1.00 12.95 160 GLU C C 1
ATOM 6423 O O . GLU C 1 162 ? -14.476 28.349 5.586 1.00 12.97 160 GLU C O 1
ATOM 6429 N N . GLY C 1 163 ? -15.997 26.693 5.626 1.00 11.36 161 GLY C N 1
ATOM 6430 C CA . GLY C 1 163 ? -15.384 26.032 4.485 1.00 10.08 161 GLY C CA 1
ATOM 6431 C C . GLY C 1 163 ? -15.631 26.780 3.186 1.00 10.55 161 GLY C C 1
ATOM 6432 O O . GLY C 1 163 ? -14.747 26.883 2.334 1.00 11.51 161 GLY C O 1
ATOM 6433 N N . GLN C 1 164 ? -16.834 27.323 3.025 1.00 9.05 162 GLN C N 1
ATOM 6434 C CA . GLN C 1 164 ? -17.203 27.973 1.772 1.00 10.95 162 GLN C CA 1
ATOM 6435 C C . GLN C 1 164 ? -16.458 29.288 1.546 1.00 10.13 162 GLN C C 1
ATOM 6436 O O . GLN C 1 164 ? -16.247 29.678 0.396 1.00 10.85 162 GLN C O 1
ATOM 6442 N N . LYS C 1 165 ? -16.042 29.975 2.608 1.00 9.18 163 LYS C N 1
ATOM 6443 C CA . LYS C 1 165 ? -15.309 31.228 2.436 1.00 10.16 163 LYS C CA 1
ATOM 6444 C C . LYS C 1 165 ? -13.992 31.030 1.686 1.00 11.85 163 LYS C C 1
ATOM 6445 O O . LYS C 1 165 ? -13.452 31.993 1.120 1.00 10.36 163 LYS C O 1
ATOM 6451 N N . THR C 1 166 ? -13.462 29.801 1.668 1.00 8.76 164 THR C N 1
ATOM 6452 C CA . THR C 1 166 ? -12.185 29.560 1.005 1.00 8.80 164 THR C CA 1
ATOM 6453 C C . THR C 1 166 ? -12.235 29.893 -0.473 1.00 11.75 164 THR C C 1
ATOM 6454 O O . THR C 1 166 ? -11.190 30.162 -1.078 1.00 12.36 164 THR C O 1
ATOM 6458 N N . ALA C 1 167 ? -13.425 29.850 -1.081 1.00 10.64 165 ALA C N 1
ATOM 6459 C CA . ALA C 1 167 ? -13.548 30.199 -2.492 1.00 11.75 165 ALA C CA 1
ATOM 6460 C C . ALA C 1 167 ? -13.070 31.628 -2.753 1.00 10.84 165 ALA C C 1
ATOM 6461 O O . ALA C 1 167 ? -12.413 31.906 -3.770 1.00 11.90 165 ALA C O 1
ATOM 6463 N N . ALA C 1 168 ? -13.388 32.550 -1.851 1.00 11.80 166 ALA C N 1
ATOM 6464 C CA . ALA C 1 168 ? -12.930 33.925 -2.040 1.00 14.50 166 ALA C CA 1
ATOM 6465 C C . ALA C 1 168 ? -11.411 34.035 -1.915 1.00 12.13 166 ALA C C 1
ATOM 6466 O O . ALA C 1 168 ? -10.784 34.789 -2.673 1.00 10.96 166 ALA C O 1
ATOM 6468 N N . PHE C 1 169 ? -10.803 33.298 -0.964 1.00 11.59 167 PHE C N 1
ATOM 6469 C CA . PHE C 1 169 ? -9.338 33.232 -0.882 1.00 13.21 167 PHE C CA 1
ATOM 6470 C C . PHE C 1 169 ? -8.733 32.820 -2.223 1.00 16.62 167 PHE C C 1
ATOM 6471 O O . PHE C 1 169 ? -7.763 33.428 -2.708 1.00 13.85 167 PHE C O 1
ATOM 6479 N N . GLU C 1 170 ? -9.275 31.750 -2.819 1.00 12.80 168 GLU C N 1
ATOM 6480 C CA . GLU C 1 170 ? -8.732 31.243 -4.075 1.00 14.30 168 GLU C CA 1
ATOM 6481 C C . GLU C 1 170 ? -8.871 32.276 -5.182 1.00 12.78 168 GLU C C 1
ATOM 6482 O O . GLU C 1 170 ? -7.925 32.511 -5.947 1.00 12.27 168 GLU C O 1
ATOM 6488 N N . VAL C 1 171 ? -10.047 32.901 -5.285 1.00 9.85 169 VAL C N 1
ATOM 6489 C CA . VAL C 1 171 ? -10.266 33.919 -6.320 1.00 12.31 169 VAL C CA 1
ATOM 6490 C C . VAL C 1 171 ? -9.178 34.987 -6.263 1.00 13.27 169 VAL C C 1
ATOM 6491 O O . VAL C 1 171 ? -8.625 35.392 -7.295 1.00 12.10 169 VAL C O 1
ATOM 6495 N N . CYS C 1 172 ? -8.851 35.444 -5.051 1.00 13.72 170 CYS C N 1
ATOM 6496 C CA . CYS C 1 172 ? -7.829 36.483 -4.885 1.00 15.61 170 CYS C CA 1
ATOM 6497 C C . CYS C 1 172 ? -6.456 36.000 -5.340 1.00 15.11 170 CYS C C 1
ATOM 6498 O O . CYS C 1 172 ? -5.721 36.740 -6.000 1.00 16.92 170 CYS C O 1
ATOM 6501 N N . GLU C 1 173 ? -6.080 34.777 -4.962 1.00 14.04 171 GLU C N 1
ATOM 6502 C CA . GLU C 1 173 ? -4.792 34.225 -5.370 1.00 13.41 171 GLU C CA 1
ATOM 6503 C C . GLU C 1 173 ? -4.747 33.952 -6.862 1.00 15.23 171 GLU C C 1
ATOM 6504 O O . GLU C 1 173 ? -3.697 34.108 -7.492 1.00 13.81 171 GLU C O 1
ATOM 6510 N N . GLN C 1 174 ? -5.864 33.505 -7.443 1.00 12.71 172 GLN C N 1
ATOM 6511 C CA . GLN C 1 174 ? -5.855 33.175 -8.862 1.00 14.74 172 GLN C CA 1
ATOM 6512 C C . GLN C 1 174 ? -5.916 34.417 -9.727 1.00 16.74 172 GLN C C 1
ATOM 6513 O O . GLN C 1 174 ? -5.320 34.445 -10.804 1.00 16.80 172 GLN C O 1
ATOM 6519 N N . LEU C 1 175 ? -6.619 35.446 -9.273 1.00 13.47 173 LEU C N 1
ATOM 6520 C CA . LEU C 1 175 ? -6.673 36.682 -10.033 1.00 19.49 173 LEU C CA 1
ATOM 6521 C C . LEU C 1 175 ? -5.460 37.571 -9.778 1.00 19.86 173 LEU C C 1
ATOM 6522 O O . LEU C 1 175 ? -5.137 38.415 -10.621 1.00 24.62 173 LEU C O 1
ATOM 6527 N N . GLY C 1 176 ? -4.762 37.380 -8.659 1.00 19.81 174 GLY C N 1
ATOM 6528 C CA . GLY C 1 176 ? -3.690 38.267 -8.271 1.00 18.55 174 GLY C CA 1
ATOM 6529 C C . GLY C 1 176 ? -4.151 39.459 -7.477 1.00 21.35 174 GLY C C 1
ATOM 6530 O O . GLY C 1 176 ? -3.315 40.248 -7.023 1.00 16.34 174 GLY C O 1
ATOM 6531 N N . GLU C 1 177 ? -5.456 39.592 -7.277 1.00 16.51 175 GLU C N 1
ATOM 6532 C CA . GLU C 1 177 ? -6.092 40.682 -6.562 1.00 19.28 175 GLU C CA 1
ATOM 6533 C C . GLU C 1 177 ? -7.549 40.281 -6.414 1.00 15.41 175 GLU C C 1
ATOM 6534 O O . GLU C 1 177 ? -8.023 39.389 -7.118 1.00 16.59 175 GLU C O 1
ATOM 6540 N N . ALA C 1 178 ? -8.250 40.932 -5.498 1.00 14.18 176 ALA C N 1
ATOM 6541 C CA . ALA C 1 178 ? -9.697 40.748 -5.435 1.00 12.78 176 ALA C CA 1
ATOM 6542 C C . ALA C 1 178 ? -10.345 41.442 -6.632 1.00 16.50 176 ALA C C 1
ATOM 6543 O O . ALA C 1 178 ? -9.848 42.480 -7.083 1.00 18.09 176 ALA C O 1
ATOM 6545 N N . PRO C 1 179 ? -11.427 40.898 -7.190 1.00 14.21 177 PRO C N 1
ATOM 6546 C CA . PRO C 1 179 ? -12.083 41.575 -8.318 1.00 13.61 177 PRO C CA 1
ATOM 6547 C C . PRO C 1 179 ? -12.884 42.779 -7.838 1.00 12.16 177 PRO C C 1
ATOM 6548 O O . PRO C 1 179 ? -13.069 42.990 -6.644 1.00 15.66 177 PRO C O 1
ATOM 6552 N N . ASP C 1 180 ? -13.325 43.608 -8.799 1.00 14.42 178 ASP C N 1
ATOM 6553 C CA . ASP C 1 180 ? -14.246 44.699 -8.477 1.00 17.41 178 ASP C CA 1
ATOM 6554 C C . ASP C 1 180 ? -15.613 44.174 -8.070 1.00 13.57 178 ASP C C 1
ATOM 6555 O O . ASP C 1 180 ? -16.282 44.760 -7.207 1.00 15.28 178 ASP C O 1
ATOM 6560 N N . VAL C 1 181 ? -16.043 43.083 -8.683 1.00 13.65 179 VAL C N 1
ATOM 6561 C CA . VAL C 1 181 ? -17.387 42.554 -8.491 1.00 16.47 179 VAL C CA 1
ATOM 6562 C C . VAL C 1 181 ? -17.293 41.039 -8.372 1.00 13.55 179 VAL C C 1
ATOM 6563 O O . VAL C 1 181 ? -16.585 40.390 -9.150 1.00 12.74 179 VAL C O 1
ATOM 6567 N N . LEU C 1 182 ? -18.003 40.485 -7.389 1.00 13.39 180 LEU C N 1
ATOM 6568 C CA . LEU C 1 182 ? -18.237 39.052 -7.272 1.00 11.89 180 LEU C CA 1
ATOM 6569 C C . LEU C 1 182 ? -19.726 38.827 -7.543 1.00 10.46 180 LEU C C 1
ATOM 6570 O O . LEU C 1 182 ? -20.578 39.209 -6.731 1.00 12.76 180 LEU C O 1
ATOM 6575 N N . ALA C 1 183 ? -20.035 38.225 -8.688 1.00 10.03 181 ALA C N 1
ATOM 6576 C CA . ALA C 1 183 ? -21.398 37.913 -9.089 1.00 9.13 181 ALA C CA 1
ATOM 6577 C C . ALA C 1 183 ? -21.715 36.467 -8.716 1.00 13.50 181 ALA C C 1
ATOM 6578 O O . ALA C 1 183 ? -20.942 35.556 -9.027 1.00 11.84 181 ALA C O 1
ATOM 6580 N N . ILE C 1 184 ? -22.851 36.251 -8.061 1.00 11.12 182 ILE C N 1
ATOM 6581 C CA . ILE C 1 184 ? -23.090 34.945 -7.451 1.00 12.38 182 ILE C CA 1
ATOM 6582 C C . ILE C 1 184 ? -24.586 34.650 -7.390 1.00 10.38 182 ILE C C 1
ATOM 6583 O O . ILE C 1 184 ? -25.372 35.564 -7.120 1.00 9.63 182 ILE C O 1
ATOM 6588 N N . PRO C 1 185 ? -25.030 33.413 -7.634 1.00 8.44 183 PRO C N 1
ATOM 6589 C CA . PRO C 1 185 ? -26.441 33.089 -7.420 1.00 9.11 183 PRO C CA 1
ATOM 6590 C C . PRO C 1 185 ? -26.756 33.151 -5.939 1.00 9.50 183 PRO C C 1
ATOM 6591 O O . PRO C 1 185 ? -25.884 32.988 -5.082 1.00 10.65 183 PRO C O 1
ATOM 6595 N N . VAL C 1 186 ? -28.028 33.407 -5.644 1.00 7.23 184 VAL C N 1
ATOM 6596 C CA . VAL C 1 186 ? -28.519 33.426 -4.279 1.00 6.67 184 VAL C CA 1
ATOM 6597 C C . VAL C 1 186 ? -29.746 32.524 -4.207 1.00 11.50 184 VAL C C 1
ATOM 6598 O O . VAL C 1 186 ? -30.736 32.761 -4.907 1.00 10.36 184 VAL C O 1
ATOM 6602 N N . GLY C 1 187 ? -29.661 31.464 -3.407 1.00 9.70 185 GLY C N 1
ATOM 6603 C CA . GLY C 1 187 ? -30.815 30.626 -3.170 1.00 12.57 185 GLY C CA 1
ATOM 6604 C C . GLY C 1 187 ? -31.172 30.721 -1.703 1.00 12.90 185 GLY C C 1
ATOM 6605 O O . GLY C 1 187 ? -32.089 31.450 -1.322 1.00 10.81 185 GLY C O 1
ATOM 6606 N N . ASN C 1 188 ? -30.399 30.031 -0.869 1.00 11.39 186 ASN C N 1
ATOM 6607 C CA . ASN C 1 188 ? -30.549 30.097 0.575 1.00 10.47 186 ASN C CA 1
ATOM 6608 C C . ASN C 1 188 ? -29.632 31.133 1.216 1.00 13.83 186 ASN C C 1
ATOM 6609 O O . ASN C 1 188 ? -29.719 31.349 2.431 1.00 15.70 186 ASN C O 1
ATOM 6614 N N . ALA C 1 189 ? -28.757 31.760 0.429 1.00 12.59 187 ALA C N 1
ATOM 6615 C CA . ALA C 1 189 ? -27.944 32.933 0.778 1.00 15.11 187 ALA C CA 1
ATOM 6616 C C . ALA C 1 189 ? -26.714 32.628 1.632 1.00 12.66 187 ALA C C 1
ATOM 6617 O O . ALA C 1 189 ? -26.043 33.560 2.072 1.00 13.04 187 ALA C O 1
ATOM 6619 N N . GLY C 1 190 ? -26.391 31.367 1.894 1.00 10.83 188 GLY C N 1
ATOM 6620 C CA . GLY C 1 190 ? -25.160 31.089 2.612 1.00 12.59 188 GLY C CA 1
ATOM 6621 C C . GLY C 1 190 ? -23.920 31.467 1.816 1.00 14.66 188 GLY C C 1
ATOM 6622 O O . GLY C 1 190 ? -22.963 32.020 2.366 1.00 11.66 188 GLY C O 1
ATOM 6623 N N . ASN C 1 191 ? -23.918 31.181 0.513 1.00 9.93 189 ASN C N 1
ATOM 6624 C CA . ASN C 1 191 ? -22.672 31.311 -0.248 1.00 9.17 189 ASN C CA 1
ATOM 6625 C C . ASN C 1 191 ? -22.234 32.770 -0.373 1.00 10.76 189 ASN C C 1
ATOM 6626 O O . ASN C 1 191 ? -21.050 33.077 -0.222 1.00 8.46 189 ASN C O 1
ATOM 6631 N N . ILE C 1 192 ? -23.166 33.683 -0.662 1.00 9.85 190 ILE C N 1
ATOM 6632 C CA . ILE C 1 192 ? -22.762 35.078 -0.803 1.00 10.34 190 ILE C CA 1
ATOM 6633 C C . ILE C 1 192 ? -22.265 35.599 0.534 1.00 9.51 190 ILE C C 1
ATOM 6634 O O . ILE C 1 192 ? -21.327 36.404 0.585 1.00 11.63 190 ILE C O 1
ATOM 6639 N N . SER C 1 193 ? -22.863 35.135 1.637 1.00 9.65 191 SER C N 1
ATOM 6640 C CA . SER C 1 193 ? -22.352 35.494 2.950 1.00 12.14 191 SER C CA 1
ATOM 6641 C C . SER C 1 193 ? -20.962 34.929 3.154 1.00 11.83 191 SER C C 1
ATOM 6642 O O . SER C 1 193 ? -20.105 35.574 3.767 1.00 10.91 191 SER C O 1
ATOM 6645 N N . ALA C 1 194 ? -20.713 33.729 2.629 1.00 10.45 192 ALA C N 1
ATOM 6646 C CA . ALA C 1 194 ? -19.421 33.090 2.849 1.00 11.78 192 ALA C CA 1
ATOM 6647 C C . ALA C 1 194 ? -18.319 33.808 2.085 1.00 10.90 192 ALA C C 1
ATOM 6648 O O . ALA C 1 194 ? -17.239 34.057 2.637 1.00 10.85 192 ALA C O 1
ATOM 6650 N N . TYR C 1 195 ? -18.581 34.178 0.827 1.00 10.83 193 TYR C N 1
ATOM 6651 C CA . TYR C 1 195 ? -17.577 34.894 0.048 1.00 11.17 193 TYR C CA 1
ATOM 6652 C C . TYR C 1 195 ? -17.213 36.207 0.720 1.00 13.52 193 TYR C C 1
ATOM 6653 O O . TYR C 1 195 ? -16.032 36.566 0.808 1.00 13.83 193 TYR C O 1
ATOM 6662 N N . TRP C 1 196 ? -18.219 36.958 1.177 1.00 11.80 194 TRP C N 1
ATOM 6663 C CA . TRP C 1 196 ? -17.927 38.254 1.781 1.00 12.26 194 TRP C CA 1
ATOM 6664 C C . TRP C 1 196 ? -17.097 38.083 3.054 1.00 15.78 194 TRP C C 1
ATOM 6665 O O . TRP C 1 196 ? -16.112 38.800 3.268 1.00 15.99 194 TRP C O 1
ATOM 6676 N N . LYS C 1 197 ? -17.468 37.116 3.894 1.00 13.81 195 LYS C N 1
ATOM 6677 C CA . LYS C 1 197 ? -16.646 36.773 5.049 1.00 10.60 195 LYS C CA 1
ATOM 6678 C C . LYS C 1 197 ? -15.219 36.457 4.618 1.00 14.11 195 LYS C C 1
ATOM 6679 O O . LYS C 1 197 ? -14.248 36.960 5.202 1.00 14.00 195 LYS C O 1
ATOM 6685 N N . GLY C 1 198 ? -15.078 35.647 3.564 1.00 9.61 196 GLY C N 1
ATOM 6686 C CA . GLY C 1 198 ? -13.756 35.373 3.021 1.00 9.31 196 GLY C CA 1
ATOM 6687 C C . GLY C 1 198 ? -13.022 36.629 2.590 1.00 13.77 196 GLY C C 1
ATOM 6688 O O . GLY C 1 198 ? -11.842 36.810 2.897 1.00 12.98 196 GLY C O 1
ATOM 6689 N N . PHE C 1 199 ? -13.707 37.512 1.863 1.00 14.61 197 PHE C N 1
ATOM 6690 C CA . PHE C 1 199 ? -13.034 38.711 1.367 1.00 12.72 197 PHE C CA 1
ATOM 6691 C C . PHE C 1 199 ? -12.646 39.658 2.497 1.00 14.25 197 PHE C C 1
ATOM 6692 O O . PHE C 1 199 ? -11.623 40.348 2.402 1.00 17.12 197 PHE C O 1
ATOM 6700 N N . LYS C 1 200 ? -13.443 39.732 3.556 1.00 14.95 198 LYS C N 1
ATOM 6701 C CA . LYS C 1 200 ? -13.050 40.570 4.682 1.00 15.50 198 LYS C CA 1
ATOM 6702 C C . LYS C 1 200 ? -11.833 39.993 5.394 1.00 18.79 198 LYS C C 1
ATOM 6703 O O . LYS C 1 200 ? -10.914 40.736 5.756 1.00 18.03 198 LYS C O 1
ATOM 6709 N N . GLU C 1 201 ? -11.792 38.671 5.572 1.00 13.91 199 GLU C N 1
ATOM 6710 C CA . GLU C 1 201 ? -10.650 38.043 6.229 1.00 18.28 199 GLU C CA 1
ATOM 6711 C C . GLU C 1 201 ? -9.375 38.255 5.428 1.00 18.06 199 GLU C C 1
ATOM 6712 O O . GLU C 1 201 ? -8.331 38.615 5.984 1.00 18.92 199 GLU C O 1
ATOM 6718 N N . TYR C 1 202 ? -9.441 38.031 4.115 1.00 17.29 200 TYR C N 1
ATOM 6719 C CA . TYR C 1 202 ? -8.254 38.177 3.275 1.00 18.48 200 TYR C CA 1
ATOM 6720 C C . TYR C 1 202 ? -7.795 39.627 3.218 1.00 18.73 200 TYR C C 1
ATOM 6721 O O . TYR C 1 202 ? -6.592 39.894 3.137 1.00 18.99 200 TYR C O 1
ATOM 6730 N N . HIS C 1 203 ? -8.738 40.568 3.254 1.00 18.67 201 HIS C N 1
ATOM 6731 C CA . HIS C 1 203 ? -8.390 41.978 3.367 1.00 18.44 201 HIS C CA 1
ATOM 6732 C C . HIS C 1 203 ? -7.583 42.237 4.636 1.00 21.62 201 HIS C C 1
ATOM 6733 O O . HIS C 1 203 ? -6.533 42.885 4.596 1.00 21.98 201 HIS C O 1
ATOM 6740 N N . GLU C 1 204 ? -8.052 41.719 5.772 1.00 21.79 202 GLU C N 1
ATOM 6741 C CA . GLU C 1 204 ? -7.374 41.999 7.038 1.00 27.24 202 GLU C CA 1
ATOM 6742 C C . GLU C 1 204 ? -6.002 41.339 7.106 1.00 25.21 202 GLU C C 1
ATOM 6743 O O . GLU C 1 204 ? -5.043 41.940 7.602 1.00 25.31 202 GLU C O 1
ATOM 6749 N N . LYS C 1 205 ? -5.891 40.108 6.629 1.00 23.11 203 LYS C N 1
ATOM 6750 C CA . LYS C 1 205 ? -4.648 39.357 6.725 1.00 25.48 203 LYS C CA 1
ATOM 6751 C C . LYS C 1 205 ? -3.689 39.620 5.575 1.00 22.80 203 LYS C C 1
ATOM 6752 O O . LYS C 1 205 ? -2.471 39.638 5.793 1.00 25.04 203 LYS C O 1
ATOM 6758 N N . ASN C 1 206 ? -4.189 39.833 4.361 1.00 22.26 204 ASN C N 1
ATOM 6759 C CA . ASN C 1 206 ? -3.320 39.921 3.188 1.00 18.33 204 ASN C CA 1
ATOM 6760 C C . ASN C 1 206 ? -3.451 41.209 2.391 1.00 18.33 204 ASN C C 1
ATOM 6761 O O . ASN C 1 206 ? -2.791 41.340 1.353 1.00 17.76 204 ASN C O 1
ATOM 6766 N N . GLY C 1 207 ? -4.283 42.152 2.826 1.00 22.01 205 GLY C N 1
ATOM 6767 C CA . GLY C 1 207 ? -4.366 43.455 2.191 1.00 20.46 205 GLY C CA 1
ATOM 6768 C C . GLY C 1 207 ? -5.157 43.522 0.903 1.00 22.50 205 GLY C C 1
ATOM 6769 O O . GLY C 1 207 ? -5.147 44.568 0.245 1.00 19.60 205 GLY C O 1
ATOM 6770 N N . THR C 1 208 ? -5.816 42.440 0.496 1.00 22.89 206 THR C N 1
ATOM 6771 C CA . THR C 1 208 ? -6.608 42.492 -0.723 1.00 20.06 206 THR C CA 1
ATOM 6772 C C . THR C 1 208 ? -7.818 43.398 -0.515 1.00 16.51 206 THR C C 1
ATOM 6773 O O . THR C 1 208 ? -8.247 43.647 0.613 1.00 17.70 206 THR C O 1
ATOM 6777 N N . SER C 1 209 ? -8.365 43.896 -1.623 1.00 19.32 207 SER C N 1
ATOM 6778 C CA . SER C 1 209 ? -9.477 44.835 -1.580 1.00 21.67 207 SER C CA 1
ATOM 6779 C C . SER C 1 209 ? -10.810 44.097 -1.443 1.00 18.37 207 SER C C 1
ATOM 6780 O O . SER C 1 209 ? -10.880 42.865 -1.429 1.00 16.01 207 SER C O 1
ATOM 6783 N N . LEU C 1 210 ? -11.885 44.868 -1.316 1.00 16.21 208 LEU C N 1
ATOM 6784 C CA . LEU C 1 210 ? -13.200 44.309 -1.001 1.00 16.22 208 LEU C CA 1
ATOM 6785 C C . LEU C 1 210 ? -14.116 44.411 -2.212 1.00 15.93 208 LEU C C 1
ATOM 6786 O O . LEU C 1 210 ? -14.562 45.517 -2.551 1.00 15.98 208 LEU C O 1
ATOM 6791 N N . PRO C 1 211 ? -14.416 43.311 -2.898 1.00 17.63 209 PRO C N 1
ATOM 6792 C CA . PRO C 1 211 ? -15.307 43.394 -4.061 1.00 16.40 209 PRO C CA 1
ATOM 6793 C C . PRO C 1 211 ? -16.696 43.848 -3.641 1.00 14.31 209 PRO C C 1
ATOM 6794 O O . PRO C 1 211 ? -17.083 43.764 -2.473 1.00 14.42 209 PRO C O 1
ATOM 6798 N N . LYS C 1 212 ? -17.447 44.343 -4.611 1.00 11.74 210 LYS C N 1
ATOM 6799 C CA . LYS C 1 212 ? -18.886 44.492 -4.428 1.00 14.20 210 LYS C CA 1
ATOM 6800 C C . LYS C 1 212 ? -19.558 43.131 -4.602 1.00 14.84 210 LYS C C 1
ATOM 6801 O O . LYS C 1 212 ? -19.351 42.456 -5.616 1.00 13.77 210 LYS C O 1
ATOM 6807 N N . MET C 1 213 ? -20.342 42.725 -3.605 1.00 13.33 211 MET C N 1
ATOM 6808 C CA . MET C 1 213 ? -21.060 41.458 -3.650 1.00 10.90 211 MET C CA 1
ATOM 6809 C C . MET C 1 213 ? -22.356 41.664 -4.423 1.00 14.43 211 MET C C 1
ATOM 6810 O O . MET C 1 213 ? -23.233 42.414 -3.981 1.00 12.86 211 MET C O 1
ATOM 6815 N N . ARG C 1 214 ? -22.475 41.020 -5.574 1.00 12.80 212 ARG C N 1
ATOM 6816 C CA . ARG C 1 214 ? -23.643 41.186 -6.430 1.00 12.75 212 ARG C CA 1
ATOM 6817 C C . ARG C 1 214 ? -24.345 39.837 -6.554 1.00 9.44 212 ARG C C 1
ATOM 6818 O O . ARG C 1 214 ? -23.907 38.971 -7.322 1.00 8.83 212 ARG C O 1
ATOM 6826 N N . GLY C 1 215 ? -25.429 39.661 -5.802 1.00 10.70 213 GLY C N 1
ATOM 6827 C CA . GLY C 1 215 ? -26.153 38.404 -5.769 1.00 10.09 213 GLY C CA 1
ATOM 6828 C C . GLY C 1 215 ? -27.369 38.457 -6.674 1.00 13.14 213 GLY C C 1
ATOM 6829 O O . GLY C 1 215 ? -27.959 39.519 -6.886 1.00 13.02 213 GLY C O 1
ATOM 6830 N N . PHE C 1 216 ? -27.748 37.297 -7.206 1.00 10.56 214 PHE C N 1
ATOM 6831 C CA . PHE C 1 216 ? -28.884 37.204 -8.115 1.00 10.19 214 PHE C CA 1
ATOM 6832 C C . PHE C 1 216 ? -29.768 36.028 -7.733 1.00 12.15 214 PHE C C 1
ATOM 6833 O O . PHE C 1 216 ? -29.328 34.871 -7.771 1.00 11.26 214 PHE C O 1
ATOM 6841 N N . GLU C 1 217 ? -31.008 36.331 -7.372 1.00 10.09 215 GLU C N 1
ATOM 6842 C CA . GLU C 1 217 ? -32.053 35.328 -7.201 1.00 11.72 215 GLU C CA 1
ATOM 6843 C C . GLU C 1 217 ? -32.800 35.133 -8.514 1.00 11.30 215 GLU C C 1
ATOM 6844 O O . GLU C 1 217 ? -32.846 36.016 -9.365 1.00 11.54 215 GLU C O 1
ATOM 6850 N N . ALA C 1 218 ? -33.409 33.964 -8.668 1.00 13.48 216 ALA C N 1
ATOM 6851 C CA . ALA C 1 218 ? -34.368 33.803 -9.748 1.00 12.30 216 ALA C CA 1
ATOM 6852 C C . ALA C 1 218 ? -35.647 34.561 -9.399 1.00 10.38 216 ALA C C 1
ATOM 6853 O O . ALA C 1 218 ? -36.087 34.562 -8.251 1.00 12.99 216 ALA C O 1
ATOM 6855 N N . GLU C 1 219 ? -36.242 35.213 -10.404 1.00 14.64 217 GLU C N 1
ATOM 6856 C CA . GLU C 1 219 ? -37.354 36.132 -10.160 1.00 13.68 217 GLU C CA 1
ATOM 6857 C C . GLU C 1 219 ? -38.517 35.447 -9.441 1.00 15.31 217 GLU C C 1
ATOM 6858 O O . GLU C 1 219 ? -39.146 36.039 -8.558 1.00 11.92 217 GLU C O 1
ATOM 6864 N N . GLY C 1 220 ? -38.817 34.202 -9.801 1.00 15.22 218 GLY C N 1
ATOM 6865 C CA . GLY C 1 220 ? -39.896 33.478 -9.150 1.00 16.34 218 GLY C CA 1
ATOM 6866 C C . GLY C 1 220 ? -39.599 33.047 -7.729 1.00 13.10 218 GLY C C 1
ATOM 6867 O O . GLY C 1 220 ? -40.501 32.554 -7.044 1.00 14.37 218 GLY C O 1
ATOM 6868 N N . SER C 1 221 ? -38.369 33.232 -7.269 1.00 11.32 219 SER C N 1
ATOM 6869 C CA . SER C 1 221 ? -37.968 32.845 -5.922 1.00 13.06 219 SER C CA 1
ATOM 6870 C C . SER C 1 221 ? -37.242 33.986 -5.222 1.00 11.90 219 SER C C 1
ATOM 6871 O O . SER C 1 221 ? -36.499 33.742 -4.268 1.00 11.68 219 SER C O 1
ATOM 6874 N N . ALA C 1 222 ? -37.444 35.222 -5.684 1.00 11.90 220 ALA C N 1
ATOM 6875 C CA . ALA C 1 222 ? -36.639 36.365 -5.265 1.00 10.87 220 ALA C CA 1
ATOM 6876 C C . ALA C 1 222 ? -37.171 36.989 -3.966 1.00 13.69 220 ALA C C 1
ATOM 6877 O O . ALA C 1 222 ? -37.555 38.156 -3.906 1.00 13.93 220 ALA C O 1
ATOM 6879 N N . ALA C 1 223 ? -37.136 36.185 -2.897 1.00 11.74 221 ALA C N 1
ATOM 6880 C CA . ALA C 1 223 ? -37.656 36.618 -1.599 1.00 13.34 221 ALA C CA 1
ATOM 6881 C C . ALA C 1 223 ? -36.937 37.856 -1.080 1.00 12.39 221 ALA C C 1
ATOM 6882 O O . ALA C 1 223 ? -37.562 38.757 -0.507 1.00 12.24 221 ALA C O 1
ATOM 6884 N N . ILE C 1 224 ? -35.619 37.906 -1.240 1.00 14.05 222 ILE C N 1
ATOM 6885 C CA . ILE C 1 224 ? -34.855 39.027 -0.706 1.00 13.42 222 ILE C CA 1
ATOM 6886 C C . ILE C 1 224 ? -35.169 40.300 -1.483 1.00 13.54 222 ILE C C 1
ATOM 6887 O O . ILE C 1 224 ? -35.396 41.365 -0.891 1.00 17.94 222 ILE C O 1
ATOM 6892 N N . VAL C 1 225 ? -35.195 40.211 -2.817 1.00 11.20 223 VAL C N 1
ATOM 6893 C CA . VAL C 1 225 ? -35.554 41.375 -3.631 1.00 11.04 223 VAL C CA 1
ATOM 6894 C C . VAL C 1 225 ? -36.967 41.843 -3.291 1.00 17.48 223 VAL C C 1
ATOM 6895 O O . VAL C 1 225 ? -37.215 43.042 -3.122 1.00 17.89 223 VAL C O 1
ATOM 6899 N N . ARG C 1 226 ? -37.913 40.901 -3.179 1.00 16.32 224 ARG C N 1
ATOM 6900 C CA . ARG C 1 226 ? -39.322 41.215 -2.931 1.00 19.79 224 ARG C CA 1
ATOM 6901 C C . ARG C 1 226 ? -39.638 41.560 -1.480 1.00 17.40 224 ARG C C 1
ATOM 6902 O O . ARG C 1 226 ? -40.775 41.965 -1.204 1.00 18.75 224 ARG C O 1
ATOM 6910 N N . ASN C 1 227 ? -38.697 41.376 -0.550 1.00 15.60 225 ASN C N 1
ATOM 6911 C CA . ASN C 1 227 ? -38.951 41.572 0.877 1.00 19.11 225 ASN C CA 1
ATOM 6912 C C . ASN C 1 227 ? -40.176 40.784 1.342 1.00 20.46 225 ASN C C 1
ATOM 6913 O O . ASN C 1 227 ? -41.108 41.324 1.949 1.00 20.68 225 ASN C O 1
ATOM 6918 N N . GLU C 1 228 ? -40.190 39.494 1.026 1.00 17.62 226 GLU C N 1
ATOM 6919 C CA . GLU C 1 228 ? -41.304 38.668 1.466 1.00 18.10 226 GLU C CA 1
ATOM 6920 C C . GLU C 1 228 ? -40.912 37.200 1.397 1.00 15.21 226 GLU C C 1
ATOM 6921 O O . GLU C 1 228 ? -40.214 36.772 0.470 1.00 13.67 226 GLU C O 1
ATOM 6927 N N . VAL C 1 229 ? -41.380 36.439 2.378 1.00 17.93 227 VAL C N 1
ATOM 6928 C CA . VAL C 1 229 ? -41.279 34.991 2.309 1.00 16.99 227 VAL C CA 1
ATOM 6929 C C . VAL C 1 229 ? -42.193 34.523 1.190 1.00 20.16 227 VAL C C 1
ATOM 6930 O O . VAL C 1 229 ? -43.405 34.767 1.217 1.00 21.25 227 VAL C O 1
ATOM 6934 N N . ILE C 1 230 ? -41.624 33.879 0.181 1.00 16.04 228 ILE C N 1
ATOM 6935 C CA . ILE C 1 230 ? -42.423 33.404 -0.940 1.00 15.63 228 ILE C CA 1
ATOM 6936 C C . ILE C 1 230 ? -42.897 31.994 -0.598 1.00 19.12 228 ILE C C 1
ATOM 6937 O O . ILE C 1 230 ? -42.096 31.063 -0.467 1.00 16.03 228 ILE C O 1
ATOM 6942 N N . GLU C 1 231 ? -44.212 31.847 -0.419 1.00 17.94 229 GLU C N 1
ATOM 6943 C CA . GLU C 1 231 ? -44.776 30.561 -0.025 1.00 21.51 229 GLU C CA 1
ATOM 6944 C C . GLU C 1 231 ? -44.692 29.544 -1.156 1.00 23.63 229 GLU C C 1
ATOM 6945 O O . GLU C 1 231 ? -44.593 28.337 -0.898 1.00 19.99 229 GLU C O 1
ATOM 6951 N N . ASN C 1 232 ? -44.722 30.003 -2.406 1.00 19.09 230 ASN C N 1
ATOM 6952 C CA . ASN C 1 232 ? -44.698 29.123 -3.576 1.00 16.82 230 ASN C CA 1
ATOM 6953 C C . ASN C 1 232 ? -43.591 29.562 -4.534 1.00 16.04 230 ASN C C 1
ATOM 6954 O O . ASN C 1 232 ? -43.863 30.003 -5.657 1.00 19.00 230 ASN C O 1
ATOM 6959 N N . PRO C 1 233 ? -42.323 29.411 -4.138 1.00 13.01 231 PRO C N 1
ATOM 6960 C CA . PRO C 1 233 ? -41.229 29.815 -5.031 1.00 15.99 231 PRO C CA 1
ATOM 6961 C C . PRO C 1 233 ? -41.237 28.968 -6.293 1.00 14.16 231 PRO C C 1
ATOM 6962 O O . PRO C 1 233 ? -41.552 27.776 -6.265 1.00 14.21 231 PRO C O 1
ATOM 6966 N N . GLU C 1 234 ? -40.912 29.603 -7.411 1.00 14.38 232 GLU C N 1
ATOM 6967 C CA . GLU C 1 234 ? -40.860 28.919 -8.687 1.00 17.91 232 GLU C CA 1
ATOM 6968 C C . GLU C 1 234 ? -39.600 29.329 -9.434 1.00 17.59 232 GLU C C 1
ATOM 6969 O O . GLU C 1 234 ? -39.083 30.431 -9.236 1.00 16.72 232 GLU C O 1
ATOM 6975 N N . THR C 1 235 ? -39.102 28.410 -10.273 1.00 15.54 233 THR C N 1
ATOM 6976 C CA . THR C 1 235 ? -38.055 28.665 -11.266 1.00 13.66 233 THR C CA 1
ATOM 6977 C C . THR C 1 235 ? -37.621 27.339 -11.870 1.00 16.25 233 THR C C 1
ATOM 6978 O O . THR C 1 235 ? -37.596 26.319 -11.174 1.00 13.35 233 THR C O 1
ATOM 6982 N N . ILE C 1 236 ? -37.307 27.347 -13.168 1.00 13.65 234 ILE C N 1
ATOM 6983 C CA . ILE C 1 236 ? -36.686 26.201 -13.819 1.00 13.32 234 ILE C CA 1
ATOM 6984 C C . ILE C 1 236 ? -35.323 25.879 -13.217 1.00 14.38 234 ILE C C 1
ATOM 6985 O O . ILE C 1 236 ? -34.852 24.742 -13.317 1.00 13.88 234 ILE C O 1
ATOM 6990 N N . ALA C 1 237 ? -34.673 26.857 -12.593 1.00 13.67 235 ALA C N 1
ATOM 6991 C CA . ALA C 1 237 ? -33.377 26.660 -11.944 1.00 11.74 235 ALA C CA 1
ATOM 6992 C C . ALA C 1 237 ? -33.629 26.114 -10.541 1.00 11.26 235 ALA C C 1
ATOM 6993 O O . ALA C 1 237 ? -33.550 26.818 -9.526 1.00 10.66 235 ALA C O 1
ATOM 6995 N N . THR C 1 238 ? -33.978 24.828 -10.485 1.00 11.53 236 THR C N 1
ATOM 6996 C CA . THR C 1 238 ? -34.463 24.269 -9.226 1.00 9.96 236 THR C CA 1
ATOM 6997 C C . THR C 1 238 ? -33.423 24.337 -8.110 1.00 10.36 236 THR C C 1
ATOM 6998 O O . THR C 1 238 ? -33.780 24.213 -6.932 1.00 10.14 236 THR C O 1
ATOM 7002 N N . ALA C 1 239 ? -32.151 24.534 -8.446 1.00 8.63 237 ALA C N 1
ATOM 7003 C CA . ALA C 1 239 ? -31.137 24.698 -7.413 1.00 9.59 237 ALA C CA 1
ATOM 7004 C C . ALA C 1 239 ? -31.471 25.858 -6.486 1.00 13.58 237 ALA C C 1
ATOM 7005 O O . ALA C 1 239 ? -31.249 25.771 -5.271 1.00 10.07 237 ALA C O 1
ATOM 7007 N N . ILE C 1 240 ? -32.036 26.942 -7.034 1.00 9.70 238 ILE C N 1
ATOM 7008 C CA . ILE C 1 240 ? -32.239 28.165 -6.259 1.00 9.07 238 ILE C CA 1
ATOM 7009 C C . ILE C 1 240 ? -33.728 28.466 -6.103 1.00 11.04 238 ILE C C 1
ATOM 7010 O O . ILE C 1 240 ? -34.122 29.621 -5.900 1.00 11.25 238 ILE C O 1
ATOM 7015 N N . ARG C 1 241 ? -34.558 27.418 -6.150 1.00 9.54 239 ARG C N 1
ATOM 7016 C CA . ARG C 1 241 ? -36.007 27.521 -5.959 1.00 12.97 239 ARG C CA 1
ATOM 7017 C C . ARG C 1 241 ? -36.294 27.552 -4.458 1.00 11.90 239 ARG C C 1
ATOM 7018 O O . ARG C 1 241 ? -36.699 26.564 -3.839 1.00 10.47 239 ARG C O 1
ATOM 7026 N N . ILE C 1 242 ? -36.060 28.716 -3.856 1.00 10.63 240 ILE C N 1
ATOM 7027 C CA . ILE C 1 242 ? -35.974 28.825 -2.407 1.00 11.00 240 ILE C CA 1
ATOM 7028 C C . ILE C 1 242 ? -36.601 30.147 -1.990 1.00 12.37 240 ILE C C 1
ATOM 7029 O O . ILE C 1 242 ? -36.132 31.213 -2.400 1.00 14.09 240 ILE C O 1
ATOM 7034 N N . GLY C 1 243 ? -37.645 30.083 -1.159 1.00 12.85 241 GLY C N 1
ATOM 7035 C CA . GLY C 1 243 ? -38.440 31.264 -0.859 1.00 12.52 241 GLY C CA 1
ATOM 7036 C C . GLY C 1 243 ? -38.294 31.864 0.527 1.00 15.85 241 GLY C C 1
ATOM 7037 O O . GLY C 1 243 ? -38.913 32.896 0.815 1.00 13.66 241 GLY C O 1
ATOM 7038 N N . ASN C 1 244 ? -37.516 31.232 1.408 1.00 12.75 242 ASN C N 1
ATOM 7039 C CA . ASN C 1 244 ? -37.228 31.786 2.732 1.00 13.51 242 ASN C CA 1
ATOM 7040 C C . ASN C 1 244 ? -35.762 31.545 3.073 1.00 15.41 242 ASN C C 1
ATOM 7041 O O . ASN C 1 244 ? -35.434 30.715 3.930 1.00 13.18 242 ASN C O 1
ATOM 7046 N N . PRO C 1 245 ? -34.849 32.278 2.428 1.00 15.27 243 PRO C N 1
ATOM 7047 C CA . PRO C 1 245 ? -33.407 32.009 2.608 1.00 11.07 243 PRO C CA 1
ATOM 7048 C C . PRO C 1 245 ? -32.984 32.107 4.068 1.00 14.17 243 PRO C C 1
ATOM 7049 O O . PRO C 1 245 ? -33.192 33.124 4.733 1.00 13.07 243 PRO C O 1
ATOM 7053 N N . ALA C 1 246 ? -32.380 31.027 4.564 1.00 10.05 244 ALA C N 1
ATOM 7054 C CA . ALA C 1 246 ? -31.987 30.956 5.968 1.00 16.02 244 ALA C CA 1
ATOM 7055 C C . ALA C 1 246 ? -30.891 31.954 6.325 1.00 15.53 244 ALA C C 1
ATOM 7056 O O . ALA C 1 246 ? -30.765 32.322 7.497 1.00 15.84 244 ALA C O 1
ATOM 7058 N N . SER C 1 247 ? -30.107 32.412 5.351 1.00 15.24 245 SER C N 1
ATOM 7059 C CA . SER C 1 247 ? -29.049 33.381 5.608 1.00 17.12 245 SER C CA 1
ATOM 7060 C C . SER C 1 247 ? -29.423 34.764 5.092 1.00 14.62 245 SER C C 1
ATOM 7061 O O . SER C 1 247 ? -28.545 35.581 4.815 1.00 13.56 245 SER C O 1
ATOM 7064 N N . TRP C 1 248 ? -30.720 35.025 4.954 1.00 10.54 246 TRP C N 1
ATOM 7065 C CA . TRP C 1 248 ? -31.235 36.323 4.531 1.00 16.23 246 TRP C CA 1
ATOM 7066 C C . TRP C 1 248 ? -30.467 37.502 5.134 1.00 15.13 246 TRP C C 1
ATOM 7067 O O . TRP C 1 248 ? -29.968 38.374 4.414 1.00 13.95 246 TRP C O 1
ATOM 7078 N N . ASP C 1 249 ? -30.378 37.541 6.467 1.00 15.35 247 ASP C N 1
ATOM 7079 C CA . ASP C 1 249 ? -29.845 38.727 7.134 1.00 16.77 247 ASP C CA 1
ATOM 7080 C C . ASP C 1 249 ? -28.348 38.881 6.884 1.00 16.85 247 ASP C C 1
ATOM 7081 O O . ASP C 1 249 ? -27.873 39.997 6.657 1.00 20.27 247 ASP C O 1
ATOM 7086 N N . LYS C 1 250 ? -27.590 37.775 6.893 1.00 14.61 248 LYS C N 1
ATOM 7087 C CA . LYS C 1 250 ? -26.168 37.844 6.551 1.00 16.85 248 LYS C CA 1
ATOM 7088 C C . LYS C 1 250 ? -25.964 38.320 5.120 1.00 15.69 248 LYS C C 1
ATOM 7089 O O . LYS C 1 250 ? -25.024 39.071 4.835 1.00 14.59 248 LYS C O 1
ATOM 7095 N N . ALA C 1 251 ? -26.829 37.880 4.203 1.00 13.91 249 ALA C N 1
ATOM 7096 C CA . ALA C 1 251 ? -26.645 38.225 2.795 1.00 16.63 249 ALA C CA 1
ATOM 7097 C C . ALA C 1 251 ? -26.973 39.690 2.531 1.00 13.98 249 ALA C C 1
ATOM 7098 O O . ALA C 1 251 ? -26.295 40.349 1.735 1.00 13.87 249 ALA C O 1
ATOM 7100 N N . VAL C 1 252 ? -28.020 40.214 3.167 1.00 16.76 250 VAL C N 1
ATOM 7101 C CA . VAL C 1 252 ? -28.309 41.644 3.051 1.00 17.83 250 VAL C CA 1
ATOM 7102 C C . VAL C 1 252 ? -27.159 42.460 3.639 1.00 17.36 250 VAL C C 1
ATOM 7103 O O . VAL C 1 252 ? -26.748 43.490 3.081 1.00 17.09 250 VAL C O 1
ATOM 7107 N N . LYS C 1 253 ? -26.625 42.007 4.777 1.00 16.61 251 LYS C N 1
ATOM 7108 C CA . LYS C 1 253 ? -25.475 42.660 5.390 1.00 16.66 251 LYS C CA 1
ATOM 7109 C C . LYS C 1 253 ? -24.271 42.639 4.461 1.00 20.34 251 LYS C C 1
ATOM 7110 O O . LYS C 1 253 ? -23.582 43.653 4.302 1.00 20.13 251 LYS C O 1
ATOM 7116 N N . ALA C 1 254 ? -24.017 41.492 3.823 1.00 18.55 252 ALA C N 1
ATOM 7117 C CA . ALA C 1 254 ? -22.898 41.380 2.895 1.00 16.41 252 ALA C CA 1
ATOM 7118 C C . ALA C 1 254 ? -23.038 42.336 1.716 1.00 17.50 252 ALA C C 1
ATOM 7119 O O . ALA C 1 254 ? -22.057 42.973 1.311 1.00 17.81 252 ALA C O 1
ATOM 7121 N N . ALA C 1 255 ? -24.232 42.427 1.119 1.00 15.16 253 ALA C N 1
ATOM 7122 C CA . ALA C 1 255 ? -24.401 43.380 0.025 1.00 14.65 253 ALA C CA 1
ATOM 7123 C C . ALA C 1 255 ? -24.266 44.815 0.521 1.00 16.24 253 ALA C C 1
ATOM 7124 O O . ALA C 1 255 ? -23.743 45.675 -0.194 1.00 18.69 253 ALA C O 1
ATOM 7126 N N . GLU C 1 256 ? -24.693 45.078 1.753 1.00 17.28 254 GLU C N 1
ATOM 7127 C CA . GLU C 1 256 ? -24.617 46.428 2.296 1.00 20.32 254 GLU C CA 1
ATOM 7128 C C . GLU C 1 256 ? -23.183 46.799 2.656 1.00 23.11 254 GLU C C 1
ATOM 7129 O O . GLU C 1 256 ? -22.693 47.862 2.263 1.00 23.67 254 GLU C O 1
ATOM 7135 N N . GLU C 1 257 ? -22.492 45.930 3.403 1.00 18.64 255 GLU C N 1
ATOM 7136 C CA . GLU C 1 257 ? -21.107 46.212 3.776 1.00 21.98 255 GLU C CA 1
ATOM 7137 C C . GLU C 1 257 ? -20.202 46.336 2.554 1.00 23.09 255 GLU C C 1
ATOM 7138 O O . GLU C 1 257 ? -19.224 47.089 2.585 1.00 20.56 255 GLU C O 1
ATOM 7144 N N . SER C 1 258 ? -20.508 45.616 1.477 1.00 18.18 256 SER C N 1
ATOM 7145 C CA . SER C 1 258 ? -19.663 45.574 0.290 1.00 18.17 256 SER C CA 1
ATOM 7146 C C . SER C 1 258 ? -20.041 46.605 -0.753 1.00 14.89 256 SER C C 1
ATOM 7147 O O . SER C 1 258 ? -19.427 46.625 -1.827 1.00 16.51 256 SER C O 1
ATOM 7150 N N . ASN C 1 259 ? -21.053 47.427 -0.493 1.00 18.55 257 ASN C N 1
ATOM 7151 C CA . ASN C 1 259 ? -21.582 48.336 -1.505 1.00 20.06 257 ASN C CA 1
ATOM 7152 C C . ASN C 1 259 ? -22.089 47.572 -2.735 1.00 17.46 257 ASN C C 1
ATOM 7153 O O . ASN C 1 259 ? -22.051 48.074 -3.862 1.00 16.07 257 ASN C O 1
ATOM 7158 N N . GLY C 1 260 ? -22.566 46.350 -2.526 1.00 18.14 258 GLY C N 1
ATOM 7159 C CA . GLY C 1 260 ? -23.145 45.534 -3.571 1.00 17.22 258 GLY C CA 1
ATOM 7160 C C . GLY C 1 260 ? -24.658 45.616 -3.596 1.00 18.85 258 GLY C C 1
ATOM 7161 O O . GLY C 1 260 ? -25.258 46.634 -3.229 1.00 19.21 258 GLY C O 1
ATOM 7162 N N . LYS C 1 261 ? -25.291 44.522 -4.007 1.00 15.33 259 LYS C N 1
ATOM 7163 C CA . LYS C 1 261 ? -26.725 44.522 -4.249 1.00 12.75 259 LYS C CA 1
ATOM 7164 C C . LYS C 1 261 ? -27.178 43.090 -4.474 1.00 18.10 259 LYS C C 1
ATOM 7165 O O . LYS C 1 261 ? -26.438 42.285 -5.049 1.00 13.28 259 LYS C O 1
ATOM 7171 N N . ILE C 1 262 ? -28.381 42.773 -4.013 1.00 13.58 260 ILE C N 1
ATOM 7172 C CA . ILE C 1 262 ? -29.045 41.524 -4.359 1.00 12.73 260 ILE C CA 1
ATOM 7173 C C . ILE C 1 262 ? -30.151 41.853 -5.358 1.00 15.43 260 ILE C C 1
ATOM 7174 O O . ILE C 1 262 ? -31.022 42.692 -5.089 1.00 12.34 260 ILE C O 1
ATOM 7179 N N . ASP C 1 263 ? -30.078 41.230 -6.521 1.00 11.50 261 ASP C N 1
ATOM 7180 C CA . ASP C 1 263 ? -30.927 41.487 -7.681 1.00 13.65 261 ASP C CA 1
ATOM 7181 C C . ASP C 1 263 ? -31.639 40.190 -8.065 1.00 13.71 261 ASP C C 1
ATOM 7182 O O . ASP C 1 263 ? -31.414 39.127 -7.471 1.00 11.36 261 ASP C O 1
ATOM 7187 N N . GLU C 1 264 ? -32.503 40.276 -9.071 1.00 15.07 262 GLU C N 1
ATOM 7188 C CA . GLU C 1 264 ? -33.186 39.113 -9.614 1.00 12.97 262 GLU C CA 1
ATOM 7189 C C . GLU C 1 264 ? -32.995 39.065 -11.122 1.00 15.48 262 GLU C C 1
ATOM 7190 O O . GLU C 1 264 ? -32.809 40.094 -11.782 1.00 14.97 262 GLU C O 1
ATOM 7196 N N . VAL C 1 265 ? -33.034 37.855 -11.660 1.00 13.96 263 VAL C N 1
ATOM 7197 C CA . VAL C 1 265 ? -33.023 37.632 -13.095 1.00 13.55 263 VAL C CA 1
ATOM 7198 C C . VAL C 1 265 ? -34.149 36.669 -13.438 1.00 14.95 263 VAL C C 1
ATOM 7199 O O . VAL C 1 265 ? -34.500 35.783 -12.651 1.00 13.06 263 VAL C O 1
ATOM 7203 N N . THR C 1 266 ? -34.719 36.846 -14.627 1.00 13.82 264 THR C N 1
ATOM 7204 C CA . THR C 1 266 ? -35.822 35.987 -15.027 1.00 14.23 264 THR C CA 1
ATOM 7205 C C . THR C 1 266 ? -35.310 34.621 -15.476 1.00 13.74 264 THR C C 1
ATOM 7206 O O . THR C 1 266 ? -34.120 34.418 -15.745 1.00 13.36 264 THR C O 1
ATOM 7210 N N . ASP C 1 267 ? -36.246 33.678 -15.570 1.00 14.03 265 ASP C N 1
ATOM 7211 C CA . ASP C 1 267 ? -35.914 32.360 -16.085 1.00 15.64 265 ASP C CA 1
ATOM 7212 C C . ASP C 1 267 ? -35.418 32.448 -17.526 1.00 17.14 265 ASP C C 1
ATOM 7213 O O . ASP C 1 267 ? -34.499 31.722 -17.916 1.00 14.54 265 ASP C O 1
ATOM 7218 N N . ASP C 1 268 ? -36.002 33.335 -18.338 1.00 15.01 266 ASP C N 1
ATOM 7219 C CA . ASP C 1 268 ? -35.501 33.465 -19.707 1.00 13.20 266 ASP C CA 1
ATOM 7220 C C . ASP C 1 268 ? -34.092 34.039 -19.722 1.00 12.71 266 ASP C C 1
ATOM 7221 O O . ASP C 1 268 ? -33.256 33.641 -20.544 1.00 14.16 266 ASP C O 1
ATOM 7226 N N . GLU C 1 269 ? -33.810 34.980 -18.823 1.00 16.55 267 GLU C N 1
ATOM 7227 C CA . GLU C 1 269 ? -32.456 35.511 -18.717 1.00 13.42 267 GLU C CA 1
ATOM 7228 C C . GLU C 1 269 ? -31.473 34.431 -18.268 1.00 12.76 267 GLU C C 1
ATOM 7229 O O . GLU C 1 269 ? -30.369 34.328 -18.811 1.00 11.82 267 GLU C O 1
ATOM 7235 N N . ILE C 1 270 ? -31.860 33.627 -17.274 1.00 15.98 268 ILE C N 1
ATOM 7236 C CA . ILE C 1 270 ? -31.033 32.501 -16.837 1.00 14.47 268 ILE C CA 1
ATOM 7237 C C . ILE C 1 270 ? -30.761 31.552 -17.999 1.00 13.30 268 ILE C C 1
ATOM 7238 O O . ILE C 1 270 ? -29.614 31.146 -18.235 1.00 11.57 268 ILE C O 1
ATOM 7243 N N . LEU C 1 271 ? -31.813 31.170 -18.736 1.00 15.68 269 LEU C N 1
ATOM 7244 C CA . LEU C 1 271 ? -31.627 30.195 -19.808 1.00 13.47 269 LEU C CA 1
ATOM 7245 C C . LEU C 1 271 ? -30.825 30.767 -20.965 1.00 12.21 269 LEU C C 1
ATOM 7246 O O . LEU C 1 271 ? -30.087 30.024 -21.623 1.00 13.49 269 LEU C O 1
ATOM 7251 N N . HIS C 1 272 ? -30.965 32.063 -21.255 1.00 13.74 270 HIS C N 1
ATOM 7252 C CA . HIS C 1 272 ? -30.104 32.674 -22.269 1.00 13.73 270 HIS C CA 1
ATOM 7253 C C . HIS C 1 272 ? -28.632 32.576 -21.864 1.00 12.73 270 HIS C C 1
ATOM 7254 O O . HIS C 1 272 ? -27.777 32.159 -22.657 1.00 11.56 270 HIS C O 1
ATOM 7261 N N . ALA C 1 273 ? -28.322 32.957 -20.626 1.00 10.90 271 ALA C N 1
ATOM 7262 C CA . ALA C 1 273 ? -26.951 32.868 -20.129 1.00 14.14 271 ALA C CA 1
ATOM 7263 C C . ALA C 1 273 ? -26.465 31.426 -20.107 1.00 15.38 271 ALA C C 1
ATOM 7264 O O . ALA C 1 273 ? -25.288 31.146 -20.365 1.00 16.60 271 ALA C O 1
ATOM 7266 N N . TYR C 1 274 ? -27.366 30.508 -19.765 1.00 11.18 272 TYR C N 1
ATOM 7267 C CA . TYR C 1 274 ? -27.069 29.081 -19.725 1.00 13.28 272 TYR C CA 1
ATOM 7268 C C . TYR C 1 274 ? -26.561 28.585 -21.075 1.00 11.94 272 TYR C C 1
ATOM 7269 O O . TYR C 1 274 ? -25.513 27.935 -21.159 1.00 10.90 272 TYR C O 1
ATOM 7278 N N . GLN C 1 275 ? -27.285 28.911 -22.150 1.00 11.89 273 GLN C N 1
ATOM 7279 C CA . GLN C 1 275 ? -26.857 28.519 -23.487 1.00 13.40 273 GLN C CA 1
ATOM 7280 C C . GLN C 1 275 ? -25.645 29.316 -23.940 1.00 11.93 273 GLN C C 1
ATOM 7281 O O . GLN C 1 275 ? -24.785 28.790 -24.650 1.00 14.11 273 GLN C O 1
ATOM 7287 N N . LEU C 1 276 ? -25.570 30.592 -23.556 1.00 11.33 274 LEU C N 1
ATOM 7288 C CA . LEU C 1 276 ? -24.532 31.473 -24.082 1.00 13.47 274 LEU C CA 1
ATOM 7289 C C . LEU C 1 276 ? -23.137 30.995 -23.701 1.00 14.46 274 LEU C C 1
ATOM 7290 O O . LEU C 1 276 ? -22.244 30.903 -24.554 1.00 13.46 274 LEU C O 1
ATOM 7295 N N . ILE C 1 277 ? -22.915 30.710 -22.416 1.00 10.95 275 ILE C N 1
ATOM 7296 C CA . ILE C 1 277 ? -21.553 30.377 -22.005 1.00 14.01 275 ILE C CA 1
ATOM 7297 C C . ILE C 1 277 ? -21.115 29.038 -22.584 1.00 13.73 275 ILE C C 1
ATOM 7298 O O . ILE C 1 277 ? -19.930 28.852 -22.901 1.00 12.39 275 ILE C O 1
ATOM 7303 N N . ALA C 1 278 ? -22.046 28.084 -22.724 1.00 12.32 276 ALA C N 1
ATOM 7304 C CA . ALA C 1 278 ? -21.696 26.792 -23.306 1.00 13.41 276 ALA C CA 1
ATOM 7305 C C . ALA C 1 278 ? -21.350 26.949 -24.780 1.00 14.90 276 ALA C C 1
ATOM 7306 O O . ALA C 1 278 ? -20.319 26.449 -25.246 1.00 14.04 276 ALA C O 1
ATOM 7308 N N . ARG C 1 279 ? -22.181 27.689 -25.517 1.00 15.67 277 ARG C N 1
ATOM 7309 C CA . ARG C 1 279 ? -21.969 27.843 -26.954 1.00 16.45 277 ARG C CA 1
ATOM 7310 C C . ARG C 1 279 ? -20.743 28.683 -27.253 1.00 15.36 277 ARG C C 1
ATOM 7311 O O . ARG C 1 279 ? -19.988 28.372 -28.181 1.00 18.74 277 ARG C O 1
ATOM 7319 N N . GLU C 1 280 ? -20.529 29.751 -26.489 1.00 17.74 278 GLU C N 1
ATOM 7320 C CA . GLU C 1 280 ? -19.523 30.744 -26.848 1.00 18.17 278 GLU C CA 1
ATOM 7321 C C . GLU C 1 280 ? -18.172 30.510 -26.193 1.00 21.75 278 GLU C C 1
ATOM 7322 O O . GLU C 1 280 ? -17.147 30.871 -26.774 1.00 21.09 278 GLU C O 1
ATOM 7328 N N . GLU C 1 281 ? -18.137 29.946 -24.993 1.00 17.47 279 GLU C N 1
ATOM 7329 C CA . GLU C 1 281 ? -16.881 29.735 -24.293 1.00 18.19 279 GLU C CA 1
ATOM 7330 C C . GLU C 1 281 ? -16.584 28.273 -23.990 1.00 16.44 279 GLU C C 1
ATOM 7331 O O . GLU C 1 281 ? -15.498 27.979 -23.480 1.00 15.21 279 GLU C O 1
ATOM 7337 N N . GLY C 1 282 ? -17.501 27.356 -24.288 1.00 12.81 280 GLY C N 1
ATOM 7338 C CA . GLY C 1 282 ? -17.270 25.959 -23.987 1.00 11.91 280 GLY C CA 1
ATOM 7339 C C . GLY C 1 282 ? -17.374 25.615 -22.518 1.00 15.78 280 GLY C C 1
ATOM 7340 O O . GLY C 1 282 ? -16.827 24.595 -22.095 1.00 13.75 280 GLY C O 1
ATOM 7341 N N . VAL C 1 283 ? -18.064 26.436 -21.725 1.00 14.92 281 VAL C N 1
ATOM 7342 C CA . VAL C 1 283 ? -18.207 26.227 -20.285 1.00 11.98 281 VAL C CA 1
ATOM 7343 C C . VAL C 1 283 ? -19.675 25.925 -19.990 1.00 12.63 281 VAL C C 1
ATOM 7344 O O . VAL C 1 283 ? -20.558 26.714 -20.344 1.00 13.86 281 VAL C O 1
ATOM 7348 N N . PHE C 1 284 ? -19.932 24.796 -19.324 1.00 13.27 282 PHE C N 1
ATOM 7349 C CA . PHE C 1 284 ? -21.272 24.250 -19.124 1.00 11.46 282 PHE C CA 1
ATOM 7350 C C . PHE C 1 284 ? -21.542 24.196 -17.622 1.00 14.65 282 PHE C C 1
ATOM 7351 O O . PHE C 1 284 ? -20.873 23.452 -16.897 1.00 15.22 282 PHE C O 1
ATOM 7359 N N . ALA C 1 285 ? -22.515 24.984 -17.156 1.00 8.84 283 ALA C N 1
ATOM 7360 C CA . ALA C 1 285 ? -22.895 25.036 -15.750 1.00 12.18 283 ALA C CA 1
ATOM 7361 C C . ALA C 1 285 ? -24.389 24.789 -15.654 1.00 9.50 283 ALA C C 1
ATOM 7362 O O . ALA C 1 285 ? -25.114 24.970 -16.627 1.00 7.82 283 ALA C O 1
ATOM 7364 N N . GLU C 1 286 ? -24.865 24.396 -14.470 1.00 7.88 284 GLU C N 1
ATOM 7365 C CA . GLU C 1 286 ? -26.297 24.121 -14.372 1.00 10.06 284 GLU C CA 1
ATOM 7366 C C . GLU C 1 286 ? -27.086 25.438 -14.356 1.00 11.68 284 GLU C C 1
ATOM 7367 O O . GLU C 1 286 ? -26.509 26.515 -14.156 1.00 9.85 284 GLU C O 1
ATOM 7373 N N . PRO C 1 287 ? -28.403 25.387 -14.626 1.00 12.03 285 PRO C N 1
ATOM 7374 C CA . PRO C 1 287 ? -29.161 26.652 -14.762 1.00 9.98 285 PRO C CA 1
ATOM 7375 C C . PRO C 1 287 ? -29.059 27.584 -13.558 1.00 11.17 285 PRO C C 1
ATOM 7376 O O . PRO C 1 287 ? -28.869 28.795 -13.733 1.00 11.33 285 PRO C O 1
ATOM 7380 N N . GLY C 1 288 ? -29.185 27.066 -12.337 1.00 9.23 286 GLY C N 1
ATOM 7381 C CA . GLY C 1 288 ? -29.057 27.931 -11.173 1.00 10.23 286 GLY C CA 1
ATOM 7382 C C . GLY C 1 288 ? -27.736 28.680 -11.130 1.00 11.83 286 GLY C C 1
ATOM 7383 O O . GLY C 1 288 ? -27.690 29.848 -10.741 1.00 10.88 286 GLY C O 1
ATOM 7384 N N . SER C 1 289 ? -26.642 28.019 -11.541 1.00 10.03 287 SER C N 1
ATOM 7385 C CA . SER C 1 289 ? -25.335 28.679 -11.580 1.00 7.34 287 SER C CA 1
ATOM 7386 C C . SER C 1 289 ? -25.355 29.875 -12.514 1.00 11.15 287 SER C C 1
ATOM 7387 O O . SER C 1 289 ? -24.742 30.913 -12.230 1.00 10.75 287 SER C O 1
ATOM 7390 N N . CYS C 1 290 ? -26.050 29.744 -13.637 1.00 11.98 288 CYS C N 1
ATOM 7391 C CA . CYS C 1 290 ? -26.017 30.766 -14.668 1.00 13.70 288 CYS C CA 1
ATOM 7392 C C . CYS C 1 290 ? -26.839 31.990 -14.311 1.00 11.87 288 CYS C C 1
ATOM 7393 O O . CYS C 1 290 ? -26.846 32.946 -15.089 1.00 11.43 288 CYS C O 1
ATOM 7396 N N . ALA C 1 291 ? -27.506 32.003 -13.149 1.00 10.04 289 ALA C N 1
ATOM 7397 C CA . ALA C 1 291 ? -28.059 33.256 -12.660 1.00 10.77 289 ALA C CA 1
ATOM 7398 C C . ALA C 1 291 ? -26.963 34.291 -12.463 1.00 11.93 289 ALA C C 1
ATOM 7399 O O . ALA C 1 291 ? -27.201 35.492 -12.650 1.00 9.97 289 ALA C O 1
ATOM 7401 N N . SER C 1 292 ? -25.750 33.851 -12.097 1.00 10.55 290 SER C N 1
ATOM 7402 C CA . SER C 1 292 ? -24.668 34.813 -11.924 1.00 13.27 290 SER C CA 1
ATOM 7403 C C . SER C 1 292 ? -24.293 35.457 -13.257 1.00 12.90 290 SER C C 1
ATOM 7404 O O . SER C 1 292 ? -24.124 36.681 -13.331 1.00 11.46 290 SER C O 1
ATOM 7407 N N . ILE C 1 293 ? -24.180 34.650 -14.321 1.00 13.73 291 ILE C N 1
ATOM 7408 C CA . ILE C 1 293 ? -23.896 35.193 -15.649 1.00 10.47 291 ILE C CA 1
ATOM 7409 C C . ILE C 1 293 ? -25.055 36.061 -16.138 1.00 13.38 291 ILE C C 1
ATOM 7410 O O . ILE C 1 293 ? -24.842 37.145 -16.692 1.00 12.03 291 ILE C O 1
ATOM 7415 N N . ALA C 1 294 ? -26.294 35.588 -15.965 1.00 10.89 292 ALA C N 1
ATOM 7416 C CA . ALA C 1 294 ? -27.451 36.392 -16.342 1.00 12.43 292 ALA C CA 1
ATOM 7417 C C . ALA C 1 294 ? -27.450 37.726 -15.608 1.00 11.43 292 ALA C C 1
ATOM 7418 O O . ALA C 1 294 ? -27.807 38.759 -16.181 1.00 15.30 292 ALA C O 1
ATOM 7420 N N . GLY C 1 295 ? -27.039 37.723 -14.343 1.00 9.89 293 GLY C N 1
ATOM 7421 C CA . GLY C 1 295 ? -26.993 38.961 -13.590 1.00 10.96 293 GLY C CA 1
ATOM 7422 C C . GLY C 1 295 ? -25.911 39.908 -14.074 1.00 13.43 293 GLY C C 1
ATOM 7423 O O . GLY C 1 295 ? -26.111 41.126 -14.104 1.00 10.26 293 GLY C O 1
ATOM 7424 N N . VAL C 1 296 ? -24.744 39.363 -14.443 1.00 11.75 294 VAL C N 1
ATOM 7425 C CA . VAL C 1 296 ? -23.692 40.177 -15.056 1.00 10.83 294 VAL C CA 1
ATOM 7426 C C . VAL C 1 296 ? -24.193 40.828 -16.332 1.00 12.58 294 VAL C C 1
ATOM 7427 O O . VAL C 1 296 ? -23.947 42.014 -16.574 1.00 14.00 294 VAL C O 1
ATOM 7431 N N . LEU C 1 297 ? -24.874 40.055 -17.187 1.00 13.71 295 LEU C N 1
ATOM 7432 C CA . LEU C 1 297 ? -25.423 40.621 -18.419 1.00 12.91 295 LEU C CA 1
ATOM 7433 C C . LEU C 1 297 ? -26.436 41.720 -18.114 1.00 16.63 295 LEU C C 1
ATOM 7434 O O . LEU C 1 297 ? -26.403 42.801 -18.721 1.00 17.47 295 LEU C O 1
ATOM 7439 N N . LYS C 1 298 ? -27.349 41.453 -17.180 1.00 17.70 296 LYS C N 1
ATOM 7440 C CA . LYS C 1 298 ? -28.336 42.452 -16.769 1.00 15.29 296 LYS C CA 1
ATOM 7441 C C . LYS C 1 298 ? -27.663 43.741 -16.305 1.00 16.69 296 LYS C C 1
ATOM 7442 O O . LYS C 1 298 ? -28.021 44.839 -16.745 1.00 16.29 296 LYS C O 1
ATOM 7448 N N . GLN C 1 299 ? -26.672 43.631 -15.425 1.00 15.17 297 GLN C N 1
ATOM 7449 C CA . GLN C 1 299 ? -26.102 44.831 -14.827 1.00 14.74 297 GLN C CA 1
ATOM 7450 C C . GLN C 1 299 ? -25.026 45.493 -15.687 1.00 16.82 297 GLN C C 1
ATOM 7451 O O . GLN C 1 299 ? -24.733 46.677 -15.480 1.00 16.43 297 GLN C O 1
ATOM 7457 N N . VAL C 1 300 ? -24.421 44.783 -16.638 1.00 15.27 298 VAL C N 1
ATOM 7458 C CA . VAL C 1 300 ? -23.636 45.495 -17.644 1.00 16.12 298 VAL C CA 1
ATOM 7459 C C . VAL C 1 300 ? -24.558 46.347 -18.500 1.00 15.63 298 VAL C C 1
ATOM 7460 O O . VAL C 1 300 ? -24.274 47.519 -18.774 1.00 16.74 298 VAL C O 1
ATOM 7464 N N . LYS C 1 301 ? -25.686 45.767 -18.921 1.00 17.24 299 LYS C N 1
ATOM 7465 C CA . LYS C 1 301 ? -26.665 46.489 -19.726 1.00 23.02 299 LYS C CA 1
ATOM 7466 C C . LYS C 1 301 ? -27.181 47.723 -18.997 1.00 22.40 299 LYS C C 1
ATOM 7467 O O . LYS C 1 301 ? -27.334 48.791 -19.601 1.00 23.45 299 LYS C O 1
ATOM 7473 N N . SER C 1 302 ? -27.450 47.598 -17.695 1.00 20.81 300 SER C N 1
ATOM 7474 C CA . SER C 1 302 ? -27.958 48.711 -16.907 1.00 19.20 300 SER C CA 1
ATOM 7475 C C . SER C 1 302 ? -26.876 49.700 -16.506 1.00 23.48 300 SER C C 1
ATOM 7476 O O . SER C 1 302 ? -27.212 50.791 -16.038 1.00 18.23 300 SER C O 1
ATOM 7479 N N . GLY C 1 303 ? -25.598 49.359 -16.682 1.00 18.97 301 GLY C N 1
ATOM 7480 C CA . GLY C 1 303 ? -24.513 50.189 -16.204 1.00 15.98 301 GLY C CA 1
ATOM 7481 C C . GLY C 1 303 ? -24.149 49.999 -14.747 1.00 18.59 301 GLY C C 1
ATOM 7482 O O . GLY C 1 303 ? -23.192 50.632 -14.280 1.00 21.59 301 GLY C O 1
ATOM 7483 N N . GLU C 1 304 ? -24.880 49.163 -14.009 1.00 15.21 302 GLU C N 1
ATOM 7484 C CA . GLU C 1 304 ? -24.527 48.906 -12.619 1.00 20.66 302 GLU C CA 1
ATOM 7485 C C . GLU C 1 304 ? -23.200 48.170 -12.493 1.00 15.18 302 GLU C C 1
ATOM 7486 O O . GLU C 1 304 ? -22.564 48.219 -11.435 1.00 18.39 302 GLU C O 1
ATOM 7492 N N . ILE C 1 305 ? -22.800 47.439 -13.525 1.00 13.58 303 ILE C N 1
ATOM 7493 C CA . ILE C 1 305 ? -21.420 46.970 -13.636 1.00 14.84 303 ILE C CA 1
ATOM 7494 C C . ILE C 1 305 ? -20.787 47.804 -14.740 1.00 16.69 303 ILE C C 1
ATOM 7495 O O . ILE C 1 305 ? -21.011 47.523 -15.927 1.00 15.27 303 ILE C O 1
ATOM 7500 N N . PRO C 1 306 ? -20.010 48.831 -14.407 1.00 17.71 304 PRO C N 1
ATOM 7501 C CA . PRO C 1 306 ? -19.480 49.719 -15.450 1.00 18.01 304 PRO C CA 1
ATOM 7502 C C . PRO C 1 306 ? -18.474 49.022 -16.355 1.00 22.24 304 PRO C C 1
ATOM 7503 O O . PRO C 1 306 ? -17.807 48.055 -15.972 1.00 17.29 304 PRO C O 1
ATOM 7507 N N . LYS C 1 307 ? -18.390 49.525 -17.585 1.00 21.57 305 LYS C N 1
ATOM 7508 C CA . LYS C 1 307 ? -17.407 49.035 -18.540 1.00 20.16 305 LYS C CA 1
ATOM 7509 C C . LYS C 1 307 ? -16.020 49.108 -17.924 1.00 17.69 305 LYS C C 1
ATOM 7510 O O . LYS C 1 307 ? -15.705 50.038 -17.179 1.00 19.38 305 LYS C O 1
ATOM 7516 N N . GLY C 1 308 ? -15.204 48.097 -18.203 1.00 18.27 306 GLY C N 1
ATOM 7517 C CA . GLY C 1 308 ? -13.880 48.034 -17.634 1.00 19.74 306 GLY C CA 1
ATOM 7518 C C . GLY C 1 308 ? -13.792 47.375 -16.279 1.00 20.48 306 GLY C C 1
ATOM 7519 O O . GLY C 1 308 ? -12.683 47.251 -15.745 1.00 21.06 306 GLY C O 1
ATOM 7520 N N . SER C 1 309 ? -14.920 46.971 -15.698 1.00 19.59 307 SER C N 1
ATOM 7521 C CA . SER C 1 309 ? -14.915 46.284 -14.417 1.00 19.69 307 SER C CA 1
ATOM 7522 C C . SER C 1 309 ? -14.224 44.928 -14.531 1.00 19.44 307 SER C C 1
ATOM 7523 O O . SER C 1 309 ? -14.303 44.253 -15.557 1.00 17.44 307 SER C O 1
ATOM 7526 N N . LYS C 1 310 ? -13.563 44.519 -13.443 1.00 16.72 308 LYS C N 1
ATOM 7527 C CA . LYS C 1 310 ? -12.992 43.180 -13.324 1.00 18.85 308 LYS C CA 1
ATOM 7528 C C . LYS C 1 310 ? -13.979 42.318 -12.535 1.00 16.09 308 LYS C C 1
ATOM 7529 O O . LYS C 1 310 ? -14.205 42.553 -11.346 1.00 14.39 308 LYS C O 1
ATOM 7535 N N . VAL C 1 311 ? -14.573 41.328 -13.200 1.00 17.97 309 VAL C N 1
ATOM 7536 C CA . VAL C 1 311 ? -15.723 40.606 -12.667 1.00 14.88 309 VAL C CA 1
ATOM 7537 C C . VAL C 1 311 ? -15.409 39.118 -12.580 1.00 11.83 309 VAL C C 1
ATOM 7538 O O . VAL C 1 311 ? -14.949 38.514 -13.552 1.00 10.30 309 VAL C O 1
ATOM 7542 N N . VAL C 1 312 ? -15.714 38.525 -11.433 1.00 11.96 310 VAL C N 1
ATOM 7543 C CA . VAL C 1 312 ? -15.681 37.077 -11.246 1.00 10.89 310 VAL C CA 1
ATOM 7544 C C . VAL C 1 312 ? -17.112 36.614 -10.984 1.00 9.52 310 VAL C C 1
ATOM 7545 O O . VAL C 1 312 ? -17.733 37.027 -9.998 1.00 10.20 310 VAL C O 1
ATOM 7549 N N . ALA C 1 313 ? -17.647 35.781 -11.869 1.00 12.50 311 ALA C N 1
ATOM 7550 C CA . ALA C 1 313 ? -18.960 35.181 -11.658 1.00 9.52 311 ALA C CA 1
ATOM 7551 C C . ALA C 1 313 ? -18.773 33.745 -11.199 1.00 10.59 311 ALA C C 1
ATOM 7552 O O . ALA C 1 313 ? -17.948 33.013 -11.752 1.00 10.80 311 ALA C O 1
ATOM 7554 N N . VAL C 1 314 ? -19.541 33.338 -10.189 1.00 11.99 312 VAL C N 1
ATOM 7555 C CA . VAL C 1 314 ? -19.395 32.005 -9.618 1.00 8.79 312 VAL C CA 1
ATOM 7556 C C . VAL C 1 314 ? -20.314 31.044 -10.362 1.00 11.38 312 VAL C C 1
ATOM 7557 O O . VAL C 1 314 ? -21.541 31.214 -10.373 1.00 9.87 312 VAL C O 1
ATOM 7561 N N . LEU C 1 315 ? -19.721 30.034 -10.988 1.00 6.11 313 LEU C N 1
ATOM 7562 C CA . LEU C 1 315 ? -20.486 28.975 -11.648 1.00 11.05 313 LEU C CA 1
ATOM 7563 C C . LEU C 1 315 ? -20.544 27.838 -10.634 1.00 10.69 313 LEU C C 1
ATOM 7564 O O . LEU C 1 315 ? -19.609 27.046 -10.514 1.00 9.24 313 LEU C O 1
ATOM 7569 N N . THR C 1 316 ? -21.653 27.779 -9.900 1.00 6.89 314 THR C N 1
ATOM 7570 C CA . THR C 1 316 ? -21.737 27.008 -8.663 1.00 10.31 314 THR C CA 1
ATOM 7571 C C . THR C 1 316 ? -21.865 25.501 -8.881 1.00 10.00 314 THR C C 1
ATOM 7572 O O . THR C 1 316 ? -21.506 24.733 -7.982 1.00 10.03 314 THR C O 1
ATOM 7576 N N . GLY C 1 317 ? -22.364 25.052 -10.025 1.00 9.08 315 GLY C N 1
ATOM 7577 C CA . GLY C 1 317 ? -22.639 23.639 -10.217 1.00 7.38 315 GLY C CA 1
ATOM 7578 C C . GLY C 1 317 ? -22.353 23.171 -11.632 1.00 11.66 315 GLY C C 1
ATOM 7579 O O . GLY C 1 317 ? -22.505 23.915 -12.601 1.00 10.57 315 GLY C O 1
ATOM 7580 N N . ASN C 1 318 ? -21.985 21.895 -11.734 1.00 7.56 316 ASN C N 1
ATOM 7581 C CA . ASN C 1 318 ? -21.637 21.274 -13.010 1.00 10.65 316 ASN C CA 1
ATOM 7582 C C . ASN C 1 318 ? -22.871 21.154 -13.895 1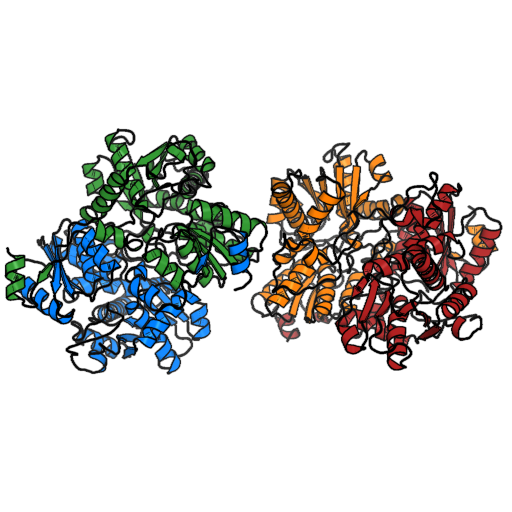.00 9.52 316 ASN C C 1
ATOM 7583 O O . ASN C 1 318 ? -23.952 20.804 -13.424 1.00 8.20 316 ASN C O 1
ATOM 7588 N N . GLY C 1 319 ? -22.710 21.454 -15.185 1.00 10.24 317 GLY C N 1
ATOM 7589 C CA . GLY C 1 319 ? -23.824 21.322 -16.117 1.00 10.04 317 GLY C CA 1
ATOM 7590 C C . GLY C 1 319 ? -24.432 19.931 -16.156 1.00 11.69 317 GLY C C 1
ATOM 7591 O O . GLY C 1 319 ? -25.642 19.785 -16.350 1.00 9.17 317 GLY C O 1
ATOM 7592 N N . LEU C 1 320 ? -23.615 18.894 -15.965 1.00 7.52 318 LEU C N 1
ATOM 7593 C CA . LEU C 1 320 ? -24.128 17.527 -15.920 1.00 8.29 318 LEU C CA 1
ATOM 7594 C C . LEU C 1 320 ? -25.121 17.281 -14.784 1.00 9.27 318 LEU C C 1
ATOM 7595 O O . LEU C 1 320 ? -25.783 16.233 -14.776 1.00 11.11 318 LEU C O 1
ATOM 7600 N N . LYS C 1 321 ? -25.238 18.192 -13.821 1.00 7.54 319 LYS C N 1
ATOM 7601 C CA . LYS C 1 321 ? -26.217 17.976 -12.761 1.00 9.24 319 LYS C CA 1
ATOM 7602 C C . LYS C 1 321 ? -27.636 17.884 -13.310 1.00 9.14 319 LYS C C 1
ATOM 7603 O O . LYS C 1 321 ? -28.458 17.127 -12.778 1.00 12.68 319 LYS C O 1
ATOM 7609 N N . ASP C 1 322 ? -27.937 18.612 -14.378 1.00 9.58 320 ASP C N 1
ATOM 7610 C CA . ASP C 1 322 ? -29.309 18.781 -14.865 1.00 7.26 320 ASP C CA 1
ATOM 7611 C C . ASP C 1 322 ? -29.336 18.527 -16.367 1.00 9.17 320 ASP C C 1
ATOM 7612 O O . ASP C 1 322 ? -29.389 19.468 -17.177 1.00 8.64 320 ASP C O 1
ATOM 7617 N N . PRO C 1 323 ? -29.312 17.256 -16.788 1.00 10.52 321 PRO C N 1
ATOM 7618 C CA . PRO C 1 323 ? -29.366 16.980 -18.234 1.00 11.86 321 PRO C CA 1
ATOM 7619 C C . PRO C 1 323 ? -30.702 17.335 -18.858 1.00 13.11 321 PRO C C 1
ATOM 7620 O O . PRO C 1 323 ? -30.752 17.580 -20.068 1.00 11.89 321 PRO C O 1
ATOM 7624 N N . ASN C 1 324 ? -31.786 17.371 -18.081 1.00 9.31 322 ASN C N 1
ATOM 7625 C CA . ASN C 1 324 ? -33.108 17.577 -18.680 1.00 11.95 322 ASN C CA 1
ATOM 7626 C C . ASN C 1 324 ? -33.268 18.982 -19.253 1.00 13.00 322 ASN C C 1
ATOM 7627 O O . ASN C 1 324 ? -33.751 19.146 -20.379 1.00 11.11 322 ASN C O 1
ATOM 7632 N N . THR C 1 325 ? -32.907 20.011 -18.480 1.00 9.70 323 THR C N 1
ATOM 7633 C CA . THR C 1 325 ? -33.025 21.375 -18.981 1.00 11.25 323 THR C CA 1
ATOM 7634 C C . THR C 1 325 ? -32.225 21.549 -20.263 1.00 13.96 323 THR C C 1
ATOM 7635 O O . THR C 1 325 ? -32.689 22.185 -21.223 1.00 12.79 323 THR C O 1
ATOM 7639 N N . ALA C 1 326 ? -31.015 20.988 -20.287 1.00 12.52 324 ALA C N 1
ATOM 7640 C CA . ALA C 1 326 ? -30.153 21.089 -21.455 1.00 15.05 324 ALA C CA 1
ATOM 7641 C C . ALA C 1 326 ? -30.859 20.581 -22.707 1.00 18.06 324 ALA C C 1
ATOM 7642 O O . ALA C 1 326 ? -30.903 21.274 -23.728 1.00 17.10 324 ALA C O 1
ATOM 7644 N N . VAL C 1 327 ? -31.442 19.384 -22.647 1.00 13.15 325 VAL C N 1
ATOM 7645 C CA . VAL C 1 327 ? -32.057 18.866 -23.866 1.00 18.10 325 VAL C CA 1
ATOM 7646 C C . VAL C 1 327 ? -33.421 19.509 -24.112 1.00 22.94 325 VAL C C 1
ATOM 7647 O O . VAL C 1 327 ? -33.847 19.630 -25.268 1.00 20.11 325 VAL C O 1
ATOM 7651 N N . ASP C 1 328 ? -34.117 19.955 -23.058 1.00 16.11 326 ASP C N 1
ATOM 7652 C CA . ASP C 1 328 ? -35.448 20.533 -23.258 1.00 20.09 326 ASP C CA 1
ATOM 7653 C C . ASP C 1 328 ? -35.376 21.904 -23.939 1.00 22.97 326 ASP C C 1
ATOM 7654 O O . ASP C 1 328 ? -36.179 22.198 -24.833 1.00 25.38 326 ASP C O 1
ATOM 7659 N N . ILE C 1 329 ? -34.434 22.761 -23.529 1.00 20.78 327 ILE C N 1
ATOM 7660 C CA . ILE C 1 329 ? -34.376 24.116 -24.078 1.00 23.43 327 ILE C CA 1
ATOM 7661 C C . ILE C 1 329 ? -33.742 24.135 -25.460 1.00 29.29 327 ILE C C 1
ATOM 7662 O O . ILE C 1 329 ? -33.939 25.086 -26.222 1.00 29.40 327 ILE C O 1
ATOM 7667 N N . SER C 1 330 ? -33.010 23.097 -25.825 1.00 28.45 328 SER C N 1
ATOM 7668 C CA . SER C 1 330 ? -32.177 23.154 -27.009 1.00 39.31 328 SER C CA 1
ATOM 7669 C C . SER C 1 330 ? -32.988 22.687 -28.210 1.00 46.23 328 SER C C 1
ATOM 7670 O O . SER C 1 330 ? -33.342 21.509 -28.316 1.00 46.32 328 SER C O 1
ATOM 7673 N N . GLU C 1 331 ? -33.303 23.637 -29.094 1.00 54.97 329 GLU C N 1
ATOM 7674 C CA . GLU C 1 331 ? -33.887 23.383 -30.405 1.00 61.15 329 GLU C CA 1
ATOM 7675 C C . GLU C 1 331 ? -32.983 22.533 -31.294 1.00 61.39 329 GLU C C 1
ATOM 7676 O O . GLU C 1 331 ? -33.438 22.057 -32.343 1.00 59.96 329 GLU C O 1
ATOM 7682 N N . ILE C 1 332 ? -31.722 22.338 -30.900 1.00 61.50 330 ILE C N 1
ATOM 7683 C CA . ILE C 1 332 ? -30.773 21.493 -31.616 1.00 59.43 330 ILE C CA 1
ATOM 7684 C C . ILE C 1 332 ? -31.082 20.025 -31.348 1.00 58.12 330 ILE C C 1
ATOM 7685 O O . ILE C 1 332 ? -30.582 19.439 -30.377 1.00 50.44 330 ILE C O 1
ATOM 7687 N N . LYS C 1 333 ? -31.920 19.421 -32.202 1.00 57.49 331 LYS C N 1
ATOM 7688 C CA . LYS C 1 333 ? -32.181 17.993 -32.037 1.00 54.12 331 LYS C CA 1
ATOM 7689 C C . LYS C 1 333 ? -31.184 17.175 -32.855 1.00 52.15 331 LYS C C 1
ATOM 7690 O O . LYS C 1 333 ? -30.820 17.569 -33.969 1.00 50.89 331 LYS C O 1
ATOM 7696 N N . PRO C 1 334 ? -30.717 16.049 -32.318 1.00 42.21 332 PRO C N 1
ATOM 7697 C CA . PRO C 1 334 ? -29.913 15.129 -33.132 1.00 42.86 332 PRO C CA 1
ATOM 7698 C C . PRO C 1 334 ? -30.710 14.631 -34.330 1.00 40.69 332 PRO C C 1
ATOM 7699 O O . PRO C 1 334 ? -31.939 14.549 -34.296 1.00 35.41 332 PRO C O 1
ATOM 7703 N N . VAL C 1 335 ? -29.994 14.291 -35.399 1.00 38.18 333 VAL C N 1
ATOM 7704 C CA . VAL C 1 335 ? -30.598 13.761 -36.615 1.00 34.44 333 VAL C CA 1
ATOM 7705 C C . VAL C 1 335 ? -30.126 12.325 -36.809 1.00 31.45 333 VAL C C 1
ATOM 7706 O O . VAL C 1 335 ? -28.925 12.041 -36.720 1.00 32.41 333 VAL C O 1
ATOM 7710 N N . THR C 1 336 ? -31.070 11.426 -37.084 1.00 29.40 334 THR C N 1
ATOM 7711 C CA . THR C 1 336 ? -30.760 10.031 -37.385 1.00 35.03 334 THR C CA 1
ATOM 7712 C C . THR C 1 336 ? -30.590 9.853 -38.891 1.00 37.98 334 THR C C 1
ATOM 7713 O O . THR C 1 336 ? -31.498 10.170 -39.668 1.00 34.23 334 THR C O 1
ATOM 7717 N N . LEU C 1 337 ? -29.441 9.332 -39.298 1.00 31.92 335 LEU C N 1
ATOM 7718 C CA . LEU C 1 337 ? -29.107 9.125 -40.696 1.00 32.77 335 LEU C CA 1
ATOM 7719 C C . LEU C 1 337 ? -28.848 7.646 -40.943 1.00 29.28 335 LEU C C 1
ATOM 7720 O O . LEU C 1 337 ? -28.583 6.890 -39.997 1.00 36.06 335 LEU C O 1
ATOM 7725 N N . PRO C 1 338 ? -28.945 7.186 -42.194 1.00 30.75 336 PRO C N 1
ATOM 7726 C CA . PRO C 1 338 ? -28.612 5.785 -42.477 1.00 32.37 336 PRO C CA 1
ATOM 7727 C C . PRO C 1 338 ? -27.156 5.518 -42.127 1.00 28.13 336 PRO C C 1
ATOM 7728 O O . PRO C 1 338 ? -26.318 6.421 -42.157 1.00 27.78 336 PRO C O 1
ATOM 7732 N N . THR C 1 339 ? -26.857 4.267 -41.777 1.00 24.41 337 THR C N 1
ATOM 7733 C CA . THR C 1 339 ? -25.481 3.899 -41.440 1.00 24.19 337 THR C CA 1
ATOM 7734 C C . THR C 1 339 ? -24.728 3.643 -42.744 1.00 28.37 337 THR C C 1
ATOM 7735 O O . THR C 1 339 ? -24.425 2.511 -43.125 1.00 29.79 337 THR C O 1
ATOM 7739 N N . ASN C 1 340 ? -24.447 4.747 -43.437 1.00 28.10 338 ASN C N 1
ATOM 7740 C CA . ASN C 1 340 ? -23.862 4.736 -44.774 1.00 28.77 338 ASN C CA 1
ATOM 7741 C C . ASN C 1 340 ? -22.941 5.936 -44.875 1.00 27.14 338 ASN C C 1
ATOM 7742 O O . ASN C 1 340 ? -23.405 7.063 -44.685 1.00 29.23 338 ASN C O 1
ATOM 7747 N N . GLU C 1 341 ? -21.658 5.710 -45.195 1.00 29.30 339 GLU C N 1
ATOM 7748 C CA . GLU C 1 341 ? -20.717 6.831 -45.243 1.00 33.75 339 GLU C CA 1
ATOM 7749 C C . GLU C 1 341 ? -21.016 7.773 -46.406 1.00 37.42 339 GLU C C 1
ATOM 7750 O O . GLU C 1 341 ? -20.832 8.990 -46.276 1.00 38.65 339 GLU C O 1
ATOM 7756 N N . ASP C 1 342 ? -21.462 7.237 -47.551 1.00 33.43 340 ASP C N 1
ATOM 7757 C CA . ASP C 1 342 ? -21.859 8.101 -48.665 1.00 38.68 340 ASP C CA 1
ATOM 7758 C C . ASP C 1 342 ? -23.045 8.970 -48.283 1.00 34.44 340 ASP C C 1
ATOM 7759 O O . ASP C 1 342 ? -23.038 10.189 -48.498 1.00 36.13 340 ASP C O 1
ATOM 7764 N N . SER C 1 343 ? -24.088 8.347 -47.731 1.00 30.00 341 SER C N 1
ATOM 7765 C CA . SER C 1 343 ? -25.294 9.082 -47.375 1.00 30.83 341 SER C CA 1
ATOM 7766 C C . SER C 1 343 ? -25.005 10.163 -46.339 1.00 38.19 341 SER C C 1
ATOM 7767 O O . SER C 1 343 ? -25.581 11.257 -46.392 1.00 40.60 341 SER C O 1
ATOM 7770 N N . ILE C 1 344 ? -24.099 9.888 -45.399 1.00 33.32 342 ILE C N 1
ATOM 7771 C CA . ILE C 1 344 ? -23.802 10.879 -44.370 1.00 36.70 342 ILE C CA 1
ATOM 7772 C C . ILE C 1 344 ? -22.839 11.940 -44.904 1.00 32.43 342 ILE C C 1
ATOM 7773 O O . ILE C 1 344 ? -22.936 13.114 -44.526 1.00 34.05 342 ILE C O 1
ATOM 7778 N N . LEU C 1 345 ? -21.928 11.565 -45.807 1.00 31.86 343 LEU C N 1
ATOM 7779 C CA . LEU C 1 345 ? -21.032 12.548 -46.413 1.00 37.65 343 LEU C CA 1
ATOM 7780 C C . LEU C 1 345 ? -21.815 13.650 -47.115 1.00 38.98 343 LEU C C 1
ATOM 7781 O O . LEU C 1 345 ? -21.595 14.843 -46.863 1.00 40.68 343 LEU C O 1
ATOM 7786 N N . GLU C 1 346 ? -22.739 13.269 -48.000 1.00 41.30 344 GLU C N 1
ATOM 7787 C CA . GLU C 1 346 ? -23.496 14.280 -48.724 1.00 42.46 344 GLU C CA 1
ATOM 7788 C C . GLU C 1 346 ? -24.342 15.123 -47.771 1.00 39.88 344 GLU C C 1
ATOM 7789 O O . GLU C 1 346 ? -24.526 16.323 -48.005 1.00 41.73 344 GLU C O 1
ATOM 7795 N N . TYR C 1 347 ? -24.835 14.531 -46.671 1.00 37.93 345 TYR C N 1
ATOM 7796 C CA . TYR C 1 347 ? -25.588 15.310 -45.691 1.00 42.67 345 TYR C CA 1
ATOM 7797 C C . TYR C 1 347 ? -24.694 16.326 -44.995 1.00 40.14 345 TYR C C 1
ATOM 7798 O O . TYR C 1 347 ? -25.138 17.430 -44.669 1.00 39.50 345 TYR C O 1
ATOM 7807 N N . VAL C 1 348 ? -23.446 15.954 -44.717 1.00 41.88 346 VAL C N 1
ATOM 7808 C CA . VAL C 1 348 ? -22.521 16.901 -44.114 1.00 42.04 346 VAL C CA 1
ATOM 7809 C C . VAL C 1 348 ? -22.232 18.040 -45.085 1.00 44.78 346 VAL C C 1
ATOM 7810 O O . VAL C 1 348 ? -22.223 19.217 -44.698 1.00 39.29 346 VAL C O 1
ATOM 7814 N N . LYS C 1 349 ? -22.030 17.709 -46.368 1.00 43.20 347 LYS C N 1
ATOM 7815 C CA . LYS C 1 349 ? -21.699 18.720 -47.370 1.00 46.63 347 LYS C CA 1
ATOM 7816 C C . LYS C 1 349 ? -22.884 19.626 -47.683 1.00 45.22 347 LYS C C 1
ATOM 7817 O O . LYS C 1 349 ? -22.692 20.812 -47.976 1.00 40.43 347 LYS C O 1
ATOM 7823 N N . GLY C 1 350 ? -24.102 19.096 -47.625 1.00 47.46 348 GLY C N 1
ATOM 7824 C CA . GLY C 1 350 ? -25.289 19.865 -47.958 1.00 50.45 348 GLY C CA 1
ATOM 7825 C C . GLY C 1 350 ? -25.497 21.074 -47.066 1.00 48.91 348 GLY C C 1
ATOM 7826 O O . GLY C 1 350 ? -24.950 21.136 -45.965 1.00 56.11 348 GLY C O 1
ATOM 7827 N N . ALA D 1 2 ? -37.706 19.886 39.711 1.00 58.34 0 ALA D N 1
ATOM 7828 C CA . ALA D 1 2 ? -37.818 19.066 40.913 1.00 57.54 0 ALA D CA 1
ATOM 7829 C C . ALA D 1 2 ? -36.606 19.240 41.827 1.00 57.70 0 ALA D C 1
ATOM 7830 O O . ALA D 1 2 ? -35.857 18.287 42.057 1.00 53.61 0 ALA D O 1
ATOM 7832 N N . SER D 1 3 ? -36.423 20.452 42.356 1.00 61.39 1 SER D N 1
ATOM 7833 C CA . SER D 1 3 ? -35.286 20.744 43.223 1.00 56.14 1 SER D CA 1
ATOM 7834 C C . SER D 1 3 ? -35.527 20.220 44.637 1.00 55.68 1 SER D C 1
ATOM 7835 O O . SER D 1 3 ? -36.611 20.389 45.204 1.00 58.48 1 SER D O 1
ATOM 7838 N N . TRP D 1 4 ? -34.496 19.591 45.205 1.00 49.84 2 TRP D N 1
ATOM 7839 C CA . TRP D 1 4 ? -34.574 18.905 46.493 1.00 37.01 2 TRP D CA 1
ATOM 7840 C C . TRP D 1 4 ? -34.066 19.827 47.600 1.00 38.56 2 TRP D C 1
ATOM 7841 O O . TRP D 1 4 ? -32.903 20.241 47.580 1.00 40.33 2 TRP D O 1
ATOM 7852 N N . LYS D 1 5 ? -34.924 20.131 48.575 1.00 36.95 3 LYS D N 1
ATOM 7853 C CA . LYS D 1 5 ? -34.621 21.160 49.562 1.00 42.05 3 LYS D CA 1
ATOM 7854 C C . LYS D 1 5 ? -34.160 20.605 50.905 1.00 39.98 3 LYS D C 1
ATOM 7855 O O . LYS D 1 5 ? -33.928 21.387 51.835 1.00 41.63 3 LYS D O 1
ATOM 7861 N N . GLY D 1 6 ? -34.015 19.296 51.031 1.00 33.73 4 GLY D N 1
ATOM 7862 C CA . GLY D 1 6 ? -33.614 18.716 52.290 1.00 31.73 4 GLY D CA 1
ATOM 7863 C C . GLY D 1 6 ? -34.778 18.063 53.019 1.00 26.98 4 GLY D C 1
ATOM 7864 O O . GLY D 1 6 ? -35.953 18.342 52.760 1.00 26.70 4 GLY D O 1
ATOM 7865 N N . LEU D 1 7 ? -34.423 17.212 53.977 1.00 25.09 5 LEU D N 1
ATOM 7866 C CA . LEU D 1 7 ? -35.391 16.299 54.573 1.00 25.87 5 LEU D CA 1
ATOM 7867 C C . LEU D 1 7 ? -36.456 17.024 55.384 1.00 28.67 5 LEU D C 1
ATOM 7868 O O . LEU D 1 7 ? -37.635 16.650 55.337 1.00 26.90 5 LEU D O 1
ATOM 7873 N N . ILE D 1 8 ? -36.057 18.017 56.182 1.00 25.41 6 ILE D N 1
ATOM 7874 C CA . ILE D 1 8 ? -37.004 18.659 57.089 1.00 28.24 6 ILE D CA 1
ATOM 7875 C C . ILE D 1 8 ? -38.123 19.310 56.292 1.00 32.02 6 ILE D C 1
ATOM 7876 O O . ILE D 1 8 ? -39.308 19.183 56.621 1.00 32.40 6 ILE D O 1
ATOM 7881 N N . HIS D 1 9 ? -37.755 20.016 55.225 1.00 32.72 7 HIS D N 1
ATOM 7882 C CA . HIS D 1 9 ? -38.744 20.601 54.332 1.00 33.50 7 HIS D CA 1
ATOM 7883 C C . HIS D 1 9 ? -39.583 19.519 53.664 1.00 36.07 7 HIS D C 1
ATOM 7884 O O . HIS D 1 9 ? -40.815 19.528 53.755 1.00 34.47 7 HIS D O 1
ATOM 7891 N N . GLN D 1 10 ? -38.925 18.554 53.017 1.00 31.06 8 GLN D N 1
ATOM 7892 C CA . GLN D 1 10 ? -39.633 17.648 52.117 1.00 32.29 8 GLN D CA 1
ATOM 7893 C C . GLN D 1 10 ? -40.592 16.732 52.869 1.00 30.77 8 GLN D C 1
ATOM 7894 O O . GLN D 1 10 ? -41.699 16.461 52.386 1.00 30.58 8 GLN D O 1
ATOM 7900 N N . TYR D 1 11 ? -40.204 16.261 54.054 1.00 26.76 9 TYR D N 1
ATOM 7901 C CA . TYR D 1 11 ? -41.030 15.354 54.840 1.00 29.65 9 TYR D CA 1
ATOM 7902 C C . TYR D 1 11 ? -41.616 16.029 56.081 1.00 26.13 9 TYR D C 1
ATOM 7903 O O . TYR D 1 11 ? -41.808 15.384 57.115 1.00 22.11 9 TYR D O 1
ATOM 7912 N N . LYS D 1 12 ? -41.939 17.321 55.956 1.00 29.06 10 LYS D N 1
ATOM 7913 C CA . LYS D 1 12 ? -42.398 18.138 57.076 1.00 26.72 10 LYS D CA 1
ATOM 7914 C C . LYS D 1 12 ? -43.563 17.505 57.829 1.00 30.02 10 LYS D C 1
ATOM 7915 O O . LYS D 1 12 ? -43.626 17.580 59.059 1.00 27.53 10 LYS D O 1
ATOM 7921 N N . GLU D 1 13 ? -44.496 16.872 57.117 1.00 28.41 11 GLU D N 1
ATOM 7922 C CA . GLU D 1 13 ? -45.686 16.363 57.786 1.00 32.06 11 GLU D CA 1
ATOM 7923 C C . GLU D 1 13 ? -45.439 15.073 58.556 1.00 31.84 11 GLU D C 1
ATOM 7924 O O . GLU D 1 13 ? -46.334 14.631 59.287 1.00 26.87 11 GLU D O 1
ATOM 7930 N N . PHE D 1 14 ? -44.264 14.463 58.416 1.00 22.17 12 PHE D N 1
ATOM 7931 C CA . PHE D 1 14 ? -43.902 13.277 59.184 1.00 24.72 12 PHE D CA 1
ATOM 7932 C C . PHE D 1 14 ? -42.945 13.582 60.325 1.00 24.63 12 PHE D C 1
ATOM 7933 O O . PHE D 1 14 ? -42.524 12.657 61.027 1.00 32.79 12 PHE D O 1
ATOM 7941 N N . LEU D 1 15 ? -42.591 14.846 60.525 1.00 28.75 13 LEU D N 1
ATOM 7942 C CA . LEU D 1 15 ? -41.515 15.193 61.433 1.00 31.15 13 LEU D CA 1
ATOM 7943 C C . LEU D 1 15 ? -41.989 16.178 62.496 1.00 31.22 13 LEU D C 1
ATOM 7944 O O . LEU D 1 15 ? -42.903 16.972 62.251 1.00 31.81 13 LEU D O 1
ATOM 7949 N N . PRO D 1 16 ? -41.376 16.160 63.685 1.00 33.79 14 PRO D N 1
ATOM 7950 C CA . PRO D 1 16 ? -41.745 17.135 64.721 1.00 27.62 14 PRO D CA 1
ATOM 7951 C C . PRO D 1 16 ? -41.210 18.518 64.403 1.00 31.76 14 PRO D C 1
ATOM 7952 O O . PRO D 1 16 ? -40.326 19.030 65.099 1.00 31.10 14 PRO D O 1
ATOM 7956 N N . VAL D 1 17 ? -41.743 19.135 63.355 1.00 33.03 15 VAL D N 1
ATOM 7957 C CA . VAL D 1 17 ? -41.242 20.404 62.842 1.00 34.15 15 VAL D CA 1
ATOM 7958 C C . VAL D 1 17 ? -42.262 21.487 63.148 1.00 36.82 15 VAL D C 1
ATOM 7959 O O . VAL D 1 17 ? -43.455 21.323 62.870 1.00 36.40 15 VAL D O 1
ATOM 7963 N N . THR D 1 18 ? -41.798 22.585 63.720 1.00 31.08 16 THR D N 1
ATOM 7964 C CA . THR D 1 18 ? -42.651 23.712 64.058 1.00 39.03 16 THR D CA 1
ATOM 7965 C C . THR D 1 18 ? -42.311 24.901 63.164 1.00 43.02 16 THR D C 1
ATOM 7966 O O . THR D 1 18 ? -41.443 24.837 62.286 1.00 38.96 16 THR D O 1
ATOM 7970 N N . ASP D 1 19 ? -43.021 26.005 63.390 1.00 46.65 17 ASP D N 1
ATOM 7971 C CA . ASP D 1 19 ? -42.599 27.268 62.802 1.00 45.30 17 ASP D CA 1
ATOM 7972 C C . ASP D 1 19 ? -41.268 27.724 63.374 1.00 41.50 17 ASP D C 1
ATOM 7973 O O . ASP D 1 19 ? -40.550 28.485 62.717 1.00 39.73 17 ASP D O 1
ATOM 7978 N N . GLN D 1 20 ? -40.929 27.265 64.580 1.00 36.61 18 GLN D N 1
ATOM 7979 C CA . GLN D 1 20 ? -39.701 27.661 65.249 1.00 44.56 18 GLN D CA 1
ATOM 7980 C C . GLN D 1 20 ? -38.502 26.828 64.826 1.00 35.63 18 GLN D C 1
ATOM 7981 O O . GLN D 1 20 ? -37.375 27.186 65.176 1.00 35.72 18 GLN D O 1
ATOM 7987 N N . THR D 1 21 ? -38.710 25.744 64.089 1.00 33.71 19 THR D N 1
ATOM 7988 C CA . THR D 1 21 ? -37.602 24.874 63.708 1.00 29.92 19 THR D CA 1
ATOM 7989 C C . THR D 1 21 ? -36.715 25.575 62.692 1.00 27.05 19 THR D C 1
ATOM 7990 O O . THR D 1 21 ? -37.205 25.974 61.629 1.00 29.52 19 THR D O 1
ATOM 7994 N N . PRO D 1 22 ? -35.427 25.763 62.971 1.00 30.16 20 PRO D N 1
ATOM 7995 C CA . PRO D 1 22 ? -34.559 26.415 61.987 1.00 28.75 20 PRO D CA 1
ATOM 7996 C C . PRO D 1 22 ? -34.514 25.604 60.704 1.00 26.85 20 PRO D C 1
ATOM 7997 O O . PRO D 1 22 ? -34.661 24.377 60.709 1.00 22.42 20 PRO D O 1
ATOM 8001 N N . ALA D 1 23 ? -34.342 26.316 59.590 1.00 24.04 21 ALA D N 1
ATOM 8002 C CA . ALA D 1 23 ? -34.347 25.704 58.265 1.00 24.82 21 ALA D CA 1
ATOM 8003 C C . ALA D 1 23 ? -32.963 25.137 57.934 1.00 28.65 21 ALA D C 1
ATOM 8004 O O . ALA D 1 23 ? -32.298 25.541 56.983 1.00 30.14 21 ALA D O 1
ATOM 8006 N N . LEU D 1 24 ? -32.522 24.192 58.762 1.00 21.74 22 LEU D N 1
ATOM 8007 C CA . LEU D 1 24 ? -31.186 23.630 58.616 1.00 22.50 22 LEU D CA 1
ATOM 8008 C C . LEU D 1 24 ? -31.183 22.504 57.585 1.00 20.51 22 LEU D C 1
ATOM 8009 O O . LEU D 1 24 ? -32.008 21.589 57.659 1.00 2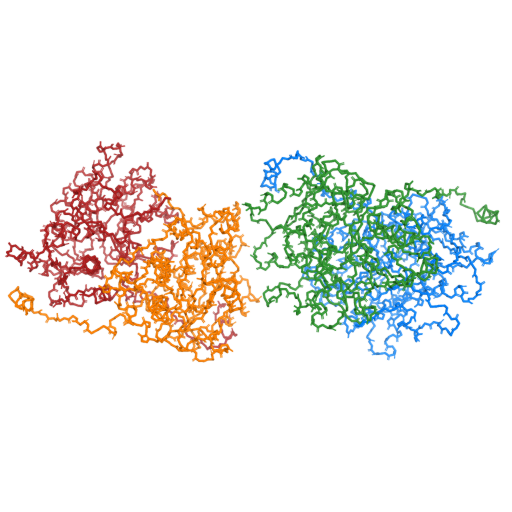1.25 22 LEU D O 1
ATOM 8014 N N . THR D 1 25 ? -30.248 22.566 56.630 1.00 23.59 23 THR D N 1
ATOM 8015 C CA . THR D 1 25 ? -30.127 21.516 55.622 1.00 19.28 23 THR D CA 1
ATOM 8016 C C . THR D 1 25 ? -28.730 21.520 55.003 1.00 18.31 23 THR D C 1
ATOM 8017 O O . THR D 1 25 ? -28.141 22.582 54.769 1.00 18.24 23 THR D O 1
ATOM 8021 N N . LEU D 1 26 ? -28.210 20.319 54.745 1.00 17.01 24 LEU D N 1
ATOM 8022 C CA . LEU D 1 26 ? -27.106 20.108 53.813 1.00 20.17 24 LEU D CA 1
ATOM 8023 C C . LEU D 1 26 ? -27.576 19.363 52.564 1.00 22.03 24 LEU D C 1
ATOM 8024 O O . LEU D 1 26 ? -26.759 18.765 51.848 1.00 15.66 24 LEU D O 1
ATOM 8029 N N . HIS D 1 27 ? -28.887 19.401 52.304 1.00 18.46 25 HIS D N 1
ATOM 8030 C CA . HIS D 1 27 ? -29.538 18.724 51.177 1.00 20.56 25 HIS D CA 1
ATOM 8031 C C . HIS D 1 27 ? -29.398 17.208 51.273 1.00 20.59 25 HIS D C 1
ATOM 8032 O O . HIS D 1 27 ? -29.301 16.508 50.261 1.00 21.01 25 HIS D O 1
ATOM 8039 N N . GLU D 1 28 ? -29.410 16.702 52.499 1.00 18.41 26 GLU D N 1
ATOM 8040 C CA . GLU D 1 28 ? -29.413 15.276 52.780 1.00 15.63 26 GLU D CA 1
ATOM 8041 C C . GLU D 1 28 ? -30.716 14.627 52.314 1.00 17.84 26 GLU D C 1
ATOM 8042 O O . GLU D 1 28 ? -31.726 15.291 52.047 1.00 17.60 26 GLU D O 1
ATOM 8048 N N . GLY D 1 29 ? -30.693 13.297 52.243 1.00 16.66 27 GLY D N 1
ATOM 8049 C CA . GLY D 1 29 ? -31.843 12.546 51.780 1.00 20.62 27 GLY D CA 1
ATOM 8050 C C . GLY D 1 29 ? -31.882 12.411 50.263 1.00 22.80 27 GLY D C 1
ATOM 8051 O O . GLY D 1 29 ? -30.988 12.856 49.534 1.00 19.73 27 GLY D O 1
ATOM 8052 N N . ASN D 1 30 ? -32.967 11.778 49.787 1.00 18.07 28 ASN D N 1
ATOM 8053 C CA . ASN D 1 30 ? -33.226 11.582 48.353 1.00 20.57 28 ASN D CA 1
ATOM 8054 C C . ASN D 1 30 ? -32.054 10.879 47.667 1.00 20.92 28 ASN D C 1
ATOM 8055 O O . ASN D 1 30 ? -31.578 11.293 46.608 1.00 18.41 28 ASN D O 1
ATOM 8060 N N . THR D 1 31 ? -31.617 9.857 48.252 1.00 17.97 29 THR D N 1
ATOM 8061 C CA . THR D 1 31 ? -30.480 9.107 47.747 1.00 20.56 29 THR D CA 1
ATOM 8062 C C . THR D 1 31 ? -30.942 8.013 46.788 1.00 16.97 29 THR D C 1
ATOM 8063 O O . THR D 1 31 ? -32.084 7.552 46.866 1.00 17.63 29 THR D O 1
ATOM 8067 N N . PRO D 1 32 ? -30.080 7.611 45.859 1.00 15.47 30 PRO D N 1
ATOM 8068 C CA . PRO D 1 32 ? -30.504 6.684 44.802 1.00 14.98 30 PRO D CA 1
ATOM 8069 C C . PRO D 1 32 ? -30.893 5.314 45.329 1.00 16.94 30 PRO D C 1
ATOM 8070 O O . PRO D 1 32 ? -30.349 4.825 46.320 1.00 16.95 30 PRO D O 1
ATOM 8074 N N . LEU D 1 33 ? -31.849 4.692 44.637 1.00 15.96 31 LEU D N 1
ATOM 8075 C CA . LEU D 1 33 ? -32.188 3.283 44.816 1.00 17.72 31 LEU D CA 1
ATOM 8076 C C . LEU D 1 33 ? -31.786 2.606 43.513 1.00 20.28 31 LEU D C 1
ATOM 8077 O O . LEU D 1 33 ? -32.486 2.709 42.498 1.00 15.57 31 LEU D O 1
ATOM 8082 N N . ILE D 1 34 ? -30.643 1.938 43.536 1.00 16.81 32 ILE D N 1
ATOM 8083 C CA . ILE D 1 34 ? -30.002 1.458 42.325 1.00 16.09 32 ILE D CA 1
ATOM 8084 C C . ILE D 1 34 ? -30.309 -0.021 42.152 1.00 16.84 32 ILE D C 1
ATOM 8085 O O . ILE D 1 34 ? -29.972 -0.845 43.010 1.00 15.19 32 ILE D O 1
ATOM 8090 N N . HIS D 1 35 ? -30.943 -0.352 41.034 1.00 16.72 33 HIS D N 1
ATOM 8091 C CA . HIS D 1 35 ? -31.134 -1.742 40.663 1.00 18.78 33 HIS D CA 1
ATOM 8092 C C . HIS D 1 35 ? -29.786 -2.385 40.362 1.00 18.12 33 HIS D C 1
ATOM 8093 O O . HIS D 1 35 ? -28.929 -1.787 39.706 1.00 17.50 33 HIS D O 1
ATOM 8100 N N . LEU D 1 36 ? -29.591 -3.611 40.849 1.00 17.14 34 LEU D N 1
ATOM 8101 C CA . LEU D 1 36 ? -28.375 -4.371 40.565 1.00 18.58 34 LEU D CA 1
ATOM 8102 C C . LEU D 1 36 ? -28.756 -5.520 39.649 1.00 21.24 34 LEU D C 1
ATOM 8103 O O . LEU D 1 36 ? -29.015 -6.632 40.128 1.00 22.72 34 LEU D O 1
ATOM 8108 N N . PRO D 1 37 ? -28.798 -5.309 38.327 1.00 25.00 35 PRO D N 1
ATOM 8109 C CA . PRO D 1 37 ? -29.284 -6.372 37.425 1.00 24.73 35 PRO D CA 1
ATOM 8110 C C . PRO D 1 37 ? -28.425 -7.625 37.405 1.00 27.87 35 PRO D C 1
ATOM 8111 O O . PRO D 1 37 ? -28.970 -8.736 37.313 1.00 25.65 35 PRO D O 1
ATOM 8115 N N . LYS D 1 38 ? -27.098 -7.486 37.469 1.00 27.08 36 LYS D N 1
ATOM 8116 C CA . LYS D 1 38 ? -26.233 -8.662 37.394 1.00 27.32 36 LYS D CA 1
ATOM 8117 C C . LYS D 1 38 ? -26.339 -9.511 38.656 1.00 27.10 36 LYS D C 1
ATOM 8118 O O . LYS D 1 38 ? -26.529 -10.729 38.580 1.00 31.29 36 LYS D O 1
ATOM 8124 N N . LEU D 1 39 ? -26.184 -8.890 39.826 1.00 29.34 37 LEU D N 1
ATOM 8125 C CA . LEU D 1 39 ? -26.428 -9.599 41.077 1.00 26.51 37 LEU D CA 1
ATOM 8126 C C . LEU D 1 39 ? -27.832 -10.180 41.140 1.00 26.19 37 LEU D C 1
ATOM 8127 O O . LEU D 1 39 ? -28.014 -11.295 41.640 1.00 28.55 37 LEU D O 1
ATOM 8132 N N . SER D 1 40 ? -28.830 -9.443 40.641 1.00 23.99 38 SER D N 1
ATOM 8133 C CA . SER D 1 40 ? -30.204 -9.939 40.640 1.00 24.79 38 SER D CA 1
ATOM 8134 C C . SER D 1 40 ? -30.317 -11.238 39.843 1.00 30.25 38 SER D C 1
ATOM 8135 O O . SER D 1 40 ? -30.872 -12.229 40.327 1.00 28.16 38 SER D O 1
ATOM 8138 N N . GLU D 1 41 ? -29.781 -11.251 38.617 1.00 30.12 39 GLU D N 1
ATOM 8139 C CA . GLU D 1 41 ? -29.796 -12.463 37.801 1.00 32.97 39 GLU D CA 1
ATOM 8140 C C . GLU D 1 41 ? -29.083 -13.617 38.494 1.00 32.32 39 GLU D C 1
ATOM 8141 O O . GLU D 1 41 ? -29.553 -14.758 38.461 1.00 35.20 39 GLU D O 1
ATOM 8147 N N . GLN D 1 42 ? -27.946 -13.344 39.125 1.00 30.90 40 GLN D N 1
ATOM 8148 C CA . GLN D 1 42 ? -27.192 -14.421 39.754 1.00 28.45 40 GLN D CA 1
ATOM 8149 C C . GLN D 1 42 ? -27.877 -14.952 41.003 1.00 30.96 40 GLN D C 1
ATOM 8150 O O . GLN D 1 42 ? -27.689 -16.122 41.352 1.00 31.56 40 GLN D O 1
ATOM 8156 N N . LEU D 1 43 ? -28.642 -14.117 41.704 1.00 26.09 41 LEU D N 1
ATOM 8157 C CA . LEU D 1 43 ? -29.227 -14.523 42.974 1.00 28.97 41 LEU D CA 1
ATOM 8158 C C . LEU D 1 43 ? -30.644 -15.068 42.840 1.00 33.31 41 LEU D C 1
ATOM 8159 O O . LEU D 1 43 ? -31.108 -15.779 43.746 1.00 31.02 41 LEU D O 1
ATOM 8164 N N . GLY D 1 44 ? -31.337 -14.765 41.743 1.00 25.79 42 GLY D N 1
ATOM 8165 C CA . GLY D 1 44 ? -32.712 -15.195 41.593 1.00 25.59 42 GLY D CA 1
ATOM 8166 C C . GLY D 1 44 ? -33.734 -14.266 42.212 1.00 32.25 42 GLY D C 1
ATOM 8167 O O . GLY D 1 44 ? -34.890 -14.663 42.399 1.00 30.40 42 GLY D O 1
ATOM 8168 N N . ILE D 1 45 ? -33.341 -13.035 42.541 1.00 27.45 43 ILE D N 1
ATOM 8169 C CA . ILE D 1 45 ? -34.210 -12.056 43.173 1.00 26.27 43 ILE D CA 1
ATOM 8170 C C . ILE D 1 45 ? -34.084 -10.746 42.407 1.00 26.73 43 ILE D C 1
ATOM 8171 O O . ILE D 1 45 ? -33.238 -10.592 41.528 1.00 24.47 43 ILE D O 1
ATOM 8176 N N . GLU D 1 46 ? -34.948 -9.798 42.745 1.00 24.80 44 GLU D N 1
ATOM 8177 C CA . GLU D 1 46 ? -34.866 -8.444 42.200 1.00 24.14 44 GLU D CA 1
ATOM 8178 C C . GLU D 1 46 ? -34.236 -7.577 43.286 1.00 24.39 44 GLU D C 1
ATOM 8179 O O . GLU D 1 46 ? -34.908 -7.171 44.241 1.00 24.07 44 GLU D O 1
ATOM 8185 N N . LEU D 1 47 ? -32.937 -7.306 43.144 1.00 21.34 45 LEU D N 1
ATOM 8186 C CA . LEU D 1 47 ? -32.137 -6.671 44.185 1.00 20.89 45 LEU D CA 1
ATOM 8187 C C . LEU D 1 47 ? -31.853 -5.215 43.831 1.00 18.07 45 LEU D C 1
ATOM 8188 O O . LEU D 1 47 ? -31.281 -4.932 42.773 1.00 18.48 45 LEU D O 1
ATOM 8193 N N . HIS D 1 48 ? -32.261 -4.304 44.717 1.00 17.51 46 HIS D N 1
ATOM 8194 C CA . HIS D 1 48 ? -31.906 -2.893 44.672 1.00 17.46 46 HIS D CA 1
ATOM 8195 C C . HIS D 1 48 ? -31.100 -2.531 45.915 1.00 20.82 46 HIS D C 1
ATOM 8196 O O . HIS D 1 48 ? -31.233 -3.174 46.967 1.00 17.69 46 HIS D O 1
ATOM 8203 N N . VAL D 1 49 ? -30.270 -1.486 45.807 1.00 20.36 47 VAL D N 1
ATOM 8204 C CA . VAL D 1 49 ? -29.514 -0.973 46.948 1.00 14.74 47 VAL D CA 1
ATOM 8205 C C . VAL D 1 49 ? -29.823 0.505 47.1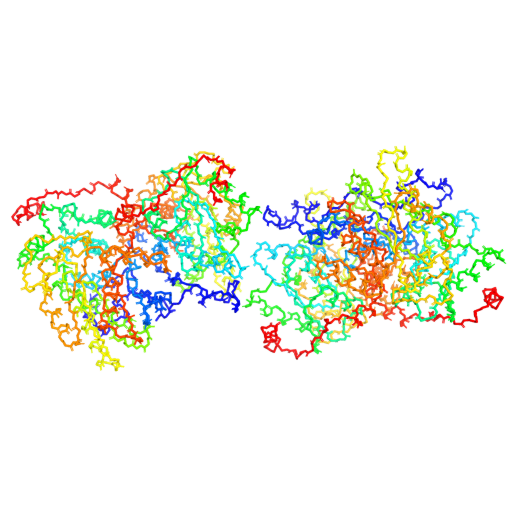30 1.00 18.18 47 VAL D C 1
ATOM 8206 O O . VAL D 1 49 ? -29.767 1.285 46.169 1.00 16.84 47 VAL D O 1
ATOM 8210 N N . LYS D 1 50 ? -30.182 0.873 48.362 1.00 14.15 48 LYS D N 1
ATOM 8211 C CA . LYS D 1 50 ? -30.325 2.264 48.769 1.00 14.63 48 LYS D CA 1
ATOM 8212 C C . LYS D 1 50 ? -28.940 2.801 49.125 1.00 15.83 48 LYS D C 1
ATOM 8213 O O . LYS D 1 50 ? -28.359 2.397 50.134 1.00 19.50 48 LYS D O 1
ATOM 8219 N N . THR D 1 51 ? -28.389 3.685 48.290 1.00 15.05 49 THR D N 1
ATOM 8220 C CA . THR D 1 51 ? -26.985 4.086 48.422 1.00 14.30 49 THR D CA 1
ATOM 8221 C C . THR D 1 51 ? -26.924 5.352 49.267 1.00 15.57 49 THR D C 1
ATOM 8222 O O . THR D 1 51 ? -26.934 6.472 48.757 1.00 15.35 49 THR D O 1
ATOM 8226 N N . GLU D 1 52 ? -26.860 5.165 50.582 1.00 15.80 50 GLU D N 1
ATOM 8227 C CA . GLU D 1 52 ? -26.847 6.268 51.527 1.00 14.40 50 GLU D CA 1
ATOM 8228 C C . GLU D 1 52 ? -25.509 6.991 51.574 1.00 16.35 50 GLU D C 1
ATOM 8229 O O . GLU D 1 52 ? -25.402 8.013 52.257 1.00 19.13 50 GLU D O 1
ATOM 8235 N N . GLY D 1 53 ? -24.495 6.505 50.852 1.00 18.63 51 GLY D N 1
ATOM 8236 C CA . GLY D 1 53 ? -23.200 7.161 50.822 1.00 14.11 51 GLY D CA 1
ATOM 8237 C C . GLY D 1 53 ? -23.160 8.461 50.048 1.00 18.57 51 GLY D C 1
ATOM 8238 O O . GLY D 1 53 ? -22.137 9.150 50.089 1.00 16.19 51 GLY D O 1
ATOM 8239 N N . VAL D 1 54 ? -24.228 8.821 49.341 1.00 17.55 52 VAL D N 1
ATOM 8240 C CA . VAL D 1 54 ? -24.199 10.096 48.636 1.00 17.82 52 VAL D CA 1
ATOM 8241 C C . VAL D 1 54 ? -24.885 11.169 49.474 1.00 15.38 52 VAL D C 1
ATOM 8242 O O . VAL D 1 54 ? -25.048 12.307 49.024 1.00 18.31 52 VAL D O 1
ATOM 8246 N N . ASN D 1 55 ? -25.268 10.826 50.714 1.00 16.83 53 ASN D N 1
ATOM 8247 C CA . ASN D 1 55 ? -25.655 11.854 51.674 1.00 16.95 53 ASN D CA 1
ATOM 8248 C C . ASN D 1 55 ? -24.463 12.787 51.908 1.00 19.17 53 ASN D C 1
ATOM 8249 O O . ASN D 1 55 ? -23.315 12.395 51.684 1.00 19.80 53 ASN D O 1
ATOM 8254 N N . PRO D 1 56 ? -24.707 14.022 52.368 1.00 21.78 54 PRO D N 1
ATOM 8255 C CA . PRO D 1 56 ? -23.621 15.021 52.390 1.00 20.82 54 PRO D CA 1
ATOM 8256 C C . PRO D 1 56 ? -22.360 14.575 53.110 1.00 22.92 54 PRO D C 1
ATOM 8257 O O . PRO D 1 56 ? -21.258 14.821 52.595 1.00 20.50 54 PRO D O 1
ATOM 8261 N N . THR D 1 57 ? -22.464 13.929 54.270 1.00 18.80 55 THR D N 1
ATOM 8262 C CA . THR D 1 57 ? -21.264 13.460 54.951 1.00 21.82 55 THR D CA 1
ATOM 8263 C C . THR D 1 57 ? -20.984 12.002 54.645 1.00 19.65 55 THR D C 1
ATOM 8264 O O . THR D 1 57 ? -20.098 11.407 55.263 1.00 17.85 55 THR D O 1
ATOM 8268 N N . GLY D 1 58 ? -21.709 11.420 53.698 1.00 17.46 56 GLY D N 1
ATOM 8269 C CA . GLY D 1 58 ? -21.355 10.111 53.199 1.00 15.22 56 GLY D CA 1
ATOM 8270 C C . GLY D 1 58 ? -21.944 8.949 53.950 1.00 16.62 56 GLY D C 1
ATOM 8271 O O . GLY D 1 58 ? -21.462 7.822 53.785 1.00 15.97 56 GLY D O 1
ATOM 8272 N N . SER D 1 59 ? -22.987 9.172 54.751 1.00 15.14 57 SER D N 1
ATOM 8273 C CA . SER D 1 59 ? -23.668 8.071 55.424 1.00 18.92 57 SER D CA 1
ATOM 8274 C C . SER D 1 59 ? -25.096 8.494 55.748 1.00 17.46 57 SER D C 1
ATOM 8275 O O . SER D 1 59 ? -25.453 9.677 55.679 1.00 13.72 57 SER D O 1
ATOM 8278 N N . PHE D 1 60 ? -25.906 7.502 56.127 1.00 14.54 58 PHE D N 1
ATOM 8279 C CA . PHE D 1 60 ? -27.305 7.760 56.463 1.00 16.75 58 PHE D CA 1
ATOM 8280 C C . PHE D 1 60 ? -27.492 8.580 57.736 1.00 20.12 58 PHE D C 1
ATOM 8281 O O . PHE D 1 60 ? -28.616 9.044 57.994 1.00 19.32 58 PHE D O 1
ATOM 8289 N N . LYS D 1 61 ? -26.443 8.755 58.548 1.00 21.01 59 LYS D N 1
ATOM 8290 C CA . LYS D 1 61 ? -26.598 9.502 59.794 1.00 16.15 59 LYS D CA 1
ATOM 8291 C C . LYS D 1 61 ? -27.059 10.930 59.553 1.00 18.46 59 LYS D C 1
ATOM 8292 O O . LYS D 1 61 ? -27.684 11.524 60.439 1.00 20.30 59 LYS D O 1
ATOM 8298 N N . ASP D 1 62 ? -26.795 11.481 58.365 1.00 16.17 60 ASP D N 1
ATOM 8299 C CA . ASP D 1 62 ? -27.259 12.824 58.047 1.00 17.07 60 ASP D CA 1
ATOM 8300 C C . ASP D 1 62 ? -28.771 12.950 58.196 1.00 15.62 60 ASP D C 1
ATOM 8301 O O . ASP D 1 62 ? -29.267 14.022 58.567 1.00 15.71 60 ASP D O 1
ATOM 8306 N N . ARG D 1 63 ? -29.513 11.871 57.929 1.00 15.56 61 ARG D N 1
ATOM 8307 C CA . ARG D 1 63 ? -30.969 11.925 58.070 1.00 16.97 61 ARG D CA 1
ATOM 8308 C C . ARG D 1 63 ? -31.374 12.231 59.503 1.00 20.80 61 ARG D C 1
ATOM 8309 O O . ARG D 1 63 ? -32.166 13.147 59.752 1.00 21.04 61 ARG D O 1
ATOM 8317 N N . GLY D 1 64 ? -30.859 11.456 60.460 1.00 18.36 62 GLY D N 1
ATOM 8318 C CA . GLY D 1 64 ? -31.158 11.748 61.849 1.00 19.12 62 GLY D CA 1
ATOM 8319 C C . GLY D 1 64 ? -30.508 13.024 62.341 1.00 19.03 62 GLY D C 1
ATOM 8320 O O . GLY D 1 64 ? -31.077 13.737 63.179 1.00 18.39 62 GLY D O 1
ATOM 8321 N N . MET D 1 65 ? -29.310 13.330 61.845 1.00 16.75 63 MET D N 1
ATOM 8322 C CA . MET D 1 65 ? -28.547 14.401 62.456 1.00 17.57 63 MET D CA 1
ATOM 8323 C C . MET D 1 65 ? -29.149 15.752 62.131 1.00 19.05 63 MET D C 1
ATOM 8324 O O . MET D 1 65 ? -29.150 16.649 62.982 1.00 17.70 63 MET D O 1
ATOM 8329 N N . VAL D 1 66 ? -29.656 15.930 60.909 1.00 15.67 64 VAL D N 1
ATOM 8330 C CA . VAL D 1 66 ? -30.216 17.234 60.577 1.00 18.51 64 VAL D CA 1
ATOM 8331 C C . VAL D 1 66 ? -31.402 17.530 61.490 1.00 19.42 64 VAL D C 1
ATOM 8332 O O . VAL D 1 66 ? -31.592 18.672 61.928 1.00 18.29 64 VAL D O 1
ATOM 8336 N N . MET D 1 67 ? -32.160 16.501 61.859 1.00 18.50 65 MET D N 1
ATOM 8337 C CA . MET D 1 67 ? -33.333 16.703 62.704 1.00 22.22 65 MET D CA 1
ATOM 8338 C C . MET D 1 67 ? -32.932 16.970 64.151 1.00 23.34 65 MET D C 1
ATOM 8339 O O . MET D 1 67 ? -33.359 17.965 64.744 1.00 24.14 65 MET D O 1
ATOM 8344 N N . ALA D 1 68 ? -32.102 16.098 64.729 1.00 20.36 66 ALA D N 1
ATOM 8345 C CA . ALA D 1 68 ? -31.604 16.326 66.083 1.00 25.39 66 ALA D CA 1
ATOM 8346 C C . ALA D 1 68 ? -30.980 17.712 66.233 1.00 24.41 66 ALA D C 1
ATOM 8347 O O . ALA D 1 68 ? -31.253 18.427 67.200 1.00 23.08 66 ALA D O 1
ATOM 8349 N N . VAL D 1 69 ? -30.134 18.111 65.286 1.00 19.08 67 VAL D N 1
ATOM 8350 C CA . VAL D 1 69 ? -29.399 19.359 65.470 1.00 22.79 67 VAL D CA 1
ATOM 8351 C C . VAL D 1 69 ? -30.301 20.573 65.241 1.00 23.74 67 VAL D C 1
ATOM 8352 O O . VAL D 1 69 ? -30.171 21.593 65.929 1.00 24.09 67 VAL D O 1
ATOM 8356 N N . ALA D 1 70 ? -31.228 20.495 64.280 1.00 24.38 68 ALA D N 1
ATOM 8357 C CA . ALA D 1 70 ? -32.230 21.551 64.152 1.00 22.22 68 ALA D CA 1
ATOM 8358 C C . ALA D 1 70 ? -33.038 21.707 65.439 1.00 26.65 68 ALA D C 1
ATOM 8359 O O . ALA D 1 70 ? -33.323 22.831 65.875 1.00 23.09 68 ALA D O 1
ATOM 8361 N N . LYS D 1 71 ? -33.434 20.593 66.054 1.00 22.46 69 LYS D N 1
ATOM 8362 C CA . LYS D 1 71 ? -34.253 20.707 67.254 1.00 27.14 69 LYS D CA 1
ATOM 8363 C C . LYS D 1 71 ? -33.426 21.234 68.418 1.00 29.97 69 LYS D C 1
ATOM 8364 O O . LYS D 1 71 ? -33.897 22.083 69.191 1.00 28.25 69 LYS D O 1
ATOM 8370 N N . ALA D 1 72 ? -32.179 20.775 68.534 1.00 20.28 70 ALA D N 1
ATOM 8371 C CA . ALA D 1 72 ? -31.303 21.300 69.572 1.00 24.01 70 ALA D CA 1
ATOM 8372 C C . ALA D 1 72 ? -31.167 22.817 69.461 1.00 28.65 70 ALA D C 1
ATOM 8373 O O . ALA D 1 72 ? -31.283 23.527 70.465 1.00 30.87 70 ALA D O 1
ATOM 8375 N N . LYS D 1 73 ? -30.969 23.339 68.246 1.00 22.96 71 LYS D N 1
ATOM 8376 C CA . LYS D 1 73 ? -30.923 24.790 68.080 1.00 27.30 71 LYS D CA 1
ATOM 8377 C C . LYS D 1 73 ? -32.267 25.427 68.442 1.00 32.52 71 LYS D C 1
ATOM 8378 O O .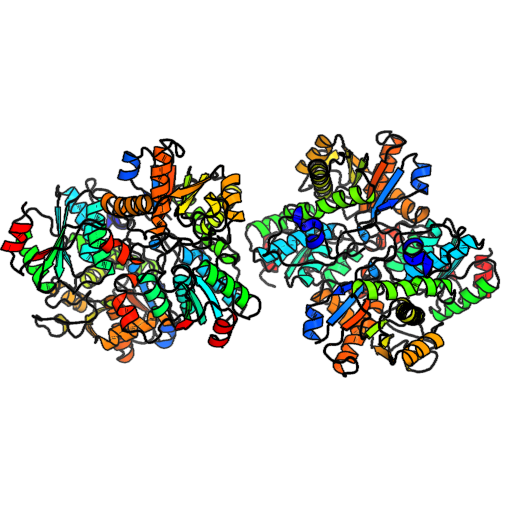 LYS D 1 73 ? -32.313 26.449 69.144 1.00 31.74 71 LYS D O 1
ATOM 8384 N N . GLU D 1 74 ? -33.372 24.826 67.984 1.00 28.47 72 GLU D N 1
ATOM 8385 C CA . GLU D 1 74 ? -34.700 25.342 68.310 1.00 27.42 72 GLU D CA 1
ATOM 8386 C C . GLU D 1 74 ? -34.915 25.400 69.816 1.00 29.80 72 GLU D C 1
ATOM 8387 O O . GLU D 1 74 ? -35.539 26.336 70.330 1.00 32.53 72 GLU D O 1
ATOM 8393 N N . GLU D 1 75 ? -34.380 24.423 70.542 1.00 32.45 73 GLU D N 1
ATOM 8394 C CA . GLU D 1 75 ? -34.524 24.350 71.987 1.00 33.59 73 GLU D CA 1
ATOM 8395 C C . GLU D 1 75 ? -33.527 25.225 72.747 1.00 37.66 73 GLU D C 1
ATOM 8396 O O . GLU D 1 75 ? -33.528 25.201 73.982 1.00 36.63 73 GLU D O 1
ATOM 8402 N N . GLY D 1 76 ? -32.688 25.990 72.054 1.00 31.10 74 GLY D N 1
ATOM 8403 C CA . GLY D 1 76 ? -31.803 26.925 72.712 1.00 34.16 74 GLY D CA 1
ATOM 8404 C C . GLY D 1 76 ? -30.414 26.410 73.013 1.00 37.52 74 GLY D C 1
ATOM 8405 O O . GLY D 1 76 ? -29.612 27.153 73.601 1.00 32.21 74 GLY D O 1
ATOM 8406 N N . ASN D 1 77 ? -30.102 25.171 72.636 1.00 29.81 75 ASN D N 1
ATOM 8407 C CA . ASN D 1 77 ? -28.780 24.610 72.872 1.00 30.62 75 ASN D CA 1
ATOM 8408 C C . ASN D 1 77 ? -27.720 25.361 72.070 1.00 30.27 75 ASN D C 1
ATOM 8409 O O . ASN D 1 77 ? -28.001 25.998 71.050 1.00 30.38 75 ASN D O 1
ATOM 8414 N N . ASP D 1 78 ? -26.480 25.278 72.542 1.00 33.75 76 ASP D N 1
ATOM 8415 C CA . ASP D 1 78 ? -25.349 25.746 71.758 1.00 29.18 76 ASP D CA 1
ATOM 8416 C C . ASP D 1 78 ? -24.281 24.673 71.577 1.00 29.29 76 ASP D C 1
ATOM 8417 O O . ASP D 1 78 ? -23.305 24.912 70.861 1.00 26.09 76 ASP D O 1
ATOM 8422 N N . THR D 1 79 ? -24.446 23.502 72.197 1.00 23.21 77 THR D N 1
ATOM 8423 C CA . THR D 1 79 ? -23.445 22.446 72.201 1.00 26.04 77 THR D CA 1
ATOM 8424 C C . THR D 1 79 ? -24.133 21.101 72.020 1.00 22.95 77 THR D C 1
ATOM 8425 O O . THR D 1 79 ? -25.192 20.861 72.606 1.00 27.09 77 THR D O 1
ATOM 8429 N N . ILE D 1 80 ? -23.537 20.227 71.202 1.00 21.23 78 ILE D N 1
ATOM 8430 C CA . ILE D 1 80 ? -24.006 18.853 71.051 1.00 19.23 78 ILE D CA 1
ATOM 8431 C C . ILE D 1 80 ? -22.844 17.903 71.302 1.00 20.52 78 ILE D C 1
ATOM 8432 O O . ILE D 1 80 ? -21.671 18.263 71.169 1.00 21.72 78 ILE D O 1
ATOM 8437 N N . MET D 1 81 ? -23.189 16.662 71.641 1.00 19.61 79 MET D N 1
ATOM 8438 C CA . MET D 1 81 ? -22.207 15.635 71.952 1.00 20.70 79 MET D CA 1
ATOM 8439 C C . MET D 1 81 ? -22.700 14.287 71.451 1.00 21.86 79 MET D C 1
ATOM 8440 O O . MET D 1 81 ? -23.904 14.016 71.430 1.00 19.61 79 MET D O 1
ATOM 8445 N N . CYS D 1 82 ? -21.758 13.435 71.051 1.00 21.29 80 CYS D N 1
ATOM 8446 C CA . CYS D 1 82 ? -22.107 12.062 70.725 1.00 21.31 80 CYS D CA 1
ATOM 8447 C C . CYS D 1 82 ? -20.866 11.191 70.820 1.00 24.09 80 CYS D C 1
ATOM 8448 O O . CYS D 1 82 ? -19.740 11.670 70.656 1.00 26.55 80 CYS D O 1
ATOM 8451 N N . ALA D 1 83 ? -21.090 9.912 71.105 1.00 20.44 81 ALA D N 1
ATOM 8452 C CA . ALA D 1 83 ? -20.108 8.863 70.869 1.00 24.02 81 ALA D CA 1
ATOM 8453 C C . ALA D 1 83 ? -20.318 8.290 69.470 1.00 24.82 81 ALA D C 1
ATOM 8454 O O . ALA D 1 83 ? -21.436 8.288 68.946 1.00 18.56 81 ALA D O 1
ATOM 8456 N N . SER D 1 84 ? -19.243 7.782 68.870 1.00 20.59 82 SER D N 1
ATOM 8457 C CA . SER D 1 84 ? -19.352 7.412 67.465 1.00 24.52 82 SER D CA 1
ATOM 8458 C C . SER D 1 84 ? -18.219 6.486 67.066 1.00 23.05 82 SER D C 1
ATOM 8459 O O . SER D 1 84 ? -17.094 6.608 67.562 1.00 23.42 82 SER D O 1
ATOM 8462 N N . THR D 1 85 ? -18.541 5.555 66.162 1.00 22.25 83 THR D N 1
ATOM 8463 C CA . THR D 1 85 ? -17.540 4.814 65.399 1.00 23.35 83 THR D CA 1
ATOM 8464 C C . THR D 1 85 ? -17.072 5.581 64.160 1.00 22.57 83 THR D C 1
ATOM 8465 O O . THR D 1 85 ? -16.369 5.009 63.325 1.00 21.96 83 THR D O 1
ATOM 8469 N N . GLY D 1 86 ? -17.462 6.848 64.024 1.00 22.12 84 GLY D N 1
ATOM 8470 C CA . GLY D 1 86 ? -16.963 7.709 62.971 1.00 19.79 84 GLY D CA 1
ATOM 8471 C C . GLY D 1 86 ? -18.042 8.438 62.196 1.00 17.52 84 GLY D C 1
ATOM 8472 O O . GLY D 1 86 ? -17.899 9.628 61.901 1.00 19.90 84 GLY D O 1
ATOM 8473 N N . ASN D 1 87 ? -19.138 7.754 61.863 1.00 16.93 85 ASN D N 1
ATOM 8474 C CA . ASN D 1 87 ? -20.102 8.371 60.956 1.00 16.09 85 ASN D CA 1
ATOM 8475 C C . ASN D 1 87 ? -21.077 9.292 61.677 1.00 19.04 85 ASN D C 1
ATOM 8476 O O . ASN D 1 87 ? -21.413 10.363 61.154 1.00 19.60 85 ASN D O 1
ATOM 8481 N N . THR D 1 88 ? -21.559 8.906 62.865 1.00 17.63 86 THR D N 1
ATOM 8482 C CA . THR D 1 88 ? -22.378 9.848 63.630 1.00 16.76 86 THR D CA 1
ATOM 8483 C C . THR D 1 88 ? -21.578 11.098 63.992 1.00 14.83 86 THR D C 1
ATOM 8484 O O . THR D 1 88 ? -22.083 12.224 63.860 1.00 15.13 86 THR D O 1
ATOM 8488 N N . SER D 1 89 ? -20.307 10.931 64.399 1.00 18.76 87 SER D N 1
ATOM 8489 C CA . SER D 1 89 ? -19.494 12.103 64.730 1.00 16.69 87 SER D CA 1
ATOM 8490 C C . SER D 1 89 ? -19.258 12.969 63.504 1.00 17.47 87 SER D C 1
ATOM 8491 O O . SER D 1 89 ? -19.259 14.202 63.601 1.00 19.06 87 SER D O 1
ATOM 8494 N N . ALA D 1 90 ? -19.057 12.342 62.338 1.00 18.91 88 ALA D N 1
ATOM 8495 C CA . ALA D 1 90 ? -18.886 13.117 61.114 1.00 17.63 88 ALA D CA 1
ATOM 8496 C C . ALA D 1 90 ? -20.128 13.947 60.818 1.00 16.25 88 ALA D C 1
ATOM 8497 O O . ALA D 1 90 ? -20.033 15.156 60.581 1.00 19.48 88 ALA D O 1
ATOM 8499 N N . ALA D 1 91 ? -21.309 13.317 60.846 1.00 17.55 89 ALA D N 1
ATOM 8500 C CA . ALA D 1 91 ? -22.550 14.058 60.615 1.00 19.02 89 ALA D CA 1
ATOM 8501 C C . ALA D 1 91 ? -22.764 15.129 61.685 1.00 17.94 89 ALA D C 1
ATOM 8502 O O . ALA D 1 91 ? -23.094 16.284 61.374 1.00 14.52 89 ALA D O 1
ATOM 8504 N N . ALA D 1 92 ? -22.569 14.759 62.955 1.00 18.57 90 ALA D N 1
ATOM 8505 C CA . ALA D 1 92 ? -22.720 15.721 64.048 1.00 18.34 90 ALA D CA 1
ATOM 8506 C C . ALA D 1 92 ? -21.833 16.941 63.828 1.00 17.25 90 ALA D C 1
ATOM 8507 O O . ALA D 1 92 ? -22.280 18.089 63.943 1.00 19.56 90 ALA D O 1
ATOM 8509 N N . ALA D 1 93 ? -20.567 16.706 63.484 1.00 23.20 91 ALA D N 1
ATOM 8510 C CA . ALA D 1 93 ? -19.642 17.819 63.315 1.00 17.93 91 ALA D CA 1
ATOM 8511 C C . ALA D 1 93 ? -20.054 18.716 62.154 1.00 20.30 91 ALA D C 1
ATOM 8512 O O . ALA D 1 93 ? -19.971 19.951 62.255 1.00 18.01 91 ALA D O 1
ATOM 8514 N N . ALA D 1 94 ? -20.505 18.119 61.042 1.00 20.51 92 ALA D N 1
ATOM 8515 C CA . ALA D 1 94 ? -20.881 18.925 59.884 1.00 19.30 92 ALA D CA 1
ATOM 8516 C C . ALA D 1 94 ? -22.085 19.809 60.189 1.00 16.20 92 ALA D C 1
ATOM 8517 O O . ALA D 1 94 ? -22.065 21.017 59.919 1.00 18.74 92 ALA D O 1
ATOM 8519 N N . TYR D 1 95 ? -23.157 19.225 60.731 1.00 19.61 93 TYR D N 1
ATOM 8520 C CA . TYR D 1 95 ? -24.355 20.020 60.997 1.00 17.82 93 TYR D CA 1
ATOM 8521 C C . TYR D 1 95 ? -24.128 21.019 62.131 1.00 18.41 93 TYR D C 1
ATOM 8522 O O . TYR D 1 95 ? -24.686 22.124 62.100 1.00 20.52 93 TYR D O 1
ATOM 8531 N N . ALA D 1 96 ? -23.292 20.672 63.114 1.00 21.45 94 ALA D N 1
ATOM 8532 C CA . ALA D 1 96 ? -22.952 21.641 64.151 1.00 18.09 94 ALA D CA 1
ATOM 8533 C C . ALA D 1 96 ? -22.210 22.828 63.557 1.00 21.90 94 ALA D C 1
ATOM 8534 O O . ALA D 1 96 ? -22.471 23.980 63.925 1.00 22.79 94 ALA D O 1
ATOM 8536 N N . ALA D 1 97 ? -21.279 22.571 62.635 1.00 20.19 95 ALA D N 1
ATOM 8537 C CA . ALA D 1 97 ? -20.607 23.676 61.962 1.00 21.31 95 ALA D CA 1
ATOM 8538 C C . ALA D 1 97 ? -21.606 24.528 61.188 1.00 20.90 95 ALA D C 1
ATOM 8539 O O . ALA D 1 97 ? -21.574 25.763 61.261 1.00 24.50 95 ALA D O 1
ATOM 8541 N N . ARG D 1 98 ? -22.518 23.893 60.457 1.00 20.04 96 ARG D N 1
ATOM 8542 C CA . ARG D 1 98 ? -23.467 24.680 59.678 1.00 24.66 96 ARG D CA 1
ATOM 8543 C C . ARG D 1 98 ? -24.411 25.469 60.577 1.00 27.14 96 ARG D C 1
ATOM 8544 O O . ARG D 1 98 ? -24.802 26.589 60.227 1.00 26.97 96 ARG D O 1
ATOM 8552 N N . ALA D 1 99 ? -24.762 24.914 61.737 1.00 24.81 97 ALA D N 1
ATOM 8553 C CA . ALA D 1 99 ? -25.742 25.505 62.635 1.00 26.04 97 ALA D CA 1
ATOM 8554 C C . ALA D 1 99 ? -25.130 26.446 63.669 1.00 32.77 97 ALA D C 1
ATOM 8555 O O . ALA D 1 99 ? -25.869 26.953 64.523 1.00 27.37 97 ALA D O 1
ATOM 8557 N N . ASN D 1 100 ? -23.809 26.666 63.623 1.00 30.89 98 ASN D N 1
ATOM 8558 C CA . ASN D 1 100 ? -23.094 27.557 64.546 1.00 29.82 98 ASN D CA 1
ATOM 8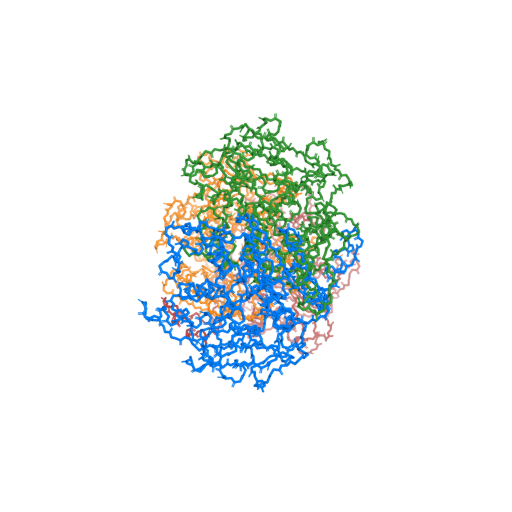559 C C . ASN D 1 100 ? -23.113 27.015 65.972 1.00 33.87 98 ASN D C 1
ATOM 8560 O O . ASN D 1 100 ? -23.303 27.768 66.925 1.00 31.87 98 ASN D O 1
ATOM 8565 N N . MET D 1 101 ? -22.906 25.708 66.121 1.00 24.74 99 MET D N 1
ATOM 8566 C CA . MET D 1 101 ? -22.983 25.049 67.413 1.00 23.01 99 MET D CA 1
ATOM 8567 C C . MET D 1 101 ? -21.691 24.310 67.717 1.00 27.95 99 MET D C 1
ATOM 8568 O O . MET D 1 101 ? -21.018 23.805 66.816 1.00 27.28 99 MET D O 1
ATOM 8573 N N . LYS D 1 102 ? -21.356 24.244 69.004 1.00 26.00 100 LYS D N 1
ATOM 8574 C CA . LYS D 1 102 ? -20.213 23.453 69.437 1.00 27.75 100 LYS D CA 1
ATOM 8575 C C . LYS D 1 102 ? -20.543 21.971 69.350 1.00 23.55 100 LYS D C 1
ATOM 8576 O O . LYS D 1 102 ? -21.678 21.550 69.599 1.00 24.92 100 LYS D O 1
ATOM 8582 N N . CYS D 1 103 ? -19.548 21.176 68.978 1.00 21.39 101 CYS D N 1
ATOM 8583 C CA . CYS D 1 103 ? -19.722 19.742 68.798 1.00 18.56 101 CYS D CA 1
ATOM 8584 C C . CYS D 1 103 ? -18.586 19.033 69.505 1.00 22.48 101 CYS D C 1
ATOM 8585 O O . CYS D 1 103 ? -17.414 19.271 69.185 1.00 25.99 101 CYS D O 1
ATOM 8588 N N . ILE D 1 104 ? -18.927 18.154 70.444 1.00 19.49 102 ILE D N 1
ATOM 8589 C CA . ILE D 1 104 ? -17.955 17.326 71.148 1.00 23.50 102 ILE D CA 1
ATOM 8590 C C . ILE D 1 104 ? -18.217 15.882 70.765 1.00 19.89 102 ILE D C 1
ATOM 8591 O O . ILE D 1 104 ? -19.352 15.402 70.855 1.00 18.44 102 ILE D O 1
ATOM 8596 N N . VAL D 1 105 ? -17.182 15.189 70.313 1.00 20.97 103 VAL D N 1
ATOM 8597 C CA . VAL D 1 105 ? -17.329 13.798 69.915 1.00 22.31 103 VAL D CA 1
ATOM 8598 C C . VAL D 1 105 ? -16.346 12.961 70.714 1.00 22.69 103 VAL D C 1
ATOM 8599 O O . VAL D 1 105 ? -15.239 13.416 71.027 1.00 27.66 103 VAL D O 1
ATOM 8603 N N . ILE D 1 106 ? -16.770 11.750 71.067 1.00 21.17 104 ILE D N 1
ATOM 8604 C CA . ILE D 1 106 ? -15.936 10.772 71.763 1.00 26.48 104 ILE D CA 1
ATOM 8605 C C . ILE D 1 106 ? -15.836 9.539 70.880 1.00 27.17 104 ILE D C 1
ATOM 8606 O O . ILE D 1 106 ? -16.851 8.878 70.614 1.00 20.49 104 ILE D O 1
ATOM 8611 N N . ILE D 1 107 ? -14.615 9.214 70.448 1.00 22.63 105 ILE D N 1
ATOM 8612 C CA . ILE D 1 107 ? -14.409 8.106 69.520 1.00 26.57 105 ILE D CA 1
ATOM 8613 C C . ILE D 1 107 ? -13.478 7.059 70.130 1.00 30.43 105 ILE D C 1
ATOM 8614 O O . ILE D 1 107 ? -12.661 7.398 71.005 1.00 29.23 105 ILE D O 1
ATOM 8619 N N . PRO D 1 108 ? -13.559 5.804 69.708 1.00 27.93 106 PRO D N 1
ATOM 8620 C CA . PRO D 1 108 ? -12.628 4.777 70.197 1.00 29.28 106 PRO D CA 1
ATOM 8621 C C . PRO D 1 108 ? -11.300 4.885 69.444 1.00 30.55 106 PRO D C 1
ATOM 8622 O O . PRO D 1 108 ? -11.260 4.784 68.218 1.00 25.42 106 PRO D O 1
ATOM 8626 N N . ASN D 1 109 ? -10.227 5.114 70.194 1.00 30.19 107 ASN D N 1
ATOM 8627 C CA . ASN D 1 109 ? -8.932 5.333 69.558 1.00 31.88 107 ASN D CA 1
ATOM 8628 C C . ASN D 1 109 ? -8.549 4.134 68.702 1.00 26.55 107 ASN D C 1
ATOM 8629 O O . ASN D 1 109 ? -8.729 2.984 69.099 1.00 24.96 107 ASN D O 1
ATOM 8634 N N . GLY D 1 110 ? -8.040 4.418 67.504 1.00 29.33 108 GLY D N 1
ATOM 8635 C CA . GLY D 1 110 ? -7.606 3.407 66.570 1.00 27.89 108 GLY D CA 1
ATOM 8636 C C . GLY D 1 110 ? -8.710 2.619 65.912 1.00 29.78 108 GLY D C 1
ATOM 8637 O O . GLY D 1 110 ? -8.409 1.679 65.173 1.00 26.82 108 GLY D O 1
ATOM 8638 N N . LYS D 1 111 ? -9.982 2.964 66.139 1.00 25.62 109 LYS D N 1
ATOM 8639 C CA . LYS D 1 111 ? -11.073 2.108 65.688 1.00 25.56 109 LYS D CA 1
ATOM 8640 C C . LYS D 1 111 ? -12.147 2.879 64.926 1.00 28.18 109 LYS D C 1
ATOM 8641 O O . LYS D 1 111 ? -13.292 2.414 64.846 1.00 24.93 109 LYS D O 1
ATOM 8647 N N . ILE D 1 112 ? -11.817 4.042 64.371 1.00 24.53 110 ILE D N 1
ATOM 8648 C CA . ILE D 1 112 ? -12.675 4.671 63.376 1.00 24.71 110 ILE D CA 1
ATOM 8649 C C . ILE D 1 112 ? -11.864 4.822 62.095 1.00 23.83 110 ILE D C 1
ATOM 8650 O O . ILE D 1 112 ? -10.638 4.966 62.129 1.00 19.03 110 ILE D O 1
ATOM 8655 N N . ALA D 1 113 ? -12.559 4.757 60.959 1.00 20.34 111 ALA D N 1
ATOM 8656 C CA . ALA D 1 113 ? -11.904 4.772 59.659 1.00 19.56 111 ALA D CA 1
ATOM 8657 C C . ALA D 1 113 ? -11.268 6.131 59.386 1.00 19.55 111 ALA D C 1
ATOM 8658 O O . ALA D 1 113 ? -11.661 7.160 59.950 1.00 21.19 111 ALA D O 1
ATOM 8660 N N . PHE D 1 114 ? -10.280 6.116 58.483 1.00 16.70 112 PHE D N 1
ATOM 8661 C CA . PHE D 1 114 ? -9.470 7.299 58.195 1.00 18.48 112 PHE D CA 1
ATOM 8662 C C . PHE D 1 114 ? -10.325 8.435 57.641 1.00 19.74 112 PHE D C 1
ATOM 8663 O O . PHE D 1 114 ? -10.168 9.596 58.043 1.00 17.79 112 PHE D O 1
ATOM 8671 N N . GLY D 1 115 ? -11.228 8.126 56.706 1.00 20.43 113 GLY D N 1
ATOM 8672 C CA . GLY D 1 115 ? -12.066 9.174 56.146 1.00 17.03 113 GLY D CA 1
ATOM 8673 C C . GLY D 1 115 ? -12.935 9.833 57.199 1.00 19.95 113 GLY D C 1
ATOM 8674 O O . GLY D 1 115 ? -13.144 11.048 57.175 1.00 19.17 113 GLY D O 1
ATOM 8675 N N . LYS D 1 116 ? -13.450 9.040 58.145 1.00 20.86 114 LYS D N 1
ATOM 8676 C CA . LYS D 1 116 ? -14.321 9.600 59.175 1.00 19.98 114 LYS D CA 1
ATOM 8677 C C . LYS D 1 116 ? -13.547 10.528 60.099 1.00 19.77 114 LYS D C 1
ATOM 8678 O O . LYS D 1 116 ? -14.066 11.566 60.523 1.00 18.57 114 LYS D O 1
ATOM 8684 N N . LEU D 1 117 ? -12.301 10.171 60.422 1.00 20.27 115 LEU D N 1
ATOM 8685 C CA . LEU D 1 117 ? -11.492 11.050 61.252 1.00 19.03 115 LEU D CA 1
ATOM 8686 C C . LEU D 1 117 ? -11.184 12.351 60.525 1.00 21.33 115 LEU D C 1
ATOM 8687 O O . LEU D 1 117 ? -11.263 13.430 61.120 1.00 21.19 115 LEU D O 1
ATOM 8692 N N . ALA D 1 118 ? -10.827 12.262 59.236 1.00 23.75 116 ALA D N 1
ATOM 8693 C CA . ALA D 1 118 ? -10.592 13.452 58.421 1.00 21.07 116 ALA D CA 1
ATOM 8694 C C . ALA D 1 118 ? -11.768 14.415 58.506 1.00 20.00 116 ALA D C 1
ATOM 8695 O O . ALA D 1 118 ? -11.595 15.626 58.681 1.00 21.69 116 ALA D O 1
ATOM 8697 N N . GLN D 1 119 ? -12.977 13.875 58.359 1.00 21.23 117 GLN D N 1
ATOM 8698 C CA . GLN D 1 119 ? -14.203 14.663 58.450 1.00 21.64 117 GLN D CA 1
ATOM 8699 C C . GLN D 1 119 ? -14.328 15.375 59.792 1.00 16.34 117 GLN D C 1
ATOM 8700 O O . GLN D 1 119 ? -14.525 16.592 59.847 1.00 18.44 117 GLN D O 1
ATOM 8706 N N . ALA D 1 120 ? -14.287 14.615 60.889 1.00 20.64 118 ALA D N 1
ATOM 8707 C CA . ALA D 1 120 ? -14.471 15.221 62.207 1.00 23.80 118 ALA D CA 1
ATOM 8708 C C . ALA D 1 120 ? -13.446 16.323 62.441 1.00 24.87 118 ALA D C 1
ATOM 8709 O O . ALA D 1 120 ? -13.776 17.408 62.941 1.00 19.81 118 ALA D O 1
ATOM 8711 N N . VAL D 1 121 ? -12.203 16.069 62.036 1.00 22.09 119 VAL D N 1
ATOM 8712 C CA . VAL D 1 121 ? -11.139 17.049 62.190 1.00 23.09 119 VAL D CA 1
ATOM 8713 C C . VAL D 1 121 ? -11.447 18.296 61.371 1.00 24.35 119 VAL D C 1
ATOM 8714 O O . VAL D 1 121 ? -11.331 19.429 61.861 1.00 22.44 119 VAL D O 1
ATOM 8718 N N . MET D 1 122 ? -11.882 18.102 60.118 1.00 20.40 120 MET D N 1
ATOM 8719 C CA . MET D 1 122 ? -12.110 19.233 59.219 1.00 18.91 120 MET D CA 1
ATOM 8720 C C . MET D 1 122 ? -13.351 20.016 59.613 1.00 24.19 120 MET D C 1
ATOM 8721 O O . MET D 1 122 ? -13.363 21.248 59.549 1.00 22.34 120 MET D O 1
ATOM 8726 N N . TYR D 1 123 ? -14.414 19.323 59.999 1.00 22.42 121 TYR D N 1
ATOM 8727 C CA . TYR D 1 123 ? -15.621 20.031 60.383 1.00 23.59 121 TYR D CA 1
ATOM 8728 C C . TYR D 1 123 ? -15.445 20.805 61.680 1.00 27.16 121 TYR D C 1
ATOM 8729 O O . TYR D 1 123 ? -16.277 21.662 61.984 1.00 22.65 121 TYR D O 1
ATOM 8738 N N . GLY D 1 124 ? -14.384 20.536 62.436 1.00 22.89 122 GLY D N 1
ATOM 8739 C CA . GLY D 1 124 ? -14.082 21.292 63.629 1.00 25.71 122 GLY D CA 1
ATOM 8740 C C . GLY D 1 124 ? -14.587 20.723 64.938 1.00 21.61 122 GLY D C 1
ATOM 8741 O O . GLY D 1 124 ? -14.733 21.481 65.900 1.00 24.58 122 GLY D O 1
ATOM 8742 N N . ALA D 1 125 ? -14.866 19.429 65.013 1.00 22.21 123 ALA D N 1
ATOM 8743 C CA . ALA D 1 125 ? -15.296 18.868 66.284 1.00 20.74 123 ALA D CA 1
ATOM 8744 C C . ALA D 1 125 ? -14.161 18.948 67.293 1.00 28.93 123 ALA D C 1
ATOM 8745 O O . ALA D 1 125 ? -12.979 18.906 66.936 1.00 24.33 123 ALA D O 1
ATOM 8747 N N . GLU D 1 126 ? -14.534 19.089 68.560 1.00 26.25 124 GLU D N 1
ATOM 8748 C CA . GLU D 1 126 ? -13.638 18.794 69.672 1.00 24.47 124 GLU D CA 1
ATOM 8749 C C . GLU D 1 126 ? -13.610 17.280 69.830 1.00 25.03 124 GLU D C 1
ATOM 8750 O O . GLU D 1 126 ? -14.599 16.669 70.253 1.00 21.15 124 GLU D O 1
ATOM 8756 N N . ILE D 1 127 ? -12.497 16.665 69.456 1.00 25.05 125 ILE D N 1
ATOM 8757 C CA . ILE D 1 127 ? -12.410 15.218 69.317 1.00 25.22 125 ILE D CA 1
ATOM 8758 C C . ILE D 1 127 ? -11.699 14.660 70.541 1.00 27.18 125 ILE D C 1
ATOM 8759 O O . ILE D 1 127 ? -10.539 14.995 70.806 1.00 28.99 125 ILE D O 1
ATOM 8764 N N . ILE D 1 128 ? -12.399 13.813 71.286 1.00 26.88 126 ILE D N 1
ATOM 8765 C CA . ILE D 1 128 ? -11.844 13.100 72.428 1.00 25.56 126 ILE D CA 1
ATOM 8766 C C . ILE D 1 128 ? -11.791 11.627 72.064 1.00 28.21 126 ILE D C 1
ATOM 8767 O O . ILE D 1 128 ? -12.830 11.008 71.807 1.00 28.19 126 ILE D O 1
ATOM 8772 N N . ALA D 1 129 ? -10.584 11.069 72.019 1.00 23.83 127 ALA D N 1
ATOM 8773 C CA . ALA D 1 129 ? -10.392 9.642 71.817 1.00 29.43 127 ALA D CA 1
ATOM 8774 C C . ALA D 1 129 ? -10.178 8.944 73.157 1.00 36.86 127 ALA D C 1
ATOM 8775 O O . ALA D 1 129 ? -9.551 9.494 74.070 1.00 31.49 127 ALA D O 1
ATOM 8777 N N . ILE D 1 130 ? -10.716 7.734 73.277 1.00 35.40 128 ILE D N 1
ATOM 8778 C CA . ILE D 1 130 ? -10.573 6.937 74.486 1.00 34.83 128 ILE D CA 1
ATOM 8779 C C . ILE D 1 130 ? -9.989 5.585 74.100 1.00 30.75 128 ILE D C 1
ATOM 8780 O O . ILE D 1 130 ? -10.129 5.118 72.968 1.00 29.27 128 ILE D O 1
ATOM 8785 N N . ASP D 1 131 ? -9.327 4.950 75.066 1.00 38.29 129 ASP D N 1
ATOM 8786 C CA . ASP D 1 131 ? -8.794 3.615 74.830 1.00 39.66 129 ASP D CA 1
ATOM 8787 C C . ASP D 1 131 ? -9.877 2.549 74.789 1.00 37.43 129 ASP D C 1
ATOM 8788 O O . ASP D 1 131 ? -9.605 1.432 74.335 1.00 40.33 129 ASP D O 1
ATOM 8793 N N . GLY D 1 132 ? -11.084 2.854 75.255 1.00 35.88 130 GLY D N 1
ATOM 8794 C CA . GLY D 1 132 ? -12.172 1.908 75.186 1.00 33.42 130 GLY D CA 1
ATOM 8795 C C . GLY D 1 132 ? -12.786 1.837 73.799 1.00 33.53 130 GLY D C 1
ATOM 8796 O O . GLY D 1 132 ? -12.322 2.452 72.838 1.00 33.13 130 GLY D O 1
ATOM 8797 N N . ASN D 1 133 ? -13.867 1.065 73.706 1.00 31.59 131 ASN D N 1
ATOM 8798 C CA . ASN D 1 133 ? -14.577 0.861 72.453 1.00 33.18 131 ASN D CA 1
ATOM 8799 C C . ASN D 1 133 ? -15.769 1.821 72.355 1.00 27.88 131 ASN D C 1
ATOM 8800 O O . ASN D 1 133 ? -15.985 2.676 73.218 1.00 28.20 131 ASN D O 1
ATOM 8805 N N . PHE D 1 134 ? -16.573 1.669 71.298 1.00 27.98 132 PHE D N 1
ATOM 8806 C CA . PHE D 1 134 ? -17.745 2.531 71.156 1.00 25.47 132 PHE D CA 1
ATOM 8807 C C . PHE D 1 134 ? -18.675 2.394 72.359 1.00 23.08 132 PHE D C 1
ATOM 8808 O O . PHE D 1 134 ? -19.148 3.394 72.909 1.00 24.60 132 PHE D O 1
ATOM 8816 N N . ASP D 1 135 ? -18.970 1.155 72.760 1.00 24.27 133 ASP D N 1
ATOM 8817 C CA . ASP D 1 135 ? -19.849 0.927 73.906 1.00 29.80 133 ASP D CA 1
ATOM 8818 C C . ASP D 1 135 ? -19.385 1.713 75.127 1.00 31.60 133 ASP D C 1
ATOM 8819 O O . ASP D 1 135 ? -20.208 2.313 75.835 1.00 30.28 133 ASP D O 1
ATOM 8824 N N . ASP D 1 136 ? -18.063 1.736 75.365 1.00 29.80 134 ASP D N 1
ATOM 8825 C CA . ASP D 1 136 ? -17.486 2.532 76.446 1.00 29.84 134 ASP D CA 1
ATOM 8826 C C . ASP D 1 136 ? -17.745 4.016 76.233 1.00 32.21 134 ASP D C 1
ATOM 8827 O O . ASP D 1 136 ? -18.210 4.715 77.151 1.00 22.98 134 ASP D O 1
ATOM 8832 N N . ALA D 1 137 ? -17.461 4.510 75.016 1.00 24.06 135 ALA D N 1
ATOM 8833 C CA . ALA D 1 137 ? -17.685 5.923 74.741 1.00 28.58 135 ALA D CA 1
ATOM 8834 C C . ALA D 1 137 ? -19.151 6.307 74.930 1.00 23.17 135 ALA D C 1
ATOM 8835 O O . ALA D 1 137 ? -19.458 7.400 75.429 1.00 26.74 135 ALA D O 1
ATOM 8837 N N . LEU D 1 138 ? -20.071 5.432 74.526 1.00 24.10 136 LEU D N 1
ATOM 8838 C CA . LEU D 1 138 ? -21.486 5.785 74.608 1.00 25.27 136 LEU D CA 1
ATOM 8839 C C . LEU D 1 138 ? -21.955 5.819 76.057 1.00 27.65 136 LEU D C 1
ATOM 8840 O O . LEU D 1 138 ? -22.746 6.690 76.440 1.00 25.22 136 LEU D O 1
ATOM 8845 N N . LYS D 1 139 ? -21.463 4.885 76.874 1.00 26.78 137 LYS D N 1
ATOM 8846 C CA . LYS D 1 139 ? -21.789 4.899 78.296 1.00 26.49 137 LYS D CA 1
ATOM 8847 C C . LYS D 1 139 ? -21.404 6.228 78.938 1.00 27.38 137 LYS D C 1
ATOM 8848 O O . LYS D 1 139 ? -22.166 6.773 79.743 1.00 26.80 137 LYS D O 1
ATOM 8854 N N . ILE D 1 140 ? -20.254 6.797 78.565 1.00 28.76 138 ILE D N 1
ATOM 8855 C CA . ILE D 1 140 ? -19.841 8.050 79.198 1.00 30.07 138 ILE D CA 1
ATOM 8856 C C . ILE D 1 140 ? -20.705 9.217 78.716 1.00 28.46 138 ILE D C 1
ATOM 8857 O O . ILE D 1 140 ? -21.184 10.025 79.527 1.00 28.04 138 ILE D O 1
ATOM 8862 N N . VAL D 1 141 ? -20.921 9.334 77.398 1.00 26.12 139 VAL D N 1
ATOM 8863 C CA . VAL D 1 141 ? -21.662 10.498 76.902 1.00 25.35 139 VAL D CA 1
ATOM 8864 C C . VAL D 1 141 ? -23.100 10.482 77.414 1.00 21.83 139 VAL D C 1
ATOM 8865 O O . VAL D 1 141 ? -23.677 11.534 77.705 1.00 23.92 139 VAL D O 1
ATOM 8869 N N . ARG D 1 142 ? -23.707 9.298 77.518 1.00 22.16 140 ARG D N 1
ATOM 8870 C CA . ARG D 1 142 ? -25.068 9.230 78.045 1.00 27.44 140 ARG D CA 1
ATOM 8871 C C . ARG D 1 142 ? -25.105 9.688 79.496 1.00 27.10 140 ARG D C 1
ATOM 8872 O O . ARG D 1 142 ? -26.038 10.384 79.922 1.00 22.88 140 ARG D O 1
ATOM 8880 N N . SER D 1 143 ? -24.083 9.323 80.266 1.00 24.34 141 SER D N 1
ATOM 8881 C CA . SER D 1 143 ? -24.027 9.742 81.658 1.00 27.34 141 SER D CA 1
ATOM 8882 C C . SER D 1 143 ? -23.848 11.252 81.769 1.00 28.82 141 SER D C 1
ATOM 8883 O O . SER D 1 143 ? -24.501 11.903 82.596 1.00 24.52 141 SER D O 1
ATOM 8886 N N . ILE D 1 144 ? -22.992 11.826 80.920 1.00 21.36 142 ILE D N 1
ATOM 8887 C CA . ILE D 1 144 ? -22.707 13.256 80.983 1.00 18.07 142 ILE D CA 1
ATOM 8888 C C . ILE D 1 144 ? -23.952 14.065 80.655 1.00 26.10 142 ILE D C 1
ATOM 8889 O O . ILE D 1 144 ? -24.255 15.072 81.312 1.00 22.03 142 ILE D O 1
ATOM 8894 N N . CYS D 1 145 ? -24.688 13.648 79.628 1.00 20.23 143 CYS D N 1
ATOM 8895 C CA . CYS D 1 145 ? -25.814 14.437 79.163 1.00 24.26 143 CYS D CA 1
ATOM 8896 C C . CYS D 1 145 ? -27.061 14.253 80.027 1.00 22.81 143 CYS D C 1
ATOM 8897 O O . CYS D 1 145 ? -28.000 15.040 79.897 1.00 29.15 143 CYS D O 1
ATOM 8900 N N . GLU D 1 146 ? -27.084 13.250 80.905 1.00 21.59 144 GLU D N 1
ATOM 8901 C CA . GLU D 1 146 ? -28.172 13.120 81.876 1.00 25.14 144 GLU D CA 1
ATOM 8902 C C . GLU D 1 146 ? -28.257 14.302 82.839 1.00 23.23 144 GLU D C 1
ATOM 8903 O O . GLU D 1 146 ? -29.333 14.559 83.397 1.00 22.33 144 GLU D O 1
ATOM 8909 N N . LYS D 1 147 ? -27.156 15.021 83.060 1.00 19.68 145 LYS D N 1
ATOM 8910 C CA . LYS D 1 147 ? -27.147 16.137 83.999 1.00 20.76 145 LYS D CA 1
ATOM 8911 C C . LYS D 1 147 ? -26.516 17.396 83.433 1.00 23.40 145 LYS D C 1
ATOM 8912 O O . LYS D 1 147 ? -26.422 18.397 84.149 1.00 22.54 145 LYS D O 1
ATOM 8918 N N . SER D 1 148 ? -26.064 17.369 82.190 1.00 29.55 146 SER D N 1
ATOM 8919 C CA . SER D 1 148 ? -25.513 18.503 81.476 1.00 25.24 146 SER D CA 1
ATOM 8920 C C . SER D 1 148 ? -26.503 18.981 80.426 1.00 24.63 146 SER D C 1
ATOM 8921 O O . SER D 1 148 ? -27.234 18.171 79.846 1.00 29.74 146 SER D O 1
ATOM 8924 N N . PRO D 1 149 ? -26.573 20.288 80.168 1.00 27.25 147 PRO D N 1
ATOM 8925 C CA . PRO D 1 149 ? -27.486 20.780 79.125 1.00 30.51 147 PRO D CA 1
ATOM 8926 C C . PRO D 1 149 ? -27.035 20.434 77.714 1.00 32.90 147 PRO D C 1
ATOM 8927 O O . PRO D 1 149 ? -27.821 20.621 76.776 1.00 33.40 147 PRO D O 1
ATOM 8931 N N . ILE D 1 150 ? -25.811 19.931 77.543 1.00 23.00 148 ILE D N 1
ATOM 8932 C CA . ILE D 1 150 ? -25.327 19.533 76.226 1.00 26.47 148 ILE D CA 1
ATOM 8933 C C . ILE D 1 150 ? -26.277 18.521 75.599 1.00 27.55 148 ILE D C 1
ATOM 8934 O O . ILE D 1 150 ? -26.601 17.485 76.199 1.00 23.05 148 ILE D O 1
ATOM 8939 N N . ALA D 1 151 ? -26.711 18.817 74.370 1.00 24.63 149 ALA D N 1
ATOM 8940 C CA . ALA D 1 151 ? -27.668 17.994 73.633 1.00 26.04 149 ALA D CA 1
ATOM 8941 C C . ALA D 1 151 ? -27.012 16.700 73.164 1.00 21.54 149 ALA D C 1
ATOM 8942 O O . ALA D 1 151 ? -26.109 16.710 72.316 1.00 21.32 149 ALA D O 1
ATOM 8944 N N . LEU D 1 152 ? -27.461 15.580 73.711 1.00 21.60 150 LEU D N 1
ATOM 8945 C CA . LEU D 1 152 ? -26.995 14.281 73.256 1.00 19.87 150 LEU D CA 1
ATOM 8946 C C . LEU D 1 152 ? -27.574 13.987 71.871 1.00 22.55 150 LEU D C 1
ATOM 8947 O O . LEU D 1 152 ? -28.793 13.908 71.710 1.00 19.07 150 LEU D O 1
ATOM 8952 N N . VAL D 1 153 ? -26.717 13.826 70.865 1.00 22.32 151 VAL D N 1
ATOM 8953 C CA . VAL D 1 153 ? -27.208 13.604 69.510 1.00 20.21 151 VAL D CA 1
ATOM 8954 C C . VAL D 1 153 ? -26.914 12.195 69.014 1.00 23.35 151 VAL D C 1
ATOM 8955 O O . VAL D 1 153 ? -27.045 11.926 67.812 1.00 22.98 151 VAL D O 1
ATOM 8959 N N . ASN D 1 154 ? -26.559 11.272 69.910 1.00 20.85 152 ASN D N 1
ATOM 8960 C CA . ASN D 1 154 ? -26.624 9.866 69.546 1.00 22.77 152 ASN D CA 1
ATOM 8961 C C . ASN D 1 154 ? -28.076 9.463 69.302 1.00 26.15 152 ASN D C 1
ATOM 8962 O O . ASN D 1 154 ? -29.020 10.216 69.584 1.00 21.75 152 ASN D O 1
ATOM 8967 N N . SER D 1 155 ? -28.246 8.235 68.803 1.00 20.46 153 SER D N 1
ATOM 8968 C CA . SER D 1 155 ? -29.542 7.756 68.338 1.00 26.96 153 SER D CA 1
ATOM 8969 C C . SER D 1 155 ? -30.556 7.553 69.457 1.00 27.74 153 SER D C 1
ATOM 8970 O O . SER D 1 155 ? -31.735 7.353 69.150 1.00 24.05 153 SER D O 1
ATOM 8973 N N . VAL D 1 156 ? -30.146 7.590 70.731 1.00 26.12 154 VAL D N 1
ATOM 8974 C CA . VAL D 1 156 ? -31.135 7.599 71.805 1.00 22.40 154 VAL D CA 1
ATOM 8975 C C . VAL D 1 156 ? -31.982 8.861 71.730 1.00 23.76 154 VAL D C 1
ATOM 8976 O O . VAL D 1 156 ? -33.115 8.877 72.227 1.00 26.85 154 VAL D O 1
ATOM 8980 N N . ASN D 1 157 ? -31.456 9.925 71.129 1.00 21.66 155 ASN D N 1
ATOM 8981 C CA . ASN D 1 157 ? -32.248 11.112 70.844 1.00 19.31 155 ASN D CA 1
ATOM 8982 C C . ASN D 1 157 ? -33.339 10.723 69.857 1.00 22.31 155 ASN D C 1
ATOM 8983 O O . ASN D 1 157 ? -33.025 10.300 68.733 1.00 25.69 155 ASN D O 1
ATOM 8988 N N . PRO D 1 158 ? -34.617 10.832 70.226 1.00 23.61 156 PRO D N 1
ATOM 8989 C CA . PRO D 1 158 ? -35.680 10.364 69.319 1.00 26.31 156 PRO D CA 1
ATOM 8990 C C . PRO D 1 158 ? -35.763 11.152 68.029 1.00 25.30 156 PRO D C 1
ATOM 8991 O O . PRO D 1 158 ? -36.271 10.625 67.033 1.00 22.24 156 PRO D O 1
ATOM 8995 N N . TYR D 1 159 ? -35.273 12.391 68.002 1.00 21.10 157 TYR D N 1
ATOM 8996 C CA . TYR D 1 159 ? -35.243 13.116 66.738 1.00 25.60 157 TYR D CA 1
ATOM 8997 C C . TYR D 1 159 ? -34.370 12.405 65.708 1.00 25.04 157 TYR D C 1
ATOM 8998 O O . TYR D 1 159 ? -34.626 12.517 64.507 1.00 18.98 157 TYR D O 1
ATOM 9007 N N . ARG D 1 160 ? -33.368 11.639 66.154 1.00 22.50 158 ARG D N 1
ATOM 9008 C CA . ARG D 1 160 ? -32.535 10.893 65.211 1.00 23.11 158 ARG D CA 1
ATOM 9009 C C . ARG D 1 160 ? -33.364 9.866 64.453 1.00 22.31 158 ARG D C 1
ATOM 9010 O O . ARG D 1 160 ? -33.249 9.733 63.228 1.00 20.25 158 ARG D O 1
ATOM 9018 N N . LEU D 1 161 ? -34.202 9.114 65.167 1.00 19.60 159 LEU D N 1
ATOM 9019 C CA . LEU D 1 161 ? -34.992 8.101 64.477 1.00 25.25 159 LEU D CA 1
ATOM 9020 C C . LEU D 1 161 ? -36.111 8.728 63.649 1.00 21.51 159 LEU D C 1
ATOM 9021 O O . LEU D 1 161 ? -36.462 8.199 62.586 1.00 18.63 159 LEU D O 1
ATOM 9026 N N . GLU D 1 162 ? -36.677 9.850 64.103 1.00 18.98 160 GLU D N 1
ATOM 9027 C CA . GLU D 1 162 ? -37.647 10.554 63.270 1.00 20.24 160 GLU D CA 1
ATOM 9028 C C . GLU D 1 162 ? -37.024 10.948 61.936 1.00 24.99 160 GLU D C 1
ATOM 9029 O O . GLU D 1 162 ? -37.648 10.796 60.879 1.00 20.35 160 GLU D O 1
ATOM 9035 N N . GLY D 1 163 ? -35.775 11.423 61.963 1.00 19.50 161 GLY D N 1
ATOM 9036 C CA . GLY D 1 163 ? -35.094 11.736 60.717 1.00 19.07 161 GLY D CA 1
ATOM 9037 C C . GLY D 1 163 ? -34.776 10.502 59.890 1.00 20.55 161 GLY D C 1
ATOM 9038 O O . GLY D 1 163 ? -34.923 10.514 58.666 1.00 18.54 161 GLY D O 1
ATOM 9039 N N . GLN D 1 164 ? -34.355 9.414 60.541 1.00 18.45 162 GLN D N 1
ATOM 9040 C CA . GLN D 1 164 ? -33.892 8.248 59.797 1.00 16.70 162 GLN D CA 1
ATOM 9041 C C . GLN D 1 164 ? -35.019 7.410 59.205 1.00 20.00 162 GLN D C 1
ATOM 9042 O O . GLN D 1 164 ? -34.770 6.668 58.251 1.00 17.55 162 GLN D O 1
ATOM 9048 N N . LYS D 1 165 ? -36.246 7.489 59.741 1.00 18.04 163 LYS D N 1
ATOM 9049 C CA . LYS D 1 165 ? -37.339 6.746 59.122 1.00 19.05 163 LYS D CA 1
ATOM 9050 C C . LYS D 1 165 ? -37.643 7.228 57.706 1.00 17.11 163 LYS D C 1
ATOM 9051 O O . LYS D 1 165 ? -38.290 6.493 56.950 1.00 18.95 163 LYS D O 1
ATOM 9057 N N . THR D 1 166 ? -37.217 8.446 57.333 1.00 15.59 164 THR D N 1
ATOM 9058 C CA . THR D 1 166 ? -37.501 8.946 55.989 1.00 18.87 164 THR D CA 1
ATOM 9059 C C . THR D 1 166 ? -36.899 8.059 54.909 1.00 20.30 164 THR D C 1
ATOM 9060 O O . THR D 1 166 ? -37.386 8.061 53.772 1.00 19.69 164 THR D O 1
ATOM 9064 N N . ALA D 1 167 ? -35.859 7.295 55.238 1.00 16.61 165 ALA D N 1
ATOM 9065 C CA . ALA D 1 167 ? -35.279 6.388 54.255 1.00 18.97 165 ALA D CA 1
ATOM 9066 C C . ALA D 1 167 ? -36.296 5.352 53.798 1.00 19.69 165 ALA D C 1
ATOM 9067 O O . ALA D 1 167 ? -36.304 4.960 52.625 1.00 17.56 165 ALA D O 1
ATOM 9069 N N . ALA D 1 168 ? -37.164 4.891 54.708 1.00 17.94 166 ALA D N 1
ATOM 9070 C CA . ALA D 1 168 ? -38.169 3.903 54.322 1.00 18.14 166 ALA D CA 1
ATOM 9071 C C . ALA D 1 168 ? -39.236 4.528 53.432 1.00 19.71 166 ALA D C 1
ATOM 9072 O O . ALA D 1 168 ? -39.689 3.902 52.462 1.00 19.61 166 ALA D O 1
ATOM 9074 N N . PHE D 1 169 ? -39.643 5.761 53.749 1.00 15.31 167 PHE D N 1
ATOM 9075 C CA . PHE D 1 169 ? -40.494 6.538 52.857 1.00 17.03 167 PHE D CA 1
ATOM 9076 C C . PHE D 1 169 ? -39.929 6.565 51.440 1.00 20.80 167 PHE D C 1
ATOM 9077 O O . PHE D 1 169 ? -40.616 6.224 50.467 1.00 18.20 167 PHE D O 1
ATOM 9085 N N . GLU D 1 170 ? -38.671 6.990 51.314 1.00 15.70 168 GLU D N 1
ATOM 9086 C CA . GLU D 1 170 ? -38.037 7.111 50.006 1.00 19.50 168 GLU D CA 1
ATOM 9087 C C . GLU D 1 170 ? -38.040 5.781 49.261 1.00 17.25 168 GLU D C 1
ATOM 9088 O O . GLU D 1 170 ? -38.398 5.724 48.078 1.00 15.82 168 GLU D O 1
ATOM 9094 N N . VAL D 1 171 ? -37.638 4.699 49.940 1.00 16.79 169 VAL D N 1
ATOM 9095 C CA . VAL D 1 171 ? -37.589 3.378 49.309 1.00 14.75 169 VAL D CA 1
ATOM 9096 C C . VAL D 1 171 ? -38.951 3.011 48.729 1.00 20.30 169 VAL D C 1
ATOM 9097 O O . VAL D 1 171 ? -39.049 2.459 47.621 1.00 19.46 169 VAL D O 1
ATOM 9101 N N . CYS D 1 172 ? -40.023 3.306 49.471 1.00 18.39 170 CYS D N 1
ATOM 9102 C CA . CYS D 1 172 ? -41.370 3.062 48.974 1.00 19.63 170 CYS D CA 1
ATOM 9103 C C . CYS D 1 172 ? -41.661 3.903 47.735 1.00 22.36 170 CYS D C 1
ATOM 9104 O O . CYS D 1 172 ? -42.163 3.391 46.727 1.00 22.67 170 CYS D O 1
ATOM 9107 N N . GLU D 1 173 ? -41.350 5.202 47.791 1.00 17.18 171 GLU D N 1
ATOM 9108 C CA . GLU D 1 173 ? -41.609 6.058 46.642 1.00 17.54 171 GLU D CA 1
ATOM 9109 C C . GLU D 1 173 ? -40.790 5.624 45.431 1.00 18.17 171 GLU D C 1
ATOM 9110 O O . GLU D 1 173 ? -41.298 5.615 44.302 1.00 17.85 171 GLU D O 1
ATOM 9116 N N . GLN D 1 174 ? -39.526 5.237 45.653 1.00 16.66 172 GLN D N 1
ATOM 9117 C CA . GLN D 1 174 ? -38.608 4.953 44.551 1.00 17.82 172 GLN D CA 1
ATOM 9118 C C . GLN D 1 174 ? -38.898 3.617 43.888 1.00 21.01 172 GLN D C 1
ATOM 9119 O O . GLN D 1 174 ? -38.700 3.475 42.678 1.00 22.68 172 GLN D O 1
ATOM 9125 N N . LEU D 1 175 ? -39.340 2.625 44.659 1.00 19.19 173 LEU D N 1
ATOM 9126 C CA . LEU D 1 175 ? -39.777 1.357 44.102 1.00 17.29 173 LEU D CA 1
ATOM 9127 C C . LEU D 1 175 ? -41.188 1.434 43.540 1.00 21.75 173 LEU D C 1
ATOM 9128 O O . LEU D 1 175 ? -41.544 0.623 42.682 1.00 26.15 173 LEU D O 1
ATOM 9133 N N . GLY D 1 176 ? -41.999 2.382 44.009 1.00 19.69 174 GLY D N 1
ATOM 9134 C CA . GLY D 1 176 ? -43.410 2.385 43.696 1.00 20.32 174 GLY D CA 1
ATOM 9135 C C . GLY D 1 176 ? -44.236 1.475 44.574 1.00 25.06 174 GLY D C 1
ATOM 9136 O O . GLY D 1 176 ? -45.464 1.434 44.423 1.00 26.39 174 GLY D O 1
ATOM 9137 N N . GLU D 1 177 ? -43.600 0.753 45.489 1.00 24.43 175 GLU D N 1
ATOM 9138 C CA . GLU D 1 177 ? -44.268 -0.127 46.436 1.00 25.40 175 GLU D CA 1
ATOM 9139 C C . GLU D 1 177 ? -43.268 -0.425 47.541 1.00 25.09 175 GLU D C 1
ATOM 9140 O O . GLU D 1 177 ? -42.080 -0.128 47.415 1.00 20.67 175 GLU D O 1
ATOM 9146 N N . ALA D 1 178 ? -43.752 -1.019 48.614 1.00 20.44 176 ALA D N 1
ATOM 9147 C CA . ALA D 1 178 ? -42.797 -1.487 49.603 1.00 23.86 176 ALA D CA 1
ATOM 9148 C C . ALA D 1 178 ? -42.152 -2.792 49.137 1.00 21.06 176 ALA D C 1
ATOM 9149 O O . ALA D 1 178 ? -42.782 -3.596 48.444 1.00 24.03 176 ALA D O 1
ATOM 9151 N N . PRO D 1 179 ? -40.881 -2.998 49.457 1.00 18.36 177 PRO D N 1
ATOM 9152 C CA . PRO D 1 179 ? -40.210 -4.239 49.059 1.00 23.78 177 PRO D CA 1
ATOM 9153 C C . PRO D 1 179 ? -40.680 -5.412 49.903 1.00 25.51 177 PRO D C 1
ATOM 9154 O O . PRO D 1 179 ? -41.244 -5.246 50.986 1.00 20.74 177 PRO D O 1
ATOM 9158 N N . ASP D 1 180 ? -40.424 -6.620 49.397 1.00 21.51 178 ASP D N 1
ATOM 9159 C CA . ASP D 1 180 ? -40.676 -7.807 50.211 1.00 27.35 178 ASP D CA 1
ATOM 9160 C C . ASP D 1 180 ? -39.752 -7.845 51.425 1.00 29.44 178 ASP D C 1
ATOM 9161 O O . ASP D 1 180 ? -40.187 -8.155 52.545 1.00 28.63 178 ASP D O 1
ATOM 9166 N N . VAL D 1 181 ? -38.471 -7.535 51.219 1.00 22.75 179 VAL D N 1
ATOM 9167 C CA . VAL D 1 181 ? -37.444 -7.624 52.250 1.00 21.02 179 VAL D CA 1
ATOM 9168 C C . VAL D 1 181 ? -36.646 -6.327 52.275 1.00 24.85 179 VAL D C 1
ATOM 9169 O O . VAL D 1 181 ? -36.287 -5.793 51.221 1.00 20.01 179 VAL D O 1
ATOM 9173 N N . LEU D 1 182 ? -36.361 -5.824 53.479 1.00 22.04 180 LEU D N 1
ATOM 9174 C CA . LEU D 1 182 ? -35.366 -4.780 53.675 1.00 20.37 180 LEU D CA 1
ATOM 9175 C C . LEU D 1 182 ? -34.201 -5.366 54.469 1.00 22.43 180 LEU D C 1
ATOM 9176 O O . LEU D 1 182 ? -34.336 -5.634 55.667 1.00 24.29 180 LEU D O 1
ATOM 9181 N N . ALA D 1 183 ? -33.060 -5.550 53.809 1.00 22.39 181 ALA D N 1
ATOM 9182 C CA . ALA D 1 183 ? -31.846 -6.033 54.458 1.00 24.40 181 ALA D CA 1
ATOM 9183 C C . ALA D 1 183 ? -30.981 -4.854 54.891 1.00 20.60 181 ALA D C 1
ATOM 9184 O O . ALA D 1 183 ? -30.848 -3.872 54.155 1.00 17.32 181 ALA D O 1
ATOM 9186 N N . ILE D 1 184 ? -30.402 -4.941 56.088 1.00 20.86 182 ILE D N 1
ATOM 9187 C CA . ILE D 1 184 ? -29.799 -3.751 56.698 1.00 18.09 182 ILE D CA 1
ATOM 9188 C C . ILE D 1 184 ? -28.730 -4.109 57.730 1.00 20.81 182 ILE D C 1
ATOM 9189 O O . ILE D 1 184 ? -28.890 -5.095 58.468 1.00 21.53 182 ILE D O 1
ATOM 9194 N N . PRO D 1 185 ? -27.619 -3.364 57.808 1.00 19.07 183 PRO D N 1
ATOM 9195 C CA . PRO D 1 185 ? -26.651 -3.597 58.888 1.00 18.66 183 PRO D CA 1
ATOM 9196 C C . PRO D 1 185 ? -27.203 -3.156 60.235 1.00 23.01 183 PRO D C 1
ATOM 9197 O O . PRO D 1 185 ? -27.982 -2.201 60.341 1.00 22.13 183 PRO D O 1
ATOM 9201 N N . VAL D 1 186 ? -26.772 -3.855 61.280 1.00 23.26 184 VAL D N 1
ATOM 9202 C CA . VAL D 1 186 ? -27.175 -3.553 62.648 1.00 20.10 184 VAL D CA 1
ATOM 9203 C C . VAL D 1 186 ? -25.920 -3.322 63.474 1.00 23.36 184 VAL D C 1
ATOM 9204 O O . VAL D 1 186 ? -25.080 -4.223 63.600 1.00 21.48 184 VAL D O 1
ATOM 9208 N N . GLY D 1 187 ? -25.788 -2.110 64.013 1.00 22.11 185 GLY D N 1
ATOM 9209 C CA . GLY D 1 187 ? -24.749 -1.776 64.963 1.00 22.28 185 GLY D CA 1
ATOM 9210 C C . GLY D 1 187 ? -25.376 -1.391 66.288 1.00 23.94 185 GLY D C 1
ATOM 9211 O O . GLY D 1 187 ? -25.564 -2.241 67.161 1.00 19.51 185 GLY D O 1
ATOM 9212 N N . ASN D 1 188 ? -25.721 -0.113 66.443 1.00 24.82 186 ASN D N 1
ATOM 9213 C CA . ASN D 1 188 ? -26.455 0.346 67.614 1.00 22.01 186 ASN D CA 1
ATOM 9214 C C . ASN D 1 188 ? -27.958 0.101 67.493 1.00 25.43 186 ASN D C 1
ATOM 9215 O O . ASN D 1 188 ? -28.699 0.377 68.450 1.00 21.99 186 ASN D O 1
ATOM 9220 N N . ALA D 1 189 ? -28.409 -0.418 66.344 1.00 22.76 187 ALA D N 1
ATOM 9221 C CA . ALA D 1 189 ? -29.762 -0.919 66.079 1.00 24.39 187 ALA D CA 1
ATOM 9222 C C . ALA D 1 189 ? -30.804 0.181 65.919 1.00 20.26 187 ALA D C 1
ATOM 9223 O O . ALA D 1 189 ? -31.997 -0.129 65.809 1.00 24.58 187 ALA D O 1
ATOM 9225 N N . GLY D 1 190 ? -30.395 1.453 65.881 1.00 22.02 188 GLY D N 1
ATOM 9226 C CA . GLY D 1 190 ? -31.356 2.521 65.638 1.00 20.80 188 GLY D CA 1
ATOM 9227 C C . GLY D 1 190 ? -31.963 2.483 64.242 1.00 22.56 188 GLY D C 1
ATOM 9228 O O . GLY D 1 190 ? -33.170 2.684 64.075 1.00 22.80 188 GLY D O 1
ATOM 9229 N N . ASN D 1 191 ? -31.144 2.202 63.220 1.00 22.15 189 ASN D N 1
ATOM 9230 C CA . ASN D 1 191 ? -31.588 2.332 61.828 1.00 19.30 189 ASN D CA 1
ATOM 9231 C C . ASN D 1 191 ? -32.651 1.298 61.452 1.00 17.45 189 ASN D C 1
ATOM 9232 O O . ASN D 1 191 ? -33.620 1.623 60.756 1.00 17.68 189 ASN D O 1
ATOM 9237 N N . ILE D 1 192 ? -32.487 0.040 61.863 1.00 19.94 190 ILE D N 1
ATOM 9238 C CA . ILE D 1 192 ? -33.533 -0.935 61.562 1.00 19.64 190 ILE D CA 1
ATOM 9239 C C . ILE D 1 192 ? -34.832 -0.549 62.263 1.00 21.90 190 ILE D C 1
ATOM 9240 O O . ILE D 1 192 ? -35.926 -0.725 61.714 1.00 19.84 190 ILE D O 1
ATOM 9245 N N . SER D 1 193 ? -34.731 -0.008 63.482 1.00 20.27 191 SER D N 1
ATOM 9246 C CA . SER D 1 193 ? -35.924 0.464 64.183 1.00 25.13 191 SER D CA 1
ATOM 9247 C C . SER D 1 193 ? -36.591 1.583 63.405 1.00 25.63 191 SER D C 1
ATOM 9248 O O . SER D 1 193 ? -37.824 1.637 63.302 1.00 19.66 191 SER D O 1
ATOM 9251 N N . ALA D 1 194 ? -35.772 2.488 62.856 1.00 20.54 192 ALA D N 1
ATOM 9252 C CA . ALA D 1 194 ? -36.266 3.650 62.135 1.00 23.37 192 ALA D CA 1
ATOM 9253 C C . ALA D 1 194 ? -36.985 3.237 60.857 1.00 21.62 192 ALA D C 1
ATOM 9254 O O . ALA D 1 194 ? -38.095 3.705 60.582 1.00 25.64 192 ALA D O 1
ATOM 9256 N N . TYR D 1 195 ? -36.363 2.363 60.060 1.00 18.66 193 TYR D N 1
ATOM 9257 C CA . TYR D 1 195 ? -37.007 1.863 58.848 1.00 18.65 193 TYR D CA 1
ATOM 9258 C C . TYR D 1 195 ? -38.375 1.271 59.168 1.00 23.17 193 TYR D C 1
ATOM 9259 O O . TYR D 1 195 ? -39.372 1.584 58.506 1.00 19.17 193 TYR D O 1
ATOM 9268 N N . TRP D 1 196 ? -38.444 0.420 60.198 1.00 21.04 194 TRP D N 1
ATOM 9269 C CA . TRP D 1 196 ? -39.713 -0.237 60.499 1.00 19.41 194 TRP D CA 1
ATOM 9270 C C . TRP D 1 196 ? -40.760 0.782 60.924 1.00 20.60 194 TRP D C 1
ATOM 9271 O O . TRP D 1 196 ? -41.901 0.740 60.457 1.00 22.37 194 TRP D O 1
ATOM 9282 N N . LYS D 1 197 ? -40.379 1.732 61.783 1.00 24.13 195 LYS D N 1
ATOM 9283 C CA . LYS D 1 197 ? -41.284 2.829 62.108 1.00 24.94 195 LYS D CA 1
ATOM 9284 C C . LYS D 1 197 ? -41.755 3.532 60.839 1.00 25.94 195 LYS D C 1
ATOM 9285 O O . LYS D 1 197 ? -42.945 3.842 60.686 1.00 22.20 195 LYS D O 1
ATOM 9291 N N . GLY D 1 198 ? -40.837 3.756 59.900 1.00 20.32 196 GLY D N 1
ATOM 9292 C CA . GLY D 1 198 ? -41.207 4.410 58.656 1.00 19.18 196 GLY D CA 1
ATOM 9293 C C . GLY D 1 198 ? -42.151 3.573 57.813 1.00 16.22 196 GLY D C 1
ATOM 9294 O O . GLY D 1 198 ? -43.146 4.079 57.286 1.00 15.67 196 GLY D O 1
ATOM 9295 N N . PHE D 1 199 ? -41.861 2.279 57.678 1.00 19.20 197 PHE D N 1
ATOM 9296 C CA . PHE D 1 199 ? -42.744 1.434 56.873 1.00 21.04 197 PHE D CA 1
ATOM 9297 C C . PHE D 1 199 ? -44.142 1.361 57.481 1.00 25.11 197 PHE D C 1
ATOM 9298 O O . PHE D 1 199 ? -45.143 1.361 56.754 1.00 19.50 197 PHE D O 1
ATOM 9306 N N . LYS D 1 200 ? -44.232 1.320 58.814 1.00 20.78 198 LYS D N 1
ATOM 9307 C CA . LYS D 1 200 ? -45.543 1.269 59.455 1.00 23.60 198 LYS D CA 1
ATOM 9308 C C . LYS D 1 200 ? -46.333 2.552 59.208 1.00 21.71 198 LYS D C 1
ATOM 9309 O O . LYS D 1 200 ? -47.524 2.501 58.893 1.00 24.21 198 LYS D O 1
ATOM 9315 N N . GLU D 1 201 ? -45.686 3.715 59.334 1.00 19.19 199 GLU D N 1
ATOM 9316 C CA . GLU D 1 201 ? -46.395 4.972 59.099 1.00 23.20 199 GLU D CA 1
ATOM 9317 C C . GLU D 1 201 ? -46.830 5.086 57.646 1.00 23.68 199 GLU D C 1
ATOM 9318 O O . GLU D 1 201 ? -47.929 5.570 57.348 1.00 25.27 199 GLU D O 1
ATOM 9324 N N . TYR D 1 202 ? -45.979 4.640 56.726 1.00 24.54 200 TYR D N 1
ATOM 9325 C CA . TYR D 1 202 ? -46.351 4.668 55.320 1.00 25.65 200 TYR D CA 1
ATOM 9326 C C . TYR D 1 202 ? -47.497 3.702 55.043 1.00 25.55 200 TYR D C 1
ATOM 9327 O O . TYR D 1 202 ? -48.415 4.018 54.276 1.00 21.42 200 TYR D O 1
ATOM 9336 N N . HIS D 1 203 ? -47.457 2.522 55.663 1.00 23.59 201 HIS D N 1
ATOM 9337 C CA . HIS D 1 203 ? -48.583 1.599 55.594 1.00 27.87 201 HIS D CA 1
ATOM 9338 C C . HIS D 1 203 ? -49.878 2.293 55.986 1.00 28.68 201 HIS D C 1
ATOM 9339 O O . HIS D 1 20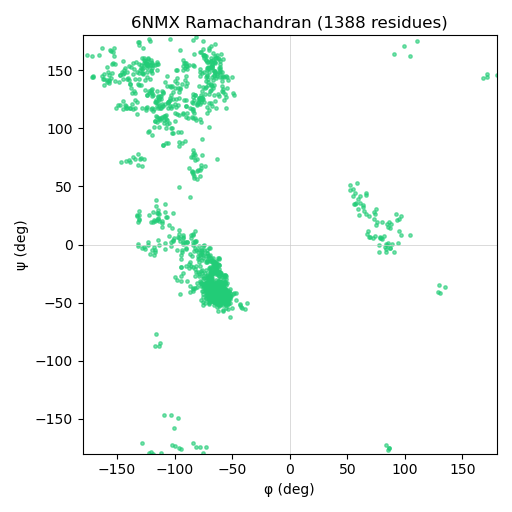3 ? -50.905 2.147 55.311 1.00 28.99 201 HIS D O 1
ATOM 9346 N N . GLU D 1 204 ? -49.835 3.075 57.068 1.00 26.31 202 GLU D N 1
ATOM 9347 C CA . GLU D 1 204 ? -51.051 3.672 57.611 1.00 29.54 202 GLU D CA 1
ATOM 9348 C C . GLU D 1 204 ? -51.571 4.791 56.725 1.00 27.90 202 GLU D C 1
ATOM 9349 O O . GLU D 1 204 ? -52.789 4.934 56.552 1.00 24.85 202 GLU D O 1
ATOM 9355 N N . LYS D 1 205 ? -50.674 5.611 56.175 1.00 25.52 203 LYS D N 1
ATOM 9356 C CA . LYS D 1 205 ? -51.106 6.805 55.458 1.00 27.41 203 LYS D CA 1
ATOM 9357 C C . LYS D 1 205 ? -51.273 6.593 53.956 1.00 28.80 203 LYS D C 1
ATOM 9358 O O . LYS D 1 205 ? -52.054 7.322 53.323 1.00 28.86 203 LYS D O 1
ATOM 9364 N N . ASN D 1 206 ? -50.589 5.611 53.370 1.00 23.29 204 ASN D N 1
ATOM 9365 C CA . ASN D 1 206 ? -50.578 5.473 51.923 1.00 26.02 204 ASN D CA 1
ATOM 9366 C C . ASN D 1 206 ? -50.849 4.058 51.435 1.00 23.08 204 ASN D C 1
ATOM 9367 O O . ASN D 1 206 ? -50.849 3.829 50.220 1.00 24.63 204 ASN D O 1
ATOM 9372 N N . GLY D 1 207 ? -51.040 3.102 52.330 1.00 22.47 205 GLY D N 1
ATOM 9373 C CA . GLY D 1 207 ? -51.483 1.786 51.930 1.00 25.27 205 GLY D CA 1
ATOM 9374 C C . GLY D 1 207 ? -50.407 0.813 51.501 1.00 24.17 205 GLY D C 1
ATOM 9375 O O . GLY D 1 207 ? -50.745 -0.319 51.135 1.00 22.16 205 GLY D O 1
ATOM 9376 N N . THR D 1 208 ? -49.131 1.203 51.541 1.00 20.70 206 THR D N 1
ATOM 9377 C CA . THR D 1 208 ? -48.052 0.295 51.178 1.00 24.84 206 THR D CA 1
ATOM 9378 C C . THR D 1 208 ? -47.965 -0.872 52.161 1.00 21.40 206 THR D C 1
ATOM 9379 O O . THR D 1 208 ? -48.354 -0.772 53.327 1.00 22.59 206 THR D O 1
ATOM 9383 N N . SER D 1 209 ? -47.394 -1.980 51.690 1.00 22.97 207 SER D N 1
ATOM 9384 C CA . SER D 1 209 ? -47.326 -3.180 52.512 1.00 27.01 207 SER D CA 1
ATOM 9385 C C . SER D 1 209 ? -46.156 -3.097 53.493 1.00 26.42 207 SER D C 1
ATOM 9386 O O . SER D 1 209 ? -45.467 -2.076 53.608 1.00 23.28 207 SER D O 1
ATOM 9389 N N . LEU D 1 210 ? -45.935 -4.193 54.210 1.00 25.98 208 LEU D N 1
ATOM 9390 C CA . LEU D 1 210 ? -44.994 -4.233 55.328 1.00 25.22 208 LEU D CA 1
ATOM 9391 C C . LEU D 1 210 ? -43.874 -5.210 55.020 1.00 23.36 208 LEU D C 1
ATOM 9392 O O . LEU D 1 210 ? -44.098 -6.436 55.040 1.00 29.95 208 LEU D O 1
ATOM 9397 N N . PRO D 1 211 ? -42.675 -4.730 54.712 1.00 23.33 209 PRO D N 1
ATOM 9398 C CA . PRO D 1 211 ? -41.562 -5.643 54.431 1.00 23.29 209 PRO D CA 1
ATOM 9399 C C . PRO D 1 211 ? -41.176 -6.453 55.663 1.00 25.04 209 PRO D C 1
ATOM 9400 O O . PRO D 1 211 ? -41.486 -6.102 56.805 1.00 21.93 209 PRO D O 1
ATOM 9404 N N . LYS D 1 212 ? -40.475 -7.556 55.409 1.00 22.56 210 LYS D N 1
ATOM 9405 C CA . LYS D 1 212 ? -39.757 -8.253 56.467 1.00 22.89 210 LYS D CA 1
ATOM 9406 C C . LYS D 1 212 ? -38.443 -7.525 56.727 1.00 28.46 210 LYS D C 1
ATOM 9407 O O . LYS D 1 212 ? -37.636 -7.339 55.805 1.00 23.46 210 LYS D O 1
ATOM 9413 N N . MET D 1 213 ? -38.232 -7.100 57.974 1.00 23.59 211 MET D N 1
ATOM 9414 C CA . MET D 1 213 ? -36.986 -6.451 58.352 1.00 22.24 211 MET D CA 1
ATOM 9415 C C . MET D 1 213 ? -35.927 -7.514 58.607 1.00 27.88 211 MET D C 1
ATOM 9416 O O . MET D 1 213 ? -36.102 -8.375 59.475 1.00 27.77 211 MET D O 1
ATOM 9421 N N . ARG D 1 214 ? -34.830 -7.467 57.853 1.00 21.63 212 ARG D N 1
ATOM 9422 C CA . ARG D 1 214 ? -33.761 -8.452 57.996 1.00 22.99 212 ARG D CA 1
ATOM 9423 C C . ARG D 1 214 ? -32.459 -7.719 58.287 1.00 26.37 212 ARG D C 1
ATOM 9424 O O . ARG D 1 214 ? -31.792 -7.223 57.374 1.00 22.07 212 ARG D O 1
ATOM 9432 N N . GLY D 1 215 ? -32.117 -7.642 59.564 1.00 22.10 213 GLY D N 1
ATOM 9433 C CA . GLY D 1 215 ? -30.883 -7.018 59.977 1.00 25.33 213 GLY D CA 1
ATOM 9434 C C . GLY D 1 215 ? -29.749 -8.009 60.096 1.00 24.22 213 GLY D C 1
ATOM 9435 O O . GLY D 1 215 ? -29.953 -9.213 60.256 1.00 26.75 213 GLY D O 1
ATOM 9436 N N . PHE D 1 216 ? -28.526 -7.485 60.028 1.00 23.70 214 PHE D N 1
ATOM 9437 C CA . PHE D 1 216 ? -27.339 -8.326 60.069 1.00 24.86 214 PHE D CA 1
ATOM 9438 C C . PHE D 1 216 ? -26.256 -7.642 60.888 1.00 26.15 214 PHE D C 1
ATOM 9439 O O . PHE D 1 216 ? -25.800 -6.548 60.539 1.00 21.77 214 PHE D O 1
ATOM 9447 N N . GLU D 1 217 ? -25.873 -8.275 61.992 1.00 22.79 215 GLU D N 1
ATOM 9448 C CA . GLU D 1 217 ? -24.702 -7.875 62.754 1.00 24.17 215 GLU D CA 1
ATOM 9449 C C . GLU D 1 217 ? -23.471 -8.615 62.240 1.00 24.21 215 GLU D C 1
ATOM 9450 O O . GLU D 1 217 ? -23.560 -9.690 61.641 1.00 26.15 215 GLU D O 1
ATOM 9456 N N . ALA D 1 218 ? -22.312 -8.021 62.483 1.00 20.47 216 ALA D N 1
ATOM 9457 C CA . ALA D 1 218 ? -21.070 -8.753 62.296 1.00 22.04 216 ALA D CA 1
ATOM 9458 C C . ALA D 1 218 ? -20.917 -9.777 63.415 1.00 23.66 216 ALA D C 1
ATOM 9459 O O . ALA D 1 218 ? -21.153 -9.471 64.587 1.00 23.30 216 ALA D O 1
ATOM 9461 N N . GLU D 1 219 ? -20.514 -10.995 63.044 1.00 24.97 217 GLU D N 1
ATOM 9462 C CA . GLU D 1 219 ? -20.480 -12.111 63.991 1.00 29.31 217 GLU D CA 1
ATOM 9463 C C . GLU D 1 219 ? -19.731 -11.764 65.275 1.00 30.89 217 GLU D C 1
ATOM 9464 O O . GLU D 1 219 ? -20.198 -12.068 66.382 1.00 30.69 217 GLU D O 1
ATOM 9470 N N . GLY D 1 220 ? -18.580 -11.111 65.153 1.00 29.07 218 GLY D N 1
ATOM 9471 C CA . GLY D 1 220 ? -17.844 -10.700 66.326 1.00 22.08 218 GLY D CA 1
ATOM 9472 C C . GLY D 1 220 ? -18.484 -9.588 67.127 1.00 29.93 218 GLY D C 1
ATOM 9473 O O . GLY D 1 220 ? -17.934 -9.207 68.166 1.00 26.56 218 GLY D O 1
ATOM 9474 N N . SER D 1 221 ? -19.618 -9.042 66.672 1.00 24.03 219 SER D N 1
ATOM 9475 C CA . SER D 1 221 ? -20.333 -8.014 67.420 1.00 23.69 219 SER D CA 1
ATOM 9476 C C . SER D 1 221 ? -21.821 -8.325 67.531 1.00 25.67 219 SER D C 1
ATOM 9477 O O . SER D 1 221 ? -22.614 -7.421 67.810 1.00 24.79 219 SER D O 1
ATOM 9480 N N . ALA D 1 222 ? -22.219 -9.582 67.319 1.00 21.59 220 ALA D N 1
ATOM 9481 C CA . ALA D 1 222 ? -23.630 -9.931 67.175 1.00 25.24 220 ALA D CA 1
ATOM 9482 C C . ALA D 1 222 ? -24.291 -10.152 68.543 1.00 25.73 220 ALA D C 1
ATOM 9483 O O . ALA D 1 222 ? -24.791 -11.228 68.869 1.00 25.33 220 ALA D O 1
ATOM 9485 N N . ALA D 1 223 ? -24.300 -9.079 69.342 1.00 27.78 221 ALA D N 1
ATOM 9486 C CA . ALA D 1 223 ? -24.874 -9.155 70.683 1.00 29.85 221 ALA D CA 1
ATOM 9487 C C . ALA D 1 223 ? -26.341 -9.557 70.640 1.00 29.32 221 ALA D C 1
ATOM 9488 O O . ALA D 1 223 ? -26.781 -10.389 71.438 1.00 30.01 221 ALA D O 1
ATOM 9490 N N . ILE D 1 224 ? -27.110 -8.980 69.709 1.00 27.41 222 ILE D N 1
ATOM 9491 C CA . ILE D 1 224 ? -28.532 -9.300 69.602 1.00 27.61 222 ILE D CA 1
ATOM 9492 C C . ILE D 1 224 ? -28.731 -10.753 69.201 1.00 27.74 222 ILE D C 1
ATOM 9493 O O . ILE D 1 224 ? -29.640 -11.429 69.698 1.00 26.01 222 ILE D O 1
ATOM 9498 N N . VAL D 1 225 ? -27.910 -11.251 68.276 1.00 24.61 223 VAL D N 1
ATOM 9499 C CA . VAL D 1 225 ? -28.040 -12.649 67.874 1.00 27.22 223 VAL D CA 1
ATOM 9500 C C . VAL D 1 225 ? -27.705 -13.565 69.045 1.00 30.31 223 VAL D C 1
ATOM 9501 O O . VAL D 1 225 ? -28.364 -14.589 69.260 1.00 27.30 223 VAL D O 1
ATOM 9505 N N . ARG D 1 226 ? -26.672 -13.214 69.814 1.00 26.45 224 ARG D N 1
ATOM 9506 C CA . ARG D 1 226 ? -26.272 -14.035 70.952 1.00 36.66 224 ARG D CA 1
ATOM 9507 C C . ARG D 1 226 ? -27.200 -13.870 72.157 1.00 34.06 224 ARG D C 1
ATOM 9508 O O . ARG D 1 226 ? -27.109 -14.658 73.108 1.00 29.82 224 ARG D O 1
ATOM 9516 N N . ASN D 1 227 ? -28.060 -12.852 72.156 1.00 34.68 225 ASN D N 1
ATOM 9517 C CA . ASN D 1 227 ? -28.898 -12.494 73.310 1.00 36.26 225 ASN D CA 1
ATOM 9518 C C . ASN D 1 227 ? -28.077 -12.138 74.550 1.00 36.23 225 ASN D C 1
ATOM 9519 O O . ASN D 1 227 ? -28.562 -12.264 75.680 1.00 41.17 225 ASN D O 1
ATOM 9524 N N . GLU D 1 228 ? -26.841 -11.680 74.373 1.00 32.97 226 GLU D N 1
ATOM 9525 C CA . GLU D 1 228 ? -25.981 -11.332 75.497 1.00 32.96 226 GLU D CA 1
ATOM 9526 C C . GLU D 1 228 ? -25.113 -10.142 75.123 1.00 33.29 226 GLU D C 1
ATOM 9527 O O . GLU D 1 228 ? -24.651 -10.036 73.981 1.00 35.41 226 GLU D O 1
ATOM 9533 N N . VAL D 1 229 ? -24.893 -9.248 76.091 1.00 26.00 227 VAL D N 1
ATOM 9534 C CA . VAL D 1 229 ? -23.957 -8.154 75.876 1.00 34.47 227 VAL D CA 1
ATOM 9535 C C . VAL D 1 229 ? -22.579 -8.731 75.557 1.00 32.51 227 VAL D C 1
ATOM 9536 O O . VAL D 1 229 ? -22.190 -9.790 76.066 1.00 25.77 227 VAL D O 1
ATOM 9540 N N . ILE D 1 230 ? -21.849 -8.048 74.673 1.00 33.70 228 ILE D N 1
ATOM 9541 C CA . ILE D 1 230 ? -20.488 -8.430 74.307 1.00 31.30 228 ILE D CA 1
ATOM 9542 C C . ILE D 1 230 ? -19.545 -7.365 74.845 1.00 30.61 228 ILE D C 1
ATOM 9543 O O . ILE D 1 230 ? -19.490 -6.243 74.325 1.00 28.67 228 ILE D O 1
ATOM 9548 N N . GLU D 1 231 ? -18.788 -7.731 75.881 1.00 30.91 229 GLU D N 1
ATOM 9549 C CA . GLU D 1 231 ? -17.920 -6.779 76.569 1.00 38.81 229 GLU D CA 1
ATOM 9550 C C . GLU D 1 231 ? -16.799 -6.278 75.662 1.00 35.29 229 GLU D C 1
ATOM 9551 O O . GLU D 1 231 ? -16.396 -5.111 75.741 1.00 34.66 229 GLU D O 1
ATOM 9557 N N . ASN D 1 232 ? -16.269 -7.150 74.813 1.00 31.78 230 ASN D N 1
ATOM 9558 C CA . ASN D 1 232 ? -15.141 -6.823 73.943 1.00 36.81 230 ASN D CA 1
ATOM 9559 C C . ASN D 1 232 ? -15.482 -7.246 72.519 1.00 31.87 230 ASN D C 1
ATOM 9560 O O . ASN D 1 232 ? -14.963 -8.244 72.006 1.00 38.87 230 ASN D O 1
ATOM 9565 N N . PRO D 1 233 ? -16.368 -6.508 71.853 1.00 27.33 231 PRO D N 1
ATOM 9566 C CA . PRO D 1 233 ? -16.740 -6.875 70.482 1.00 25.52 231 PRO D CA 1
ATOM 9567 C C . PRO D 1 233 ? -15.602 -6.592 69.507 1.00 27.50 231 PRO D C 1
ATOM 9568 O O . PRO D 1 233 ? -14.762 -5.716 69.730 1.00 23.33 231 PRO D O 1
ATOM 9572 N N . GLU D 1 234 ? -15.570 -7.364 68.420 1.00 26.47 232 GLU D N 1
ATOM 9573 C CA . GLU D 1 234 ? -14.565 -7.170 67.382 1.00 28.20 232 GLU D CA 1
ATOM 9574 C C . GLU D 1 234 ? -15.215 -7.306 66.012 1.00 26.84 232 GLU D C 1
ATOM 9575 O O . GLU D 1 234 ? -16.242 -7.971 65.861 1.00 23.91 232 GLU D O 1
ATOM 9581 N N . THR D 1 235 ? -14.612 -6.633 65.023 1.00 30.47 233 THR D N 1
ATOM 9582 C CA . THR D 1 235 ? -14.880 -6.829 63.600 1.00 24.97 233 THR D CA 1
ATOM 9583 C C . THR D 1 235 ? -14.009 -5.879 62.780 1.00 26.72 233 THR D C 1
ATOM 9584 O O . THR D 1 235 ? -13.727 -4.760 63.219 1.00 26.26 233 THR D O 1
ATOM 9588 N N . ILE D 1 236 ? -13.572 -6.312 61.594 1.00 23.23 234 ILE D N 1
ATOM 9589 C CA . ILE D 1 236 ? -12.910 -5.390 60.676 1.00 23.59 234 ILE D CA 1
ATOM 9590 C C . ILE D 1 236 ? -13.865 -4.296 60.212 1.00 24.18 234 ILE D C 1
ATOM 9591 O O . ILE D 1 236 ? -13.422 -3.207 59.830 1.00 25.61 234 ILE D O 1
ATOM 9596 N N . ALA D 1 237 ? -15.177 -4.544 60.261 1.00 28.14 235 ALA D N 1
ATOM 9597 C CA . ALA D 1 237 ? -16.166 -3.533 59.885 1.00 25.74 235 ALA D CA 1
ATOM 9598 C C . ALA D 1 237 ? -16.405 -2.629 61.092 1.00 24.43 235 ALA D C 1
ATOM 9599 O O . ALA D 1 237 ? -17.399 -2.738 61.812 1.00 25.15 235 ALA D O 1
ATOM 9601 N N . THR D 1 238 ? -15.469 -1.700 61.301 1.00 20.57 236 THR D N 1
ATOM 9602 C CA . THR D 1 238 ? -15.453 -0.899 62.518 1.00 19.65 236 THR D CA 1
ATOM 9603 C C . THR D 1 238 ? -16.698 -0.039 62.685 1.00 23.65 236 THR D C 1
ATOM 9604 O O . THR D 1 238 ? -16.951 0.451 63.791 1.00 21.92 236 THR D O 1
ATOM 9608 N N . ALA D 1 239 ? -17.472 0.164 61.619 1.00 19.70 237 ALA D N 1
ATOM 9609 C CA . ALA D 1 239 ? -18.715 0.923 61.752 1.00 22.30 237 ALA D CA 1
ATOM 9610 C C . ALA D 1 239 ? -19.644 0.283 62.773 1.00 23.63 237 ALA D C 1
ATOM 9611 O O . ALA D 1 239 ? -20.278 0.987 63.568 1.00 22.52 237 ALA D O 1
ATOM 9613 N N . ILE D 1 240 ? -19.718 -1.052 62.779 1.00 22.05 238 ILE D N 1
ATOM 9614 C CA . ILE D 1 240 ? -20.725 -1.788 63.536 1.00 22.98 238 ILE D CA 1
ATOM 9615 C C . ILE D 1 240 ? -20.065 -2.590 64.653 1.00 24.42 238 ILE D C 1
ATOM 9616 O O . ILE D 1 240 ? -20.604 -3.608 65.101 1.00 23.65 238 ILE D O 1
ATOM 9621 N N . ARG D 1 241 ? -18.904 -2.129 65.123 1.00 23.28 239 ARG D N 1
ATOM 9622 C CA . ARG D 1 241 ? -18.169 -2.794 66.202 1.00 27.60 239 ARG D CA 1
ATOM 9623 C C . ARG D 1 241 ? -18.780 -2.437 67.563 1.00 25.80 239 ARG D C 1
ATOM 9624 O O . ARG D 1 241 ? -18.168 -1.792 68.416 1.00 23.92 239 ARG D O 1
ATOM 9632 N N . ILE D 1 242 ? -20.029 -2.868 67.751 1.00 25.33 240 ILE D N 1
ATOM 9633 C CA . ILE D 1 242 ? -20.883 -2.362 68.825 1.00 29.39 240 ILE D CA 1
ATOM 9634 C C . ILE D 1 242 ? -21.511 -3.564 69.519 1.00 29.14 240 ILE D C 1
ATOM 9635 O O . ILE D 1 242 ? -22.351 -4.258 68.926 1.00 25.35 240 ILE D O 1
ATOM 9640 N N . GLY D 1 243 ? -21.124 -3.800 70.776 1.00 29.47 241 GLY D N 1
ATOM 9641 C CA . GLY D 1 243 ? -21.544 -4.965 71.527 1.00 27.61 241 GLY D CA 1
ATOM 9642 C C . GLY D 1 243 ? -22.714 -4.782 72.478 1.00 28.55 241 GLY D C 1
ATOM 9643 O O . GLY D 1 243 ? -23.157 -5.765 73.080 1.00 29.82 241 GLY D O 1
ATOM 9644 N N . ASN D 1 244 ? -23.231 -3.566 72.642 1.00 26.44 242 ASN D N 1
ATOM 9645 C CA . ASN D 1 244 ? -24.384 -3.313 73.511 1.00 26.27 242 ASN D CA 1
ATOM 9646 C C . ASN D 1 244 ? -25.330 -2.327 72.833 1.00 24.59 242 ASN D C 1
ATOM 9647 O O . ASN D 1 244 ? -25.453 -1.167 73.249 1.00 24.96 242 ASN D O 1
ATOM 9652 N N . PRO D 1 245 ? -26.018 -2.761 71.774 1.00 24.58 243 PRO D N 1
ATOM 9653 C CA . PRO D 1 245 ? -26.821 -1.818 70.978 1.00 25.24 243 PRO D CA 1
ATOM 9654 C C . PRO D 1 245 ? -27.845 -1.079 71.829 1.00 27.47 243 PRO D C 1
ATOM 9655 O O . PRO D 1 245 ? -28.613 -1.688 72.578 1.00 22.45 243 PRO D O 1
ATOM 9659 N N . ALA D 1 246 ? -27.845 0.250 71.694 1.00 23.46 244 ALA D N 1
ATOM 9660 C CA . ALA D 1 246 ? -28.696 1.105 72.512 1.00 25.18 244 ALA D CA 1
ATOM 9661 C C . ALA D 1 246 ? -30.177 0.935 72.192 1.00 26.89 244 ALA D C 1
ATOM 9662 O O . ALA D 1 246 ? -31.017 1.126 73.079 1.00 28.80 244 ALA D O 1
ATOM 9664 N N . SER D 1 247 ? -30.523 0.613 70.942 1.00 19.33 245 SER D N 1
ATOM 9665 C CA . SER D 1 247 ? -31.912 0.391 70.552 1.00 27.49 245 SER D CA 1
ATOM 9666 C C . SER D 1 247 ? -32.249 -1.093 70.447 1.00 28.76 245 SER D C 1
ATOM 9667 O O . SER D 1 247 ? -33.148 -1.472 69.687 1.00 28.87 245 SER D O 1
ATOM 9670 N N . TRP D 1 248 ? -31.534 -1.932 71.205 1.00 29.34 246 TRP D N 1
ATOM 9671 C CA . TRP D 1 248 ? -31.737 -3.381 71.220 1.00 29.26 246 TRP D CA 1
ATOM 9672 C C . TRP D 1 248 ? -33.216 -3.788 71.209 1.00 29.11 246 TRP D C 1
ATOM 9673 O O . TRP D 1 248 ? -33.660 -4.562 70.348 1.00 22.75 246 TRP D O 1
ATOM 9684 N N . ASP D 1 249 ? -33.988 -3.268 72.167 1.00 29.93 247 ASP D N 1
ATOM 9685 C CA . ASP D 1 249 ? -35.387 -3.672 72.308 1.00 27.90 247 ASP D CA 1
ATOM 9686 C C . ASP D 1 249 ? -36.204 -3.295 71.074 1.00 28.40 247 ASP D C 1
ATOM 9687 O O . ASP D 1 249 ? -36.925 -4.132 70.514 1.00 27.00 247 ASP D O 1
ATOM 9692 N N . LYS D 1 250 ? -36.108 -2.032 70.641 1.00 27.39 248 LYS D N 1
ATOM 9693 C CA . LYS D 1 250 ? -36.804 -1.599 69.429 1.00 24.69 248 LYS D CA 1
ATOM 9694 C C . LYS D 1 250 ? -36.486 -2.501 68.238 1.00 23.65 248 LYS D C 1
ATOM 9695 O O . LYS D 1 250 ? -37.371 -2.820 67.437 1.00 27.29 248 LYS D O 1
ATOM 9701 N N . ALA D 1 251 ? -35.224 -2.920 68.099 1.00 23.69 249 ALA D N 1
ATOM 9702 C CA . ALA D 1 251 ? -34.841 -3.713 66.932 1.00 25.99 249 ALA D CA 1
ATOM 9703 C C . ALA D 1 251 ? -35.417 -5.122 67.003 1.00 23.85 249 ALA D C 1
ATOM 9704 O O . ALA D 1 251 ? -35.890 -5.660 65.994 1.00 26.14 249 ALA D O 1
ATOM 9706 N N . VAL D 1 252 ? -35.364 -5.744 68.179 1.00 21.96 250 VAL D N 1
ATOM 9707 C CA . VAL D 1 252 ? -36.030 -7.032 68.360 1.00 29.57 250 VAL D CA 1
ATOM 9708 C C . VAL D 1 252 ? -37.525 -6.895 68.084 1.00 29.81 250 VAL D C 1
ATOM 9709 O O . VAL D 1 252 ? -38.121 -7.705 67.362 1.00 27.21 250 VAL D O 1
ATOM 9713 N N . LYS D 1 253 ? -38.147 -5.846 68.633 1.00 27.22 251 LYS D N 1
ATOM 9714 C CA . LYS D 1 253 ? -39.565 -5.619 68.370 1.00 33.17 251 LYS D CA 1
ATOM 9715 C C . LYS D 1 253 ? -39.823 -5.401 66.882 1.00 30.06 251 LYS D C 1
ATOM 9716 O O . LYS D 1 253 ? -40.823 -5.888 66.342 1.00 30.82 251 LYS D O 1
ATOM 9722 N N . ALA D 1 254 ? -38.916 -4.698 66.192 1.00 30.89 252 ALA D N 1
ATOM 9723 C CA . ALA D 1 254 ? -39.085 -4.492 64.753 1.00 27.88 252 ALA D CA 1
ATOM 9724 C C . ALA D 1 254 ? -38.993 -5.806 63.981 1.00 29.58 252 ALA D C 1
ATOM 9725 O O . ALA D 1 254 ? -39.785 -6.048 63.061 1.00 25.29 252 ALA D O 1
ATOM 9727 N N . ALA D 1 255 ? -38.021 -6.658 64.323 1.00 24.15 253 ALA D N 1
ATOM 9728 C CA . ALA D 1 255 ? -37.916 -7.944 63.648 1.00 22.56 253 ALA D CA 1
ATOM 9729 C C . ALA D 1 255 ? -39.144 -8.795 63.925 1.00 26.42 253 ALA D C 1
ATOM 9730 O O . ALA D 1 255 ? -39.651 -9.477 63.027 1.00 28.99 253 ALA D O 1
ATOM 9732 N N . GLU D 1 256 ? -39.635 -8.759 65.167 1.00 27.68 254 GLU D N 1
ATOM 9733 C CA . GLU D 1 256 ? -40.823 -9.515 65.537 1.00 29.23 254 GLU D CA 1
ATOM 9734 C C . GLU D 1 256 ? -42.034 -9.039 64.746 1.00 25.42 254 GLU D C 1
ATOM 9735 O O . GLU D 1 256 ? -42.681 -9.821 64.044 1.00 27.49 254 GLU D O 1
ATOM 9741 N N . GLU D 1 257 ? -42.352 -7.744 64.848 1.00 26.64 255 GLU D N 1
ATOM 9742 C CA . GLU D 1 257 ? -43.587 -7.238 64.256 1.00 27.49 255 GLU D CA 1
ATOM 9743 C C . GLU D 1 257 ? -43.624 -7.445 62.750 1.00 29.87 255 GLU D C 1
ATOM 9744 O O . GLU D 1 257 ? -44.704 -7.601 62.172 1.00 27.77 255 GLU D O 1
ATOM 9750 N N . SER D 1 258 ? -42.461 -7.452 62.102 1.00 24.48 256 SER D N 1
ATOM 9751 C CA . SER D 1 258 ? -42.361 -7.520 60.656 1.00 21.22 256 SER D CA 1
ATOM 9752 C C . SER D 1 258 ? -42.232 -8.938 60.141 1.00 26.91 256 SER D C 1
ATOM 9753 O O . SER D 1 258 ? -42.062 -9.124 58.930 1.00 27.97 256 SER D O 1
ATOM 9756 N N . ASN D 1 259 ? -42.273 -9.934 61.025 1.00 26.15 257 ASN D N 1
ATOM 9757 C CA . ASN D 1 259 ? -42.002 -11.316 60.633 1.00 29.78 257 ASN D CA 1
ATOM 9758 C C . ASN D 1 259 ? -40.617 -11.434 59.994 1.00 29.55 257 ASN D C 1
ATOM 9759 O O . ASN D 1 259 ? -40.405 -12.203 59.054 1.00 26.64 257 ASN D O 1
ATOM 9764 N N . GLY D 1 260 ? -39.669 -10.654 60.511 1.00 31.16 258 GLY D N 1
ATOM 9765 C CA . GLY D 1 260 ? -38.317 -10.625 59.985 1.00 27.34 258 GLY D CA 1
ATOM 9766 C C . GLY D 1 260 ? -37.339 -11.276 60.940 1.00 28.91 258 GLY D C 1
ATOM 9767 O O . GLY D 1 260 ? -37.711 -12.211 61.656 1.00 26.61 258 GLY D O 1
ATOM 9768 N N . LYS D 1 261 ? -36.103 -10.787 60.992 1.00 21.93 259 LYS D N 1
ATOM 9769 C CA . LYS D 1 261 ? -35.083 -11.517 61.733 1.00 28.26 259 LYS D CA 1
ATOM 9770 C C . LYS D 1 261 ? -33.818 -10.679 61.849 1.00 29.17 259 LYS D C 1
ATOM 9771 O O . LYS D 1 261 ? -33.450 -9.965 60.910 1.00 24.23 259 LYS D O 1
ATOM 9777 N N . ILE D 1 262 ? -33.148 -10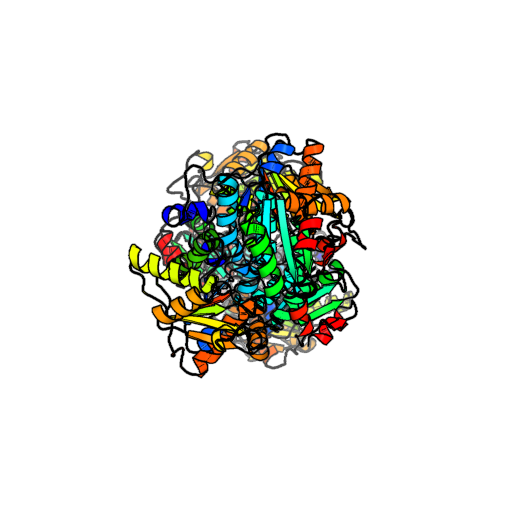.790 62.994 1.00 22.00 260 ILE D N 1
ATOM 9778 C CA . ILE D 1 262 ? -31.822 -10.220 63.177 1.00 22.60 260 ILE D CA 1
ATOM 9779 C C . ILE D 1 262 ? -30.825 -11.373 63.152 1.00 30.12 260 ILE D C 1
ATOM 9780 O O . ILE D 1 262 ? -30.884 -12.276 63.997 1.00 25.51 260 ILE D O 1
ATOM 9785 N N . ASP D 1 263 ? -29.936 -11.352 62.163 1.00 21.57 261 ASP D N 1
ATOM 9786 C CA . ASP D 1 263 ? -29.006 -12.426 61.829 1.00 24.72 261 ASP D CA 1
ATOM 9787 C C . ASP D 1 263 ? -27.576 -11.889 61.931 1.00 23.76 261 ASP D C 1
ATOM 9788 O O . ASP D 1 263 ? -27.344 -10.735 62.299 1.00 24.49 261 ASP D O 1
ATOM 9793 N N . GLU D 1 264 ? -26.605 -12.744 61.621 1.00 25.26 262 GLU D N 1
ATOM 9794 C CA . GLU D 1 264 ? -25.199 -12.389 61.747 1.00 23.15 262 GLU D CA 1
ATOM 9795 C C . GLU D 1 264 ? -24.435 -12.863 60.515 1.00 26.71 262 GLU D C 1
ATOM 9796 O O . GLU D 1 264 ? -24.766 -13.890 59.913 1.00 25.58 262 GLU D O 1
ATOM 9802 N N . VAL D 1 265 ? -23.415 -12.087 60.141 1.00 27.51 263 VAL D N 1
ATOM 9803 C CA . VAL D 1 265 ? -22.504 -12.443 59.059 1.00 23.95 263 VAL D CA 1
ATOM 9804 C C . VAL D 1 265 ? -21.079 -12.349 59.583 1.00 24.06 263 VAL D C 1
ATOM 9805 O O . VAL D 1 265 ? -20.763 -11.506 60.431 1.00 26.16 263 VAL D O 1
ATOM 9809 N N . THR D 1 266 ? -20.216 -13.220 59.061 1.00 23.75 264 THR D N 1
ATOM 9810 C CA . THR D 1 266 ? -18.799 -13.207 59.405 1.00 26.13 264 THR D CA 1
ATOM 9811 C C . THR D 1 266 ? -18.081 -12.045 58.726 1.00 26.61 264 THR D C 1
ATOM 9812 O O . THR D 1 266 ? -18.544 -11.489 57.726 1.00 27.52 264 THR D O 1
ATOM 9816 N N . ASP D 1 267 ? -16.913 -11.693 59.270 1.00 27.38 265 ASP D N 1
ATOM 9817 C CA . ASP D 1 267 ? -16.077 -10.708 58.594 1.00 27.27 265 ASP D CA 1
ATOM 9818 C C . ASP D 1 267 ? -15.721 -11.186 57.193 1.00 28.16 265 ASP D C 1
ATOM 9819 O O . ASP D 1 267 ? -15.690 -10.387 56.249 1.00 27.03 265 ASP D O 1
ATOM 9824 N N . ASP D 1 268 ? -15.514 -12.501 57.026 1.00 28.83 266 ASP D N 1
ATOM 9825 C CA . ASP D 1 268 ? -15.202 -13.046 55.706 1.00 26.61 266 ASP D CA 1
ATOM 9826 C C . ASP D 1 268 ? -16.346 -12.821 54.727 1.00 29.05 266 ASP D C 1
ATOM 9827 O O . ASP D 1 268 ? -16.117 -12.462 53.567 1.00 21.46 266 ASP D O 1
ATOM 9832 N N . GLU D 1 269 ? -17.587 -13.062 55.164 1.00 25.98 267 GLU D N 1
ATOM 9833 C CA . GLU D 1 269 ? -18.722 -12.852 54.273 1.00 25.17 267 GLU D CA 1
ATOM 9834 C C . GLU D 1 269 ? -18.916 -11.372 53.970 1.00 23.64 267 GLU D C 1
ATOM 9835 O O . GLU D 1 269 ? -19.345 -11.016 52.864 1.00 25.85 267 GLU D O 1
ATOM 9841 N N . ILE D 1 270 ? -18.591 -10.506 54.932 1.00 22.30 268 ILE D N 1
ATOM 9842 C CA . ILE D 1 270 ? -18.692 -9.067 54.721 1.00 22.71 268 ILE D CA 1
ATOM 9843 C C . ILE D 1 270 ? -17.712 -8.620 53.648 1.00 24.97 268 ILE D C 1
ATOM 9844 O O . ILE D 1 270 ? -18.068 -7.871 52.729 1.00 22.00 268 ILE D O 1
ATOM 9849 N N . LEU D 1 271 ? -16.463 -9.086 53.735 1.00 23.62 269 LEU D N 1
ATOM 9850 C CA . LEU D 1 271 ? -15.459 -8.626 52.779 1.00 23.00 269 LEU D CA 1
ATOM 9851 C C . LEU D 1 271 ? -15.700 -9.197 51.387 1.00 22.01 269 LEU D C 1
ATOM 9852 O O . LEU D 1 271 ? -15.341 -8.560 50.393 1.00 25.08 269 LEU D O 1
ATOM 9857 N N . HIS D 1 272 ? -16.324 -10.370 51.281 1.00 22.25 270 HIS D N 1
ATOM 9858 C CA . HIS D 1 272 ? -16.628 -10.891 49.952 1.00 24.27 270 HIS D CA 1
ATOM 9859 C C . HIS D 1 272 ? -17.725 -10.075 49.268 1.00 26.00 270 HIS D C 1
ATOM 9860 O O . HIS D 1 272 ? -17.639 -9.788 48.069 1.00 28.98 270 HIS D O 1
ATOM 9867 N N . ALA D 1 273 ? -18.774 -9.715 50.008 1.00 27.07 271 ALA D N 1
ATOM 9868 C CA . ALA D 1 273 ? -19.829 -8.877 49.451 1.00 22.22 271 ALA D CA 1
ATOM 9869 C C . ALA D 1 273 ? -19.313 -7.476 49.143 1.00 23.74 271 ALA D C 1
ATOM 9870 O O . ALA D 1 273 ? -19.750 -6.850 48.175 1.00 21.99 271 ALA D O 1
ATOM 9872 N N . TYR D 1 274 ? -18.408 -6.978 49.986 1.00 21.53 272 TYR D N 1
ATOM 9873 C CA . TYR D 1 274 ? -17.732 -5.701 49.785 1.00 22.86 272 TYR D CA 1
ATOM 9874 C C . TYR D 1 274 ? -17.046 -5.644 48.421 1.00 26.38 272 TYR D C 1
ATOM 9875 O O . TYR D 1 274 ? -17.212 -4.679 47.662 1.00 20.31 272 TYR D O 1
ATOM 9884 N N . GLN D 1 275 ? -16.286 -6.690 48.085 1.00 22.13 273 GLN D N 1
ATOM 9885 C CA . GLN D 1 275 ? -15.635 -6.763 46.782 1.00 26.17 273 GLN D CA 1
ATOM 9886 C C . GLN D 1 275 ? -16.636 -7.021 45.669 1.00 22.40 273 GLN D C 1
ATOM 9887 O O . GLN D 1 275 ? -16.508 -6.467 44.570 1.00 22.86 273 GLN D O 1
ATOM 9893 N N . LEU D 1 276 ? -17.639 -7.857 45.934 1.00 23.67 274 LEU D N 1
ATOM 9894 C CA . LEU D 1 276 ? -18.542 -8.294 44.876 1.00 22.32 274 LEU D CA 1
ATOM 9895 C C . LEU D 1 276 ? -19.282 -7.116 44.250 1.00 24.93 274 LEU D C 1
ATOM 9896 O O . LEU D 1 276 ? -19.345 -6.995 43.022 1.00 21.74 274 LEU D O 1
ATOM 9901 N N . ILE D 1 277 ? -19.857 -6.239 45.078 1.00 22.53 275 ILE D N 1
ATOM 9902 C CA . ILE D 1 277 ? -20.707 -5.192 44.525 1.00 19.06 275 ILE D CA 1
ATOM 9903 C C . ILE D 1 277 ? -19.866 -4.158 43.795 1.00 19.88 275 ILE D C 1
ATOM 9904 O O . ILE D 1 277 ? -20.286 -3.619 42.764 1.00 20.21 275 ILE D O 1
ATOM 9909 N N . ALA D 1 278 ? -18.658 -3.885 44.293 1.00 18.74 276 ALA D N 1
ATOM 9910 C CA . ALA D 1 278 ? -17.781 -2.932 43.615 1.00 18.34 276 ALA D CA 1
ATOM 9911 C C . ALA D 1 278 ? -17.360 -3.439 42.238 1.00 21.74 276 ALA D C 1
ATOM 9912 O O . ALA D 1 278 ? -17.412 -2.697 41.251 1.00 19.01 276 ALA D O 1
ATOM 9914 N N . ARG D 1 279 ? -16.943 -4.706 42.149 1.00 20.61 277 ARG D N 1
ATOM 9915 C CA . ARG D 1 279 ? -16.397 -5.208 40.895 1.00 21.46 277 ARG D CA 1
ATOM 9916 C C . ARG D 1 279 ? -17.471 -5.638 39.900 1.00 27.45 277 ARG D C 1
ATOM 9917 O O . ARG D 1 279 ? -17.224 -5.600 38.687 1.00 25.35 277 ARG D O 1
ATOM 9925 N N . GLU D 1 280 ? -18.653 -6.047 40.369 1.00 22.94 278 GLU D N 1
ATOM 9926 C CA . GLU D 1 280 ? -19.692 -6.498 39.450 1.00 26.18 278 GLU D CA 1
ATOM 9927 C C . GLU D 1 280 ? -20.724 -5.435 39.117 1.00 23.14 278 GLU D C 1
ATOM 9928 O O . GLU D 1 280 ? -21.287 -5.462 38.017 1.00 29.93 278 GLU D O 1
ATOM 9934 N N . GLU D 1 281 ? -21.010 -4.515 40.031 1.00 20.60 279 GLU D N 1
ATOM 9935 C CA . GLU D 1 281 ? -22.025 -3.506 39.781 1.00 19.25 279 GLU D CA 1
ATOM 9936 C C . GLU D 1 281 ? -21.483 -2.088 39.779 1.00 20.99 279 GLU D C 1
ATOM 9937 O O . GLU D 1 281 ? -22.213 -1.164 39.392 1.00 17.80 279 GLU D O 1
ATOM 9943 N N . GLY D 1 282 ? -20.227 -1.884 40.166 1.00 20.28 280 GLY D N 1
ATOM 9944 C CA . GLY D 1 282 ? -19.690 -0.536 40.215 1.00 20.38 280 GLY D CA 1
ATOM 9945 C C . GLY D 1 282 ? -20.195 0.292 41.375 1.00 18.53 280 GLY D C 1
ATOM 9946 O O . GLY D 1 282 ? -20.214 1.526 41.290 1.00 16.57 280 GLY D O 1
ATOM 9947 N N . VAL D 1 283 ? -20.587 -0.354 42.471 1.00 17.36 281 VAL D N 1
ATOM 9948 C CA . VAL D 1 283 ? -21.091 0.322 43.666 1.00 16.37 281 VAL D CA 1
ATOM 9949 C C . VAL D 1 283 ? -20.124 0.040 44.813 1.00 17.58 281 VAL D C 1
ATOM 9950 O O . VAL D 1 283 ? -19.870 -1.123 45.154 1.00 17.59 281 VAL D O 1
ATOM 9954 N N . PHE D 1 284 ? -19.590 1.097 45.405 1.00 14.07 282 PHE D N 1
ATOM 9955 C CA . PHE D 1 284 ? -18.532 0.996 46.404 1.00 17.91 282 PHE D CA 1
ATOM 9956 C C . PHE D 1 284 ? -19.082 1.527 47.725 1.00 17.84 282 PHE D C 1
ATOM 9957 O O . PHE D 1 284 ? -19.340 2.729 47.854 1.00 16.95 282 PHE D O 1
ATOM 9965 N N . ALA D 1 285 ? -19.285 0.630 48.692 1.00 18.99 283 ALA D N 1
ATOM 9966 C CA . ALA D 1 285 ? -19.749 1.003 50.023 1.00 16.92 283 ALA D CA 1
ATOM 9967 C C . ALA D 1 285 ? -18.759 0.500 51.069 1.00 18.04 283 ALA D C 1
ATOM 9968 O O . ALA D 1 285 ? -17.983 -0.423 50.815 1.00 17.79 283 ALA D O 1
ATOM 9970 N N . GLU D 1 286 ? -18.775 1.122 52.250 1.00 15.92 284 GLU D N 1
ATOM 9971 C CA . GLU D 1 286 ? -17.785 0.787 53.266 1.00 17.77 284 GLU D CA 1
ATOM 9972 C C . GLU D 1 286 ? -18.103 -0.585 53.858 1.00 19.24 284 GLU D C 1
ATOM 9973 O O . GLU D 1 286 ? -19.206 -1.108 53.675 1.00 18.75 284 GLU D O 1
ATOM 9979 N N . PRO D 1 287 ? -17.128 -1.212 54.530 1.00 18.24 285 PRO D N 1
ATOM 9980 C CA . PRO D 1 287 ? -17.315 -2.613 54.955 1.00 19.73 285 PRO D CA 1
ATOM 9981 C C . PRO D 1 287 ? -18.575 -2.887 55.765 1.00 18.82 285 PRO D C 1
ATOM 9982 O O . PRO D 1 287 ? -19.290 -3.846 55.460 1.00 18.66 285 PRO D O 1
ATOM 9986 N N . GLY D 1 288 ? -18.883 -2.065 56.769 1.00 18.67 286 GLY D N 1
ATOM 9987 C CA . GLY D 1 288 ? -20.066 -2.319 57.574 1.00 19.50 286 GLY D CA 1
ATOM 9988 C C . GLY D 1 288 ? -21.348 -2.334 56.769 1.00 19.44 286 GLY D C 1
ATOM 9989 O O . GLY D 1 288 ? -22.251 -3.125 57.049 1.00 18.84 286 GLY D O 1
ATOM 9990 N N . SER D 1 289 ? -21.448 -1.463 55.765 1.00 17.40 287 SER D N 1
ATOM 9991 C CA . SER D 1 289 ? -22.644 -1.415 54.932 1.00 16.73 287 SER D CA 1
ATOM 9992 C C . SER D 1 289 ? -22.857 -2.721 54.190 1.00 19.45 287 SER D C 1
ATOM 9993 O O . SER D 1 289 ? -23.999 -3.113 53.926 1.00 17.74 287 SER D O 1
ATOM 9996 N N . CYS D 1 290 ? -21.779 -3.403 53.842 1.00 16.99 288 CYS D N 1
ATOM 9997 C CA . CYS D 1 290 ? -21.904 -4.603 53.038 1.00 16.99 288 CYS D CA 1
ATOM 9998 C C . CYS D 1 290 ? -22.341 -5.803 53.858 1.00 18.76 288 CYS D C 1
ATOM 9999 O O . CYS D 1 290 ? -22.531 -6.884 53.292 1.00 20.34 288 CYS D O 1
ATOM 10002 N N . ALA D 1 291 ? -22.518 -5.630 55.173 1.00 17.15 289 ALA D N 1
ATOM 10003 C CA . ALA D 1 291 ? -23.184 -6.658 55.962 1.00 21.20 289 ALA D CA 1
ATOM 10004 C C . ALA D 1 291 ? -24.595 -6.926 55.441 1.00 22.83 289 ALA D C 1
ATOM 10005 O O . ALA D 1 291 ? -25.056 -8.078 55.461 1.00 24.66 289 ALA D O 1
ATOM 10007 N N . SER D 1 292 ? -25.282 -5.892 54.938 1.00 19.62 290 SER D N 1
ATOM 10008 C CA . SER D 1 292 ? -26.602 -6.109 54.344 1.00 20.71 290 SER D CA 1
ATOM 10009 C C . SER D 1 292 ? -26.518 -6.971 53.082 1.00 16.38 290 SER D C 1
ATOM 10010 O O . SER D 1 292 ? -27.390 -7.815 52.848 1.00 20.36 290 SER D O 1
ATOM 10013 N N . ILE D 1 293 ? -25.476 -6.796 52.260 1.00 22.65 291 ILE D N 1
ATOM 10014 C CA . ILE D 1 293 ? -25.362 -7.626 51.057 1.00 18.17 291 ILE D CA 1
ATOM 10015 C C . ILE D 1 293 ? -24.896 -9.031 51.417 1.00 17.12 291 ILE D C 1
ATOM 10016 O O . ILE D 1 293 ? -25.377 -10.024 50.857 1.00 21.47 291 ILE D O 1
ATOM 10021 N N . ALA D 1 294 ? -23.923 -9.144 52.323 1.00 17.70 292 ALA D N 1
ATOM 10022 C CA . ALA D 1 294 ? -23.575 -10.465 52.840 1.00 22.84 292 ALA D CA 1
ATOM 10023 C C . ALA D 1 294 ? -24.817 -11.182 53.367 1.00 23.42 292 ALA D C 1
ATOM 10024 O O . ALA D 1 294 ? -25.038 -12.364 53.075 1.00 20.98 292 ALA D O 1
ATOM 10026 N N . GLY D 1 295 ? -25.656 -10.464 54.116 1.00 22.47 293 GLY D N 1
ATOM 10027 C CA . GLY D 1 295 ? -26.861 -11.075 54.647 1.00 17.94 293 GLY D CA 1
ATOM 10028 C C . GLY D 1 295 ? -27.804 -11.564 53.566 1.00 22.83 293 GLY D C 1
ATOM 10029 O O . GLY D 1 295 ? -28.354 -12.664 53.664 1.00 25.22 293 GLY D O 1
ATOM 10030 N N . VAL D 1 296 ? -27.992 -10.760 52.513 1.00 21.11 294 VAL D N 1
ATOM 10031 C CA . VAL D 1 296 ? -28.843 -11.164 51.393 1.00 21.91 294 VAL D CA 1
ATOM 10032 C C . VAL D 1 296 ? -28.325 -12.450 50.754 1.00 24.29 294 VAL D C 1
ATOM 10033 O O . VAL D 1 296 ? -29.101 -13.356 50.438 1.00 22.81 294 VAL D O 1
ATOM 10037 N N . LEU D 1 297 ? -27.009 -12.539 50.528 1.00 22.39 295 LEU D N 1
ATOM 10038 C CA . LEU D 1 297 ? -26.446 -13.756 49.942 1.00 22.72 295 LEU D CA 1
ATOM 10039 C C . LEU D 1 297 ? -26.657 -14.953 50.864 1.00 24.80 295 LEU D C 1
ATOM 10040 O O . LEU D 1 297 ? -27.007 -16.049 50.408 1.00 26.26 295 LEU D O 1
ATOM 10045 N N . LYS D 1 298 ? -26.452 -14.754 52.169 1.00 26.11 296 LYS D N 1
ATOM 10046 C CA . LYS D 1 298 ? -26.643 -15.828 53.135 1.00 25.59 296 LYS D CA 1
ATOM 10047 C C . LYS D 1 298 ? -28.070 -16.373 53.082 1.00 29.48 296 LYS D C 1
ATOM 10048 O O . LYS D 1 298 ? -28.278 -17.588 52.974 1.00 29.99 296 LYS D O 1
ATOM 10054 N N . GLN D 1 299 ? -29.070 -15.486 53.105 1.00 26.85 297 GLN D N 1
ATOM 10055 C CA . GLN D 1 299 ? -30.457 -15.921 53.234 1.00 25.12 297 GLN D CA 1
ATOM 10056 C C . GLN D 1 299 ? -31.125 -16.240 51.903 1.00 29.92 297 GLN D C 1
ATOM 10057 O O . GLN D 1 299 ? -32.173 -16.894 51.896 1.00 27.93 297 GLN D O 1
ATOM 10063 N N . VAL D 1 300 ? -30.561 -15.792 50.781 1.00 30.08 298 VAL D N 1
ATOM 10064 C CA . VAL D 1 300 ? -30.950 -16.364 49.496 1.00 29.82 298 VAL D CA 1
ATOM 10065 C C . VAL D 1 300 ? -30.517 -17.822 49.425 1.00 32.07 298 VAL D C 1
ATOM 10066 O O . VAL D 1 300 ? -31.292 -18.697 49.015 1.00 32.74 298 VAL D O 1
ATOM 10070 N N . LYS D 1 301 ? -29.281 -18.106 49.846 1.00 27.87 299 LYS D N 1
ATOM 10071 C CA . LYS D 1 301 ? -28.780 -19.478 49.869 1.00 33.14 299 LYS D CA 1
ATOM 10072 C C . LYS D 1 301 ? -29.637 -20.372 50.756 1.00 30.28 299 LYS D C 1
ATOM 10073 O O . LYS D 1 301 ? -29.971 -21.501 50.381 1.00 34.42 299 LYS D O 1
ATOM 10079 N N . SER D 1 302 ? -29.994 -19.888 51.943 1.00 31.43 300 SER D N 1
ATOM 10080 C CA . SER D 1 302 ? -30.790 -20.667 52.885 1.00 30.85 300 SER D CA 1
ATOM 10081 C C . SER D 1 302 ? -32.271 -20.694 52.544 1.00 35.22 300 SER D C 1
ATOM 10082 O O . SER D 1 302 ? -33.029 -21.387 53.230 1.00 33.63 300 SER D O 1
ATOM 10085 N N . GLY D 1 303 ? -32.706 -19.954 51.522 1.00 31.38 301 GLY D N 1
ATOM 10086 C CA . GLY D 1 303 ? -34.111 -19.840 51.198 1.00 28.23 301 GLY D CA 1
ATOM 10087 C C . GLY D 1 303 ? -34.912 -18.906 52.081 1.00 30.72 301 GLY D C 1
ATOM 10088 O O . GLY D 1 303 ? -36.090 -18.662 51.786 1.00 31.50 301 GLY D O 1
ATOM 10089 N N . GLU D 1 304 ? -34.326 -18.366 53.153 1.00 30.32 302 GLU D N 1
ATOM 10090 C CA . GLU D 1 304 ? -35.041 -17.386 53.964 1.00 33.40 302 GLU D CA 1
ATOM 10091 C C . GLU D 1 304 ? -35.404 -16.132 53.172 1.00 35.85 302 GLU D C 1
ATOM 10092 O O . GLU D 1 304 ? -36.259 -15.357 53.614 1.00 38.84 302 GLU D O 1
ATOM 10098 N N . ILE D 1 305 ? -34.757 -15.905 52.033 1.00 31.99 303 ILE D N 1
ATOM 10099 C CA . ILE D 1 305 ? -35.227 -14.966 51.017 1.00 30.93 303 ILE D CA 1
ATOM 10100 C C . ILE D 1 305 ? -35.559 -15.804 49.790 1.00 29.04 303 ILE D C 1
ATOM 10101 O O . ILE D 1 305 ? -34.644 -16.290 49.111 1.00 30.47 303 ILE D O 1
ATOM 10106 N N . PRO D 1 306 ? -36.836 -16.033 49.495 1.00 32.05 304 PRO D N 1
ATOM 10107 C CA . PRO D 1 306 ? -37.187 -16.905 48.370 1.00 32.20 304 PRO D CA 1
ATOM 10108 C C . PRO D 1 306 ? -36.910 -16.246 47.032 1.00 32.93 304 PRO D C 1
ATOM 10109 O O . PRO D 1 306 ? -36.829 -15.020 46.907 1.00 31.14 304 PRO D O 1
ATOM 10113 N N . LYS D 1 307 ? -36.780 -17.097 46.018 1.00 28.75 305 LYS D N 1
ATOM 10114 C CA . LYS D 1 307 ? -36.573 -16.623 44.662 1.00 30.44 305 LYS D CA 1
ATOM 10115 C C . LYS D 1 307 ? -37.729 -15.732 44.221 1.00 31.21 305 LYS D C 1
ATOM 10116 O O . LYS D 1 307 ? -38.893 -15.997 44.526 1.00 34.70 305 LYS D O 1
ATOM 10122 N N . GLY D 1 308 ? -37.396 -14.665 43.499 1.00 28.93 306 GLY D N 1
ATOM 10123 C CA . GLY D 1 308 ? -38.383 -13.733 43.011 1.00 28.84 306 GLY D CA 1
ATOM 10124 C C . GLY D 1 308 ? -38.777 -12.660 43.993 1.00 31.70 306 GLY D C 1
ATOM 10125 O O . GLY D 1 308 ? -39.622 -11.819 43.655 1.00 32.69 306 GLY D O 1
ATOM 10126 N N . SER D 1 309 ? -38.210 -12.670 45.197 1.00 24.80 307 SER D N 1
ATOM 10127 C CA . SER D 1 309 ? -38.470 -11.618 46.164 1.00 26.07 307 SER D CA 1
ATOM 10128 C C . SER D 1 309 ? -37.929 -10.285 45.658 1.00 25.79 307 SER D C 1
ATOM 10129 O O . SER D 1 309 ? -36.921 -10.229 44.951 1.00 23.94 307 SER D O 1
ATOM 10132 N N . LYS D 1 310 ? -38.601 -9.203 46.057 1.00 24.84 308 LYS D N 1
ATOM 10133 C CA . LYS D 1 310 ? -38.159 -7.837 45.801 1.00 22.19 308 LYS D CA 1
ATOM 10134 C C . LYS D 1 310 ? -37.417 -7.345 47.042 1.00 24.18 308 LYS D C 1
ATOM 10135 O O . LYS D 1 310 ? -38.024 -7.135 48.097 1.00 26.42 308 LYS D O 1
ATOM 10141 N N . VAL D 1 311 ? -36.107 -7.158 46.910 1.00 19.60 309 VAL D N 1
ATOM 10142 C CA . VAL D 1 311 ? -35.199 -6.991 48.037 1.00 23.52 309 VAL D CA 1
ATOM 10143 C C . VAL D 1 311 ? -34.527 -5.629 47.934 1.00 21.75 309 VAL D C 1
ATOM 10144 O O . VAL D 1 311 ? -33.987 -5.273 46.880 1.00 18.72 309 VAL D O 1
ATOM 10148 N N . VAL D 1 312 ? -34.542 -4.874 49.026 1.00 20.39 310 VAL D N 1
ATOM 10149 C CA . VAL D 1 312 ? -33.793 -3.630 49.106 1.00 16.91 310 VAL D CA 1
ATOM 10150 C C . VAL D 1 312 ? -32.763 -3.772 50.217 1.00 21.26 310 VAL D C 1
ATOM 10151 O O . VAL D 1 312 ? -33.127 -3.932 51.387 1.00 19.23 310 VAL D O 1
ATOM 10155 N N . ALA D 1 313 ? -31.485 -3.712 49.857 1.00 18.24 311 ALA D N 1
ATOM 10156 C CA . ALA D 1 313 ? -30.407 -3.716 50.836 1.00 17.64 311 ALA D CA 1
ATOM 10157 C C . ALA D 1 313 ? -29.902 -2.294 51.029 1.00 16.98 311 ALA D C 1
ATOM 10158 O O . ALA D 1 313 ? -29.612 -1.597 50.051 1.00 20.37 311 ALA D O 1
ATOM 10160 N N . VAL D 1 314 ? -29.772 -1.879 52.285 1.00 14.52 312 VAL D N 1
ATOM 10161 C CA . VAL D 1 314 ? -29.317 -0.538 52.618 1.00 13.04 312 VAL D CA 1
ATOM 10162 C C . VAL D 1 314 ? -27.788 -0.521 52.616 1.00 22.63 312 VAL D C 1
ATOM 10163 O O . VAL D 1 314 ? -27.152 -1.283 53.355 1.00 17.86 312 VAL D O 1
ATOM 10167 N N . LEU D 1 315 ? -27.195 0.360 51.792 1.00 17.68 313 LEU D N 1
ATOM 10168 C CA . LEU D 1 315 ? -25.742 0.567 51.772 1.00 14.69 313 LEU D CA 1
ATOM 10169 C C . LEU D 1 315 ? -25.438 1.847 52.545 1.00 16.03 313 LEU D C 1
ATOM 10170 O O . LEU D 1 315 ? -25.463 2.952 51.997 1.00 16.48 313 LEU D O 1
ATOM 10175 N N . THR D 1 316 ? -25.092 1.671 53.818 1.00 16.67 314 THR D N 1
ATOM 10176 C CA . THR D 1 316 ? -25.207 2.741 54.796 1.00 17.36 314 THR D CA 1
ATOM 10177 C C . THR D 1 316 ? -24.115 3.801 54.675 1.00 14.62 314 THR D C 1
ATOM 10178 O O . THR D 1 316 ? -24.344 4.952 55.057 1.00 16.94 314 THR D O 1
ATOM 10182 N N . GLY D 1 317 ? -22.939 3.464 54.161 1.00 15.40 315 GLY D N 1
ATOM 10183 C CA . GLY D 1 317 ? -21.824 4.397 54.181 1.00 16.94 315 GLY D CA 1
ATOM 10184 C C . GLY D 1 317 ? -20.999 4.337 52.912 1.00 19.11 315 GLY D C 1
ATOM 10185 O O . GLY D 1 317 ? -20.853 3.283 52.283 1.00 16.59 315 GLY D O 1
ATOM 10186 N N . ASN D 1 318 ? -20.443 5.497 52.551 1.00 15.02 316 ASN D N 1
ATOM 10187 C CA . ASN D 1 318 ? -19.654 5.638 51.330 1.00 16.79 316 ASN D CA 1
ATOM 10188 C C . ASN D 1 318 ? -18.352 4.843 51.420 1.00 16.87 316 ASN D C 1
ATOM 10189 O O . ASN D 1 318 ? -17.643 4.894 52.427 1.00 11.91 316 ASN D O 1
ATOM 10194 N N . GLY D 1 319 ? -18.011 4.139 50.337 1.00 19.47 317 GLY D N 1
ATOM 10195 C CA . GLY D 1 319 ? -16.770 3.375 50.330 1.00 19.15 317 GLY D CA 1
ATOM 10196 C C . GLY D 1 319 ? -15.537 4.213 50.616 1.00 16.41 317 GLY D C 1
ATOM 10197 O O . GLY D 1 319 ? -14.540 3.708 51.134 1.00 17.17 317 GLY D O 1
ATOM 10198 N N . LEU D 1 320 ? -15.589 5.507 50.301 1.00 15.53 318 LEU D N 1
ATOM 10199 C CA . LEU D 1 320 ? -14.463 6.393 50.571 1.00 14.30 318 LEU D CA 1
ATOM 10200 C C . LEU D 1 320 ? -14.197 6.576 52.062 1.00 20.44 318 LEU D C 1
ATOM 10201 O O . LEU D 1 320 ? -13.120 7.055 52.437 1.00 18.77 318 LEU D O 1
ATOM 10206 N N . LYS D 1 321 ? -15.149 6.203 52.922 1.00 17.36 319 LYS D N 1
ATOM 10207 C CA . LYS D 1 321 ? -14.949 6.350 54.362 1.00 17.07 319 LYS D CA 1
ATOM 10208 C C . LYS D 1 321 ? -13.742 5.556 54.858 1.00 16.36 319 LYS D C 1
ATOM 10209 O O . LYS D 1 321 ? -13.059 5.980 55.798 1.00 19.83 319 LYS D O 1
ATOM 10215 N N . ASP D 1 322 ? -13.487 4.388 54.270 1.00 15.20 320 ASP D N 1
ATOM 10216 C CA . ASP D 1 322 ? -12.488 3.442 54.777 1.00 20.35 320 ASP D CA 1
ATOM 10217 C C . ASP D 1 322 ? -11.538 2.998 53.663 1.00 16.88 320 ASP D C 1
ATOM 10218 O O . ASP D 1 322 ? -11.592 1.855 53.186 1.00 19.90 320 ASP D O 1
ATOM 10223 N N . PRO D 1 323 ? -10.614 3.866 53.258 1.00 20.59 321 PRO D N 1
ATOM 10224 C CA . PRO D 1 323 ? -9.703 3.481 52.166 1.00 19.64 321 PRO D CA 1
ATOM 10225 C C . PRO D 1 323 ? -8.709 2.399 52.556 1.00 21.87 321 PRO D C 1
ATOM 10226 O O . PRO D 1 323 ? -8.266 1.643 51.680 1.00 19.31 321 PRO D O 1
ATOM 10230 N N . ASN D 1 324 ? -8.360 2.300 53.844 1.00 21.20 322 ASN D N 1
ATOM 10231 C CA . ASN D 1 324 ? -7.389 1.309 54.298 1.00 24.33 322 ASN D CA 1
ATOM 10232 C C . ASN D 1 324 ? -7.864 -0.112 54.013 1.00 23.46 322 ASN D C 1
ATOM 10233 O O . ASN D 1 324 ? -7.130 -0.916 53.427 1.00 20.93 322 ASN D O 1
ATOM 10238 N N . THR D 1 325 ? -9.090 -0.448 54.426 1.00 21.37 323 THR D N 1
ATOM 10239 C CA . THR D 1 325 ? -9.577 -1.802 54.184 1.00 22.18 323 THR D CA 1
ATOM 10240 C C . THR D 1 325 ? -9.588 -2.124 52.694 1.00 24.10 323 THR D C 1
ATOM 10241 O O . THR D 1 325 ? -9.257 -3.243 52.292 1.00 24.34 323 THR D O 1
ATOM 10245 N N . ALA D 1 326 ? -9.958 -1.151 51.859 1.00 21.63 324 ALA D N 1
ATOM 10246 C CA . ALA D 1 326 ? -10.063 -1.406 50.426 1.00 20.14 324 ALA D CA 1
ATOM 10247 C C . ALA D 1 326 ? -8.741 -1.903 49.854 1.00 22.90 324 ALA D C 1
ATOM 10248 O O . ALA D 1 326 ? -8.702 -2.917 49.151 1.00 22.94 324 ALA D O 1
ATOM 10250 N N . VAL D 1 327 ? -7.641 -1.216 50.168 1.00 23.42 325 VAL D N 1
ATOM 10251 C CA . VAL D 1 327 ? -6.354 -1.594 49.590 1.00 25.32 325 VAL D CA 1
ATOM 10252 C C . VAL D 1 327 ? -5.748 -2.781 50.332 1.00 28.01 325 VAL D C 1
ATOM 10253 O O . VAL D 1 327 ? -5.145 -3.662 49.711 1.00 30.73 325 VAL D O 1
ATOM 10257 N N . ASP D 1 328 ? -5.918 -2.841 51.660 1.00 27.59 326 ASP D N 1
ATOM 10258 C CA . ASP D 1 328 ? -5.341 -3.941 52.436 1.00 27.74 326 ASP D CA 1
ATOM 10259 C C . ASP D 1 328 ? -5.826 -5.292 51.931 1.00 30.07 326 ASP D C 1
ATOM 10260 O O . ASP D 1 328 ? -5.046 -6.247 51.846 1.00 33.57 326 ASP D O 1
ATOM 10265 N N . ILE D 1 329 ? -7.114 -5.397 51.596 1.00 26.60 327 ILE D N 1
ATOM 10266 C CA . ILE D 1 329 ? -7.700 -6.706 51.313 1.00 32.84 327 ILE D CA 1
ATOM 10267 C C . ILE D 1 329 ? -7.682 -7.080 49.839 1.00 35.90 327 ILE D C 1
ATOM 10268 O O . ILE D 1 329 ? -8.049 -8.214 49.495 1.00 41.69 327 ILE D O 1
ATOM 10273 N N . SER D 1 330 ? -7.281 -6.177 48.958 1.00 36.75 328 SER D N 1
ATOM 10274 C CA . SER D 1 330 ? -7.464 -6.373 47.526 1.00 41.96 328 SER D CA 1
ATOM 10275 C C . SER D 1 330 ? -6.213 -6.957 46.893 1.00 45.39 328 SER D C 1
ATOM 10276 O O . SER D 1 330 ? -5.102 -6.474 47.136 1.00 49.60 328 SER D O 1
ATOM 10279 N N . GLU D 1 331 ? -6.410 -7.982 46.060 1.00 48.51 329 GLU D N 1
ATOM 10280 C CA . GLU D 1 331 ? -5.292 -8.629 45.383 1.00 53.76 329 GLU D CA 1
ATOM 10281 C C . GLU D 1 331 ? -4.679 -7.717 44.331 1.00 51.54 329 GLU D C 1
ATOM 10282 O O . GLU D 1 331 ? -3.451 -7.662 44.194 1.00 58.23 329 GLU D O 1
ATOM 10288 N N . ILE D 1 332 ? -5.511 -7.002 43.572 1.00 55.04 330 ILE D N 1
ATOM 10289 C CA . ILE D 1 332 ? -4.985 -6.151 42.511 1.00 53.42 330 ILE D CA 1
ATOM 10290 C C . ILE D 1 332 ? -4.256 -4.968 43.136 1.00 52.21 330 ILE D C 1
ATOM 10291 O O . ILE D 1 332 ? -4.767 -4.301 44.048 1.00 51.81 330 ILE D O 1
ATOM 10296 N N . LYS D 1 333 ? -3.028 -4.743 42.687 1.00 55.13 331 LYS D N 1
ATOM 10297 C CA . LYS D 1 333 ? -2.171 -3.669 43.152 1.00 50.55 331 LYS D CA 1
ATOM 10298 C C . LYS D 1 333 ? -1.632 -2.920 41.945 1.00 43.26 331 LYS D C 1
ATOM 10299 O O . LYS D 1 333 ? -1.466 -3.507 40.871 1.00 46.70 331 LYS D O 1
ATOM 10305 N N . PRO D 1 334 ? -1.363 -1.623 42.084 1.00 36.02 332 PRO D N 1
ATOM 10306 C CA . PRO D 1 334 ? -0.793 -0.865 40.961 1.00 37.70 332 PRO D CA 1
ATOM 10307 C C . PRO D 1 334 ? 0.595 -1.379 40.610 1.00 43.58 332 PRO D C 1
ATOM 10308 O O . PRO D 1 334 ? 1.494 -1.426 41.456 1.00 46.08 332 PRO D O 1
ATOM 10312 N N . VAL D 1 335 ? 0.769 -1.776 39.363 1.00 36.82 333 VAL D N 1
ATOM 10313 C CA . VAL D 1 335 ? 2.099 -2.116 38.876 1.00 40.54 333 VAL D CA 1
ATOM 10314 C C . VAL D 1 335 ? 2.737 -0.846 38.328 1.00 38.69 333 VAL D C 1
ATOM 10315 O O . VAL D 1 335 ? 2.067 -0.004 37.716 1.00 37.11 333 VAL D O 1
ATOM 10319 N N . THR D 1 336 ? 4.020 -0.671 38.607 1.00 33.67 334 THR D N 1
ATOM 10320 C CA . THR D 1 336 ? 4.736 0.542 38.246 1.00 38.08 334 THR D CA 1
ATOM 10321 C C . THR D 1 336 ? 5.606 0.219 37.039 1.00 41.50 334 THR D C 1
ATOM 10322 O O . THR D 1 336 ? 6.382 -0.741 37.066 1.00 40.33 334 THR D O 1
ATOM 10326 N N . LEU D 1 337 ? 5.434 0.987 35.973 1.00 43.51 335 LEU D N 1
ATOM 10327 C CA . LEU D 1 337 ? 6.088 0.786 34.693 1.00 38.03 335 LEU D CA 1
ATOM 10328 C C . LEU D 1 337 ? 6.909 2.021 34.351 1.00 43.67 335 LEU D C 1
ATOM 10329 O O . LEU D 1 337 ? 6.633 3.117 34.859 1.00 35.75 335 LEU D O 1
ATOM 10334 N N . PRO D 1 338 ? 7.924 1.888 33.495 1.00 42.75 336 PRO D N 1
ATOM 10335 C CA . PRO D 1 338 ? 8.637 3.083 33.034 1.00 38.97 336 PRO D CA 1
ATOM 10336 C C . PRO D 1 338 ? 7.720 3.958 32.196 1.00 38.32 336 PRO D C 1
ATOM 10337 O O . PRO D 1 338 ? 6.832 3.472 31.490 1.00 38.37 336 PRO D O 1
ATOM 10341 N N . THR D 1 339 ? 7.925 5.272 32.308 1.00 37.43 337 THR D N 1
ATOM 10342 C CA . THR D 1 339 ? 7.209 6.220 31.464 1.00 37.13 337 THR D CA 1
ATOM 10343 C C . THR D 1 339 ? 7.593 5.972 30.011 1.00 40.85 337 THR D C 1
ATOM 10344 O O . THR D 1 339 ? 8.348 6.741 29.408 1.00 42.06 337 THR D O 1
ATOM 10348 N N . ASN D 1 340 ? 7.086 4.878 29.450 1.00 43.36 338 ASN D N 1
ATOM 10349 C CA . ASN D 1 340 ? 7.456 4.440 28.114 1.00 43.06 338 ASN D CA 1
ATOM 10350 C C . ASN D 1 340 ? 6.230 3.827 27.464 1.00 39.93 338 ASN D C 1
ATOM 10351 O O . ASN D 1 340 ? 5.718 2.807 27.937 1.00 39.04 338 ASN D O 1
ATOM 10356 N N . GLU D 1 341 ? 5.768 4.452 26.381 1.00 39.39 339 GLU D N 1
ATOM 10357 C CA . GLU D 1 341 ? 4.585 3.971 25.680 1.00 39.72 339 GLU D CA 1
ATOM 10358 C C . GLU D 1 341 ? 4.687 2.487 25.340 1.00 44.81 339 GLU D C 1
ATOM 10359 O O . GLU D 1 341 ? 3.732 1.725 25.544 1.00 40.10 339 GLU D O 1
ATOM 10365 N N . ASP D 1 342 ? 5.842 2.053 24.832 1.00 45.76 340 ASP D N 1
ATOM 10366 C CA . ASP D 1 342 ? 5.971 0.665 24.404 1.00 44.08 340 ASP D CA 1
ATOM 10367 C C . ASP D 1 342 ? 5.947 -0.292 25.590 1.00 43.87 340 ASP D C 1
ATOM 10368 O O . ASP D 1 342 ? 5.223 -1.293 25.561 1.00 47.31 340 ASP D O 1
ATOM 10373 N N . SER D 1 343 ? 6.735 -0.009 26.635 1.00 46.19 341 SER D N 1
ATOM 10374 C CA . SER D 1 343 ? 6.698 -0.829 27.845 1.00 46.48 341 SER D CA 1
ATOM 10375 C C . SER D 1 343 ? 5.270 -1.035 28.333 1.00 45.44 341 SER D C 1
ATOM 10376 O O . SER D 1 343 ? 4.885 -2.150 28.701 1.00 48.49 341 SER D O 1
ATOM 10379 N N . ILE D 1 344 ? 4.462 0.027 28.312 1.00 42.95 342 ILE D N 1
ATOM 10380 C CA . ILE D 1 344 ? 3.100 -0.058 28.828 1.00 41.59 342 ILE D CA 1
ATOM 10381 C C . ILE D 1 344 ? 2.224 -0.873 27.891 1.00 43.32 342 ILE D C 1
ATOM 10382 O O . ILE D 1 344 ? 1.436 -1.718 28.334 1.00 43.58 342 ILE D O 1
ATOM 10387 N N . LEU D 1 345 ? 2.348 -0.639 26.581 1.00 43.81 343 LEU D N 1
ATOM 10388 C CA . LEU D 1 345 ? 1.573 -1.415 25.620 1.00 45.52 343 LEU D CA 1
ATOM 10389 C C . LEU D 1 345 ? 1.944 -2.891 25.688 1.00 48.53 343 LEU D C 1
ATOM 10390 O O . LEU D 1 345 ? 1.072 -3.760 25.565 1.00 50.04 343 LEU D O 1
ATOM 10395 N N . GLU D 1 346 ? 3.230 -3.195 25.897 1.00 50.19 344 GLU D N 1
ATOM 10396 C CA . GLU D 1 346 ? 3.641 -4.586 26.057 1.00 51.12 344 GLU D CA 1
ATOM 10397 C C . GLU D 1 346 ? 2.979 -5.209 27.282 1.00 50.71 344 GLU D C 1
ATOM 10398 O O . GLU D 1 346 ? 2.415 -6.306 27.207 1.00 50.23 344 GLU D O 1
ATOM 10404 N N . TYR D 1 347 ? 3.014 -4.508 28.418 1.00 45.93 345 TYR D N 1
ATOM 10405 C CA . TYR D 1 347 ? 2.402 -5.043 29.630 1.00 46.06 345 TYR D CA 1
ATOM 10406 C C . TYR D 1 347 ? 0.912 -5.301 29.450 1.00 49.60 345 TYR D C 1
ATOM 10407 O O . TYR D 1 347 ? 0.376 -6.247 30.034 1.00 51.01 345 TYR D O 1
ATOM 10416 N N . VAL D 1 348 ? 0.233 -4.490 28.635 1.00 52.45 346 VAL D N 1
ATOM 10417 C CA . VAL D 1 348 ? -1.223 -4.562 28.557 1.00 53.66 346 VAL D CA 1
ATOM 10418 C C . VAL D 1 348 ? -1.669 -5.874 27.917 1.00 54.80 346 VAL D C 1
ATOM 10419 O O . VAL D 1 348 ? -2.660 -6.480 28.342 1.00 58.02 346 VAL D O 1
ATOM 10423 N N . LYS D 1 349 ? -0.933 -6.353 26.916 1.00 56.76 347 LYS D N 1
ATOM 10424 C CA . LYS D 1 349 ? -1.296 -7.586 26.218 1.00 52.57 347 LYS D CA 1
ATOM 10425 C C . LYS D 1 349 ? -1.066 -8.832 27.076 1.00 50.68 347 LYS D C 1
ATOM 10426 O O . LYS D 1 349 ? -0.006 -9.006 27.681 1.00 53.13 347 LYS D O 1
#

Secondary structure (DSSP, 8-state):
-----HHHHTGGGTT--TTS----S------EEE-HHHHHHHTSEEEEEEGGGSTTSBTHHHHHHHHHHHHHHTT--EEEEE-SSHHHHHHHHHHHHHT-EEEEEEETT-S-HHHHHHHHHHT-EEEEESS-HHHHHHHHHHHHHTSSPEE-STTSHHHHHHHTHHHHHHHHHHTS--SEEEEE-SSSHHHHHHHHHHHHHHHHH----PEEEEEEEGGG-HHHHTS--SS---S-GGG--SS-TTHHHHHHHHHHHT-EEEEE-HHHHHHHHHHHHHHHS--B-GGGGHHHHHHHHHHHHTSS-TT-EEEEEE-BBGGG-HHHHHHH-S--PEEE-S-HHHHHHHHHT-/-----HHHHTGGGTT--TTS----S------EEE-HHHHHHHTSEEEEEEGGGSTTSBTHHHHHHHHHHHHHHTT--EEEEE-SSHHHHHHHHHHHHTT-EEEEEEETT-S-HHHHHHHHHHT-EEEEESS-HHHHHHHHHHHHHTSS-EE-STTSHHHHHHHTHHHHHHHHHHSS--SEEEEE-SSSHHHHHHHHHHHHHHHHH----PEEEEEEEGGG-HHHHTS--SS---S-GGG--SS-TTHHHHHHHHHHTT-EEEEE-HHHHHHHHHHHHHHHS--B-GGGGHHHHHHHHHHHTTSS-TT-EEEEEE-BBGGG-HHHHHHH-S--PEEE-S-HHHHHHHH--/-----HHHHHGGGS---TTS----S------EEE-HHHHHHHTSEEEEEEGGGSTTSBTHHHHHHHHHHHHHHTT-SEEEEE-SSHHHHHHHHHHHHTT-EEEEEEETT-S-HHHHHHHHHHT-EEEEESS-HHHHHHHHHHHHHHSS-EE-STTSHHHHHHHTHHHHHHHHHHSS--SEEEEE-SSSHHHHHHHHHHHHHHHHH-----EEEEEEEGGG-HHHHTS--SS---S-GGG--SS-TTHHHHHHHHHHTT-EEEEE-HHHHHHHHHHHHHHHS--B-TTTTHHHHHHHHHHHHTSS-TT-EEEEEE-BBGGG-HHHHHHH-----EEE-S-HHHHHHHHH-/-----HHHHTGGGS---TTS----S------EEE-HHHHHHHTSEEEEEEGGGSTTSBTHHHHHHHHHHHHHHTT--EEEEE-SSHHHHHHHHHHHHHT-EEEEEEETT-S-HHHHHHHHHHT-EEEEESS-HHHHHHHHHHHHTTSSSEE-STTSHHHHHHHTHHHHHHHHHHSS--SEEEEE-SSSHHHHHHHHHHHHHHHHH----PEEEEEEEGGG-HHHHTS--SS---S-GGG--SS-TTHHHHHHHHHHTT-EEEEE-HHHHHHHHHHHHHHH---B-GGGGHHHHHHHHHHHTSSS-TT-EEEEEE-BBGGG-HHHHHHH-S---EEE-S-HHHHHHHH-

Sequence (1396 aa):
ASWKGLIHQYKEFLPVTDQTPALTLHEGNTPLIHLPKLSEQLGIELHVKTEGVNPTGSFKDRGMVMAVAKAKEEGNDTIMCASTGNTSAAAAAYAARANMKCIVIIPNGKIAFGKLAQAVMYGAEIIAIDGNFDDALKIVRSICEKSPIALVNSVNPYRLEGQKTAAFEVCEQLGEAPDVLAIPVGNAGNISAYWKGFKEYHEKNGTSLPKMRGFEAEGSAAIVRNEVIENPETIATAIRIGNPASWDKAVKAAEESNGKIDEVTDDEILHAYQLIAREEGVFAEPGSCASIAGVLKQVKSGEIPKGSKVVAVLTGNGLKDPNTAVDISEIKPVTLPTNEDSILEYVKGAASWKGLIHQYKEFLPVTDQTPALTLHEGNTPLIHLPKLSEQLGIELHVKTEGVNPTGSFKDRGMVMAVAKAKEEGNDTIMCASTGNTSAAAAAYAARANMKCIVIIPNGKIAFGKLAQAVMYGAEIIAIDGNFDDALKIVRSICEKSPIALVNSVNPYRLEGQKTAAFEVCEQLGEAPDVLAIPVGNAGNISAYWKGFKEYHEKNGTSLPKMRGFEAEGSAAIVRNEVIENPETIATAIRIGNPASWDKAVKAAEESNGKIDEVTDDEILHAYQLIAREEGVFAEPGSCASIAGVLKQVKSGEIPKGSKVVAVLTGNGLKDPNTAVDISEIKPVTLPTNEDSILEYVKGASWKGLIHQYKEFLPVTDQTPALTLHEGNTPLIHLPKLSEQLGIELHVKTEGVNPTGSFKDRGMVMAVAKAKEEGNDTIMCASTGNTSAAAAAYAARANMKCIVIIPNGKIAFGKLAQAVMYGAEIIAIDGNFDDALKIVRSICEKSPIALVNSVNPYRLEGQKTAAFEVCEQLGEAPDVLAIPVGNAGNISAYWKGFKEYHEKNGTSLPKMRGFEAEGSAAIVRNEVIENPETIATAIRIGNPASWDKAVKAAEESNGKIDEVTDDEILHAYQLIAREEGVFAEPGSCASIAGVLKQVKSGEIPKGSKVVAVLTGNGLKDPNTAVDISEIKPVTLPTNEDSILEYVKGASWKGLIHQYKEFLPVTDQTPALTLHEGNTPLIHLPKLSEQLGIELHVKTEGVNPTGSFKDRGMVMAVAKAKEEGNDTIMCASTGNTSAAAAAYAARANMKCIVIIPNGKIAFGKLAQAVMYGAEIIAIDGNFDDALKIVRSICEKSPIALVNSVNPYRLEGQKTAAFEVCEQLGEAPDVLAIPVGNAGNISAYWKGFKEYHEKNGTSLPKMRGFEAEGSAAIVRNEVIENPETIATAIRIGNPASWDKAVKAAEESNGKIDEVTDDEILHAYQLIAREEGVFAEPGSCASIAGVLKQVKSGEIPKGSKVVAVLTGNGLKDPNTAVDISEIKPVTLPTNEDSILEYVK

Solvent-accessible surface area: 46351 Å² total; per-residue (Å²): 122,63,46,106,0,0,14,85,53,18,106,122,27,15,48,48,67,148,140,15,33,103,13,28,3,30,0,8,39,1,23,8,5,69,0,66,41,2,10,142,102,23,33,10,57,0,20,0,0,12,0,7,26,2,34,1,0,0,16,39,0,0,0,0,0,0,0,0,0,11,6,83,47,101,68,46,101,16,0,0,0,0,1,14,0,13,12,0,0,0,0,1,0,0,1,12,40,2,99,17,109,7,3,0,0,7,2,73,72,75,27,10,42,0,0,44,0,2,1,5,2,8,30,8,50,10,0,3,0,115,16,18,9,22,49,0,10,134,7,0,100,16,0,18,149,119,28,121,21,15,34,0,5,8,44,24,88,51,1,17,27,0,1,5,0,1,0,0,8,0,3,94,53,26,66,78,8,2,76,3,0,0,0,9,1,11,15,3,4,12,0,8,0,1,6,88,0,0,68,44,28,67,138,139,89,62,23,67,77,1,76,0,18,0,0,2,0,76,23,2,0,0,16,58,126,126,117,70,17,148,129,1,87,5,67,0,26,20,12,32,9,0,69,5,38,6,40,121,108,0,48,91,0,9,127,87,9,106,21,83,20,11,46,0,46,44,114,66,0,26,95,0,0,38,28,0,0,109,45,0,3,13,18,3,5,2,1,0,0,0,0,0,3,0,0,31,66,0,8,179,71,45,61,1,80,135,59,8,54,0,0,0,0,2,14,1,14,0,1,0,12,0,59,9,0,42,108,46,2,118,34,126,52,47,94,13,78,50,66,42,108,40,0,34,129,70,19,89,66,91,68,90,46,113,0,1,20,122,66,16,117,75,28,8,21,5,47,134,138,15,32,99,12,27,2,21,0,8,44,1,22,14,5,69,0,65,42,0,10,144,113,25,32,11,65,0,21,0,0,11,0,7,26,2,35,0,0,0,18,41,0,0,0,0,0,1,0,0,0,12,4,83,45,112,61,38,102,21,0,0,0,0,2,15,0,12,10,0,0,0,0,2,0,0,0,10,38,2,103,19,90,3,3,0,0,8,2,83,71,70,27,10,42,0,0,44,0,3,1,2,0,8,18,2,44,7,0,4,0,112,15,18,7,24,40,0,8,146,12,0,63,33,2,19,147,132,28,121,24,16,32,0,5,8,26,23,40,23,2,16,25,1,2,5,0,1,0,0,5,0,6,101,50,33,68,98,6,1,65,4,0,0,0,9,2,10,16,4,5,12,0,10,0,0,10,82,0,0,76,54,12,70,136,117,76,61,27,69,76,1,85,0,17,0,0,1,0,74,24,1,0,0,16,59,126,119,120,72,15,148,127,1,89,10,80,1,23,18,12,27,9,0,70,4,37,4,44,102,104,0,41,106,1,9,117,96,5,116,20,84,20,12,38,0,47,44,112,62,0,31,100,0,0,42,31,0,0,106,45,1,3,12,17,2,5,2,1,0,0,0,0,0,2,0,0,36,64,0,9,189,69,50,57,0,81,137,42,8,75,0,0,0,0,3,16,2,13,0,1,0,13,0,62,10,0,28,105,45,5,162,30,146,47,45,68,26,73,60,68,44,101,33,0,36,134,99,30,123,126,84,75,42,82,0,1,14,107,69,17,99,152,46,14,46,35,57,132,76,16,40,97,14,26,2,16,0,8,50,2,23,17,6,71,0,68,50,4,11,149,103,19,36,9,63,0,20,0,0,13,0,8,27,2,32,1,1,0,17,39,0,0,0,0,1,1,0,0,0,10,4,84,29,67,10,38,74,13,0,0,0,0,2,13,0,14,9,0,0,0,0,1,0,0,1,12,30,5,98,18,141,8,9,0,0,7,2,89,68,74,26,10,44,0,0,38,0,2,1,1,2,8,27,2,49,4,0,5,0,106,17,20,8,25,54,0,10,156,11,0,98,30,0,22,136,90,16,32,18,15,36,0,5,7,39,23,89,54,2,8,34,0,1,4,0,1,0,0,6,0,3,100,70,28,67,76,6,2,79,4,0,0,0,10,2,10,16,4,4,12,1,9,0,0,12,79,0,0,81,51,20,72,143,134,70,62,25,69,74,0,72,0,16,0,0,1,0,77,22,1,0,0,12,52,106,123,84,90,16,145,122,1,86,4,74,1,28,19,13,32,9,0,68,3,34,6,49,120,105,0,67,120,2,8,134,78,7,106,20,80,21,9,45,1,45,45,113,66,0,15,100,0,1,45,31,0,0,108,40,3,3,13,21,2,5,2,1,0,0,0,0,0,3,0,0,36,69,0,10,190,68,45,61,0,75,138,63,9,54,0,0,0,0,3,14,2,13,0,1,0,13,0,62,9,0,32,106,61,5,122,30,134,51,56,77,20,82,65,68,52,99,43,0,30,129,95,24,150,96,117,66,36,126,0,2,16,95,59,14,112,123,22,17,48,35,63,145,131,16,43,102,17,29,2,32,0,7,38,1,22,15,5,71,0,66,46,1,11,153,106,27,31,10,63,0,21,0,0,12,0,8,28,2,34,0,0,0,17,39,0,1,0,0,1,0,0,0,0,13,4,80,49,113,65,33,87,20,0,0,0,0,2,14,0,13,11,0,0,0,0,2,0,0,1,11,31,11,83,13,130,11,10,0,0,7,2,74,71,77,26,9,44,0,0,43,0,3,0,3,2,8,32,7,62,8,0,1,0,111,16,14,9,24,50,0,8,153,15,0,98,26,1,22,151,141,27,121,29,15,30,0,5,10,54,24,90,53,1,14,37,2,1,5,0,0,0,0,5,0,3,91,73,32,67,78,5,1,75,5,0,0,0,10,2,10,18,3,4,11,1,10,0,0,8,79,0,0,70,43,24,72,140,130,85,62,25,68,78,1,77,0,18,0,0,1,0,81,28,2,0,0,16,53,115,128,93,86,15,151,111,1,94,12,68,1,26,19,12,23,10,0,70,4,30,8,45,121,108,0,52,94,2,9,124,83,8,112,21,77,20,8,46,1,44,42,116,70,0,31,101,0,0,44,33,0,0,79,39,3,3,12,19,4,5,2,1,1,0,0,0,0,3,0,0,38,70,0,19,186,70,45,63,1,80,154,62,9,48,0,0,0,0,3,14,2,12,0,1,0,11,0,60,11,0,22,110,45,7,164,59,134,44,48,80,23,73,61,68,45,93,32,0,29,122,97,34,179

B-factor: mean 22.9, std 10.22, range [6.11, 75.51]

Organism: Bacillus spizizenii (NCBI:txid96241)

Foldseek 3Di:
DDAQADCVVVVVLAPDDPLQDSQHPSFDPADFAWQVVVCVVLLAGETERQNLPGPLGFLLLLLQSQQVSVLVSVPAQEAEEEALQSNLLNNLQSSLSVNGAYEYEYEPPLHAPQSVVSNVVSPHHYHYDPAHSQVRHVVRVVVVVVDVHHYRPLVPVSSLSRLLVSLVSCCVNVVAHFQEEFFEDALQSNLLSVQVNQVVCCVVPVGDHHQYEYEYEPQQLQLVVVHFDRQRDEPLSRRSHRHRPCSVSNVVSNVVRVHDYYYAYNVLLVVQQVVCCVSPVAHADSSQSRRVSSSSVCSVVCVQPRHTNYYRYRGGGNVRHVPVVVVPDPDDDDDDPPDPVGVVVVVVVD/DDFQADCVPVVVLAPDDPLFDSQDPSFDPADWAWQVVVCVVLQATETERQRLPGPLFFLQLLLLSQQVRVLVSVPAQEAEEEALQSNLLNNLQSSLRVNHAYEYEAEPPQHAPSSVVSNVVSDHNYHYDPAHSVVRRVVGVVDVVPDSHRYRPLVPVSSLSRLLVSLVSCCVVVVARFQEEFWEQALQSNLLSVQVSQVVCCVPVVGDHHQYEYEYEPQQLQLVVVHFRRQRDEPLSRRSHRHRPCSVSNVVSNVVRVYDYYYAYNVLLVVQQVVCCVRPVAHADSSQSSRVSVVVVCSVVCVQPRHGNYYRYRGGGNVRHVPSVVVPDPDDDDDDPPDPVGVVVVVPD/DDFQADCVPVVVLAPDDPLQDSQHPRFDPFDWAWQVVVCVVLQEGETERQNLPGPLFFLLLQLLSQLVRVLVSVPAQEAEEEALQSNLLSNLQRSLRVNHAYEYEYEPPLHAPLSVVSNVVSPHNYHYDPAHSQVRRVVLVVVVVPDRHRYSPLVPVSSLSRLLVSLVSCCVNVVARFQEEFFEQALQSNLLSVQVSQVVCCVVPVGDFHQYAYEYAPQQQCLVVVHQRRQRDEPLSRRSHRHRPCSVSNVVSNVVRVHDYYYDYNVLLVVQQVCCCVRPVAHADSSQSSRVSSVVVCSVVCVQPRHGNYYRYRGGGNVRHVPSVVVVDPDDDDDWPPDPVRVVVVVVD/DDQQAQCVVVVVLAPDDPLQDSAHPSFDPADFAWQVVVCVVLQAGETERQNLVGPLGFLLLLLQSQLVSVCVSVPAQEAEEEALQRNLLNNLQSSLVSNHAYEYEYAPPQHAPLSVVSNVVSPHNYHYDPAHSQVRHVVVVVCVVPDVHRYSPLVPVSSLSRLLVSLVSCCVNVVAHFQEEFWEAALQSNLLSVQVNQVVCCVPPNGDFHQYEYEYAPQQLQLVVVHFDRQGDEPLSRRSHRNRNCSVSNVVSNVVRVHDYYYDYNVLLVVQQVCCCVSPVAHADSSQSSRVSRSSVCSVVCVPPRHGGYYRYRGGHNVRHVPVVVVVDPDDDDDFPPDPVRVVVVVD

Radius of gyration: 39.13 Å; Cα contacts (8 Å, |Δi|>4): 3510; chains: 4; bounding box: 66×71×134 Å